Protein AF-A0A7X7KHG3-F1 (afdb_monomer_lite)

pLDDT: mean 92.22, std 10.51, range [26.92, 98.88]

Structure (mmCIF, N/CA/C/O backbone):
data_AF-A0A7X7KHG3-F1
#
_entry.id   AF-A0A7X7KHG3-F1
#
loop_
_atom_site.group_PDB
_atom_site.id
_atom_site.type_symbol
_atom_site.label_atom_id
_atom_site.label_alt_id
_atom_site.label_comp_id
_atom_site.label_asym_id
_atom_site.label_entity_id
_atom_site.label_seq_id
_atom_site.pdbx_PDB_ins_code
_atom_site.Cartn_x
_atom_site.Cartn_y
_atom_site.Cartn_z
_atom_site.occupancy
_atom_site.B_iso_or_equiv
_atom_site.auth_seq_id
_atom_site.auth_comp_id
_atom_site.auth_asym_id
_atom_site.auth_atom_id
_atom_site.pdbx_PDB_model_num
ATOM 1 N N . GLY A 1 1 ? 36.001 7.330 -17.638 1.00 70.94 1 GLY A N 1
ATOM 2 C CA . GLY A 1 1 ? 37.067 6.668 -16.874 1.00 70.94 1 GLY A CA 1
ATOM 3 C C . GLY A 1 1 ? 37.734 5.651 -17.772 1.00 70.94 1 GLY A C 1
ATOM 4 O O . GLY A 1 1 ? 37.346 5.561 -18.941 1.00 70.94 1 GLY A O 1
ATOM 5 N N . PRO A 1 2 ? 38.721 4.901 -17.269 1.00 82.56 2 PRO A N 1
ATOM 6 C CA . PRO A 1 2 ? 39.197 3.708 -17.958 1.00 82.56 2 PRO A CA 1
ATOM 7 C C . PRO A 1 2 ? 38.062 2.676 -18.069 1.00 82.56 2 PRO A C 1
ATOM 9 O O . PRO A 1 2 ? 37.133 2.667 -17.255 1.00 82.56 2 PRO A O 1
ATOM 12 N N . ILE A 1 3 ? 38.134 1.834 -19.098 1.00 91.06 3 ILE A N 1
ATOM 13 C CA . ILE A 1 3 ? 37.254 0.677 -19.274 1.00 91.06 3 ILE A CA 1
ATOM 14 C C . ILE A 1 3 ? 38.118 -0.563 -19.122 1.00 91.06 3 ILE A C 1
ATOM 16 O O . ILE A 1 3 ? 39.108 -0.727 -19.832 1.00 91.06 3 ILE A O 1
ATOM 20 N N . GLU A 1 4 ? 37.758 -1.419 -18.175 1.00 92.81 4 GLU A N 1
ATOM 21 C CA . GLU A 1 4 ? 38.502 -2.639 -17.886 1.00 92.81 4 GLU A CA 1
ATOM 22 C C . GLU A 1 4 ? 37.771 -3.869 -18.433 1.00 92.81 4 GLU A C 1
ATOM 24 O O . GLU A 1 4 ? 36.541 -3.875 -18.515 1.00 92.81 4 GLU A O 1
ATOM 29 N N . PRO A 1 5 ? 38.495 -4.939 -18.788 1.00 94.88 5 PRO A N 1
ATOM 30 C CA . PRO A 1 5 ? 37.866 -6.158 -19.261 1.00 94.88 5 PRO A CA 1
ATOM 31 C C . PRO A 1 5 ? 37.279 -6.971 -18.099 1.00 94.88 5 PRO A C 1
ATOM 33 O O . PRO A 1 5 ? 37.810 -6.996 -16.979 1.00 94.88 5 PRO A O 1
ATOM 36 N N . ILE A 1 6 ? 36.211 -7.707 -18.402 1.00 95.88 6 ILE A N 1
ATOM 37 C CA . ILE A 1 6 ? 35.704 -8.840 -17.617 1.00 95.88 6 ILE A CA 1
ATOM 38 C C . ILE A 1 6 ? 35.318 -9.960 -18.593 1.00 95.88 6 ILE A C 1
ATOM 40 O O . ILE A 1 6 ? 35.080 -9.705 -19.770 1.00 95.88 6 ILE A O 1
ATOM 44 N N . ALA A 1 7 ? 35.277 -11.221 -18.151 1.00 93.94 7 ALA A N 1
ATOM 45 C CA . ALA A 1 7 ? 34.898 -12.322 -19.042 1.00 93.94 7 ALA A CA 1
ATOM 46 C C . ALA A 1 7 ? 33.555 -12.018 -19.742 1.00 93.94 7 ALA A C 1
ATOM 48 O O . ALA A 1 7 ? 32.582 -11.707 -19.065 1.00 93.94 7 ALA A O 1
ATOM 49 N N . GLY A 1 8 ? 33.504 -12.055 -21.076 1.00 94.50 8 GLY A N 1
ATOM 50 C CA . GLY A 1 8 ? 32.281 -11.772 -21.839 1.00 94.50 8 GLY A CA 1
ATOM 51 C C . GLY A 1 8 ? 31.720 -10.348 -21.691 1.00 94.50 8 GLY A C 1
ATOM 52 O O . GLY A 1 8 ? 30.526 -10.158 -21.906 1.00 94.50 8 GLY A O 1
ATOM 53 N N . GLY A 1 9 ? 32.517 -9.351 -21.292 1.00 96.94 9 GLY A N 1
ATOM 54 C CA . GLY A 1 9 ? 32.028 -7.980 -21.133 1.00 96.94 9 GLY A CA 1
ATOM 55 C C . GLY A 1 9 ? 33.088 -6.967 -20.714 1.00 96.94 9 GLY A C 1
ATOM 56 O O . GLY A 1 9 ? 34.284 -7.193 -20.875 1.00 96.94 9 GLY A O 1
ATOM 57 N N . PHE A 1 10 ? 32.640 -5.853 -20.139 1.00 96.75 10 PHE A N 1
ATOM 58 C CA . PHE A 1 10 ? 33.511 -4.773 -19.668 1.00 96.75 10 PHE A CA 1
ATOM 59 C C . PHE A 1 10 ? 33.029 -4.168 -18.341 1.00 96.75 10 PHE A C 1
ATOM 61 O O . PHE A 1 10 ? 31.877 -4.337 -17.933 1.00 96.75 10 PHE A O 1
ATOM 68 N N . VAL A 1 11 ? 33.931 -3.447 -17.674 1.00 95.38 11 VAL A N 1
ATOM 69 C CA . VAL A 1 11 ? 33.702 -2.694 -16.438 1.00 95.38 11 VAL A CA 1
ATOM 70 C C . VAL A 1 11 ? 33.932 -1.209 -16.703 1.00 95.38 11 VAL A C 1
ATOM 72 O O . VAL A 1 11 ? 34.995 -0.807 -17.175 1.00 95.38 11 VAL A O 1
ATOM 75 N N . LEU A 1 12 ? 32.938 -0.392 -16.366 1.00 92.00 12 LEU A N 1
ATOM 76 C CA . LEU A 1 12 ? 33.021 1.062 -16.330 1.00 92.00 12 LEU A CA 1
ATOM 77 C C . LEU A 1 12 ? 33.423 1.515 -14.925 1.00 92.00 12 LEU A C 1
ATOM 79 O O . LEU A 1 12 ? 32.761 1.160 -13.949 1.00 92.00 12 LEU A O 1
ATOM 83 N N . GLN A 1 13 ? 34.464 2.339 -14.831 1.00 85.94 13 GLN A N 1
ATOM 84 C CA . GLN A 1 13 ? 34.874 2.979 -13.580 1.00 85.94 13 GLN A CA 1
ATOM 85 C C . GLN A 1 13 ? 34.477 4.457 -13.555 1.00 85.94 13 GLN A C 1
ATOM 87 O O . GLN A 1 13 ? 34.656 5.192 -14.539 1.00 85.94 13 GLN A O 1
ATOM 92 N N . ALA A 1 14 ? 33.968 4.907 -12.406 1.00 76.56 14 ALA A N 1
ATOM 93 C CA . ALA A 1 14 ? 33.725 6.319 -12.136 1.00 76.56 14 ALA A CA 1
ATOM 94 C C . ALA A 1 14 ? 35.021 7.129 -12.334 1.00 76.56 14 ALA A C 1
ATOM 96 O O . ALA A 1 14 ? 36.092 6.753 -11.866 1.00 76.56 14 ALA A O 1
ATOM 97 N N . ALA A 1 15 ? 34.927 8.222 -13.094 1.00 57.66 15 ALA A N 1
ATOM 98 C CA . ALA A 1 15 ? 36.082 8.888 -13.699 1.00 57.66 15 ALA A CA 1
ATOM 99 C C . ALA A 1 15 ? 36.691 10.030 -12.869 1.00 57.66 15 ALA A C 1
ATOM 101 O O . ALA A 1 15 ? 37.668 10.623 -13.318 1.00 57.66 15 ALA A O 1
ATOM 102 N N . ASP A 1 16 ? 36.097 10.380 -11.726 1.00 61.78 16 ASP A N 1
ATOM 103 C CA . ASP A 1 16 ? 36.424 11.607 -10.997 1.00 61.78 16 ASP A CA 1
ATOM 104 C C . ASP A 1 16 ? 37.182 11.299 -9.691 1.00 61.78 16 ASP A C 1
ATOM 106 O O . ASP A 1 16 ? 36.556 10.914 -8.702 1.00 61.78 16 ASP A O 1
ATOM 110 N N . PRO A 1 17 ? 38.521 11.436 -9.669 1.00 51.03 17 PRO A N 1
ATOM 111 C CA . PRO A 1 17 ? 39.328 11.209 -8.473 1.00 51.03 17 PRO A CA 1
ATOM 112 C C . PRO A 1 17 ? 39.132 12.270 -7.375 1.00 51.03 17 PRO A C 1
ATOM 114 O O . PRO A 1 17 ? 39.577 12.032 -6.252 1.00 51.03 17 PRO A O 1
ATOM 117 N N . GLU A 1 18 ? 38.482 13.409 -7.661 1.00 50.94 18 GLU A N 1
ATOM 118 C CA . GLU A 1 18 ? 38.162 14.442 -6.660 1.00 50.94 18 GLU A CA 1
ATOM 119 C C . GLU A 1 18 ? 36.808 14.210 -5.970 1.00 50.94 18 GLU A C 1
ATOM 121 O O . GLU A 1 18 ? 36.555 14.763 -4.896 1.00 50.94 18 GLU A O 1
ATOM 126 N N . LYS A 1 19 ? 35.941 13.353 -6.528 1.00 56.03 19 LYS A N 1
ATOM 127 C CA . LYS A 1 19 ? 34.702 12.926 -5.867 1.00 56.03 19 LYS A CA 1
ATOM 128 C C . LYS A 1 19 ? 34.971 11.763 -4.918 1.00 56.03 19 LYS A C 1
ATOM 130 O O . LYS A 1 19 ? 35.654 10.796 -5.237 1.00 56.03 19 LYS A O 1
ATOM 135 N N . THR A 1 20 ? 34.375 11.832 -3.732 1.00 52.09 20 THR A N 1
ATOM 136 C CA . THR A 1 20 ? 34.473 10.806 -2.680 1.00 52.09 20 THR A CA 1
ATOM 137 C C . THR A 1 20 ? 33.826 9.465 -3.053 1.00 52.09 20 THR A C 1
ATOM 139 O O . THR A 1 20 ? 34.032 8.477 -2.347 1.00 52.09 20 THR A O 1
ATOM 142 N N . GLU A 1 21 ? 33.055 9.404 -4.139 1.00 63.00 21 GLU A N 1
ATOM 143 C CA . GLU A 1 21 ? 32.288 8.234 -4.575 1.00 63.00 21 GLU A CA 1
ATOM 144 C C . GLU A 1 21 ? 33.062 7.451 -5.643 1.00 63.00 21 GLU A C 1
ATOM 146 O O . GLU A 1 21 ? 33.113 7.834 -6.813 1.00 63.00 21 GLU A O 1
ATOM 151 N N . ARG A 1 22 ? 33.678 6.335 -5.240 1.00 76.12 22 ARG A N 1
ATOM 152 C CA . ARG A 1 22 ? 34.212 5.341 -6.177 1.00 76.12 22 ARG A CA 1
ATOM 153 C C . ARG A 1 22 ? 33.079 4.395 -6.544 1.00 76.12 22 ARG A C 1
ATOM 155 O O . ARG A 1 22 ? 32.353 3.949 -5.663 1.00 76.12 22 ARG A O 1
ATOM 162 N N . GLY A 1 23 ? 32.930 4.091 -7.827 1.00 87.56 23 GLY A N 1
ATOM 163 C CA . GLY A 1 23 ? 31.891 3.192 -8.311 1.00 87.56 23 GLY A CA 1
ATOM 164 C C . GLY A 1 23 ? 32.340 2.441 -9.552 1.00 87.56 23 GLY A C 1
ATOM 165 O O . GLY A 1 23 ? 32.965 3.015 -10.446 1.00 87.56 23 GLY A O 1
ATOM 166 N N . GLU A 1 24 ? 32.007 1.161 -9.591 1.00 92.69 24 GLU A N 1
ATOM 167 C CA . GLU A 1 24 ? 32.241 0.263 -10.711 1.00 92.69 24 GLU A CA 1
ATOM 168 C C . GLU A 1 24 ? 30.900 -0.276 -11.215 1.00 92.69 24 GLU A C 1
ATOM 170 O O . GLU A 1 24 ? 30.022 -0.621 -10.420 1.00 92.69 24 GLU A O 1
ATOM 175 N N . PHE A 1 25 ? 30.738 -0.376 -12.531 1.00 94.56 25 PHE A N 1
ATOM 176 C CA . PHE A 1 25 ? 29.568 -0.975 -13.171 1.00 94.56 25 PHE A CA 1
ATOM 177 C C . PHE A 1 25 ? 30.023 -1.952 -14.249 1.00 94.56 25 PHE A C 1
ATOM 179 O O . PHE A 1 25 ? 30.723 -1.562 -15.179 1.00 94.56 25 PHE A O 1
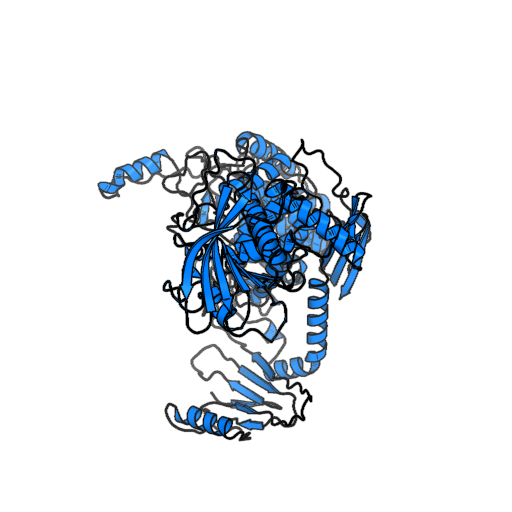ATOM 186 N N . ALA A 1 26 ? 29.639 -3.217 -14.132 1.00 96.75 26 ALA A N 1
ATOM 187 C CA . ALA A 1 26 ? 29.987 -4.254 -15.091 1.00 96.75 26 ALA A CA 1
ATOM 188 C C . ALA A 1 26 ? 28.769 -4.640 -15.930 1.00 96.75 26 ALA A C 1
ATOM 190 O O . ALA A 1 26 ? 27.674 -4.820 -15.393 1.00 96.75 26 ALA A O 1
ATOM 191 N N . VAL A 1 27 ? 28.985 -4.831 -17.232 1.00 97.25 27 VAL A N 1
ATOM 192 C CA . VAL A 1 27 ? 27.998 -5.379 -18.170 1.00 97.25 27 VAL A CA 1
ATOM 193 C C . VAL A 1 27 ? 28.654 -6.510 -18.950 1.00 97.25 27 VAL A C 1
ATOM 195 O O . VAL A 1 27 ? 29.740 -6.334 -19.501 1.00 97.25 27 VAL A O 1
ATOM 198 N N . PHE A 1 28 ? 28.020 -7.681 -18.981 1.00 97.19 28 PHE A N 1
ATOM 199 C CA . PHE A 1 28 ? 28.594 -8.881 -19.589 1.00 97.19 28 PHE A CA 1
ATOM 200 C C . PHE A 1 28 ? 27.531 -9.879 -20.050 1.00 97.19 28 PHE A C 1
ATOM 202 O O . PHE A 1 28 ? 26.405 -9.884 -19.553 1.00 97.19 28 PHE A O 1
ATOM 209 N N . ALA A 1 29 ? 27.903 -10.757 -20.977 1.00 96.25 29 ALA A N 1
ATOM 210 C CA . ALA A 1 29 ? 27.087 -11.869 -21.448 1.00 96.25 29 ALA A CA 1
ATOM 211 C C . ALA A 1 29 ? 27.781 -13.220 -21.210 1.00 96.25 29 ALA A C 1
ATOM 213 O O . ALA A 1 29 ? 28.998 -13.293 -21.035 1.00 96.25 29 ALA A O 1
ATOM 214 N N . ASP A 1 30 ? 26.994 -14.296 -21.167 1.00 91.69 30 ASP A N 1
ATOM 215 C CA . ASP A 1 30 ? 27.474 -15.672 -20.968 1.00 91.69 30 ASP A CA 1
ATOM 216 C C . ASP A 1 30 ? 27.691 -16.453 -22.278 1.00 91.69 30 ASP A C 1
ATOM 218 O O . ASP A 1 30 ? 28.203 -17.574 -22.253 1.00 91.69 30 ASP A O 1
ATOM 222 N N . ASP A 1 31 ? 27.350 -15.870 -23.433 1.00 93.38 31 ASP A N 1
ATOM 223 C CA . ASP A 1 31 ? 27.580 -16.493 -24.739 1.00 93.38 31 ASP A CA 1
ATOM 224 C C . ASP A 1 31 ? 29.068 -16.415 -25.112 1.00 93.38 31 ASP A C 1
ATOM 226 O O . ASP A 1 31 ? 29.678 -15.345 -25.113 1.00 93.38 31 ASP A O 1
ATOM 230 N N . GLN A 1 32 ? 29.656 -17.550 -25.487 1.00 91.19 32 GLN A N 1
ATOM 231 C CA . GLN A 1 32 ? 31.072 -17.636 -25.859 1.00 91.19 32 GLN A CA 1
ATOM 232 C C . GLN A 1 32 ? 31.435 -16.822 -27.110 1.00 91.19 32 GLN A C 1
ATOM 234 O O . GLN A 1 32 ? 32.610 -16.547 -27.332 1.00 91.19 32 GLN A O 1
ATOM 239 N N . ARG A 1 33 ? 30.452 -16.428 -27.931 1.00 92.88 33 ARG A N 1
ATOM 240 C CA . ARG A 1 33 ? 30.676 -15.566 -29.105 1.00 92.88 33 ARG A CA 1
ATOM 241 C C . ARG A 1 33 ? 30.656 -14.079 -28.783 1.00 92.88 33 ARG A C 1
ATOM 243 O O . ARG A 1 33 ? 30.758 -13.280 -29.708 1.00 92.88 33 ARG A O 1
ATOM 250 N N . THR A 1 34 ? 30.479 -13.698 -27.521 1.00 95.81 34 THR A N 1
ATOM 251 C CA . THR A 1 34 ? 30.436 -12.286 -27.137 1.00 95.81 34 THR A CA 1
ATOM 252 C C . THR A 1 34 ? 31.715 -11.576 -27.580 1.00 95.81 34 THR A C 1
ATOM 254 O O . THR A 1 34 ? 32.809 -11.918 -27.134 1.00 95.81 34 THR A O 1
ATOM 257 N N . ALA A 1 35 ? 31.560 -10.588 -28.455 1.00 95.62 35 ALA A N 1
ATOM 258 C CA . ALA A 1 35 ? 32.600 -9.665 -28.879 1.00 95.62 35 ALA A CA 1
ATOM 259 C C . ALA A 1 35 ? 32.468 -8.376 -28.068 1.00 95.62 35 ALA A C 1
ATOM 261 O O . ALA A 1 35 ? 31.350 -7.894 -27.854 1.00 95.62 35 ALA A O 1
ATOM 262 N N . VAL A 1 36 ? 33.590 -7.832 -27.605 1.00 96.69 36 VAL A N 1
ATOM 263 C CA . VAL A 1 36 ? 33.593 -6.647 -26.747 1.00 96.69 36 VAL A CA 1
ATOM 264 C C . VAL A 1 36 ? 34.498 -5.581 -27.339 1.00 96.69 36 VAL A C 1
ATOM 266 O O . VAL A 1 36 ? 35.706 -5.770 -27.465 1.00 96.69 36 VAL A O 1
ATOM 269 N N . ASP A 1 37 ? 33.911 -4.436 -27.659 1.00 95.50 37 ASP A N 1
ATOM 270 C CA . ASP A 1 37 ? 34.643 -3.227 -27.999 1.00 95.50 37 ASP A CA 1
ATOM 271 C C . ASP A 1 37 ? 34.866 -2.418 -26.720 1.00 95.50 37 ASP A C 1
ATOM 273 O O . ASP A 1 37 ? 33.974 -1.706 -26.254 1.00 95.50 37 ASP A O 1
ATOM 277 N N . HIS A 1 38 ? 36.052 -2.559 -26.125 1.00 95.25 38 HIS A N 1
ATOM 278 C CA . HIS A 1 38 ? 36.397 -1.881 -24.873 1.00 95.25 38 HIS A CA 1
ATOM 279 C C . HIS A 1 38 ? 36.712 -0.390 -25.055 1.00 95.25 38 HIS A C 1
ATOM 281 O O . HIS A 1 38 ? 36.875 0.320 -24.063 1.00 95.25 38 HIS A O 1
ATOM 287 N N . CYS A 1 39 ? 36.850 0.093 -26.292 1.00 93.88 39 CYS A N 1
ATOM 288 C CA . CYS A 1 39 ? 37.218 1.475 -26.556 1.00 93.88 39 CYS A CA 1
ATOM 289 C C . CYS A 1 39 ? 36.649 1.925 -27.900 1.00 93.88 39 CYS A C 1
ATOM 291 O O . CYS A 1 39 ? 37.242 1.694 -28.956 1.00 93.88 39 CYS A O 1
ATOM 293 N N . TRP A 1 40 ? 35.520 2.633 -27.848 1.00 93.88 40 TRP A N 1
ATOM 294 C CA . TRP A 1 40 ? 34.968 3.285 -29.030 1.00 93.88 40 TRP A CA 1
ATOM 295 C C . TRP A 1 40 ? 35.967 4.242 -29.684 1.00 93.88 40 TRP A C 1
ATOM 297 O O . TRP A 1 40 ? 36.870 4.788 -29.042 1.00 93.88 40 TRP A O 1
ATOM 307 N N . PHE A 1 41 ? 35.740 4.493 -30.975 1.00 93.50 41 PHE A N 1
ATOM 308 C CA . PHE A 1 41 ? 36.507 5.439 -31.777 1.00 93.50 41 PHE A CA 1
ATOM 309 C C . PHE A 1 41 ? 36.736 6.768 -31.039 1.00 93.50 41 PHE A C 1
ATOM 311 O O . PHE A 1 41 ? 35.791 7.427 -30.608 1.00 93.50 41 PHE A O 1
ATOM 318 N N . ARG A 1 42 ? 38.001 7.182 -30.914 1.00 91.88 42 ARG A N 1
ATOM 319 C CA . ARG A 1 42 ? 38.392 8.440 -30.264 1.00 91.88 42 ARG A CA 1
ATOM 320 C C . ARG A 1 42 ? 38.292 9.606 -31.244 1.00 91.88 42 ARG A C 1
ATOM 322 O O . ARG A 1 42 ? 39.289 10.014 -31.834 1.00 91.88 42 ARG A O 1
ATOM 329 N N . GLY A 1 43 ? 37.083 10.134 -31.387 1.00 88.88 43 GLY A N 1
ATOM 330 C CA . GLY A 1 43 ? 36.821 11.414 -32.045 1.00 88.88 43 GLY A CA 1
ATOM 331 C C . GLY A 1 43 ? 36.261 12.460 -31.079 1.00 88.88 43 GLY A C 1
ATOM 332 O O . GLY A 1 43 ? 36.098 12.199 -29.885 1.00 88.88 43 GLY A O 1
ATOM 333 N N . GLY A 1 44 ? 36.002 13.663 -31.587 1.00 90.25 44 GLY A N 1
ATOM 334 C CA . GLY A 1 44 ? 35.406 14.744 -30.803 1.00 90.25 44 GLY A CA 1
ATOM 335 C C . GLY A 1 44 ? 33.879 14.674 -30.816 1.00 90.25 44 GLY A C 1
ATOM 336 O O . GLY A 1 44 ? 33.282 14.081 -31.706 1.00 90.25 44 GLY A O 1
ATOM 337 N N . TRP A 1 45 ? 33.230 15.327 -29.849 1.00 91.94 45 TRP A N 1
ATOM 338 C CA . TRP A 1 45 ? 31.778 15.552 -29.847 1.00 91.94 45 TRP A CA 1
ATOM 339 C C . TRP A 1 45 ? 30.945 14.267 -30.067 1.00 91.94 45 TRP A C 1
ATOM 341 O O . TRP A 1 45 ? 30.931 13.409 -29.187 1.00 91.94 45 TRP A O 1
ATOM 351 N N . TRP A 1 46 ? 30.260 14.125 -31.208 1.00 95.25 46 TRP A N 1
ATOM 352 C CA . TRP A 1 46 ? 29.409 12.973 -31.544 1.00 95.25 46 TRP A CA 1
ATOM 353 C C . TRP A 1 46 ? 30.100 11.899 -32.399 1.00 95.25 46 TRP A C 1
ATOM 355 O O . TRP A 1 46 ? 29.470 10.890 -32.728 1.00 95.25 46 TRP A O 1
ATOM 365 N N . ASP A 1 47 ? 31.374 12.069 -32.758 1.00 96.62 47 ASP A N 1
ATOM 366 C CA . ASP A 1 47 ? 32.092 11.123 -33.619 1.00 96.62 47 ASP A CA 1
ATOM 367 C C . ASP A 1 47 ? 32.124 9.689 -33.046 1.00 96.62 47 ASP A C 1
ATOM 369 O O . ASP A 1 47 ? 31.830 8.758 -33.801 1.00 96.62 47 ASP A O 1
ATOM 373 N N . PRO A 1 48 ? 32.410 9.454 -31.740 1.00 94.81 48 PRO A N 1
ATOM 374 C CA . PRO A 1 48 ? 32.448 8.095 -31.189 1.00 94.81 48 PRO A CA 1
ATOM 375 C C . PRO A 1 48 ? 31.106 7.369 -31.326 1.00 94.81 48 PRO A C 1
ATOM 377 O O . PRO A 1 48 ? 31.064 6.206 -31.723 1.00 94.81 48 PRO A O 1
ATOM 380 N N . LEU A 1 49 ? 30.006 8.077 -31.046 1.00 95.00 49 LEU A N 1
ATOM 381 C CA . LEU A 1 49 ? 28.643 7.554 -31.157 1.00 95.00 49 LEU A CA 1
ATOM 382 C C . LEU A 1 49 ? 28.254 7.293 -32.614 1.00 95.00 49 LEU A C 1
ATOM 384 O O . LEU A 1 49 ? 27.648 6.267 -32.907 1.00 95.00 49 LEU A O 1
ATOM 388 N N . THR A 1 50 ? 28.654 8.178 -33.529 1.00 96.06 50 THR A N 1
ATOM 389 C CA . THR A 1 50 ? 28.413 8.015 -34.971 1.00 96.06 50 THR A CA 1
ATOM 390 C C . THR A 1 50 ? 29.100 6.757 -35.501 1.00 96.06 50 THR A C 1
ATOM 392 O O . THR A 1 50 ? 28.477 5.947 -36.184 1.00 96.06 50 THR A O 1
ATOM 395 N N . ILE A 1 51 ? 30.370 6.537 -35.142 1.00 95.31 51 ILE A N 1
ATOM 396 C CA . ILE A 1 51 ? 31.103 5.332 -35.551 1.00 95.31 51 ILE A CA 1
ATOM 397 C C . ILE A 1 51 ? 30.539 4.076 -34.879 1.00 95.31 51 ILE A C 1
ATOM 399 O O . ILE A 1 51 ? 30.368 3.061 -35.555 1.00 95.31 51 ILE A O 1
ATOM 403 N N . ALA A 1 52 ? 30.202 4.133 -33.586 1.00 93.69 52 ALA A N 1
ATOM 404 C CA . ALA A 1 52 ? 29.552 3.019 -32.897 1.00 93.69 52 ALA A CA 1
ATOM 405 C C . ALA A 1 52 ? 28.242 2.619 -33.597 1.00 93.69 52 ALA A C 1
ATOM 407 O O . ALA A 1 52 ? 28.010 1.434 -33.837 1.00 93.69 52 ALA A O 1
ATOM 408 N N . TRP A 1 53 ? 27.430 3.599 -34.003 1.00 95.31 53 TRP A N 1
ATOM 409 C CA . TRP A 1 53 ? 26.189 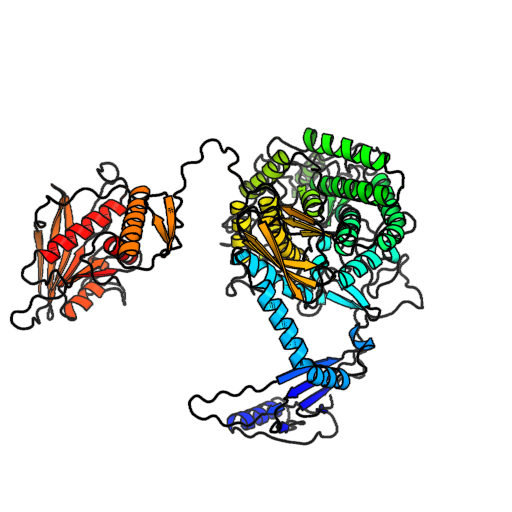3.357 -34.733 1.00 95.31 53 TRP A CA 1
ATOM 410 C C . TRP A 1 53 ? 26.425 2.780 -36.134 1.00 95.31 53 TRP A C 1
ATOM 412 O O . TRP A 1 53 ? 25.791 1.791 -36.489 1.00 95.31 53 TRP A O 1
ATOM 422 N N . HIS A 1 54 ? 27.405 3.286 -36.892 1.00 95.44 54 HIS A N 1
ATOM 423 C CA . HIS A 1 54 ? 27.784 2.688 -38.181 1.00 95.44 54 HIS A CA 1
ATOM 424 C C . HIS A 1 54 ? 28.192 1.210 -38.052 1.00 95.44 54 HIS A C 1
ATOM 426 O O . HIS A 1 54 ? 27.918 0.409 -38.947 1.00 95.44 54 HIS A O 1
ATOM 432 N N . ASN A 1 55 ? 28.847 0.822 -36.954 1.00 92.69 55 ASN A N 1
ATOM 433 C CA . ASN A 1 55 ? 29.194 -0.580 -36.710 1.00 92.69 55 ASN A CA 1
ATOM 434 C C . ASN A 1 55 ? 27.947 -1.435 -36.440 1.00 92.69 55 ASN A C 1
ATOM 436 O O . ASN A 1 55 ? 27.857 -2.549 -36.959 1.00 92.69 55 ASN A O 1
ATOM 440 N N . VAL A 1 56 ? 26.973 -0.900 -35.694 1.00 93.31 56 VAL A N 1
ATOM 441 C CA . VAL A 1 56 ? 25.667 -1.543 -35.466 1.00 93.31 56 VAL A CA 1
ATOM 442 C C . VAL A 1 56 ? 24.903 -1.710 -36.781 1.00 93.31 56 VAL A C 1
ATOM 444 O O . VAL A 1 56 ? 24.475 -2.820 -37.087 1.00 93.31 56 VAL A O 1
ATOM 447 N N . GLU A 1 57 ? 24.790 -0.657 -37.595 1.00 95.12 57 GLU A N 1
ATOM 448 C CA . GLU A 1 57 ? 24.088 -0.686 -38.892 1.00 95.12 57 GLU A CA 1
ATOM 449 C C . GLU A 1 57 ? 24.686 -1.706 -39.864 1.00 95.12 57 GLU A C 1
ATOM 451 O O . GLU A 1 57 ? 23.967 -2.356 -40.622 1.00 95.12 57 GLU A O 1
ATOM 456 N N . ARG A 1 58 ? 26.009 -1.880 -39.829 1.00 92.81 58 ARG A N 1
ATOM 457 C CA . ARG A 1 58 ? 26.718 -2.863 -40.656 1.00 92.81 58 ARG A CA 1
ATOM 458 C C . ARG A 1 58 ? 26.703 -4.275 -40.068 1.00 92.81 58 ARG A C 1
ATOM 460 O O . ARG A 1 58 ? 27.226 -5.184 -40.710 1.00 92.81 58 ARG A O 1
ATOM 467 N N . GLY A 1 59 ? 26.166 -4.459 -38.861 1.00 88.88 59 GLY A N 1
ATOM 468 C CA . GLY A 1 59 ? 26.185 -5.733 -38.145 1.00 88.88 59 GLY A CA 1
ATOM 469 C C . GLY A 1 59 ? 27.599 -6.228 -37.833 1.00 88.88 59 GLY A C 1
ATOM 470 O O . GLY A 1 59 ? 27.838 -7.432 -37.867 1.00 88.88 59 GLY A O 1
ATOM 471 N N . VAL A 1 60 ? 28.553 -5.323 -37.579 1.00 87.19 60 VAL A N 1
ATOM 472 C CA . VAL A 1 60 ? 29.962 -5.663 -37.323 1.00 87.19 60 VAL A CA 1
ATOM 473 C C . VAL A 1 60 ? 30.212 -5.754 -35.811 1.00 87.19 60 VAL A C 1
ATOM 475 O O . VAL A 1 60 ? 30.263 -4.718 -35.144 1.00 87.19 60 VAL A O 1
ATOM 478 N N . PRO A 1 61 ? 30.412 -6.961 -35.245 1.00 88.38 61 PRO A N 1
ATOM 479 C CA . PRO A 1 61 ? 30.772 -7.119 -33.841 1.00 88.38 61 PRO A CA 1
ATOM 480 C C . PRO A 1 61 ? 32.268 -6.826 -33.649 1.00 88.38 61 PRO A C 1
ATOM 482 O O . PRO A 1 61 ? 33.117 -7.687 -33.881 1.00 88.38 61 PRO A O 1
ATOM 485 N N . LEU A 1 62 ? 32.607 -5.596 -33.256 1.00 92.12 62 LEU A N 1
ATOM 486 C CA . LEU A 1 62 ? 33.990 -5.236 -32.931 1.00 92.12 62 LEU A CA 1
ATOM 487 C C . LEU A 1 62 ? 34.462 -5.927 -31.644 1.00 92.12 62 LEU A C 1
ATOM 489 O O . LEU A 1 62 ? 33.686 -6.136 -30.713 1.00 92.12 62 LEU A O 1
ATOM 493 N N . ASN A 1 63 ? 35.752 -6.270 -31.606 1.00 93.56 63 ASN A N 1
ATOM 494 C CA . ASN A 1 63 ? 36.394 -6.940 -30.475 1.00 93.56 63 ASN A CA 1
ATOM 495 C C . ASN A 1 63 ? 37.733 -6.270 -30.129 1.00 93.56 63 ASN A C 1
ATOM 497 O O . ASN A 1 63 ? 38.798 -6.885 -30.232 1.00 93.56 63 ASN A O 1
ATOM 501 N N . ASN A 1 64 ? 37.686 -4.975 -29.817 1.00 93.75 64 ASN A N 1
ATOM 502 C CA . ASN A 1 64 ? 38.882 -4.195 -29.512 1.00 93.75 64 ASN A CA 1
ATOM 503 C C . ASN A 1 64 ? 39.346 -4.447 -28.067 1.00 93.75 64 ASN A C 1
ATOM 505 O O . ASN A 1 64 ? 38.510 -4.494 -27.155 1.00 93.75 64 ASN A O 1
ATOM 509 N N . PRO A 1 65 ? 40.664 -4.574 -27.824 1.00 92.94 65 PRO A N 1
ATOM 510 C CA . PRO A 1 65 ? 41.191 -4.677 -26.471 1.00 92.94 65 PRO A CA 1
ATOM 511 C C . PRO A 1 65 ? 41.007 -3.356 -25.696 1.00 92.94 65 PRO A C 1
ATOM 513 O O . PRO A 1 65 ? 40.831 -2.298 -26.304 1.00 92.94 65 PRO A O 1
ATOM 516 N N . PRO A 1 66 ? 41.069 -3.391 -24.353 1.00 91.50 66 PRO A N 1
ATOM 517 C CA . PRO A 1 66 ? 41.163 -2.183 -23.539 1.00 91.50 66 PRO A CA 1
ATOM 518 C C . PRO A 1 66 ? 42.375 -1.334 -23.937 1.00 91.50 66 PRO A C 1
ATOM 520 O O . PRO A 1 66 ? 43.476 -1.856 -24.111 1.00 91.50 66 PRO A O 1
ATOM 523 N N . GLU A 1 67 ? 42.179 -0.021 -24.023 1.00 88.44 67 GLU A N 1
ATOM 524 C CA . GLU A 1 67 ? 43.220 0.952 -24.365 1.00 88.44 67 GLU A CA 1
ATOM 525 C C . GLU A 1 67 ? 43.584 1.813 -23.153 1.00 88.44 67 GLU A C 1
ATOM 527 O O . GLU A 1 67 ? 42.747 2.081 -22.289 1.00 88.44 67 GLU A O 1
ATOM 532 N N . GLN A 1 68 ? 44.826 2.306 -23.094 1.00 83.50 68 GLN A N 1
ATOM 533 C CA . GLN A 1 68 ? 45.247 3.180 -21.994 1.00 83.50 68 GLN A CA 1
ATOM 534 C C . GLN A 1 68 ? 44.486 4.516 -21.998 1.00 83.50 68 GLN A C 1
ATOM 536 O O . GLN A 1 68 ? 44.274 5.132 -23.048 1.00 83.50 68 GLN A O 1
ATOM 541 N N . GLY A 1 69 ? 44.139 5.001 -20.803 1.00 81.31 69 GLY A N 1
ATOM 542 C CA . GLY A 1 69 ? 43.462 6.282 -20.593 1.00 81.31 69 GLY A CA 1
ATOM 543 C C . GLY A 1 69 ? 41.935 6.197 -20.663 1.00 81.31 69 GLY A C 1
ATOM 544 O O . GLY A 1 69 ? 41.343 5.126 -20.568 1.00 81.31 69 GLY A O 1
ATOM 545 N N . ASN A 1 70 ? 41.282 7.352 -20.798 1.00 82.00 70 ASN A N 1
ATOM 546 C CA . ASN A 1 70 ? 39.824 7.417 -20.874 1.00 82.00 70 ASN A CA 1
ATOM 547 C C . ASN A 1 70 ? 39.315 6.870 -22.215 1.00 82.00 70 ASN A C 1
ATOM 549 O O . ASN A 1 70 ? 39.822 7.234 -23.279 1.00 82.00 70 ASN A O 1
ATOM 553 N N . ALA A 1 71 ? 38.279 6.035 -22.160 1.00 87.38 71 ALA A N 1
ATOM 554 C CA . ALA A 1 71 ? 37.547 5.592 -23.340 1.00 87.38 71 ALA A CA 1
ATOM 555 C C . ALA A 1 71 ? 36.266 6.434 -23.522 1.00 87.38 71 ALA A C 1
ATOM 557 O O . ALA A 1 71 ? 35.599 6.732 -22.526 1.00 87.38 71 ALA A O 1
ATOM 558 N N . PRO A 1 72 ? 35.895 6.810 -24.763 1.00 90.31 72 PRO A N 1
ATOM 559 C CA . PRO A 1 72 ? 34.629 7.497 -25.040 1.00 90.31 72 PRO A CA 1
ATOM 560 C C . PRO A 1 72 ? 33.383 6.646 -24.745 1.00 90.31 72 PRO A C 1
ATOM 562 O O . PRO A 1 72 ? 32.309 7.193 -24.515 1.00 90.31 72 PRO A O 1
ATOM 565 N N . GLY A 1 73 ? 33.525 5.318 -24.756 1.00 91.88 73 GLY A N 1
ATOM 566 C CA . GLY A 1 73 ? 32.475 4.346 -24.467 1.00 91.88 73 GLY A CA 1
ATOM 567 C C . GLY A 1 73 ? 32.938 2.919 -24.768 1.00 91.88 73 GLY A C 1
ATOM 568 O O . GLY A 1 73 ? 34.055 2.720 -25.254 1.00 91.88 73 GLY A O 1
ATOM 569 N N . ALA A 1 74 ? 32.077 1.947 -24.467 1.00 94.19 74 ALA A N 1
ATOM 570 C CA . ALA A 1 74 ? 32.262 0.537 -24.796 1.00 94.19 74 ALA A CA 1
ATOM 571 C C . ALA A 1 74 ? 30.932 -0.113 -25.171 1.00 94.19 74 ALA A C 1
ATOM 573 O O . ALA A 1 74 ? 29.855 0.349 -24.783 1.00 94.19 74 ALA A O 1
ATOM 574 N N . SER A 1 75 ? 31.013 -1.203 -25.923 1.00 94.38 75 SER A N 1
ATOM 575 C CA . SER A 1 75 ? 29.863 -2.005 -26.327 1.00 94.38 75 SER A CA 1
ATOM 576 C C . SER A 1 75 ? 30.202 -3.490 -26.311 1.00 94.38 75 SER A C 1
ATOM 578 O O . SER A 1 75 ? 31.357 -3.900 -26.407 1.00 94.38 75 SER A O 1
ATOM 580 N N . LEU A 1 76 ? 29.163 -4.311 -26.188 1.00 94.69 76 LEU A N 1
ATOM 581 C CA . LEU A 1 76 ? 29.250 -5.749 -26.398 1.00 94.69 76 LEU A CA 1
ATOM 582 C C . LEU A 1 76 ? 28.241 -6.160 -27.464 1.00 94.69 76 LEU A C 1
ATOM 584 O O . LEU A 1 76 ? 27.150 -5.593 -27.547 1.00 94.69 76 LEU A O 1
ATOM 588 N N . ALA A 1 77 ? 28.603 -7.153 -28.263 1.00 94.12 77 ALA A N 1
ATOM 589 C CA . ALA A 1 77 ? 27.754 -7.731 -29.290 1.00 94.12 77 ALA A CA 1
ATOM 590 C C . ALA A 1 77 ? 27.827 -9.256 -29.216 1.00 94.12 77 ALA A C 1
ATOM 592 O O . ALA A 1 77 ? 28.899 -9.830 -29.036 1.00 94.12 77 ALA A O 1
ATOM 593 N N . VAL A 1 78 ? 26.689 -9.926 -29.387 1.00 94.56 78 VAL A N 1
ATOM 594 C CA . VAL A 1 78 ? 26.627 -11.390 -29.461 1.00 94.56 78 VAL A CA 1
ATOM 595 C C . VAL A 1 78 ? 26.123 -11.762 -30.854 1.00 94.56 78 VAL A C 1
ATOM 597 O O . VAL A 1 78 ? 24.926 -11.638 -31.101 1.00 94.56 78 VAL A O 1
ATOM 600 N N . PRO A 1 79 ? 26.995 -12.184 -31.785 1.00 92.44 79 PRO A N 1
ATOM 601 C CA . PRO A 1 79 ? 26.566 -12.620 -33.104 1.00 92.44 79 PRO A CA 1
ATOM 602 C C . PRO A 1 79 ? 25.881 -13.991 -33.020 1.00 92.44 79 PRO A C 1
ATOM 604 O O . PRO A 1 79 ? 26.367 -14.927 -32.374 1.00 92.44 79 PRO A O 1
ATOM 607 N N . PHE A 1 80 ? 24.741 -14.124 -33.693 1.00 92.88 80 PHE A N 1
ATOM 608 C CA . PHE A 1 80 ? 23.993 -15.372 -33.797 1.00 92.88 80 PHE A CA 1
ATOM 609 C C . PHE A 1 80 ? 23.217 -15.436 -35.116 1.00 92.88 80 PHE A C 1
ATOM 611 O O . PHE A 1 80 ? 22.931 -14.417 -35.734 1.00 92.88 80 PHE A O 1
ATOM 618 N N . GLU A 1 81 ? 22.849 -16.651 -35.509 1.00 93.19 81 GLU A N 1
ATOM 619 C CA . GLU A 1 81 ? 21.963 -16.937 -36.636 1.00 93.19 81 GLU A CA 1
ATOM 620 C C . GLU A 1 81 ? 20.806 -17.798 -36.117 1.00 93.19 81 GLU A C 1
ATOM 622 O O . GLU A 1 81 ? 21.007 -18.594 -35.195 1.00 93.19 81 GLU A O 1
ATOM 627 N N . LEU A 1 82 ? 19.606 -17.620 -36.673 1.00 96.44 82 LEU A N 1
ATOM 628 C CA . LEU A 1 82 ? 18.421 -18.420 -36.351 1.00 96.44 82 LEU A CA 1
ATOM 629 C C . LEU A 1 82 ? 17.775 -18.925 -37.635 1.00 96.44 82 LEU A C 1
ATOM 631 O O . LEU A 1 82 ? 17.535 -18.153 -38.567 1.00 96.44 82 LEU A O 1
ATOM 635 N N . LYS A 1 83 ? 17.435 -20.212 -37.672 1.00 96.75 83 LYS A N 1
ATOM 636 C CA . LYS A 1 83 ? 16.548 -20.769 -38.701 1.00 96.75 83 LYS A CA 1
ATOM 637 C C . LYS A 1 83 ? 15.093 -20.332 -38.458 1.00 96.75 83 LYS A C 1
ATOM 639 O O . LYS A 1 83 ? 14.741 -19.987 -37.329 1.00 96.75 83 LYS A O 1
ATOM 644 N N . PRO A 1 84 ? 14.206 -20.392 -39.473 1.00 96.00 84 PRO A N 1
ATOM 645 C CA . PRO A 1 84 ? 12.777 -20.164 -39.265 1.00 96.00 84 PRO A CA 1
ATOM 646 C C . PRO A 1 84 ? 12.219 -21.063 -38.149 1.00 96.00 84 PRO A C 1
ATOM 648 O O . PRO A 1 84 ? 12.324 -22.285 -38.226 1.00 96.00 84 PRO A O 1
ATOM 651 N N . GLY A 1 85 ? 11.649 -20.449 -37.109 1.00 95.19 85 GLY A N 1
ATOM 652 C CA . GLY A 1 85 ? 11.102 -21.142 -35.936 1.00 95.19 85 GLY A CA 1
ATOM 653 C C . GLY A 1 85 ? 12.119 -21.517 -34.848 1.00 95.19 85 GLY A C 1
ATOM 654 O O . GLY A 1 85 ? 11.716 -22.028 -33.807 1.00 95.19 85 GLY A O 1
ATOM 655 N N . GLU A 1 86 ? 13.416 -21.262 -35.046 1.00 97.62 86 GLU A N 1
ATOM 656 C CA . GLU A 1 86 ? 14.439 -21.469 -34.017 1.00 97.62 86 GLU A CA 1
ATOM 657 C C . GLU A 1 86 ? 14.406 -20.342 -32.974 1.00 97.62 86 GLU A C 1
ATOM 659 O O . GLU A 1 86 ? 14.246 -19.168 -33.306 1.00 97.62 86 GLU A O 1
ATOM 664 N N . SER A 1 87 ? 14.599 -20.694 -31.700 1.00 95.94 87 SER A N 1
ATOM 665 C CA . SER A 1 87 ? 14.690 -19.739 -30.594 1.00 95.94 87 SER A CA 1
ATOM 666 C C . SER A 1 87 ? 16.040 -19.833 -29.894 1.00 95.94 87 SER A C 1
ATOM 668 O O . SER A 1 87 ? 16.513 -20.932 -29.602 1.00 95.94 87 SER A O 1
ATOM 670 N N . LYS A 1 88 ? 16.611 -18.684 -29.527 1.00 94.06 88 LYS A N 1
ATOM 671 C CA . LYS A 1 88 ? 17.831 -18.593 -28.723 1.00 94.06 88 LYS A CA 1
ATOM 672 C C . LYS A 1 88 ? 17.649 -17.601 -27.584 1.00 94.06 88 LYS A C 1
ATOM 674 O O . LYS A 1 88 ? 17.116 -16.515 -27.780 1.00 94.06 88 LYS A O 1
ATOM 679 N N . THR A 1 89 ? 18.156 -17.953 -26.408 1.00 94.06 89 THR A N 1
ATOM 680 C CA . THR A 1 89 ? 18.260 -17.035 -25.270 1.00 94.06 89 THR A CA 1
ATOM 681 C C . THR A 1 89 ? 19.695 -16.544 -25.142 1.00 94.06 89 THR A C 1
ATOM 683 O O . THR A 1 89 ? 20.614 -17.353 -25.041 1.00 94.06 89 THR A O 1
ATOM 686 N N . ILE A 1 90 ? 19.875 -15.225 -25.131 1.00 93.38 90 ILE A N 1
ATOM 687 C CA . ILE A 1 90 ? 21.144 -14.558 -24.826 1.00 93.38 90 ILE A CA 1
ATOM 688 C C . ILE A 1 90 ? 20.951 -13.843 -23.498 1.00 93.38 90 ILE A C 1
ATOM 690 O O . ILE A 1 90 ? 19.985 -13.093 -23.338 1.00 93.38 90 ILE A O 1
ATOM 694 N N . ARG A 1 91 ? 21.832 -14.096 -22.532 1.00 93.88 91 ARG A N 1
ATOM 695 C CA . ARG A 1 91 ? 21.720 -13.496 -21.207 1.00 93.88 91 ARG A CA 1
ATOM 696 C C . ARG A 1 91 ? 22.680 -12.325 -21.090 1.00 93.88 91 ARG A C 1
ATOM 698 O O . ARG A 1 91 ? 23.891 -12.509 -21.091 1.00 93.88 91 ARG A O 1
ATOM 705 N N . LEU A 1 92 ? 22.111 -11.134 -20.953 1.00 95.00 92 LEU A N 1
ATOM 706 C CA . LEU A 1 92 ? 22.829 -9.923 -20.587 1.00 95.00 92 LEU A CA 1
ATOM 707 C C . LEU A 1 92 ? 22.719 -9.722 -19.074 1.00 95.00 92 LEU A C 1
ATOM 709 O O . LEU A 1 92 ? 21.621 -9.751 -18.518 1.00 95.00 92 LEU A O 1
ATOM 713 N N . LEU A 1 93 ? 23.854 -9.545 -18.411 1.00 95.44 93 LEU A N 1
ATOM 714 C CA . LEU A 1 93 ? 23.965 -9.372 -16.969 1.00 95.44 93 LEU A CA 1
ATOM 715 C C . LEU A 1 93 ? 24.620 -8.026 -16.680 1.00 95.44 93 LEU A C 1
ATOM 717 O O . LEU A 1 93 ? 25.549 -7.615 -17.375 1.00 95.44 93 LEU A O 1
ATOM 721 N N . ALA A 1 94 ? 24.132 -7.360 -15.639 1.00 96.56 94 ALA A N 1
ATOM 722 C CA . ALA A 1 94 ? 24.685 -6.108 -15.156 1.00 96.56 94 ALA A CA 1
ATOM 723 C C . ALA A 1 94 ? 24.778 -6.127 -13.630 1.00 96.56 94 ALA A C 1
ATOM 725 O O . ALA A 1 94 ? 23.875 -6.622 -12.949 1.00 96.56 94 ALA A O 1
ATOM 726 N N . CYS A 1 95 ? 25.861 -5.580 -13.092 1.00 96.56 95 CYS A N 1
ATOM 727 C CA . CYS A 1 95 ? 26.044 -5.395 -11.657 1.00 96.56 95 CYS A CA 1
ATOM 728 C C . CYS A 1 95 ? 26.879 -4.146 -11.371 1.00 96.56 95 CYS A C 1
ATOM 730 O O . CYS A 1 95 ? 27.554 -3.613 -12.249 1.00 96.56 95 CYS A O 1
ATOM 732 N N . TRP A 1 96 ? 26.820 -3.667 -10.132 1.00 95.12 96 TRP A N 1
ATOM 733 C CA . TRP A 1 96 ? 27.585 -2.513 -9.673 1.00 95.12 96 TRP A CA 1
ATOM 734 C C . TRP A 1 96 ? 28.201 -2.773 -8.307 1.00 95.12 96 TRP A C 1
ATOM 736 O O . TRP A 1 96 ? 27.700 -3.586 -7.526 1.00 95.12 96 TRP A O 1
ATOM 746 N N . HIS A 1 97 ? 29.260 -2.030 -8.010 1.00 93.75 97 HIS A N 1
ATOM 747 C CA . HIS A 1 97 ? 29.874 -1.971 -6.692 1.00 93.75 97 HIS A CA 1
ATOM 748 C C . HIS A 1 97 ? 30.281 -0.530 -6.382 1.00 93.75 97 HIS A C 1
ATOM 750 O O . HIS A 1 97 ? 31.065 0.075 -7.109 1.00 93.75 97 HIS A O 1
ATOM 756 N N . VAL A 1 98 ? 29.684 0.044 -5.337 1.00 91.19 98 VAL A N 1
ATOM 757 C CA . VAL A 1 98 ? 29.906 1.432 -4.906 1.00 91.19 98 VAL A CA 1
ATOM 758 C C . VAL A 1 98 ? 30.286 1.409 -3.419 1.00 91.19 98 VAL A C 1
ATOM 760 O O . VAL A 1 98 ? 29.398 1.435 -2.560 1.00 91.19 98 VAL A O 1
ATOM 763 N N . PRO A 1 99 ? 31.587 1.285 -3.086 1.00 87.81 99 PRO A N 1
ATOM 764 C CA . PRO A 1 99 ? 32.041 1.097 -1.708 1.00 87.81 99 PRO A CA 1
ATOM 765 C C . PRO A 1 99 ? 31.962 2.363 -0.852 1.00 87.81 99 PRO A C 1
ATOM 767 O O . PRO A 1 99 ? 31.951 2.271 0.374 1.00 87.81 99 PRO A O 1
ATOM 770 N N . THR A 1 100 ? 31.908 3.543 -1.474 1.00 80.94 100 THR A N 1
ATOM 771 C CA . THR A 1 100 ? 31.854 4.834 -0.781 1.00 80.94 100 THR A CA 1
ATOM 772 C C . THR A 1 100 ? 30.687 5.672 -1.286 1.00 80.94 100 THR A C 1
ATOM 774 O O . THR A 1 100 ? 30.442 5.750 -2.486 1.00 80.94 100 THR A O 1
ATOM 777 N N . THR A 1 101 ? 29.965 6.321 -0.369 1.00 82.56 101 THR A N 1
ATOM 778 C CA . THR A 1 101 ? 28.860 7.233 -0.708 1.00 82.56 101 THR A CA 1
ATOM 779 C C . THR A 1 101 ? 29.044 8.582 -0.019 1.00 82.56 101 THR A C 1
ATOM 781 O O . THR A 1 101 ? 29.706 8.660 1.020 1.00 82.56 101 THR A O 1
ATOM 784 N N . GLY A 1 102 ? 28.445 9.639 -0.568 1.00 80.88 102 GLY A N 1
ATOM 785 C CA . GLY A 1 102 ? 28.295 10.940 0.091 1.00 80.88 102 GLY A CA 1
ATOM 786 C C . GLY A 1 102 ? 27.049 11.052 0.978 1.00 80.88 102 GLY A C 1
ATOM 787 O O . GLY A 1 102 ? 26.801 12.112 1.552 1.00 80.88 102 GLY A O 1
ATOM 788 N N . ILE A 1 103 ? 26.244 9.990 1.097 1.00 86.31 103 ILE A N 1
ATOM 789 C CA . ILE A 1 103 ? 24.945 10.050 1.774 1.00 86.31 103 ILE A CA 1
ATOM 790 C C . ILE A 1 103 ? 25.146 10.131 3.290 1.00 86.31 103 ILE A C 1
ATOM 792 O O . ILE A 1 103 ? 25.746 9.251 3.913 1.00 86.31 103 ILE A O 1
ATOM 796 N N . ARG A 1 104 ? 24.583 11.178 3.895 1.00 86.75 104 ARG A N 1
ATOM 797 C CA . ARG A 1 104 ? 24.512 11.375 5.344 1.00 86.75 104 ARG A CA 1
ATOM 798 C C . ARG A 1 104 ? 23.251 12.158 5.695 1.00 86.75 104 ARG A C 1
ATOM 800 O O . ARG A 1 104 ? 22.962 13.172 5.071 1.00 86.75 104 ARG A O 1
ATOM 807 N N . GLN A 1 105 ? 22.532 11.710 6.716 1.00 86.88 105 GLN A N 1
ATOM 808 C CA . GLN A 1 105 ? 21.382 12.383 7.316 1.00 86.88 105 GLN A CA 1
ATOM 809 C C . GLN A 1 105 ? 21.545 12.345 8.829 1.00 86.88 105 GLN A C 1
ATOM 811 O O . GLN A 1 105 ? 21.170 11.379 9.479 1.00 86.88 105 GLN A O 1
ATOM 816 N N . CYS A 1 106 ? 22.171 13.369 9.399 1.00 75.88 106 CYS A N 1
ATOM 817 C CA . CYS A 1 106 ? 22.568 13.328 10.798 1.00 75.88 106 CYS A CA 1
ATOM 818 C C . CYS A 1 106 ? 22.173 14.617 11.508 1.00 75.88 106 CYS A C 1
ATOM 820 O O . CYS A 1 106 ? 22.595 15.701 11.107 1.00 75.88 106 CYS A O 1
ATOM 822 N N . LYS A 1 107 ? 21.394 14.492 12.582 1.00 66.94 107 LYS A N 1
ATOM 823 C CA . LYS A 1 107 ? 21.136 15.566 13.544 1.00 66.94 107 LYS A CA 1
ATOM 824 C C . LYS A 1 107 ? 21.601 15.073 14.911 1.00 66.94 107 LYS A C 1
ATOM 826 O O . LYS A 1 107 ? 20.966 14.222 15.528 1.00 66.94 107 LYS A O 1
ATOM 831 N N . CYS A 1 108 ? 22.764 15.555 15.334 1.00 61.16 108 CYS A N 1
ATOM 832 C CA . CYS A 1 108 ? 23.362 15.199 16.616 1.00 61.16 108 CYS A CA 1
ATOM 833 C C . CYS A 1 108 ? 22.822 16.122 17.717 1.00 61.16 108 CYS A C 1
ATOM 835 O O . CYS A 1 108 ? 22.586 17.310 17.479 1.00 61.16 108 CYS A O 1
ATOM 837 N N . ALA A 1 109 ? 22.589 15.579 18.915 1.00 50.94 109 ALA A N 1
ATOM 838 C CA . ALA A 1 109 ? 22.166 16.377 20.062 1.00 50.94 109 ALA A CA 1
ATOM 839 C C . ALA A 1 109 ? 23.268 17.401 20.391 1.00 50.94 109 ALA A C 1
ATOM 841 O O . ALA A 1 109 ? 24.391 17.015 20.692 1.00 50.94 109 ALA A O 1
ATOM 842 N N . GLY A 1 110 ? 22.967 18.699 20.280 1.00 53.69 110 GLY A N 1
ATOM 843 C CA . GLY A 1 110 ? 23.956 19.774 20.462 1.00 53.69 110 GLY A CA 1
ATOM 844 C C . GLY A 1 110 ? 24.706 20.211 19.194 1.00 53.69 110 GLY A C 1
ATOM 845 O O . GLY A 1 110 ? 25.554 21.089 19.281 1.00 53.69 110 GLY A O 1
ATOM 846 N N . GLY A 1 111 ? 24.380 19.662 18.017 1.00 56.56 111 GLY A N 1
ATOM 847 C CA . GLY A 1 111 ? 24.903 20.120 16.720 1.00 56.56 111 GLY A CA 1
ATOM 848 C C . GLY A 1 111 ? 26.227 19.490 16.273 1.00 56.56 111 GLY A C 1
ATOM 849 O O . GLY A 1 111 ? 26.514 19.499 15.078 1.00 56.56 111 GLY A O 1
ATOM 850 N N . GLU A 1 112 ? 26.983 18.867 17.179 1.00 57.25 112 GLU A N 1
ATOM 851 C CA . GLU A 1 112 ? 28.229 18.160 16.864 1.00 57.25 112 GLU A CA 1
ATOM 852 C C . GLU A 1 112 ? 28.062 16.649 17.037 1.00 57.25 112 GLU A C 1
ATOM 854 O O . GLU A 1 112 ? 27.487 16.174 18.015 1.00 57.25 112 GLU A O 1
ATOM 859 N N . CYS A 1 113 ? 28.540 15.881 16.061 1.00 62.78 113 CYS A N 1
ATOM 860 C CA . CYS A 1 113 ? 28.514 14.424 16.126 1.00 62.78 113 CYS A CA 1
ATOM 861 C C . CYS A 1 113 ? 29.776 13.887 16.799 1.00 62.78 113 CYS A C 1
ATOM 863 O O . CYS A 1 113 ? 30.825 14.522 16.664 1.00 62.78 113 CYS A O 1
ATOM 865 N N . PRO A 1 114 ? 29.709 12.720 17.471 1.00 65.75 114 PRO A N 1
ATOM 866 C CA . PRO A 1 114 ? 30.888 12.094 18.056 1.00 65.75 114 PRO A CA 1
ATOM 867 C C . PRO A 1 114 ? 32.037 12.013 17.032 1.00 65.75 114 PRO A C 1
ATOM 869 O O . PRO A 1 114 ? 31.766 11.705 15.867 1.00 65.75 114 PRO A O 1
ATOM 872 N N . PRO A 1 115 ? 33.301 12.262 17.424 1.00 66.38 115 PRO A N 1
ATOM 873 C CA . PRO A 1 115 ? 34.443 12.238 16.502 1.00 66.38 115 PRO A CA 1
ATOM 874 C C . PRO A 1 115 ? 34.568 10.921 15.721 1.00 66.38 115 PRO A C 1
ATOM 876 O O . PRO A 1 115 ? 34.959 10.928 14.552 1.00 66.38 115 PRO A O 1
ATOM 879 N N . ASP A 1 116 ? 34.164 9.820 16.359 1.00 70.75 116 ASP A N 1
ATOM 880 C CA . ASP A 1 116 ? 34.255 8.453 15.841 1.00 70.75 116 ASP A CA 1
ATOM 881 C C . ASP A 1 116 ? 32.994 8.009 15.077 1.00 70.75 116 ASP A C 1
ATOM 883 O O . ASP A 1 116 ? 32.909 6.874 14.606 1.00 70.75 116 ASP A O 1
ATOM 887 N N . ALA A 1 117 ? 31.990 8.885 14.947 1.00 66.31 117 ALA A N 1
ATOM 888 C CA . ALA A 1 117 ? 30.763 8.570 14.231 1.00 66.31 117 ALA A CA 1
ATOM 889 C C . ALA A 1 117 ? 31.047 8.284 12.744 1.00 66.31 117 ALA A C 1
ATOM 891 O O . ALA A 1 117 ? 31.771 9.056 12.096 1.00 66.31 117 ALA A O 1
ATOM 892 N N . PRO A 1 118 ? 30.431 7.242 12.151 1.00 72.00 118 PRO A N 1
ATOM 893 C CA . PRO A 1 118 ? 30.561 6.989 10.725 1.00 72.00 118 PRO A CA 1
ATOM 894 C C . PRO A 1 118 ? 30.117 8.222 9.931 1.00 72.00 118 PRO A C 1
ATOM 896 O O . PRO A 1 118 ? 29.020 8.758 10.119 1.00 72.00 118 PRO A O 1
ATOM 899 N N . LYS A 1 119 ? 31.002 8.713 9.059 1.00 76.56 119 LYS A N 1
ATOM 900 C CA . LYS A 1 119 ? 30.790 9.991 8.364 1.00 76.56 119 LYS A CA 1
ATOM 901 C C . LYS A 1 119 ? 29.793 9.881 7.218 1.00 76.56 119 LYS A C 1
ATOM 903 O O . LYS A 1 119 ? 29.124 10.869 6.929 1.00 76.56 119 LYS A O 1
ATOM 908 N N . THR A 1 120 ? 29.701 8.719 6.578 1.00 85.00 120 THR A N 1
ATOM 909 C CA . THR A 1 120 ? 28.830 8.478 5.426 1.00 85.00 120 THR A CA 1
ATOM 910 C C . THR A 1 120 ? 28.257 7.070 5.452 1.00 85.00 120 THR A C 1
ATOM 912 O O . THR A 1 120 ? 28.780 6.170 6.114 1.00 85.00 120 THR A O 1
ATOM 915 N N . TYR A 1 121 ? 27.139 6.890 4.757 1.00 88.75 121 TYR A N 1
ATOM 916 C CA . TYR A 1 121 ? 26.522 5.589 4.564 1.00 88.75 121 TYR A CA 1
ATOM 917 C C . TYR A 1 121 ? 27.438 4.672 3.746 1.00 88.75 121 TYR A C 1
ATOM 919 O O . TYR A 1 121 ? 28.000 5.065 2.722 1.00 88.75 121 TYR A O 1
ATOM 927 N N . VAL A 1 122 ? 27.541 3.424 4.190 1.00 90.81 122 VAL A N 1
ATOM 928 C CA . VAL A 1 122 ? 28.234 2.352 3.477 1.00 90.81 122 VAL A CA 1
ATOM 929 C C . VAL A 1 122 ? 27.230 1.217 3.268 1.00 90.81 122 VAL A C 1
ATOM 931 O O . VAL A 1 122 ? 26.652 0.758 4.261 1.00 90.81 122 VAL A O 1
ATOM 934 N N . PRO A 1 123 ? 26.988 0.761 2.024 1.00 93.12 123 PRO A N 1
ATOM 935 C CA . PRO A 1 123 ? 26.050 -0.324 1.758 1.00 93.12 123 PRO A CA 1
ATOM 936 C C . PRO A 1 123 ? 26.501 -1.675 2.321 1.00 93.12 123 PRO A C 1
ATOM 938 O O . PRO A 1 123 ? 27.678 -2.024 2.267 1.00 93.12 123 PRO A O 1
ATOM 941 N N . TRP A 1 124 ? 25.543 -2.491 2.765 1.00 95.19 124 TRP A N 1
ATOM 942 C CA . TRP A 1 124 ? 25.770 -3.847 3.286 1.00 95.19 124 TRP A CA 1
ATOM 943 C C . TRP A 1 124 ? 26.556 -4.759 2.343 1.00 95.19 124 TRP A C 1
ATOM 945 O O . TRP A 1 124 ? 27.447 -5.487 2.776 1.00 95.19 124 TRP A O 1
ATOM 955 N N . TYR A 1 125 ? 26.253 -4.710 1.043 1.00 94.12 125 TYR A N 1
ATOM 956 C CA . TYR A 1 125 ? 26.865 -5.617 0.070 1.00 94.12 125 TYR A CA 1
ATOM 957 C C . TYR A 1 125 ? 28.384 -5.414 -0.058 1.00 94.12 125 TYR A C 1
ATOM 959 O O . TYR A 1 125 ? 29.074 -6.318 -0.515 1.00 94.12 125 TYR A O 1
ATOM 967 N N . THR A 1 126 ? 28.920 -4.273 0.386 1.00 93.06 126 THR A N 1
ATOM 968 C CA . THR A 1 126 ? 30.366 -3.995 0.372 1.00 93.06 126 THR A CA 1
ATOM 969 C C . THR A 1 126 ? 31.131 -4.836 1.396 1.00 93.06 126 THR A C 1
ATOM 971 O O . THR A 1 126 ? 32.321 -5.065 1.235 1.00 93.06 126 THR A O 1
ATOM 974 N N . GLN A 1 127 ? 30.444 -5.344 2.427 1.00 94.06 127 GLN A N 1
ATOM 975 C CA . GLN A 1 127 ? 30.996 -6.321 3.373 1.00 94.06 127 GLN A CA 1
ATOM 976 C C . GLN A 1 127 ? 30.926 -7.757 2.836 1.00 94.06 127 GLN A C 1
ATOM 978 O O . GLN A 1 127 ? 31.553 -8.652 3.390 1.00 94.06 127 GLN A O 1
ATOM 983 N N . GLN A 1 128 ? 30.130 -7.987 1.788 1.00 95.25 128 GLN A N 1
ATOM 984 C CA . GLN A 1 128 ? 29.936 -9.307 1.182 1.00 95.25 128 GLN A CA 1
ATOM 985 C C . GLN A 1 128 ? 30.823 -9.506 -0.050 1.00 95.25 128 GLN A C 1
ATOM 987 O O . GLN A 1 128 ? 31.241 -10.624 -0.335 1.00 95.25 128 GLN A O 1
ATOM 992 N N . PHE A 1 129 ? 31.119 -8.426 -0.775 1.00 96.69 129 PHE A N 1
ATOM 993 C CA . PHE A 1 129 ? 31.882 -8.452 -2.018 1.00 96.69 129 PHE A CA 1
ATOM 994 C C . PHE A 1 129 ? 32.960 -7.372 -2.002 1.00 96.69 129 PHE A C 1
ATOM 996 O O . PHE A 1 129 ? 32.671 -6.213 -1.702 1.00 96.69 129 PHE A O 1
ATOM 1003 N N . ALA A 1 130 ? 34.188 -7.748 -2.359 1.00 94.44 130 ALA A N 1
ATOM 1004 C CA . ALA A 1 130 ? 35.330 -6.835 -2.371 1.00 94.44 130 ALA A CA 1
ATOM 1005 C C . ALA A 1 130 ? 35.251 -5.790 -3.500 1.00 94.44 130 ALA A C 1
ATOM 1007 O O . ALA A 1 130 ? 35.625 -4.640 -3.287 1.00 94.44 130 ALA A O 1
ATOM 1008 N N . ASP A 1 131 ? 34.741 -6.184 -4.670 1.00 93.62 131 ASP A N 1
ATOM 1009 C CA . ASP A 1 131 ? 34.667 -5.368 -5.886 1.00 93.62 131 ASP A CA 1
ATOM 1010 C C . ASP A 1 131 ? 33.540 -5.855 -6.823 1.00 93.62 131 ASP A C 1
ATOM 1012 O O . ASP A 1 131 ? 32.821 -6.817 -6.517 1.00 93.62 131 ASP A O 1
ATOM 1016 N N . VAL A 1 132 ? 33.368 -5.209 -7.983 1.00 95.75 132 VAL A N 1
ATOM 1017 C CA . VAL A 1 132 ? 32.338 -5.602 -8.964 1.00 95.75 132 VAL A CA 1
ATOM 1018 C C . VAL A 1 132 ? 32.587 -6.976 -9.597 1.00 95.75 132 VAL A C 1
ATOM 1020 O O . VAL A 1 132 ? 31.636 -7.632 -10.028 1.00 95.75 132 VAL A O 1
ATOM 1023 N N . ARG A 1 133 ? 33.840 -7.447 -9.644 1.00 96.50 133 ARG A N 1
ATOM 1024 C CA . ARG A 1 133 ? 34.199 -8.747 -10.234 1.00 96.50 133 ARG A CA 1
ATOM 1025 C C . ARG A 1 133 ? 33.723 -9.883 -9.341 1.00 96.50 133 ARG A C 1
ATOM 1027 O O . ARG A 1 133 ? 33.077 -10.803 -9.836 1.00 96.50 133 ARG A O 1
ATOM 1034 N N . ALA A 1 134 ? 33.915 -9.753 -8.030 1.00 97.38 134 ALA A N 1
ATOM 1035 C CA . ALA A 1 134 ? 33.353 -10.670 -7.046 1.00 97.38 134 ALA A CA 1
ATOM 1036 C C . ALA A 1 134 ? 31.818 -10.737 -7.146 1.00 97.38 134 ALA A C 1
ATOM 1038 O O . ALA A 1 134 ? 31.245 -11.825 -7.098 1.00 97.38 134 ALA A O 1
ATOM 1039 N N . VAL A 1 135 ? 31.142 -9.597 -7.358 1.00 97.38 135 VAL A N 1
ATOM 1040 C CA . VAL A 1 135 ? 29.683 -9.569 -7.584 1.00 97.38 135 VAL A CA 1
ATOM 1041 C C . VAL A 1 135 ? 29.307 -10.296 -8.880 1.00 97.38 135 VAL A C 1
ATOM 1043 O O . VAL A 1 135 ? 28.358 -11.081 -8.892 1.00 97.38 135 VAL A O 1
ATOM 1046 N N . ALA A 1 136 ? 30.030 -10.050 -9.975 1.00 97.06 136 ALA A N 1
ATOM 1047 C CA . ALA A 1 136 ? 29.770 -10.668 -11.274 1.00 97.06 136 ALA A CA 1
ATOM 1048 C C . ALA A 1 136 ? 29.948 -12.195 -11.241 1.00 97.06 136 ALA A C 1
ATOM 1050 O O . ALA A 1 136 ? 29.081 -12.926 -11.728 1.00 97.06 136 ALA A O 1
ATOM 1051 N N . ASP A 1 137 ? 31.027 -12.684 -10.631 1.00 96.31 137 ASP A N 1
ATOM 1052 C CA . ASP A 1 137 ? 31.309 -14.117 -10.511 1.00 96.31 137 ASP A CA 1
ATOM 1053 C C . ASP A 1 137 ? 30.296 -14.817 -9.600 1.00 96.31 137 ASP A C 1
ATOM 1055 O O . ASP A 1 137 ? 29.816 -15.914 -9.914 1.00 96.31 137 ASP A O 1
ATOM 1059 N N . HIS A 1 138 ? 29.884 -14.148 -8.520 1.00 96.81 138 HIS A N 1
ATOM 1060 C CA . HIS A 1 138 ? 28.810 -14.627 -7.656 1.00 96.81 138 HIS A CA 1
ATOM 1061 C C . HIS A 1 138 ? 27.472 -14.706 -8.399 1.00 96.81 138 HIS A C 1
ATOM 1063 O O . HIS A 1 138 ? 26.784 -15.726 -8.322 1.00 96.81 138 HIS A O 1
ATOM 1069 N N . LEU A 1 139 ? 27.114 -13.673 -9.169 1.00 95.31 139 LEU A N 1
ATOM 1070 C CA . LEU A 1 139 ? 25.893 -13.657 -9.978 1.00 95.31 139 LEU A CA 1
ATOM 1071 C C . LEU A 1 139 ? 25.890 -14.786 -11.015 1.00 95.31 139 LEU A C 1
ATOM 1073 O O . LEU A 1 139 ? 24.886 -15.482 -11.136 1.00 95.31 139 LEU A O 1
ATOM 1077 N N . ARG A 1 140 ? 27.002 -15.017 -11.724 1.00 93.75 140 ARG A N 1
ATOM 1078 C CA . ARG A 1 140 ? 27.123 -16.123 -12.694 1.00 93.75 140 ARG A CA 1
ATOM 1079 C C . ARG A 1 140 ? 26.924 -17.481 -12.043 1.00 93.75 140 ARG A C 1
ATOM 1081 O O . ARG A 1 140 ? 26.147 -18.289 -12.546 1.00 93.75 140 ARG A O 1
ATOM 1088 N N . SER A 1 141 ? 27.605 -17.706 -10.924 1.00 95.25 141 SER A N 1
ATOM 1089 C CA . SER A 1 141 ? 27.603 -18.997 -10.232 1.00 95.25 141 SER A CA 1
ATOM 1090 C C . SER A 1 141 ? 26.228 -19.341 -9.653 1.00 95.25 141 SER A C 1
ATOM 1092 O O . SER A 1 141 ? 25.874 -20.513 -9.572 1.00 95.25 141 SER A O 1
ATOM 1094 N N . ASN A 1 142 ? 25.429 -18.327 -9.301 1.00 96.44 142 ASN A N 1
ATOM 1095 C CA . ASN A 1 142 ? 24.155 -18.503 -8.602 1.00 96.44 142 ASN A CA 1
ATOM 1096 C C . ASN A 1 142 ? 22.914 -18.131 -9.437 1.00 96.44 142 ASN A C 1
ATOM 1098 O O . ASN A 1 142 ? 21.792 -18.279 -8.952 1.00 96.44 142 ASN A O 1
ATOM 1102 N N . PHE A 1 143 ? 23.064 -17.679 -10.690 1.00 94.31 143 PHE A N 1
ATOM 1103 C CA . PHE A 1 143 ? 21.946 -17.171 -11.503 1.00 94.31 143 PHE A CA 1
ATOM 1104 C C . PHE A 1 143 ? 20.780 -18.162 -11.602 1.00 94.31 143 PHE A C 1
ATOM 1106 O O . PHE A 1 143 ? 19.626 -17.784 -11.408 1.00 94.31 143 PHE A O 1
ATOM 1113 N N . ALA A 1 144 ? 21.071 -19.432 -11.903 1.00 94.88 144 ALA A N 1
ATOM 1114 C CA . ALA A 1 144 ? 20.041 -20.456 -12.067 1.00 94.88 144 ALA A CA 1
ATOM 1115 C C . ALA A 1 144 ? 19.259 -20.694 -10.766 1.00 94.88 144 ALA A C 1
ATOM 1117 O O . ALA A 1 144 ? 18.039 -20.849 -10.797 1.00 94.88 144 ALA A O 1
ATOM 1118 N N . GLU A 1 145 ? 19.946 -20.676 -9.622 1.00 96.69 145 GLU A N 1
ATOM 1119 C CA . GLU A 1 145 ? 19.300 -20.775 -8.317 1.00 96.69 145 GLU A CA 1
ATOM 1120 C C . GLU A 1 145 ? 18.435 -19.547 -8.026 1.00 96.69 145 GLU A C 1
ATOM 1122 O O . GLU A 1 145 ? 17.279 -19.705 -7.638 1.00 96.69 145 GLU A O 1
ATOM 1127 N N . TYR A 1 146 ? 18.960 -18.335 -8.218 1.00 95.06 146 TYR A N 1
ATOM 1128 C CA . TYR A 1 146 ? 18.213 -17.103 -7.953 1.00 95.06 146 TYR A CA 1
ATOM 1129 C C . TYR A 1 146 ? 16.983 -16.987 -8.833 1.00 95.06 146 TYR A C 1
ATOM 1131 O O . TYR A 1 146 ? 15.902 -16.712 -8.321 1.00 95.06 146 TYR A O 1
ATOM 1139 N N . ARG A 1 147 ? 17.113 -17.306 -10.123 1.00 95.25 147 ARG A N 1
ATOM 1140 C CA . ARG A 1 147 ? 15.974 -17.380 -11.032 1.00 95.25 147 ARG A CA 1
ATOM 1141 C C . ARG A 1 147 ? 14.933 -18.379 -10.535 1.00 95.25 147 ARG A C 1
ATOM 1143 O O . ARG A 1 147 ? 13.777 -17.999 -10.401 1.00 95.25 147 ARG A O 1
ATOM 1150 N N . ARG A 1 148 ? 15.341 -19.608 -10.194 1.00 97.69 148 ARG A N 1
ATOM 1151 C CA . ARG A 1 148 ? 14.426 -20.635 -9.671 1.00 97.69 148 ARG A CA 1
ATOM 1152 C C . ARG A 1 148 ? 13.711 -20.155 -8.409 1.00 97.69 148 ARG A C 1
ATOM 1154 O O . ARG A 1 148 ? 12.502 -20.304 -8.312 1.00 97.69 148 ARG A O 1
ATOM 1161 N N . ARG A 1 149 ? 14.430 -19.558 -7.453 1.00 96.25 149 ARG A N 1
ATOM 1162 C CA . ARG A 1 149 ? 13.849 -19.039 -6.201 1.00 96.25 149 ARG A CA 1
ATOM 1163 C C . ARG A 1 149 ? 12.870 -17.892 -6.454 1.00 96.25 149 ARG A C 1
ATOM 1165 O O . ARG A 1 149 ? 11.802 -17.877 -5.851 1.00 96.25 149 ARG A O 1
ATOM 1172 N N . SER A 1 150 ? 13.205 -16.966 -7.353 1.00 95.81 150 SER A N 1
ATOM 1173 C CA . SER A 1 150 ? 12.309 -15.880 -7.763 1.00 95.81 150 SER A CA 1
ATOM 1174 C C . SER A 1 150 ? 11.064 -16.398 -8.484 1.00 95.81 150 SER A C 1
ATOM 1176 O O . SER A 1 150 ? 9.972 -15.911 -8.215 1.00 95.81 150 SER A O 1
ATOM 1178 N N . GLU A 1 151 ? 11.205 -17.401 -9.353 1.00 98.06 151 GLU A N 1
ATOM 1179 C CA . GLU A 1 151 ? 10.080 -18.065 -10.023 1.00 98.06 151 GLU A CA 1
ATOM 1180 C C . GLU A 1 151 ? 9.201 -18.808 -9.009 1.00 98.06 151 GLU A C 1
ATOM 1182 O O . GLU A 1 151 ? 7.995 -18.621 -9.025 1.00 98.06 151 GLU A O 1
ATOM 1187 N N . THR A 1 152 ? 9.779 -19.539 -8.046 1.00 98.38 152 THR A N 1
ATOM 1188 C CA . THR A 1 152 ? 9.013 -20.193 -6.967 1.00 98.38 152 THR A CA 1
ATOM 1189 C C . THR A 1 152 ? 8.228 -19.188 -6.124 1.00 98.38 152 THR A C 1
ATOM 1191 O O . THR A 1 152 ? 7.074 -19.445 -5.793 1.00 98.38 152 THR A O 1
ATOM 1194 N N . PHE A 1 153 ? 8.825 -18.042 -5.782 1.00 97.62 153 PHE A N 1
ATOM 1195 C CA . PHE A 1 153 ? 8.119 -16.980 -5.066 1.00 97.62 153 PHE A CA 1
ATOM 1196 C C . PHE A 1 153 ? 6.987 -16.387 -5.908 1.00 97.62 153 PHE A C 1
ATOM 1198 O O . PHE A 1 153 ? 5.861 -16.296 -5.429 1.00 97.62 153 PHE A O 1
ATOM 1205 N N . ARG A 1 154 ? 7.272 -16.021 -7.167 1.00 97.62 154 ARG A N 1
ATOM 1206 C CA . ARG A 1 154 ? 6.276 -15.508 -8.119 1.00 97.62 154 ARG A CA 1
ATOM 1207 C C . ARG A 1 154 ? 5.106 -16.479 -8.234 1.00 97.62 154 ARG A C 1
ATOM 1209 O O . ARG A 1 154 ? 3.967 -16.073 -8.059 1.00 97.62 154 ARG A O 1
ATOM 1216 N N . ASP A 1 155 ? 5.389 -17.745 -8.507 1.00 98.38 155 ASP A N 1
ATOM 1217 C CA . ASP A 1 155 ? 4.366 -18.757 -8.752 1.00 98.38 155 ASP A CA 1
ATOM 1218 C C . ASP A 1 155 ? 3.538 -19.014 -7.489 1.00 98.38 155 ASP A C 1
ATOM 1220 O O . ASP A 1 155 ? 2.326 -19.125 -7.586 1.00 98.38 155 ASP A O 1
ATOM 1224 N N . ALA A 1 156 ? 4.149 -19.011 -6.298 1.00 98.19 156 ALA A N 1
ATOM 1225 C CA . ALA A 1 156 ? 3.412 -19.089 -5.036 1.00 98.19 156 ALA A CA 1
ATOM 1226 C C . ALA A 1 156 ? 2.530 -17.855 -4.785 1.00 98.19 156 ALA A C 1
ATOM 1228 O O . ALA A 1 156 ? 1.417 -17.990 -4.290 1.00 98.19 156 ALA A O 1
ATOM 1229 N N . PHE A 1 157 ? 3.017 -16.655 -5.108 1.00 98.19 157 PHE A N 1
ATOM 1230 C CA . PHE A 1 157 ? 2.270 -15.413 -4.913 1.00 98.19 157 PHE A CA 1
ATOM 1231 C C . PHE A 1 157 ? 1.063 -15.302 -5.858 1.00 98.19 157 PHE A C 1
ATOM 1233 O O . PHE A 1 157 ? -0.007 -14.863 -5.440 1.00 98.19 157 PHE A O 1
ATOM 1240 N N . TYR A 1 158 ? 1.220 -15.727 -7.117 1.00 98.19 158 TYR A N 1
ATOM 1241 C CA . TYR A 1 158 ? 0.155 -15.710 -8.127 1.00 98.19 158 TYR A CA 1
ATOM 1242 C C . TYR A 1 158 ? -0.725 -16.974 -8.136 1.00 98.19 158 TYR A C 1
ATOM 1244 O O . TYR A 1 158 ? -1.743 -16.980 -8.825 1.00 98.19 158 TYR A O 1
ATOM 1252 N N . ASP A 1 159 ? -0.389 -18.016 -7.367 1.00 97.69 159 ASP A N 1
ATOM 1253 C CA . ASP A 1 159 ? -1.265 -19.164 -7.075 1.00 97.69 159 ASP A CA 1
ATOM 1254 C C . ASP A 1 159 ? -2.379 -18.724 -6.106 1.00 97.69 159 ASP A C 1
ATOM 1256 O O . ASP A 1 159 ? -2.379 -19.029 -4.912 1.00 97.69 159 ASP A O 1
ATOM 1260 N N . SER A 1 160 ? -3.287 -17.900 -6.628 1.00 97.06 160 SER A N 1
ATOM 1261 C CA . SER A 1 160 ? -4.266 -17.140 -5.864 1.00 97.06 160 SER A CA 1
ATOM 1262 C C . SER A 1 160 ? -5.605 -17.065 -6.591 1.00 97.06 160 SER A C 1
ATOM 1264 O O . SER A 1 160 ? -5.659 -16.896 -7.809 1.00 97.06 160 SER A O 1
ATOM 1266 N N . THR A 1 161 ? -6.695 -17.144 -5.830 1.00 97.81 161 THR A N 1
ATOM 1267 C CA . THR A 1 161 ? -8.064 -16.867 -6.302 1.00 97.81 161 THR A CA 1
ATOM 1268 C C . THR A 1 161 ? -8.580 -15.517 -5.804 1.00 97.81 161 THR A C 1
ATOM 1270 O O . THR A 1 161 ? -9.767 -15.227 -5.934 1.00 97.81 161 THR A O 1
ATOM 1273 N N . LEU A 1 162 ? -7.723 -14.710 -5.172 1.00 97.06 162 LEU A N 1
ATOM 1274 C CA . LEU A 1 162 ? -8.102 -13.389 -4.679 1.00 97.06 162 LEU A CA 1
ATOM 1275 C C . LEU A 1 162 ? -8.367 -12.424 -5.852 1.00 97.06 162 LEU A C 1
ATOM 1277 O O . LEU A 1 162 ? -7.813 -12.623 -6.936 1.00 97.06 162 LEU A O 1
ATOM 1281 N N . PRO A 1 163 ? -9.168 -11.360 -5.645 1.00 97.44 163 PRO A N 1
ATOM 1282 C CA . PRO A 1 163 ? -9.480 -10.379 -6.682 1.00 97.44 163 PRO A CA 1
ATOM 1283 C C . PRO A 1 163 ? -8.220 -9.834 -7.385 1.00 97.44 163 PRO A C 1
ATOM 1285 O O . PRO A 1 163 ? -7.268 -9.442 -6.694 1.00 97.44 163 PRO A O 1
ATOM 1288 N N . PRO A 1 164 ? -8.181 -9.793 -8.733 1.00 95.88 164 PRO A N 1
ATOM 1289 C CA . PRO A 1 164 ? -7.001 -9.370 -9.486 1.00 95.88 164 PRO A CA 1
ATOM 1290 C C . PRO A 1 164 ? -6.482 -7.985 -9.099 1.00 95.88 164 PRO A C 1
ATOM 1292 O O . PRO A 1 164 ? -5.271 -7.803 -8.999 1.00 95.88 164 PRO A O 1
ATOM 1295 N N . GLU A 1 165 ? -7.369 -7.030 -8.810 1.00 95.62 165 GLU A N 1
ATOM 1296 C CA . GLU A 1 165 ? -6.997 -5.672 -8.397 1.00 95.62 165 GLU A CA 1
ATOM 1297 C C . GLU A 1 165 ? -6.228 -5.643 -7.067 1.00 95.62 165 GLU A C 1
ATOM 1299 O O . GLU A 1 165 ? -5.383 -4.773 -6.859 1.00 95.62 165 GLU A O 1
ATOM 1304 N N . VAL A 1 166 ? -6.472 -6.611 -6.175 1.00 98.19 166 VAL A N 1
ATOM 1305 C CA . VAL A 1 166 ? -5.739 -6.751 -4.911 1.00 98.19 166 VAL A CA 1
ATOM 1306 C C . VAL A 1 166 ? -4.362 -7.348 -5.165 1.00 98.19 166 VAL A C 1
ATOM 1308 O O . VAL A 1 166 ? -3.368 -6.829 -4.659 1.00 98.19 166 VAL A O 1
ATOM 1311 N N . ILE A 1 167 ? -4.285 -8.407 -5.974 1.00 98.06 167 ILE A N 1
ATOM 1312 C CA . ILE A 1 167 ? -3.005 -9.034 -6.331 1.00 98.06 167 ILE A CA 1
ATOM 1313 C C . ILE A 1 167 ? -2.101 -8.044 -7.067 1.00 98.06 167 ILE A C 1
ATOM 1315 O O . ILE A 1 167 ? -0.915 -7.948 -6.750 1.00 98.06 167 ILE A O 1
ATOM 1319 N N . GLU A 1 168 ? -2.661 -7.259 -7.986 1.00 96.38 168 GLU A N 1
ATOM 1320 C CA . GLU A 1 168 ? -1.938 -6.209 -8.696 1.00 96.38 168 GLU A CA 1
ATOM 1321 C C . GLU A 1 168 ? -1.458 -5.104 -7.746 1.00 96.38 168 GLU A C 1
ATOM 1323 O O . GLU A 1 168 ? -0.273 -4.769 -7.766 1.00 96.38 168 GLU A O 1
ATOM 1328 N N . ALA A 1 169 ? -2.333 -4.574 -6.878 1.00 98.00 169 ALA A N 1
ATOM 1329 C CA . ALA A 1 169 ? -1.972 -3.531 -5.915 1.00 98.00 169 ALA A CA 1
ATOM 1330 C C . ALA A 1 169 ? -0.819 -3.966 -4.999 1.00 98.00 169 ALA A C 1
ATOM 1332 O O . ALA A 1 169 ? 0.124 -3.204 -4.779 1.00 98.00 169 ALA A O 1
ATOM 1333 N N . VAL A 1 170 ? -0.862 -5.202 -4.494 1.00 98.31 170 VAL A N 1
ATOM 1334 C CA . VAL A 1 170 ? 0.214 -5.756 -3.664 1.00 98.31 170 VAL A CA 1
ATOM 1335 C C . VAL A 1 170 ? 1.491 -5.910 -4.490 1.00 98.31 170 VAL A C 1
ATOM 1337 O O . VAL A 1 170 ? 2.528 -5.370 -4.106 1.00 98.31 170 VAL A O 1
ATOM 1340 N N . ALA A 1 171 ? 1.433 -6.590 -5.639 1.00 97.12 171 ALA A N 1
ATOM 1341 C CA . ALA A 1 171 ? 2.604 -6.842 -6.482 1.00 97.12 171 ALA A CA 1
ATOM 1342 C C . ALA A 1 171 ? 3.307 -5.548 -6.920 1.00 97.12 171 ALA A C 1
ATOM 1344 O O . ALA A 1 171 ? 4.536 -5.458 -6.858 1.00 97.12 171 ALA A O 1
ATOM 1345 N N . ALA A 1 172 ? 2.532 -4.540 -7.324 1.00 96.38 172 ALA A N 1
ATOM 1346 C CA . ALA A 1 172 ? 3.034 -3.239 -7.744 1.00 96.38 172 ALA A CA 1
ATOM 1347 C C . ALA A 1 172 ? 3.829 -2.544 -6.634 1.00 96.38 172 ALA A C 1
ATOM 1349 O O . ALA A 1 172 ? 4.929 -2.040 -6.874 1.00 96.38 172 ALA A O 1
ATOM 1350 N N . ASN A 1 173 ? 3.304 -2.565 -5.410 1.00 97.44 173 ASN A N 1
ATOM 1351 C CA . ASN A 1 173 ? 3.906 -1.872 -4.276 1.00 97.44 173 ASN A CA 1
ATOM 1352 C C . ASN A 1 173 ? 5.054 -2.657 -3.622 1.00 97.44 173 ASN A C 1
ATOM 1354 O O . ASN A 1 173 ? 5.922 -2.050 -2.995 1.00 97.44 173 ASN A O 1
ATOM 1358 N N . LEU A 1 174 ? 5.173 -3.975 -3.841 1.00 96.69 174 LEU A N 1
ATOM 1359 C CA . LEU A 1 174 ? 6.364 -4.734 -3.421 1.00 96.69 174 LEU A CA 1
ATOM 1360 C C . LEU A 1 174 ? 7.660 -4.240 -4.083 1.00 96.69 174 LEU A C 1
ATOM 1362 O O . LEU A 1 174 ? 8.746 -4.476 -3.551 1.00 96.69 174 LEU A O 1
ATOM 1366 N N . THR A 1 175 ? 7.576 -3.505 -5.195 1.00 95.31 175 THR A N 1
ATOM 1367 C CA . THR A 1 175 ? 8.743 -2.879 -5.840 1.00 95.31 175 THR A CA 1
ATOM 1368 C C . THR A 1 175 ? 9.451 -1.860 -4.943 1.00 95.31 175 THR A C 1
ATOM 1370 O O . THR A 1 175 ? 10.668 -1.693 -5.061 1.00 95.31 175 THR A O 1
ATOM 1373 N N . ILE A 1 176 ? 8.743 -1.265 -3.973 1.00 96.31 176 ILE A N 1
ATOM 1374 C CA . ILE A 1 176 ? 9.315 -0.363 -2.962 1.00 96.31 176 ILE A CA 1
ATOM 1375 C C . ILE A 1 176 ? 10.447 -1.064 -2.199 1.00 96.31 176 ILE A C 1
ATOM 1377 O O . ILE A 1 176 ? 11.481 -0.444 -1.945 1.00 96.31 176 ILE A O 1
ATOM 1381 N N . LEU A 1 177 ? 10.316 -2.373 -1.937 1.00 95.06 177 LEU A N 1
ATOM 1382 C CA . LEU A 1 177 ? 11.319 -3.176 -1.224 1.00 95.06 177 LEU A CA 1
ATOM 1383 C C . LEU A 1 177 ? 12.668 -3.269 -1.951 1.00 95.06 177 LEU A C 1
ATOM 1385 O O . LEU A 1 177 ? 13.682 -3.613 -1.341 1.00 95.06 177 LEU A O 1
ATOM 1389 N N . LYS A 1 178 ? 12.693 -2.967 -3.254 1.00 92.62 178 LYS A N 1
ATOM 1390 C CA . LYS A 1 178 ? 13.898 -2.968 -4.092 1.00 92.62 178 LYS A CA 1
ATOM 1391 C C . LYS A 1 178 ? 14.266 -1.573 -4.627 1.00 92.62 178 LYS A C 1
ATOM 1393 O O . LYS A 1 178 ? 15.196 -1.451 -5.425 1.00 92.62 178 LYS A O 1
ATOM 1398 N N . SER A 1 179 ? 13.576 -0.532 -4.174 1.00 93.69 179 SER A N 1
ATOM 1399 C CA . SER A 1 179 ? 13.772 0.853 -4.611 1.00 93.69 179 SER A CA 1
ATOM 1400 C C . SER A 1 179 ? 14.870 1.587 -3.815 1.00 93.69 179 SER A C 1
ATOM 1402 O O . SER A 1 179 ? 15.289 1.112 -2.755 1.00 93.69 179 SER A O 1
ATOM 1404 N N . PRO A 1 180 ? 15.313 2.779 -4.267 1.00 92.12 180 PRO A N 1
ATOM 1405 C CA . PRO A 1 180 ? 16.200 3.655 -3.493 1.00 92.12 180 PRO A CA 1
ATOM 1406 C C . PRO A 1 180 ? 15.616 4.148 -2.157 1.00 92.12 180 PRO A C 1
ATOM 1408 O O . PRO A 1 180 ? 16.360 4.693 -1.343 1.00 92.12 180 PRO A O 1
ATOM 1411 N N . THR A 1 181 ? 14.314 3.956 -1.908 1.00 95.06 181 THR A N 1
ATOM 1412 C CA . THR A 1 181 ? 13.665 4.274 -0.625 1.00 95.06 181 THR A CA 1
ATOM 1413 C C . THR A 1 181 ? 14.259 3.460 0.528 1.00 95.06 181 THR A C 1
ATOM 1415 O O . THR A 1 181 ? 14.266 3.928 1.664 1.00 95.06 181 THR A O 1
ATOM 1418 N N . MET A 1 182 ? 14.808 2.269 0.265 1.00 94.75 182 MET A N 1
ATOM 1419 C CA . MET A 1 182 ? 15.331 1.370 1.296 1.00 94.75 182 MET A CA 1
ATOM 1420 C C . MET A 1 182 ? 16.844 1.180 1.187 1.00 94.75 182 MET A C 1
ATOM 1422 O O . MET A 1 182 ? 17.371 0.785 0.148 1.00 94.75 182 MET A O 1
ATOM 1426 N N . LEU A 1 183 ? 17.550 1.403 2.294 1.00 94.62 183 LEU A N 1
ATOM 1427 C CA . LEU A 1 183 ? 19.000 1.275 2.403 1.00 94.62 183 LEU A CA 1
ATOM 1428 C C . LEU A 1 183 ? 19.359 0.221 3.449 1.00 94.62 183 LEU A C 1
ATOM 1430 O O . LEU A 1 183 ? 18.885 0.256 4.578 1.00 94.62 183 LEU A O 1
ATOM 1434 N N . ARG A 1 184 ? 20.260 -0.702 3.105 1.00 94.75 184 ARG A N 1
ATOM 1435 C CA . ARG A 1 184 ? 20.841 -1.647 4.071 1.00 94.75 184 ARG A CA 1
ATOM 1436 C C . ARG A 1 184 ? 22.265 -1.218 4.392 1.00 94.75 184 ARG A C 1
ATOM 1438 O O . ARG A 1 184 ? 23.099 -1.173 3.485 1.00 94.75 184 ARG A O 1
ATOM 1445 N N . GLN A 1 185 ? 22.526 -0.836 5.634 1.00 93.00 185 GLN A N 1
ATOM 1446 C CA . GLN A 1 185 ? 23.826 -0.356 6.104 1.00 93.00 185 GLN A CA 1
ATOM 1447 C C . GLN A 1 185 ? 24.840 -1.504 6.224 1.00 93.00 185 GLN A C 1
ATOM 1449 O O . GLN A 1 185 ? 24.456 -2.665 6.296 1.00 93.00 185 GLN A O 1
ATOM 1454 N N . HIS A 1 186 ? 26.138 -1.184 6.208 1.00 91.81 186 HIS A N 1
ATOM 1455 C CA . HIS A 1 186 ? 27.263 -2.123 6.301 1.00 91.81 186 HIS A CA 1
ATOM 1456 C C . HIS A 1 186 ? 27.110 -3.188 7.402 1.00 91.81 186 HIS A C 1
ATOM 1458 O O . HIS A 1 186 ? 27.446 -4.344 7.172 1.00 91.81 186 HIS A O 1
ATOM 1464 N N . ASP A 1 187 ? 26.537 -2.829 8.551 1.00 92.25 187 ASP A N 1
ATOM 1465 C CA . ASP A 1 187 ? 26.256 -3.726 9.684 1.00 92.25 187 ASP A CA 1
ATOM 1466 C C . ASP A 1 187 ? 25.006 -4.616 9.498 1.00 92.25 187 ASP A C 1
ATOM 1468 O O . ASP A 1 187 ? 24.650 -5.405 10.369 1.00 92.25 187 ASP A O 1
ATOM 1472 N N . GLY A 1 188 ? 24.336 -4.514 8.351 1.00 94.56 188 GLY A N 1
ATOM 1473 C CA . GLY A 1 188 ? 23.168 -5.301 7.976 1.00 94.56 188 GLY A CA 1
ATOM 1474 C C . GLY A 1 188 ? 21.830 -4.686 8.362 1.00 94.56 188 GLY A C 1
ATOM 1475 O O . GLY A 1 188 ? 20.814 -5.186 7.864 1.00 94.56 188 GLY A O 1
ATOM 1476 N N . ARG A 1 189 ? 21.817 -3.616 9.169 1.00 96.00 189 ARG A N 1
ATOM 1477 C CA . ARG A 1 189 ? 20.589 -2.939 9.595 1.00 96.00 189 ARG A CA 1
ATOM 1478 C C . ARG A 1 189 ? 19.966 -2.143 8.464 1.00 96.00 189 ARG A C 1
ATOM 1480 O O . ARG A 1 189 ? 20.649 -1.593 7.596 1.00 96.00 189 ARG A O 1
ATOM 1487 N N . LEU A 1 190 ? 18.645 -2.108 8.474 1.00 96.44 190 LEU A N 1
ATOM 1488 C CA . LEU A 1 190 ? 17.851 -1.387 7.503 1.00 96.44 190 LEU A CA 1
ATOM 1489 C C . LEU A 1 190 ? 17.650 0.066 7.957 1.00 96.44 190 LEU A C 1
ATOM 1491 O O . LEU A 1 190 ? 17.443 0.349 9.133 1.00 96.44 190 LEU A O 1
ATOM 1495 N N . TRP A 1 191 ? 17.694 0.987 7.006 1.00 95.56 191 TRP A N 1
ATOM 1496 C CA . TRP A 1 191 ? 17.336 2.388 7.170 1.00 95.56 191 TRP A CA 1
ATOM 1497 C C . TRP A 1 191 ? 16.570 2.827 5.930 1.00 95.56 191 TRP A C 1
ATOM 1499 O O . TRP A 1 191 ? 16.925 2.442 4.817 1.00 95.56 191 TRP A O 1
ATOM 1509 N N . CYS A 1 192 ? 15.524 3.627 6.092 1.00 95.75 192 CYS A N 1
ATOM 1510 C CA . CYS A 1 192 ? 14.643 3.955 4.983 1.00 95.75 192 CYS A CA 1
ATOM 1511 C C . CYS A 1 192 ? 14.360 5.451 4.868 1.00 95.75 192 CYS A C 1
ATOM 1513 O O . CYS A 1 192 ? 14.258 6.173 5.856 1.00 95.75 192 CYS A O 1
ATOM 1515 N N . TRP A 1 193 ? 14.167 5.910 3.643 1.00 95.94 193 TRP A N 1
ATOM 1516 C CA . TRP A 1 193 ? 13.440 7.138 3.354 1.00 95.94 193 TRP A CA 1
ATOM 1517 C C . TRP A 1 193 ? 11.931 6.899 3.497 1.00 95.94 193 TRP A C 1
ATOM 1519 O O . TRP A 1 193 ? 11.485 5.766 3.692 1.00 95.94 193 TRP A O 1
ATOM 1529 N N . GLU A 1 194 ? 11.122 7.951 3.394 1.00 95.50 194 GLU A N 1
ATOM 1530 C CA . GLU A 1 194 ? 9.685 7.758 3.146 1.00 95.50 194 GLU A CA 1
ATOM 1531 C C . GLU A 1 194 ? 9.415 7.487 1.666 1.00 95.50 194 GLU A C 1
ATOM 1533 O O . GLU A 1 194 ? 8.589 6.645 1.345 1.00 95.50 194 GLU A O 1
ATOM 1538 N N . GLY A 1 195 ? 10.154 8.149 0.777 1.00 95.25 195 GLY A N 1
ATOM 1539 C CA . GLY A 1 195 ? 10.156 7.915 -0.666 1.00 95.25 195 GLY A CA 1
ATOM 1540 C C . GLY A 1 195 ? 11.437 8.462 -1.289 1.00 95.25 195 GLY A C 1
ATOM 1541 O O . GLY A 1 195 ? 12.386 8.810 -0.581 1.00 95.25 195 GLY A O 1
ATOM 1542 N N . CYS A 1 196 ? 11.482 8.595 -2.609 1.00 93.31 196 CYS A N 1
ATOM 1543 C CA . CYS A 1 196 ? 12.623 9.203 -3.295 1.00 93.31 196 CYS A CA 1
ATOM 1544 C C . CYS A 1 196 ? 12.222 10.111 -4.462 1.00 93.31 196 CYS A C 1
ATOM 1546 O O . CYS A 1 196 ? 11.121 10.049 -4.990 1.00 93.31 196 CYS A O 1
ATOM 1548 N N . CYS A 1 197 ? 13.136 10.985 -4.853 1.00 91.62 197 CYS A N 1
ATOM 1549 C CA . CYS A 1 197 ? 13.104 11.763 -6.083 1.00 91.62 197 CYS A CA 1
ATOM 1550 C C . CYS A 1 197 ? 14.106 11.155 -7.079 1.00 91.62 197 CYS A C 1
ATOM 1552 O O . CYS A 1 197 ? 14.842 10.228 -6.738 1.00 91.62 197 CYS A O 1
ATOM 1554 N N . ASP A 1 198 ? 14.198 11.719 -8.283 1.00 88.44 198 ASP A N 1
ATOM 1555 C CA . ASP A 1 198 ? 15.103 11.228 -9.336 1.00 88.44 198 ASP A CA 1
ATOM 1556 C C . ASP A 1 198 ? 16.577 11.127 -8.904 1.00 88.44 198 ASP A C 1
ATOM 1558 O O . ASP A 1 198 ? 17.312 10.268 -9.387 1.00 88.44 198 ASP A O 1
ATOM 1562 N N . SER A 1 199 ? 17.026 12.003 -7.998 1.00 86.38 199 SER A N 1
ATOM 1563 C CA . SER A 1 199 ? 18.438 12.115 -7.603 1.00 86.38 199 SER A CA 1
ATOM 1564 C C . SER A 1 199 ? 18.690 12.143 -6.095 1.00 86.38 199 SER A C 1
ATOM 1566 O O . SER A 1 199 ? 19.845 12.160 -5.668 1.00 86.38 199 SER A O 1
ATOM 1568 N N . THR A 1 200 ? 17.644 12.139 -5.267 1.00 87.38 200 THR A N 1
ATOM 1569 C CA . THR A 1 200 ? 17.761 12.247 -3.806 1.00 87.38 200 THR A CA 1
ATOM 1570 C C . THR A 1 200 ? 16.678 11.436 -3.105 1.00 87.38 200 THR A C 1
ATOM 1572 O O . THR A 1 200 ? 15.609 11.196 -3.654 1.00 87.38 200 THR A O 1
ATOM 1575 N N . GLY A 1 201 ? 16.925 11.014 -1.866 1.00 89.75 201 GLY A N 1
ATOM 1576 C CA . GLY A 1 201 ? 15.852 10.510 -1.011 1.00 89.75 201 GLY A CA 1
ATOM 1577 C C . GLY A 1 201 ? 14.937 11.642 -0.535 1.00 89.75 201 GLY A C 1
ATOM 1578 O O . GLY A 1 201 ? 15.378 12.789 -0.418 1.00 89.75 201 GLY A O 1
ATOM 1579 N N . CYS A 1 202 ? 13.678 11.325 -0.240 1.00 90.75 202 CYS A N 1
ATOM 1580 C CA . CYS A 1 202 ? 12.695 12.276 0.272 1.00 90.75 202 CYS A CA 1
ATOM 1581 C C . CYS A 1 202 ? 12.283 11.908 1.703 1.00 90.75 202 CYS A C 1
ATOM 1583 O O . CYS A 1 202 ? 12.077 10.735 2.019 1.00 90.75 202 CYS A O 1
ATOM 1585 N N . CYS A 1 203 ? 12.202 12.921 2.572 1.00 90.25 203 CYS A N 1
ATOM 1586 C CA . CYS A 1 203 ? 11.881 12.800 3.998 1.00 90.25 203 CYS A CA 1
ATOM 1587 C C . CYS A 1 203 ? 12.737 11.746 4.744 1.00 90.25 203 CYS A C 1
ATOM 1589 O O . CYS A 1 203 ? 12.342 10.597 4.935 1.00 90.25 203 CYS A O 1
ATOM 1591 N N . ALA A 1 204 ? 13.937 12.143 5.184 1.00 87.81 204 ALA A N 1
ATOM 1592 C CA . ALA A 1 204 ? 14.906 11.255 5.839 1.00 87.81 204 ALA A CA 1
ATOM 1593 C C . ALA A 1 204 ? 14.410 10.617 7.149 1.00 87.81 204 ALA A C 1
ATOM 1595 O O . ALA A 1 204 ? 13.732 11.275 7.942 1.00 87.81 204 ALA A O 1
ATOM 1596 N N . GLY A 1 205 ? 14.882 9.397 7.435 1.00 85.69 205 GLY A N 1
ATOM 1597 C CA . GLY A 1 205 ? 15.047 8.900 8.804 1.00 85.69 205 GLY A CA 1
ATOM 1598 C C . GLY A 1 205 ? 14.099 7.799 9.260 1.00 85.69 205 GLY A C 1
ATOM 1599 O O . GLY A 1 205 ? 13.618 7.890 10.374 1.00 85.69 205 GLY A O 1
ATOM 1600 N N . THR A 1 206 ? 13.810 6.781 8.450 1.00 91.81 206 THR A N 1
ATOM 1601 C CA . THR A 1 206 ? 12.869 5.674 8.747 1.00 91.81 206 THR A CA 1
ATOM 1602 C C . THR A 1 206 ? 11.669 6.161 9.560 1.00 91.81 206 THR A C 1
ATOM 1604 O O . THR A 1 206 ? 11.452 5.748 10.698 1.00 91.81 206 THR A O 1
ATOM 1607 N N . CYS A 1 207 ? 10.955 7.133 8.997 1.00 92.75 207 CYS A N 1
ATOM 1608 C CA . CYS A 1 207 ? 9.971 7.913 9.726 1.00 92.75 207 CYS A CA 1
ATOM 1609 C C . CYS A 1 207 ? 8.910 7.019 10.384 1.00 92.75 207 CYS A C 1
ATOM 1611 O O . CYS A 1 207 ? 8.158 6.336 9.680 1.00 92.75 207 CYS A O 1
ATOM 1613 N N . THR A 1 208 ? 8.853 6.996 11.719 1.00 92.69 208 THR A N 1
ATOM 1614 C CA . THR A 1 208 ? 8.109 5.953 12.449 1.00 92.69 208 THR A CA 1
ATOM 1615 C C . THR A 1 208 ? 6.621 5.945 12.105 1.00 92.69 208 THR A C 1
ATOM 1617 O O . THR A 1 208 ? 6.052 4.868 11.922 1.00 92.69 208 THR A O 1
ATOM 1620 N N . HIS A 1 209 ? 6.013 7.122 11.921 1.00 93.56 209 HIS A N 1
ATOM 1621 C CA . HIS A 1 209 ? 4.594 7.255 11.590 1.00 93.56 209 HIS A CA 1
ATOM 1622 C C . HIS A 1 209 ? 4.250 6.845 10.147 1.00 93.56 209 HIS A C 1
ATOM 1624 O O . HIS A 1 209 ? 3.205 6.241 9.925 1.00 93.56 209 HIS A O 1
ATOM 1630 N N . VAL A 1 210 ? 5.119 7.090 9.156 1.00 95.75 210 VAL A N 1
ATOM 1631 C CA . VAL A 1 210 ? 4.887 6.626 7.768 1.00 95.75 210 VAL A CA 1
ATOM 1632 C C . VAL A 1 210 ? 5.065 5.115 7.677 1.00 95.75 210 VAL A C 1
ATOM 1634 O O . VAL A 1 210 ? 4.249 4.412 7.085 1.00 95.75 210 VAL A O 1
ATOM 1637 N N . TRP A 1 211 ? 6.102 4.593 8.330 1.00 95.62 211 TRP A N 1
ATOM 1638 C CA . TRP A 1 211 ? 6.405 3.165 8.330 1.00 95.62 211 TRP A CA 1
ATOM 1639 C C . TRP A 1 211 ? 5.446 2.332 9.197 1.00 95.62 211 TRP A C 1
ATOM 1641 O O . TRP A 1 211 ? 5.489 1.107 9.133 1.00 95.62 211 TRP A O 1
ATOM 1651 N N . ASN A 1 212 ? 4.526 2.955 9.946 1.00 95.62 212 ASN A N 1
ATOM 1652 C CA . ASN A 1 212 ? 3.404 2.255 10.589 1.00 95.62 212 ASN A CA 1
ATOM 1653 C C . ASN A 1 212 ? 2.435 1.613 9.583 1.00 95.62 212 ASN A C 1
ATOM 1655 O O . ASN A 1 212 ? 1.764 0.637 9.910 1.00 95.62 212 ASN A O 1
ATOM 1659 N N . TYR A 1 213 ? 2.372 2.140 8.361 1.00 97.25 213 TYR A N 1
ATOM 1660 C CA . TYR A 1 213 ? 1.493 1.638 7.308 1.00 97.25 213 TYR A CA 1
ATOM 1661 C C . TYR A 1 213 ? 2.049 0.384 6.624 1.00 97.25 213 TYR A C 1
ATOM 1663 O O . TYR A 1 213 ? 1.294 -0.392 6.046 1.00 97.25 213 TYR A O 1
ATOM 1671 N N . ALA A 1 214 ? 3.363 0.158 6.685 1.00 96.62 214 ALA A N 1
ATOM 1672 C CA . ALA A 1 214 ? 3.999 -0.939 5.973 1.00 96.62 214 ALA A CA 1
ATOM 1673 C C . ALA A 1 214 ? 3.644 -2.302 6.596 1.00 96.62 214 ALA A C 1
ATOM 1675 O O . ALA A 1 214 ? 4.072 -2.625 7.709 1.00 96.62 214 ALA A O 1
ATOM 1676 N N . GLN A 1 215 ? 2.901 -3.125 5.845 1.00 96.94 215 GLN A N 1
ATOM 1677 C CA . GLN A 1 215 ? 2.563 -4.502 6.238 1.00 96.94 215 GLN A CA 1
ATOM 1678 C C . GLN A 1 215 ? 3.318 -5.566 5.431 1.00 96.94 215 GLN A C 1
ATOM 1680 O O . GLN A 1 215 ? 3.297 -6.726 5.801 1.00 96.94 215 GLN A O 1
ATOM 1685 N N . ALA A 1 216 ? 4.033 -5.218 4.357 1.00 96.62 216 ALA A N 1
ATOM 1686 C CA . ALA A 1 216 ? 4.766 -6.219 3.571 1.00 96.62 216 ALA A CA 1
ATOM 1687 C C . ALA A 1 216 ? 6.066 -6.698 4.244 1.00 96.62 216 ALA A C 1
ATOM 1689 O O . ALA A 1 216 ? 6.387 -7.889 4.241 1.00 96.62 216 ALA A O 1
ATOM 1690 N N . LEU A 1 217 ? 6.846 -5.757 4.789 1.00 95.88 217 LEU A N 1
ATOM 1691 C CA . LEU A 1 217 ? 8.231 -6.002 5.199 1.00 95.88 217 LEU A CA 1
ATOM 1692 C C . LEU A 1 217 ? 8.328 -6.994 6.368 1.00 95.88 217 LEU A C 1
ATOM 1694 O O . LEU A 1 217 ? 9.187 -7.877 6.346 1.00 95.88 217 LEU A O 1
ATOM 1698 N N . CYS A 1 218 ? 7.405 -6.908 7.329 1.00 95.81 218 CYS A N 1
ATOM 1699 C CA . CYS A 1 218 ? 7.350 -7.809 8.477 1.00 95.81 218 CYS A CA 1
ATOM 1700 C C . CYS A 1 218 ? 7.080 -9.272 8.086 1.00 95.81 218 CYS A C 1
ATOM 1702 O O . CYS A 1 218 ? 7.566 -10.165 8.769 1.00 95.81 218 CYS A O 1
ATOM 1704 N N . HIS A 1 219 ? 6.387 -9.544 6.976 1.00 95.75 219 HIS A N 1
ATOM 1705 C CA . HIS A 1 219 ? 6.125 -10.912 6.516 1.00 95.75 219 HIS A CA 1
ATOM 1706 C C . HIS A 1 219 ? 7.198 -11.438 5.560 1.00 95.75 219 HIS A C 1
ATOM 1708 O O . HIS A 1 219 ? 7.613 -12.589 5.676 1.00 95.75 219 HIS A O 1
ATOM 1714 N N . LEU A 1 220 ? 7.661 -10.604 4.624 1.00 96.56 220 LEU A N 1
ATOM 1715 C CA . LEU A 1 220 ? 8.590 -11.026 3.569 1.00 96.56 220 LEU A CA 1
ATOM 1716 C C . LEU A 1 220 ? 10.055 -11.017 4.016 1.00 96.56 220 LEU A C 1
ATOM 1718 O O . LEU A 1 220 ? 10.826 -11.889 3.620 1.00 96.56 220 LEU A O 1
ATOM 1722 N N . PHE A 1 221 ? 10.448 -10.045 4.845 1.00 96.75 221 PHE A N 1
ATOM 1723 C CA . PHE A 1 221 ? 11.805 -9.939 5.387 1.00 96.75 221 PHE A CA 1
ATOM 1724 C C . PHE A 1 221 ? 11.796 -9.593 6.889 1.00 96.75 221 PHE A C 1
ATOM 1726 O O . PHE A 1 221 ? 12.391 -8.589 7.294 1.00 96.75 221 PHE A O 1
ATOM 1733 N N . PRO A 1 222 ? 11.194 -10.436 7.753 1.00 96.44 222 PRO A N 1
ATOM 1734 C CA . PRO A 1 222 ? 11.044 -10.160 9.187 1.00 96.44 222 PRO A CA 1
ATOM 1735 C C . PRO A 1 222 ? 12.365 -9.886 9.909 1.00 96.44 222 PRO A C 1
ATOM 1737 O O . PRO A 1 222 ? 12.411 -9.088 10.840 1.00 96.44 222 PRO A O 1
ATOM 1740 N N . ALA A 1 223 ? 13.458 -10.526 9.483 1.00 95.94 223 ALA A N 1
ATOM 1741 C CA . ALA A 1 223 ? 14.778 -10.258 10.045 1.00 95.94 223 ALA A CA 1
ATOM 1742 C C . ALA A 1 223 ? 15.236 -8.812 9.786 1.00 95.94 223 ALA A C 1
ATOM 1744 O O . ALA A 1 223 ? 15.828 -8.205 10.672 1.00 95.94 223 ALA A O 1
ATOM 1745 N N . LEU A 1 224 ? 14.934 -8.248 8.609 1.00 96.44 224 LEU A N 1
ATOM 1746 C CA . LEU A 1 224 ? 15.224 -6.845 8.300 1.00 96.44 224 LEU A CA 1
ATOM 1747 C C . LEU A 1 224 ? 14.266 -5.905 9.041 1.00 96.44 224 LEU A C 1
ATOM 1749 O O . LEU A 1 224 ? 14.733 -4.914 9.595 1.00 96.44 224 LEU A O 1
ATOM 1753 N N . GLU A 1 225 ? 12.972 -6.234 9.126 1.00 96.56 225 GLU A N 1
ATOM 1754 C CA . GLU A 1 225 ? 11.993 -5.452 9.907 1.00 96.56 225 GLU A CA 1
ATOM 1755 C C . GLU A 1 225 ? 12.445 -5.283 11.365 1.00 96.56 225 GLU A C 1
ATOM 1757 O O . GLU A 1 225 ? 12.435 -4.173 11.898 1.00 96.56 225 GLU A O 1
ATOM 1762 N N . ARG A 1 226 ? 12.932 -6.356 12.008 1.00 96.94 226 ARG A N 1
ATOM 1763 C CA . ARG A 1 226 ? 13.433 -6.285 13.392 1.00 96.94 226 ARG A CA 1
ATOM 1764 C C . ARG A 1 226 ? 14.618 -5.332 13.558 1.00 96.94 226 ARG A C 1
ATOM 1766 O O . ARG A 1 226 ? 14.756 -4.735 14.620 1.00 96.94 226 ARG A O 1
ATOM 1773 N N . THR A 1 227 ? 15.434 -5.109 12.525 1.00 97.19 227 THR A N 1
ATOM 1774 C CA . THR A 1 227 ? 16.519 -4.109 12.604 1.00 97.19 227 THR A CA 1
ATOM 1775 C C . THR A 1 227 ? 16.004 -2.666 12.654 1.00 97.19 227 THR A C 1
ATOM 1777 O O . THR A 1 227 ? 16.688 -1.789 13.190 1.00 97.19 227 THR A O 1
ATOM 1780 N N . LEU A 1 228 ? 14.782 -2.409 12.164 1.00 96.81 228 LEU A N 1
ATOM 1781 C CA . LEU A 1 228 ? 14.117 -1.118 12.354 1.00 96.81 228 LEU A CA 1
ATOM 1782 C C . LEU A 1 228 ? 13.717 -0.935 13.819 1.00 96.81 228 LEU A C 1
ATOM 1784 O O . LEU A 1 228 ? 13.952 0.135 14.370 1.00 96.81 228 LEU A O 1
ATOM 1788 N N . ARG A 1 229 ? 13.196 -1.989 14.470 1.00 96.44 229 ARG A N 1
ATOM 1789 C CA . ARG A 1 229 ? 12.915 -1.981 15.919 1.00 96.44 229 ARG A CA 1
ATOM 1790 C C . ARG A 1 229 ? 14.194 -1.794 16.730 1.00 96.44 229 ARG A C 1
ATOM 1792 O O . ARG A 1 229 ? 14.194 -1.016 17.675 1.00 96.44 229 ARG A O 1
ATOM 1799 N N . GLN A 1 230 ? 15.290 -2.435 16.325 1.00 96.31 230 GLN A N 1
ATOM 1800 C CA . GLN A 1 230 ? 16.591 -2.225 16.956 1.00 96.31 230 GLN A CA 1
ATOM 1801 C C . GLN A 1 230 ? 16.981 -0.742 16.928 1.00 96.31 230 GLN A C 1
ATOM 1803 O O . GLN A 1 230 ? 17.215 -0.155 17.978 1.00 96.31 230 GLN A O 1
ATOM 1808 N N . THR A 1 231 ? 16.936 -0.128 15.742 1.00 95.31 231 THR A N 1
ATOM 1809 C CA . THR A 1 231 ? 17.231 1.303 15.550 1.00 95.31 231 THR A CA 1
ATOM 1810 C C . THR A 1 231 ? 16.314 2.198 16.392 1.00 95.31 231 THR A C 1
ATOM 1812 O O . THR A 1 231 ? 16.768 3.126 17.058 1.00 95.31 231 THR A O 1
ATOM 1815 N N . GLU A 1 232 ? 15.016 1.907 16.391 1.00 95.06 232 GLU A N 1
ATOM 1816 C CA . GLU A 1 232 ? 13.984 2.682 17.083 1.00 95.06 232 GLU A CA 1
ATOM 1817 C C . GLU A 1 232 ? 14.154 2.664 18.613 1.00 95.06 232 GLU A C 1
ATOM 1819 O O . GLU A 1 232 ? 14.088 3.720 19.244 1.00 95.06 232 GLU A O 1
ATOM 1824 N N . PHE A 1 233 ? 14.430 1.496 19.206 1.00 96.12 233 PHE A N 1
ATOM 1825 C CA . PHE A 1 233 ? 14.473 1.303 20.663 1.00 96.12 233 PHE A CA 1
ATOM 1826 C C . PHE A 1 233 ? 15.875 1.405 21.290 1.00 96.12 233 PHE A C 1
ATOM 1828 O O . PHE A 1 233 ? 15.961 1.646 22.495 1.00 96.12 233 PHE A O 1
ATOM 1835 N N . HIS A 1 234 ? 16.963 1.259 20.522 1.00 94.44 234 HIS A N 1
ATOM 1836 C CA . HIS A 1 234 ? 18.331 1.408 21.042 1.00 94.44 234 HIS A CA 1
ATOM 1837 C C . HIS A 1 234 ? 18.981 2.734 20.639 1.00 94.44 234 HIS A C 1
ATOM 1839 O O . HIS A 1 234 ? 19.518 3.436 21.494 1.00 94.44 234 HIS A O 1
ATOM 1845 N N . GLU A 1 235 ? 18.955 3.098 19.357 1.00 91.69 235 GLU A N 1
ATOM 1846 C CA . GLU A 1 235 ? 19.619 4.312 18.872 1.00 91.69 235 GLU A CA 1
ATOM 1847 C C . GLU A 1 235 ? 18.736 5.557 18.982 1.00 91.69 235 GLU A C 1
ATOM 1849 O O . GLU A 1 235 ? 19.214 6.631 19.354 1.00 91.69 235 GLU A O 1
ATOM 1854 N N . SER A 1 236 ? 17.452 5.437 18.653 1.00 92.62 236 SER A N 1
ATOM 1855 C CA . SER A 1 236 ? 16.531 6.576 18.599 1.00 92.62 236 SER A CA 1
ATOM 1856 C C . SER A 1 236 ? 15.754 6.813 19.894 1.00 92.62 236 SER A C 1
ATOM 1858 O O . SER A 1 236 ? 15.088 7.843 20.000 1.00 92.62 236 SER A O 1
ATOM 1860 N N . GLN A 1 237 ? 15.870 5.930 20.889 1.00 94.19 237 GLN A N 1
ATOM 1861 C CA . GLN A 1 237 ? 15.236 6.090 22.197 1.00 94.19 237 GLN A CA 1
ATOM 1862 C C . GLN A 1 237 ? 16.201 6.684 23.225 1.00 94.19 237 GLN A C 1
ATOM 1864 O O . GLN A 1 237 ? 17.291 6.164 23.456 1.00 94.19 237 GLN A O 1
ATOM 1869 N N . ASP A 1 238 ? 15.790 7.760 23.893 1.00 92.62 238 ASP A N 1
ATOM 1870 C CA . ASP A 1 238 ? 16.594 8.366 24.951 1.00 92.62 238 ASP A CA 1
ATOM 1871 C C . ASP A 1 238 ? 16.353 7.748 26.339 1.00 92.62 238 ASP A C 1
ATOM 1873 O O . ASP A 1 238 ? 15.506 6.878 26.569 1.00 92.62 238 ASP A O 1
ATOM 1877 N N . ALA A 1 239 ? 17.127 8.223 27.316 1.00 92.94 239 ALA A N 1
ATOM 1878 C CA . ALA A 1 239 ? 17.065 7.743 28.687 1.00 92.94 239 ALA A CA 1
ATOM 1879 C C . ALA A 1 239 ? 15.745 8.066 29.413 1.00 92.94 239 ALA A C 1
ATOM 1881 O O . ALA A 1 239 ? 15.550 7.534 30.504 1.00 92.94 239 ALA A O 1
ATOM 1882 N N . ALA A 1 240 ? 14.846 8.880 28.854 1.00 93.44 240 ALA A N 1
ATOM 1883 C CA . ALA A 1 240 ? 13.501 9.096 29.387 1.00 93.44 240 ALA A CA 1
ATOM 1884 C C . ALA A 1 240 ? 12.454 8.179 28.731 1.00 93.44 240 ALA A C 1
ATOM 1886 O O . ALA A 1 240 ? 11.345 8.089 29.240 1.00 93.44 240 ALA A O 1
ATOM 1887 N N . GLY A 1 241 ? 12.807 7.472 27.651 1.00 95.19 241 GLY A N 1
ATOM 1888 C CA . GLY A 1 241 ? 11.878 6.657 26.865 1.00 95.19 241 GLY A CA 1
ATOM 1889 C C . GLY A 1 241 ? 11.300 7.378 25.651 1.00 95.19 241 GLY A C 1
ATOM 1890 O O . GLY A 1 241 ? 10.534 6.778 24.907 1.00 95.19 241 GLY A O 1
ATOM 1891 N N . ARG A 1 242 ? 11.669 8.636 25.401 1.00 95.00 242 ARG A N 1
ATOM 1892 C CA . ARG A 1 242 ? 11.241 9.349 24.194 1.00 95.00 242 ARG A CA 1
ATOM 1893 C C . ARG A 1 242 ? 11.942 8.763 22.977 1.00 95.00 242 ARG A C 1
ATOM 1895 O O . ARG A 1 242 ? 13.161 8.588 23.009 1.00 95.00 242 ARG A O 1
ATOM 1902 N N . GLN A 1 243 ? 11.201 8.548 21.897 1.00 93.62 243 GLN A N 1
ATOM 1903 C CA . GLN A 1 243 ? 11.762 8.114 20.622 1.00 93.62 243 GLN A CA 1
ATOM 1904 C C . GLN A 1 243 ? 11.821 9.272 19.626 1.00 93.62 243 GLN A C 1
ATOM 1906 O O . GLN A 1 243 ? 10.842 9.988 19.416 1.00 93.62 243 GLN A O 1
ATOM 1911 N N . ALA A 1 244 ? 12.977 9.453 18.989 1.00 90.88 244 ALA A N 1
ATOM 1912 C CA . ALA A 1 244 ? 13.088 10.302 17.814 1.00 90.88 244 ALA A CA 1
ATOM 1913 C C . ALA A 1 244 ? 12.299 9.657 16.670 1.00 90.88 244 ALA A C 1
ATOM 1915 O O . ALA A 1 244 ? 12.618 8.551 16.237 1.00 90.88 244 ALA A O 1
ATOM 1916 N N . PHE A 1 245 ? 11.303 10.362 16.132 1.00 89.31 245 PHE A N 1
ATOM 1917 C CA . PHE A 1 245 ? 10.498 9.815 15.033 1.00 89.31 245 PHE A CA 1
ATOM 1918 C C . PHE A 1 245 ? 11.271 9.705 13.705 1.00 89.31 245 PHE A C 1
ATOM 1920 O O . PHE A 1 245 ? 10.779 9.083 12.765 1.00 89.31 245 PHE A O 1
ATOM 1927 N N . ARG A 1 246 ? 12.478 10.300 13.628 1.00 91.81 246 ARG A N 1
ATOM 1928 C CA . ARG A 1 246 ? 13.405 10.189 12.494 1.00 91.81 246 ARG A CA 1
ATOM 1929 C C . ARG A 1 246 ? 14.815 9.774 12.932 1.00 91.81 246 ARG A C 1
ATOM 1931 O O . ARG A 1 246 ? 15.508 10.552 13.595 1.00 91.81 246 ARG A O 1
ATOM 1938 N N . ALA A 1 247 ? 15.248 8.592 12.499 1.00 91.75 247 ALA A N 1
ATOM 1939 C CA . ALA A 1 247 ? 16.557 8.001 12.767 1.00 91.75 247 ALA A CA 1
ATOM 1940 C C . ALA A 1 247 ? 17.692 8.625 11.930 1.00 91.75 247 ALA A C 1
ATOM 1942 O O . ALA A 1 247 ? 17.511 8.991 10.766 1.00 91.75 247 ALA A O 1
ATOM 1943 N N . ASN A 1 248 ? 18.897 8.682 12.499 1.00 90.69 248 ASN A N 1
ATOM 1944 C CA . ASN A 1 248 ? 20.100 9.145 11.800 1.00 90.69 248 ASN A CA 1
ATOM 1945 C C . ASN A 1 248 ? 20.604 8.132 10.750 1.00 90.69 248 ASN A C 1
ATOM 1947 O O . ASN A 1 248 ? 20.420 6.925 10.892 1.00 90.69 248 ASN A O 1
ATOM 1951 N N . LEU A 1 249 ? 21.295 8.639 9.726 1.00 90.06 249 LEU A N 1
ATOM 1952 C CA . LEU A 1 249 ? 22.092 7.894 8.752 1.00 90.06 249 LEU A CA 1
ATOM 1953 C C . LEU A 1 249 ? 23.495 8.529 8.638 1.00 90.06 249 LEU A C 1
ATOM 1955 O O . LEU A 1 249 ? 23.601 9.710 8.294 1.00 90.06 249 LEU A O 1
ATOM 1959 N N . PRO A 1 250 ? 24.591 7.791 8.851 1.00 90.56 250 PRO A N 1
ATOM 1960 C CA . PRO A 1 250 ? 24.649 6.411 9.332 1.00 90.56 250 PRO A CA 1
ATOM 1961 C C . PRO A 1 250 ? 23.925 6.198 10.662 1.00 90.56 250 PRO A C 1
ATOM 1963 O O . PRO A 1 250 ? 23.844 7.128 11.471 1.00 90.56 250 PRO A O 1
ATOM 1966 N N . ILE A 1 251 ? 23.393 4.987 10.852 1.00 91.25 251 ILE A N 1
ATOM 1967 C CA . ILE A 1 251 ? 22.643 4.614 12.057 1.00 91.25 251 ILE A CA 1
ATOM 1968 C C . ILE A 1 251 ? 23.555 4.776 13.272 1.00 91.25 251 ILE A C 1
ATOM 1970 O O . ILE A 1 251 ? 24.612 4.149 13.353 1.00 91.25 251 ILE A O 1
ATOM 1974 N N . GLN A 1 252 ? 23.136 5.636 14.195 1.00 87.38 252 GLN A N 1
ATOM 1975 C CA . GLN A 1 252 ? 23.843 5.980 15.424 1.00 87.38 252 GLN A CA 1
ATOM 1976 C C . GLN A 1 252 ? 22.863 6.619 16.420 1.00 87.38 252 GLN A C 1
ATOM 1978 O O . GLN A 1 252 ? 21.824 7.129 15.977 1.00 87.38 252 GLN A O 1
ATOM 1983 N N . PRO A 1 253 ? 23.198 6.665 17.724 1.00 87.56 253 PRO A N 1
ATOM 1984 C CA . PRO A 1 253 ? 22.340 7.274 18.730 1.00 87.56 253 PRO A CA 1
ATOM 1985 C C . PRO A 1 253 ? 21.900 8.710 18.401 1.00 87.56 253 PRO A C 1
ATOM 1987 O O . PRO A 1 253 ? 22.662 9.504 17.840 1.00 87.56 253 PRO A O 1
ATOM 1990 N N . GLY A 1 254 ? 20.672 9.058 18.785 1.00 80.69 254 GLY A N 1
ATOM 1991 C CA . GLY A 1 254 ? 20.061 10.369 18.562 1.00 80.69 254 GLY A CA 1
ATOM 1992 C C . GLY A 1 254 ? 19.050 10.377 17.413 1.00 80.69 254 GLY A C 1
ATOM 1993 O O . GLY A 1 254 ? 18.349 9.397 17.171 1.00 80.69 254 GLY A O 1
ATOM 1994 N N . GLY A 1 255 ? 18.941 11.514 16.724 1.00 73.69 255 GLY A N 1
ATOM 1995 C CA . GLY A 1 255 ? 17.944 11.743 15.678 1.00 73.69 255 GLY A CA 1
ATOM 1996 C C . GLY A 1 255 ? 17.303 13.119 15.806 1.00 73.69 255 GLY A C 1
ATOM 1997 O O . GLY A 1 255 ? 17.724 13.953 16.615 1.00 73.69 255 GLY A O 1
ATOM 1998 N N . LEU A 1 256 ? 16.268 13.380 15.007 1.00 69.56 256 LEU A N 1
ATOM 1999 C CA . LEU A 1 256 ? 15.497 14.615 15.152 1.00 69.56 256 LEU A CA 1
ATOM 2000 C C . LEU A 1 256 ? 14.805 14.611 16.523 1.00 69.56 256 LEU A C 1
ATOM 2002 O O . LEU A 1 256 ? 13.994 13.734 16.797 1.00 69.56 256 LEU A O 1
ATOM 2006 N N . ALA A 1 257 ? 15.143 15.583 17.377 1.00 65.31 257 ALA A N 1
ATOM 2007 C CA . ALA A 1 257 ? 14.713 15.656 18.774 1.00 65.31 257 ALA A CA 1
ATOM 2008 C C . ALA A 1 257 ? 13.238 16.073 18.939 1.00 65.31 257 ALA A C 1
ATOM 2010 O O . ALA A 1 257 ? 12.931 17.024 19.652 1.00 65.31 257 ALA A O 1
ATOM 2011 N N . PHE A 1 258 ? 12.338 15.346 18.297 1.00 78.25 258 PHE A N 1
ATOM 2012 C CA . PHE A 1 258 ? 10.905 15.574 18.302 1.00 78.25 258 PHE A CA 1
ATOM 2013 C C . PHE A 1 258 ? 10.194 14.218 18.372 1.00 78.25 258 PHE A C 1
ATOM 2015 O O . PHE A 1 258 ? 10.701 13.224 17.853 1.00 78.25 258 PHE A O 1
ATOM 2022 N N . ASP A 1 259 ? 9.077 14.173 19.078 1.00 85.81 259 ASP A N 1
ATOM 2023 C CA . ASP A 1 259 ? 8.299 12.981 19.401 1.00 85.81 259 ASP A CA 1
ATOM 2024 C C . ASP A 1 259 ? 6.970 13.002 18.641 1.00 85.81 259 ASP A C 1
ATOM 2026 O O . ASP A 1 259 ? 6.247 13.995 18.681 1.00 85.81 259 ASP A O 1
ATOM 2030 N N . ALA A 1 260 ? 6.654 11.908 17.944 1.00 94.06 260 ALA A N 1
ATOM 2031 C CA . ALA A 1 260 ? 5.391 11.715 17.233 1.00 94.06 260 ALA A CA 1
ATOM 2032 C C . ALA A 1 260 ? 4.579 10.622 17.934 1.00 94.06 260 ALA A C 1
ATOM 2034 O O . ALA A 1 260 ? 5.066 9.502 18.103 1.00 94.06 260 ALA A O 1
ATOM 2035 N N . SER A 1 261 ? 3.360 10.955 18.353 1.00 97.25 261 SER A N 1
ATOM 2036 C CA . SER A 1 261 ? 2.521 10.084 19.184 1.00 97.25 261 SER A CA 1
ATOM 2037 C C . SER A 1 261 ? 2.114 8.798 18.476 1.00 97.25 261 SER A C 1
ATOM 2039 O O . SER A 1 261 ? 2.351 7.707 18.989 1.00 97.25 261 SER A O 1
ATOM 2041 N N . ASP A 1 262 ? 1.584 8.910 17.264 1.00 97.50 262 ASP A N 1
ATOM 2042 C CA . ASP A 1 262 ? 1.266 7.782 16.388 1.00 97.50 262 ASP A CA 1
ATOM 2043 C C . ASP A 1 262 ? 2.510 6.950 16.035 1.00 97.50 262 ASP A C 1
ATOM 2045 O O . ASP A 1 262 ? 2.470 5.720 16.057 1.00 97.50 262 ASP A O 1
ATOM 2049 N N . GLY A 1 263 ? 3.640 7.604 15.766 1.00 96.12 263 GLY A N 1
ATOM 2050 C CA . GLY A 1 263 ? 4.922 6.967 15.485 1.00 96.12 263 GLY A CA 1
ATOM 2051 C C . GLY A 1 263 ? 5.404 6.074 16.629 1.00 96.12 263 GLY A C 1
ATOM 2052 O O . GLY A 1 263 ? 5.603 4.879 16.423 1.00 96.12 263 GLY A O 1
ATOM 2053 N N . GLN A 1 264 ? 5.546 6.637 17.831 1.00 97.25 264 GLN A N 1
ATOM 2054 C CA . GLN A 1 264 ? 6.075 5.943 19.012 1.00 97.25 264 GLN A CA 1
ATOM 2055 C C . GLN A 1 264 ? 5.112 4.861 19.538 1.00 97.25 264 GLN A C 1
ATOM 2057 O O . GLN A 1 264 ? 5.528 3.736 19.826 1.00 97.25 264 GLN A O 1
ATOM 2062 N N . LEU A 1 265 ? 3.807 5.150 19.597 1.00 98.56 265 LEU A N 1
ATOM 2063 C CA . LEU A 1 265 ? 2.788 4.164 19.986 1.00 98.56 265 LEU A CA 1
ATOM 2064 C C . LEU A 1 265 ? 2.658 3.044 18.938 1.00 98.56 265 LEU A C 1
ATOM 2066 O O . LEU A 1 265 ? 2.506 1.871 19.286 1.00 98.56 265 LEU A O 1
ATOM 2070 N N . GLY A 1 266 ? 2.786 3.379 17.652 1.00 97.88 266 GLY A N 1
ATOM 2071 C CA . GLY A 1 266 ? 2.880 2.404 16.566 1.00 97.88 266 GLY A CA 1
ATOM 2072 C C . GLY A 1 266 ? 4.123 1.521 16.673 1.00 97.88 266 GLY A C 1
ATOM 2073 O O . GLY A 1 266 ? 4.025 0.309 16.484 1.00 97.88 266 GLY A O 1
ATOM 2074 N N . GLY A 1 267 ? 5.271 2.088 17.056 1.00 97.38 267 GLY A N 1
ATOM 2075 C CA . GLY A 1 267 ? 6.504 1.366 17.393 1.00 97.38 267 GLY A CA 1
ATOM 2076 C C . GLY A 1 267 ? 6.286 0.233 18.395 1.00 97.38 267 GLY A C 1
ATOM 2077 O O . GLY A 1 267 ? 6.728 -0.894 18.169 1.00 97.38 267 GLY A O 1
ATOM 2078 N N . ILE A 1 268 ? 5.523 0.498 19.460 1.00 98.50 268 ILE A N 1
ATOM 2079 C CA . ILE A 1 268 ? 5.175 -0.491 20.494 1.00 98.50 268 ILE A CA 1
ATOM 2080 C C . ILE A 1 268 ? 4.321 -1.633 19.923 1.00 98.50 268 ILE A C 1
ATOM 2082 O O . ILE A 1 268 ? 4.619 -2.805 20.162 1.00 98.50 268 ILE A O 1
ATOM 2086 N N . MET A 1 269 ? 3.286 -1.320 19.136 1.00 98.44 269 MET A N 1
ATOM 2087 C CA . MET A 1 269 ? 2.465 -2.350 18.480 1.00 98.44 269 MET A CA 1
ATOM 2088 C C . MET A 1 269 ? 3.278 -3.196 17.495 1.00 98.44 269 MET A C 1
ATOM 2090 O O . MET A 1 269 ? 3.077 -4.406 17.400 1.00 98.44 269 MET A O 1
ATOM 2094 N N . LYS A 1 270 ? 4.229 -2.577 16.791 1.00 97.94 270 LYS A N 1
ATOM 2095 C CA . LYS A 1 270 ? 5.144 -3.276 15.886 1.00 97.94 270 LYS A CA 1
ATOM 2096 C C . LYS A 1 270 ? 6.084 -4.222 16.640 1.00 97.94 270 LYS A C 1
ATOM 2098 O O . LYS A 1 270 ? 6.295 -5.329 16.171 1.00 97.94 270 LYS A O 1
ATOM 2103 N N . VAL A 1 271 ? 6.580 -3.888 17.838 1.00 98.44 271 VAL A N 1
ATOM 2104 C CA . VAL A 1 271 ? 7.338 -4.867 18.657 1.00 98.44 271 VAL A CA 1
ATOM 2105 C C . VAL A 1 271 ? 6.497 -6.109 18.958 1.00 98.44 271 VAL A C 1
ATOM 2107 O O . VAL A 1 271 ? 6.982 -7.225 18.779 1.00 98.44 271 VAL A O 1
ATOM 2110 N N . TYR A 1 272 ? 5.225 -5.934 19.333 1.00 98.44 272 TYR A N 1
ATOM 2111 C CA . TYR A 1 272 ? 4.312 -7.065 19.517 1.00 98.44 272 TYR A CA 1
ATOM 2112 C C . TYR A 1 272 ? 4.150 -7.879 18.227 1.00 98.44 272 TYR A C 1
ATOM 2114 O O . TYR A 1 272 ? 4.358 -9.090 18.253 1.00 98.44 272 TYR A O 1
ATOM 2122 N N . ARG A 1 273 ? 3.854 -7.234 17.089 1.00 97.62 273 ARG A N 1
ATOM 2123 C CA . ARG A 1 273 ? 3.737 -7.901 15.777 1.00 97.62 273 ARG A CA 1
ATOM 2124 C C . ARG A 1 273 ? 4.997 -8.708 15.444 1.00 97.62 273 ARG A C 1
ATOM 2126 O O . ARG A 1 273 ? 4.907 -9.863 15.034 1.00 97.62 273 ARG A O 1
ATOM 2133 N N . GLU A 1 274 ? 6.166 -8.131 15.692 1.00 97.25 274 GLU A N 1
ATOM 2134 C CA . GLU A 1 274 ? 7.455 -8.722 15.344 1.00 97.25 274 GLU A CA 1
ATOM 2135 C C . GLU A 1 274 ? 7.757 -9.928 16.233 1.00 97.25 274 GLU A C 1
ATOM 2137 O O . GLU A 1 274 ? 8.257 -10.936 15.733 1.00 97.25 274 GLU A O 1
ATOM 2142 N N . TRP A 1 275 ? 7.378 -9.871 17.514 1.00 97.56 275 TRP A N 1
ATOM 2143 C CA . TRP A 1 275 ? 7.404 -11.021 18.416 1.00 97.56 275 TRP A CA 1
ATOM 2144 C C . TRP A 1 275 ? 6.481 -12.139 17.922 1.00 97.56 275 TRP A C 1
ATOM 2146 O O . TRP A 1 275 ? 6.921 -13.283 17.816 1.00 97.56 275 TRP A O 1
ATOM 2156 N N . ARG A 1 276 ? 5.234 -11.825 17.538 1.00 96.38 276 ARG A N 1
ATOM 2157 C CA . ARG A 1 276 ? 4.282 -12.831 17.027 1.00 96.38 276 ARG A CA 1
ATOM 2158 C C . ARG A 1 276 ? 4.731 -13.460 15.707 1.00 96.38 276 ARG A C 1
ATOM 2160 O O . ARG A 1 276 ? 4.470 -14.640 15.496 1.00 96.38 276 ARG A O 1
ATOM 2167 N N . ILE A 1 277 ? 5.422 -12.719 14.840 1.00 95.31 277 ILE A N 1
ATOM 2168 C CA . ILE A 1 277 ? 5.963 -13.237 13.570 1.00 95.31 277 ILE A CA 1
ATOM 2169 C C . ILE A 1 277 ? 7.257 -14.033 13.781 1.00 95.31 277 ILE A C 1
ATOM 2171 O O . ILE A 1 277 ? 7.499 -15.010 13.071 1.00 95.31 277 ILE A O 1
ATOM 2175 N N . PHE A 1 278 ? 8.112 -13.613 14.717 1.00 94.75 278 PHE A N 1
ATOM 2176 C CA . PHE A 1 278 ? 9.407 -14.249 14.954 1.00 94.75 278 PHE A CA 1
ATOM 2177 C C . PHE A 1 278 ? 9.306 -15.485 15.855 1.00 94.75 278 PHE A C 1
ATOM 2179 O O . PHE A 1 278 ? 9.987 -16.472 15.594 1.00 94.75 278 PHE A O 1
ATOM 2186 N N . GLY A 1 279 ? 8.429 -15.458 16.861 1.00 94.44 279 GLY A N 1
ATOM 2187 C CA . GLY A 1 279 ? 8.194 -16.582 17.768 1.00 94.44 279 GLY A CA 1
ATOM 2188 C C . GLY A 1 279 ? 9.199 -16.707 18.916 1.00 94.44 279 GLY A C 1
ATOM 2189 O O . GLY A 1 279 ? 9.275 -17.770 19.523 1.00 94.44 279 GLY A O 1
ATOM 2190 N N . ASP A 1 280 ? 9.973 -15.658 19.209 1.00 95.62 280 ASP A N 1
ATOM 2191 C CA . ASP A 1 280 ? 11.075 -15.696 20.179 1.00 95.62 280 ASP A CA 1
ATOM 2192 C C . ASP A 1 280 ? 10.750 -14.882 21.444 1.00 95.62 280 ASP A C 1
ATOM 2194 O O . ASP A 1 280 ? 10.657 -13.651 21.414 1.00 95.62 280 ASP A O 1
ATOM 2198 N N . ASN A 1 281 ? 10.567 -15.585 22.564 1.00 97.00 281 ASN A N 1
ATOM 2199 C CA . ASN A 1 281 ? 10.271 -14.972 23.860 1.00 97.00 281 ASN A CA 1
ATOM 2200 C C . ASN A 1 281 ? 11.504 -14.345 24.525 1.00 97.00 281 ASN A C 1
ATOM 2202 O O . ASN A 1 281 ? 11.335 -13.424 25.324 1.00 97.00 281 ASN A O 1
ATOM 2206 N N . ASP A 1 282 ? 12.716 -14.795 24.198 1.00 97.62 282 ASP A N 1
ATOM 2207 C CA . ASP A 1 282 ? 13.946 -14.199 24.725 1.00 97.62 282 ASP A CA 1
ATOM 2208 C C . ASP A 1 282 ? 14.169 -12.831 24.076 1.00 97.62 282 ASP A C 1
ATOM 2210 O O . ASP A 1 282 ? 14.475 -11.853 24.761 1.00 97.62 282 ASP A O 1
ATOM 2214 N N . TRP A 1 283 ? 13.888 -12.723 22.772 1.00 97.56 283 TRP A N 1
ATOM 2215 C CA . TRP A 1 283 ? 13.857 -11.435 22.077 1.00 97.56 283 TRP A CA 1
ATOM 2216 C C . TRP A 1 283 ? 12.831 -10.475 22.695 1.00 97.56 283 TRP A C 1
ATOM 2218 O O . TRP A 1 283 ? 13.128 -9.300 22.917 1.00 97.56 283 TRP A O 1
ATOM 2228 N N . LEU A 1 284 ? 11.630 -10.965 23.031 1.00 98.44 284 LEU A N 1
ATOM 2229 C CA . LEU A 1 284 ? 10.639 -10.147 23.735 1.00 98.44 284 LEU A CA 1
ATOM 2230 C C . LEU A 1 284 ? 11.155 -9.691 25.109 1.00 98.44 284 LEU A C 1
ATOM 2232 O O . LEU A 1 284 ? 10.978 -8.526 25.466 1.00 98.44 284 LEU A O 1
ATOM 2236 N N . ALA A 1 285 ? 11.784 -10.586 25.874 1.00 98.25 285 ALA A N 1
ATOM 2237 C CA . ALA A 1 285 ? 12.316 -10.274 27.197 1.00 98.25 285 ALA A CA 1
ATOM 2238 C C . ALA A 1 285 ? 13.406 -9.191 27.143 1.00 98.25 285 ALA A C 1
ATOM 2240 O O . ALA A 1 285 ? 13.440 -8.318 28.011 1.00 98.25 285 ALA A O 1
ATOM 2241 N N . GLU A 1 286 ? 14.246 -9.201 26.105 1.00 97.88 286 GLU A N 1
ATOM 2242 C CA . GLU A 1 286 ? 15.252 -8.162 25.856 1.00 97.88 286 GLU A CA 1
ATOM 2243 C C . GLU A 1 286 ? 14.612 -6.794 25.561 1.00 97.88 286 GLU A C 1
ATOM 2245 O O . GLU A 1 286 ? 15.046 -5.771 26.097 1.00 97.88 286 GLU A O 1
ATOM 2250 N N . TYR A 1 287 ? 13.553 -6.763 24.746 1.00 98.31 287 TYR A N 1
ATOM 2251 C CA . TYR A 1 287 ? 12.910 -5.514 24.320 1.00 98.31 287 TYR A CA 1
ATOM 2252 C C . TYR A 1 287 ? 11.910 -4.955 25.336 1.00 98.31 287 TYR A C 1
ATOM 2254 O O . TYR A 1 287 ? 11.681 -3.741 25.364 1.00 98.31 287 TYR A O 1
ATOM 2262 N N . TRP A 1 288 ? 11.314 -5.796 26.184 1.00 98.62 288 TRP A N 1
ATOM 2263 C CA . TRP A 1 288 ? 10.245 -5.393 27.101 1.00 98.62 288 TRP A CA 1
ATOM 2264 C C . TRP A 1 288 ? 10.595 -4.180 27.987 1.00 98.62 288 TRP A C 1
ATOM 2266 O O . TRP A 1 288 ? 9.787 -3.247 28.036 1.00 98.62 288 TRP A O 1
ATOM 2276 N N . PRO A 1 289 ? 11.784 -4.084 28.620 1.00 98.50 289 PRO A N 1
ATOM 2277 C CA . PRO A 1 289 ? 12.150 -2.902 29.403 1.00 98.50 289 PRO A CA 1
ATOM 2278 C C . PRO A 1 289 ? 12.175 -1.602 28.583 1.00 98.50 289 PRO A C 1
ATOM 2280 O O . PRO A 1 289 ? 11.808 -0.540 29.092 1.00 98.50 289 PRO A O 1
ATOM 2283 N N . LEU A 1 290 ? 12.584 -1.672 27.311 1.00 98.50 290 LEU A N 1
ATOM 2284 C CA . LEU A 1 290 ? 12.624 -0.520 26.404 1.00 98.50 290 LEU A CA 1
ATOM 2285 C C . LEU A 1 290 ? 11.210 -0.103 25.991 1.00 98.50 290 LEU A C 1
ATOM 2287 O O . LEU A 1 290 ? 10.897 1.090 26.007 1.00 98.50 290 LEU A O 1
ATOM 2291 N N . VAL A 1 291 ? 10.350 -1.084 25.697 1.00 98.69 291 VAL A N 1
ATOM 2292 C CA . VAL A 1 291 ? 8.924 -0.889 25.397 1.00 98.69 291 VAL A CA 1
ATOM 2293 C C . VAL A 1 291 ? 8.199 -0.239 26.566 1.00 98.69 291 VAL A C 1
ATOM 2295 O O . VAL A 1 291 ? 7.544 0.785 26.378 1.00 98.69 291 VAL A O 1
ATOM 2298 N N . LYS A 1 292 ? 8.352 -0.791 27.774 1.00 98.62 292 LYS A N 1
ATOM 2299 C CA . LYS A 1 292 ? 7.730 -0.275 29.000 1.00 98.62 292 LYS A CA 1
ATOM 2300 C C . LYS A 1 292 ? 8.084 1.192 29.215 1.00 98.62 292 LYS A C 1
ATOM 2302 O O . LYS A 1 292 ? 7.210 2.037 29.365 1.00 98.62 292 LYS A O 1
ATOM 2307 N N . LYS A 1 293 ? 9.374 1.511 29.110 1.00 98.50 293 LYS A N 1
ATOM 2308 C CA . LYS A 1 293 ? 9.884 2.875 29.259 1.00 98.50 293 LYS A CA 1
ATOM 2309 C C . LYS A 1 293 ? 9.338 3.840 28.201 1.00 98.50 293 LYS A C 1
ATOM 2311 O O . LYS A 1 293 ? 9.033 4.985 28.520 1.00 98.50 293 LYS A O 1
ATOM 2316 N N . SER A 1 294 ? 9.203 3.381 26.957 1.00 98.31 294 SER A N 1
ATOM 2317 C CA . SER A 1 294 ? 8.619 4.161 25.858 1.00 98.31 294 SER A CA 1
ATOM 2318 C C . SER A 1 294 ? 7.124 4.440 26.068 1.00 98.31 294 SER A C 1
ATOM 2320 O O . SER A 1 294 ? 6.652 5.561 25.853 1.00 98.31 294 SER A O 1
ATOM 2322 N N . LEU A 1 295 ? 6.375 3.449 26.556 1.00 98.75 295 LEU A N 1
ATOM 2323 C CA . LEU A 1 295 ? 4.962 3.613 26.890 1.00 98.75 295 LEU A CA 1
ATOM 2324 C C . LEU A 1 295 ? 4.766 4.539 28.095 1.00 98.75 295 LEU A C 1
ATOM 2326 O O . LEU A 1 295 ? 3.934 5.440 28.033 1.00 98.75 295 LEU A O 1
ATOM 2330 N N . ASP A 1 296 ? 5.559 4.374 29.154 1.00 98.69 296 ASP A N 1
ATOM 2331 C CA . ASP A 1 296 ? 5.497 5.226 30.346 1.00 98.69 296 ASP A CA 1
ATOM 2332 C C . ASP A 1 296 ? 5.805 6.692 30.006 1.00 98.69 296 ASP A C 1
ATOM 2334 O O . ASP A 1 296 ? 5.120 7.596 30.491 1.00 98.69 296 ASP A O 1
ATOM 2338 N N . TYR A 1 297 ? 6.770 6.938 29.110 1.00 98.19 297 TYR A N 1
ATOM 2339 C CA . TYR A 1 297 ? 7.013 8.270 28.551 1.00 98.19 297 TYR A CA 1
ATOM 2340 C C . TYR A 1 297 ? 5.770 8.824 27.845 1.00 98.19 297 TYR A C 1
ATOM 2342 O O . TYR A 1 297 ? 5.360 9.951 28.115 1.00 98.19 297 TYR A O 1
ATOM 2350 N N . SER A 1 298 ? 5.157 8.025 26.968 1.00 98.19 298 SER A N 1
ATOM 2351 C CA . SER A 1 298 ? 3.971 8.415 26.194 1.00 98.19 298 SER A CA 1
ATOM 2352 C C . SER A 1 298 ? 2.793 8.777 27.107 1.00 98.19 298 SER A C 1
ATOM 2354 O O . SER A 1 298 ? 2.135 9.795 26.893 1.00 98.19 298 SER A O 1
ATOM 2356 N N . ILE A 1 299 ? 2.568 7.992 28.168 1.00 98.62 299 ILE A N 1
ATOM 2357 C CA . ILE A 1 299 ? 1.555 8.263 29.200 1.00 98.62 299 ILE A CA 1
ATOM 2358 C C . ILE A 1 299 ? 1.866 9.590 29.898 1.00 98.62 299 ILE A C 1
ATOM 2360 O O . ILE A 1 299 ? 1.021 10.481 29.928 1.00 98.62 299 ILE A O 1
ATOM 2364 N N . ALA A 1 300 ? 3.088 9.763 30.407 1.00 97.75 300 ALA A N 1
ATOM 2365 C CA . ALA A 1 300 ? 3.483 10.976 31.122 1.00 97.75 300 ALA A CA 1
ATOM 2366 C C . ALA A 1 300 ? 3.437 12.238 30.243 1.00 97.75 300 ALA A C 1
ATOM 2368 O O . ALA A 1 300 ? 3.203 13.337 30.745 1.00 97.75 300 ALA A O 1
ATOM 2369 N N . LYS A 1 301 ? 3.678 12.092 28.938 1.00 96.50 301 LYS A N 1
ATOM 2370 C CA . LYS A 1 301 ? 3.743 13.196 27.981 1.00 96.50 301 LYS A CA 1
ATOM 2371 C C . LYS A 1 301 ? 2.369 13.609 27.457 1.00 96.50 301 LYS A C 1
ATOM 2373 O O . LYS A 1 301 ? 2.118 14.808 27.345 1.00 96.50 301 LYS A O 1
ATOM 2378 N N . TRP A 1 302 ? 1.514 12.647 27.110 1.00 97.75 302 TRP A N 1
ATOM 2379 C CA . TRP A 1 302 ? 0.283 12.904 26.355 1.00 97.75 302 TRP A CA 1
ATOM 2380 C C . TRP A 1 302 ? -1.014 12.606 27.119 1.00 97.75 302 TRP A C 1
ATOM 2382 O O . TRP A 1 302 ? -2.036 13.228 26.827 1.00 97.75 302 TRP A O 1
ATOM 2392 N N . ASP A 1 303 ? -0.972 11.733 28.128 1.00 97.88 303 ASP A N 1
ATOM 2393 C CA . ASP A 1 303 ? -2.082 11.443 29.050 1.00 97.88 303 ASP A CA 1
ATOM 2394 C C . ASP A 1 303 ? -1.648 11.596 30.529 1.00 97.88 303 ASP A C 1
ATOM 2396 O O . ASP A 1 303 ? -1.866 10.694 31.342 1.00 97.88 303 ASP A O 1
ATOM 2400 N N . PRO A 1 304 ? -1.041 12.734 30.941 1.00 97.06 304 PRO A N 1
ATOM 2401 C CA . PRO A 1 304 ? -0.495 12.907 32.296 1.00 97.06 304 PRO A CA 1
ATOM 2402 C C . PRO A 1 304 ? -1.558 12.830 33.403 1.00 97.06 304 PRO A C 1
ATOM 2404 O O . PRO A 1 304 ? -1.242 12.683 34.583 1.00 97.06 304 PRO A O 1
ATOM 2407 N N . ARG A 1 305 ? -2.837 12.950 33.033 1.00 96.00 305 ARG A N 1
ATOM 2408 C CA . ARG A 1 305 ? -3.996 12.855 33.927 1.00 96.00 305 ARG A CA 1
ATOM 2409 C C . ARG A 1 305 ? -4.587 11.444 34.015 1.00 96.00 305 ARG A C 1
ATOM 2411 O O . ARG A 1 305 ? -5.563 11.249 34.741 1.00 96.00 305 ARG A O 1
ATOM 2418 N N . HIS A 1 306 ? -4.021 10.467 33.305 1.00 97.94 306 HIS A N 1
ATOM 2419 C CA . HIS A 1 306 ? -4.469 9.069 33.290 1.00 97.94 306 HIS A CA 1
ATOM 2420 C C . HIS A 1 306 ? -5.963 8.927 32.955 1.00 97.94 306 HIS A C 1
ATOM 2422 O O . HIS A 1 306 ? -6.722 8.173 33.593 1.00 97.94 306 HIS A O 1
ATOM 2428 N N . THR A 1 307 ? -6.397 9.702 31.969 1.00 96.69 307 THR A N 1
ATOM 2429 C CA . THR A 1 307 ? -7.773 9.768 31.487 1.00 96.69 307 THR A CA 1
ATOM 2430 C C . THR A 1 307 ? -8.099 8.638 30.515 1.00 96.69 307 THR A C 1
ATOM 2432 O O . THR A 1 307 ? -9.276 8.326 30.329 1.00 96.69 307 THR A O 1
ATOM 2435 N N . GLY A 1 308 ? -7.080 7.992 29.939 1.00 97.56 308 GLY A N 1
ATOM 2436 C CA . GLY A 1 308 ? -7.213 6.921 28.955 1.00 97.56 308 GLY A CA 1
ATOM 2437 C C . GLY A 1 308 ? -7.206 7.394 27.499 1.00 97.56 308 GLY A C 1
ATOM 2438 O O . GLY A 1 308 ? -7.312 6.556 26.613 1.00 97.56 308 GLY A O 1
ATOM 2439 N N . LEU A 1 309 ? -7.066 8.695 27.226 1.00 97.75 309 LEU A N 1
ATOM 2440 C CA . LEU A 1 309 ? -6.881 9.250 25.879 1.00 97.75 309 LEU A CA 1
ATOM 2441 C C . LEU A 1 309 ? -5.771 10.305 25.892 1.00 97.75 309 LEU A C 1
ATOM 2443 O O . LEU A 1 309 ? -5.468 10.872 26.940 1.00 97.75 309 LEU A O 1
ATOM 2447 N N . LEU A 1 310 ? -5.177 10.567 24.727 1.00 98.12 310 LEU A N 1
ATOM 2448 C CA . LEU A 1 310 ? -4.171 11.617 24.575 1.00 98.12 310 LEU A CA 1
ATOM 2449 C C . LEU A 1 310 ? -4.874 12.978 24.568 1.00 98.12 310 LEU A C 1
ATOM 2451 O O . LEU A 1 310 ? -5.758 13.200 23.751 1.00 98.12 310 LEU A O 1
ATOM 2455 N N . GLU A 1 311 ? -4.513 13.882 25.475 1.00 96.19 311 GLU A N 1
ATOM 2456 C CA . GLU A 1 311 ? -5.166 15.197 25.595 1.00 96.19 311 GLU A CA 1
ATOM 2457 C C . GLU A 1 311 ? -4.189 16.354 25.366 1.00 96.19 311 GLU A C 1
ATOM 2459 O O . GLU A 1 311 ? -4.564 17.375 24.787 1.00 96.19 311 GLU A O 1
ATOM 2464 N N . GLU A 1 312 ? -2.934 16.202 25.794 1.00 96.81 312 GLU A N 1
ATOM 2465 C CA . GLU A 1 312 ? -1.889 17.208 25.582 1.00 96.81 312 GLU A CA 1
ATOM 2466 C C . GLU A 1 312 ? -1.535 17.362 24.101 1.00 96.81 312 GLU A C 1
ATOM 2468 O O . GLU A 1 312 ? -1.829 16.489 23.291 1.00 96.81 312 GLU A O 1
ATOM 2473 N N . SER A 1 313 ? -0.857 18.455 23.742 1.00 95.12 313 SER A N 1
ATOM 2474 C CA . SER A 1 313 ? -0.370 18.666 22.373 1.00 95.12 313 SER A CA 1
ATOM 2475 C C . SER A 1 313 ? 0.502 17.494 21.914 1.00 95.12 313 SER A C 1
ATOM 2477 O O . SER A 1 313 ? 1.583 17.269 22.467 1.00 95.12 313 SER A O 1
ATOM 2479 N N . HIS A 1 314 ? 0.078 16.802 20.859 1.00 96.12 314 HIS A N 1
ATOM 2480 C CA . HIS A 1 314 ? 0.758 15.607 20.366 1.00 96.12 314 HIS A CA 1
ATOM 2481 C C . HIS A 1 314 ? 0.920 15.630 18.845 1.00 96.12 314 HIS A C 1
ATOM 2483 O O . HIS A 1 314 ? -0.039 15.841 18.099 1.00 96.12 314 HIS A O 1
ATOM 2489 N N . HIS A 1 315 ? 2.161 15.436 18.393 1.00 96.12 315 HIS A N 1
ATOM 2490 C CA . HIS A 1 315 ? 2.506 15.416 16.975 1.00 96.12 315 HIS A CA 1
ATOM 2491 C C . HIS A 1 315 ? 2.075 14.108 16.313 1.00 96.12 315 HIS A C 1
ATOM 2493 O O . HIS A 1 315 ? 2.005 13.071 16.983 1.00 96.12 315 HIS A O 1
ATOM 2499 N N . ASN A 1 316 ? 1.804 14.157 15.011 1.00 95.75 316 ASN A N 1
ATOM 2500 C CA . ASN A 1 316 ? 1.345 13.010 14.232 1.00 95.75 316 ASN A CA 1
ATOM 2501 C C . ASN A 1 316 ? 1.758 13.092 12.751 1.00 95.75 316 ASN A C 1
ATOM 2503 O O . ASN A 1 316 ? 2.358 14.076 12.316 1.00 95.75 316 ASN A O 1
ATOM 2507 N N . THR A 1 317 ? 1.390 12.072 11.969 1.00 94.88 317 THR A N 1
ATOM 2508 C CA . THR A 1 317 ? 1.744 11.911 10.550 1.00 94.88 317 THR A CA 1
ATOM 2509 C C . THR A 1 317 ? 1.340 13.058 9.623 1.00 94.88 317 THR A C 1
ATOM 2511 O O . THR A 1 317 ? 1.795 13.069 8.479 1.00 94.88 317 THR A O 1
ATOM 2514 N N . TYR A 1 318 ? 0.496 13.989 10.067 1.00 95.62 318 TYR A N 1
ATOM 2515 C CA . TYR A 1 318 ? 0.096 15.168 9.300 1.00 95.62 318 TYR A CA 1
ATOM 2516 C C . TYR A 1 318 ? 1.021 16.377 9.520 1.00 95.62 318 TYR A C 1
ATOM 2518 O O . TYR A 1 318 ? 0.650 17.501 9.182 1.00 95.62 318 TYR A O 1
ATOM 2526 N N . ASP A 1 319 ? 2.211 16.161 10.092 1.00 93.06 319 ASP A N 1
ATOM 2527 C CA . ASP A 1 319 ? 3.243 17.170 10.373 1.00 93.06 319 ASP A CA 1
ATOM 2528 C C . ASP A 1 319 ? 2.753 18.343 11.250 1.00 93.06 319 ASP A C 1
ATOM 2530 O O . ASP A 1 319 ? 3.320 19.439 11.251 1.00 93.06 319 ASP A O 1
ATOM 2534 N N . ILE A 1 320 ? 1.712 18.109 12.050 1.00 94.50 320 ILE A N 1
ATOM 2535 C CA . ILE A 1 320 ? 1.100 19.084 12.959 1.00 94.50 320 ILE A CA 1
ATOM 2536 C C . ILE A 1 320 ? 0.838 18.452 14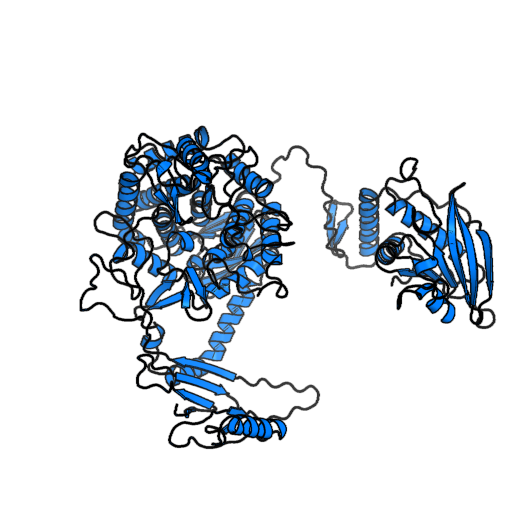.324 1.00 94.50 320 ILE A C 1
ATOM 2538 O O . ILE A 1 320 ? 1.013 17.250 14.508 1.00 94.50 320 ILE A O 1
ATOM 2542 N N . ASN A 1 321 ? 0.420 19.269 15.292 1.00 95.12 321 ASN A N 1
ATOM 2543 C CA . ASN A 1 321 ? -0.025 18.778 16.591 1.00 95.12 321 ASN A CA 1
ATOM 2544 C C . ASN A 1 321 ? -1.547 18.832 16.689 1.00 95.12 321 ASN A C 1
ATOM 2546 O O . ASN A 1 321 ? -2.153 19.860 16.364 1.00 95.12 321 ASN A O 1
ATOM 2550 N N . TYR A 1 322 ? -2.146 17.765 17.205 1.00 96.88 322 TYR A N 1
ATOM 2551 C CA . TYR A 1 322 ? -3.522 17.800 17.685 1.00 96.88 322 TYR A CA 1
ATOM 2552 C C . TYR A 1 322 ? -3.585 18.291 19.133 1.00 96.88 322 TYR A C 1
ATOM 2554 O O . TYR A 1 322 ? -2.628 18.143 19.894 1.00 96.88 322 TYR A O 1
ATOM 2562 N N . PHE A 1 323 ? -4.707 18.921 19.486 1.00 97.19 323 PHE A N 1
ATOM 2563 C CA . PHE A 1 323 ? -4.977 19.470 20.816 1.00 97.19 323 PHE A CA 1
ATOM 2564 C C . PHE A 1 323 ? -6.297 18.914 21.354 1.00 97.19 323 PHE A C 1
ATOM 2566 O O . PHE A 1 323 ? -7.360 19.224 20.811 1.00 97.19 323 PHE A O 1
ATOM 2573 N N . GLY A 1 324 ? -6.236 18.157 22.449 1.00 97.50 324 GLY A N 1
ATOM 2574 C CA . GLY A 1 324 ? -7.380 17.429 22.997 1.00 97.50 324 GLY A CA 1
ATOM 2575 C C . GLY A 1 324 ? -7.554 16.025 22.405 1.00 97.50 324 GLY A C 1
ATOM 2576 O O . GLY A 1 324 ? -6.833 15.654 21.477 1.00 97.50 324 GLY A O 1
ATOM 2577 N N . PRO A 1 325 ? -8.498 15.238 22.954 1.00 98.19 325 PRO A N 1
ATOM 2578 C CA . PRO A 1 325 ? -8.684 13.845 22.583 1.00 98.19 325 PRO A CA 1
ATOM 2579 C C . PRO A 1 325 ? -9.252 13.689 21.178 1.00 98.19 325 PRO A C 1
ATOM 2581 O O . PRO A 1 325 ? -10.179 14.388 20.755 1.00 98.19 325 PRO A O 1
ATOM 2584 N N . ASP A 1 326 ? -8.693 12.720 20.469 1.00 98.56 326 ASP A N 1
ATOM 2585 C CA . ASP A 1 326 ? -8.961 12.452 19.069 1.00 98.56 326 ASP A CA 1
ATOM 2586 C C . ASP A 1 326 ? -8.906 10.937 18.810 1.00 98.56 326 ASP A C 1
ATOM 2588 O O . ASP A 1 326 ? -8.259 10.177 19.539 1.00 98.56 326 ASP A O 1
ATOM 2592 N N . SER A 1 327 ? -9.628 10.465 17.796 1.00 98.25 327 SER A N 1
ATOM 2593 C CA . SER A 1 327 ? -9.726 9.030 17.536 1.00 98.25 327 SER A CA 1
ATOM 2594 C C . SER A 1 327 ? -8.520 8.466 16.791 1.00 98.25 327 SER A C 1
ATOM 2596 O O . SER A 1 327 ? -8.204 7.289 16.979 1.00 98.25 327 SER A O 1
ATOM 2598 N N . HIS A 1 328 ? -7.824 9.288 15.996 1.00 98.44 328 HIS A N 1
ATOM 2599 C CA . HIS A 1 328 ? -6.653 8.870 15.232 1.00 98.44 328 HIS A CA 1
ATOM 2600 C C . HIS A 1 328 ? -5.540 8.457 16.194 1.00 98.44 328 HIS A C 1
ATOM 2602 O O . HIS A 1 328 ? -5.260 7.262 16.310 1.00 98.44 328 HIS A O 1
ATOM 2608 N N . CYS A 1 329 ? -4.982 9.380 16.980 1.00 98.56 329 CYS A N 1
ATOM 2609 C CA . CYS A 1 329 ? -3.917 9.027 17.922 1.00 98.56 329 CYS A CA 1
ATOM 2610 C C . CYS A 1 329 ? -4.445 8.255 19.145 1.00 98.56 329 CYS A C 1
ATOM 2612 O O . CYS A 1 329 ? -3.747 7.389 19.680 1.00 98.56 329 CYS A O 1
ATOM 2614 N N . GLY A 1 330 ? -5.705 8.469 19.542 1.00 98.50 330 GLY A N 1
ATOM 2615 C CA . GLY A 1 330 ? -6.368 7.664 20.572 1.00 98.50 330 GLY A CA 1
ATOM 2616 C C . GLY A 1 330 ? -6.405 6.171 20.230 1.00 98.50 330 GLY A C 1
ATOM 2617 O O . GLY A 1 330 ? -6.113 5.337 21.086 1.00 98.50 330 GLY A O 1
ATOM 2618 N N . SER A 1 331 ? -6.670 5.809 18.970 1.00 98.56 331 SER A N 1
ATOM 2619 C CA . SER A 1 331 ? -6.659 4.404 18.541 1.00 98.56 331 SER A CA 1
ATOM 2620 C C . SER A 1 331 ? -5.277 3.750 18.644 1.00 98.56 331 SER A C 1
ATOM 2622 O O . SER A 1 331 ? -5.183 2.589 19.047 1.00 98.56 331 SER A O 1
ATOM 2624 N N . PHE A 1 332 ? -4.200 4.490 18.349 1.00 98.69 332 PHE A N 1
ATOM 2625 C CA . PHE A 1 332 ? -2.825 4.025 18.559 1.00 98.69 332 PHE A CA 1
ATOM 2626 C C . PHE A 1 332 ? -2.543 3.772 20.035 1.00 98.69 332 PHE A C 1
ATOM 2628 O O . PHE A 1 332 ? -1.921 2.769 20.380 1.00 98.69 332 PHE A O 1
ATOM 2635 N N . TYR A 1 333 ? -3.025 4.655 20.910 1.00 98.81 333 TYR A N 1
ATOM 2636 C CA . TYR A 1 333 ? -2.834 4.517 22.348 1.00 98.81 333 TYR A CA 1
ATOM 2637 C C . TYR A 1 333 ? -3.516 3.260 22.893 1.00 98.81 333 TYR A C 1
ATOM 2639 O O . TYR A 1 333 ? -2.878 2.484 23.605 1.00 98.81 333 TYR A O 1
ATOM 2647 N N . LEU A 1 334 ? -4.764 2.985 22.490 1.00 98.81 334 LEU A N 1
ATOM 2648 C CA . LEU A 1 334 ? -5.449 1.744 22.872 1.00 98.81 334 LEU A CA 1
ATOM 2649 C C . LEU A 1 334 ? -4.717 0.504 22.344 1.00 98.81 334 LEU A C 1
ATOM 2651 O O . LEU A 1 334 ? -4.549 -0.468 23.082 1.00 98.81 334 LEU A O 1
ATOM 2655 N N . GLY A 1 335 ? -4.247 0.537 21.095 1.00 98.56 335 GLY A N 1
ATOM 2656 C CA . GLY A 1 335 ? -3.486 -0.562 20.502 1.00 98.56 335 GLY A CA 1
ATOM 2657 C C . GLY A 1 335 ? -2.154 -0.823 21.212 1.00 98.56 335 GLY A C 1
ATOM 2658 O O . GLY A 1 335 ? -1.845 -1.969 21.538 1.00 98.56 335 GLY A O 1
ATOM 2659 N N . ALA A 1 336 ? -1.401 0.228 21.543 1.00 98.75 336 ALA A N 1
ATOM 2660 C CA . ALA A 1 336 ? -0.135 0.130 22.269 1.00 98.75 336 ALA A CA 1
ATOM 2661 C C . ALA A 1 336 ? -0.324 -0.375 23.707 1.00 98.75 336 ALA A C 1
ATOM 2663 O O . ALA A 1 336 ? 0.393 -1.279 24.137 1.00 98.75 336 ALA A O 1
ATOM 2664 N N . LEU A 1 337 ? -1.325 0.141 24.433 1.00 98.81 337 LEU A N 1
ATOM 2665 C CA . LEU A 1 337 ? -1.700 -0.368 25.757 1.00 98.81 337 LEU A CA 1
ATOM 2666 C C . LEU A 1 337 ? -2.092 -1.845 25.677 1.00 98.81 337 LEU A C 1
ATOM 2668 O O . LEU A 1 337 ? -1.726 -2.638 26.544 1.00 98.81 337 LEU A O 1
ATOM 2672 N N . ALA A 1 338 ? -2.816 -2.236 24.626 1.00 98.69 338 ALA A N 1
ATOM 2673 C CA . ALA A 1 338 ? -3.234 -3.614 24.460 1.00 98.69 338 ALA A CA 1
ATOM 2674 C C . ALA A 1 338 ? -2.067 -4.562 24.180 1.00 98.69 338 ALA A C 1
ATOM 2676 O O . ALA A 1 338 ? -1.981 -5.601 24.836 1.00 98.69 338 ALA A O 1
ATOM 2677 N N . ALA A 1 339 ? -1.166 -4.174 23.278 1.00 98.62 339 ALA A N 1
ATOM 2678 C CA . ALA A 1 339 ? 0.076 -4.881 22.992 1.00 98.62 339 ALA A CA 1
ATOM 2679 C C . ALA A 1 339 ? 0.944 -5.020 24.254 1.00 98.62 339 ALA A C 1
ATOM 2681 O O . ALA A 1 339 ? 1.431 -6.108 24.557 1.00 98.62 339 ALA A O 1
ATOM 2682 N N . ALA A 1 340 ? 1.090 -3.942 25.030 1.00 98.62 340 ALA A N 1
ATOM 2683 C CA . ALA A 1 340 ? 1.875 -3.942 26.260 1.00 98.62 340 ALA A CA 1
ATOM 2684 C C . ALA A 1 340 ? 1.289 -4.856 27.344 1.00 98.62 340 ALA A C 1
ATOM 2686 O O . ALA A 1 340 ? 2.041 -5.522 28.048 1.00 98.62 340 ALA A O 1
ATOM 2687 N N . VAL A 1 341 ? -0.040 -4.943 27.464 1.00 98.56 341 VAL A N 1
ATOM 2688 C CA . VAL A 1 341 ? -0.683 -5.888 28.392 1.00 98.56 341 VAL A CA 1
ATOM 2689 C C . VAL A 1 341 ? -0.355 -7.339 28.030 1.00 98.56 341 VAL A C 1
ATOM 2691 O O . VAL A 1 341 ? -0.053 -8.118 28.930 1.00 98.56 341 VAL A O 1
ATOM 2694 N N . GLU A 1 342 ? -0.388 -7.706 26.747 1.00 97.88 342 GLU A N 1
ATOM 2695 C CA . GLU A 1 342 ? -0.061 -9.069 26.295 1.00 97.88 342 GLU A CA 1
ATOM 2696 C C . GLU A 1 342 ? 1.429 -9.397 26.475 1.00 97.88 342 GLU A C 1
ATOM 2698 O O . GLU A 1 342 ? 1.782 -10.455 27.005 1.00 97.88 342 GLU A O 1
ATOM 2703 N N . MET A 1 343 ? 2.311 -8.473 26.085 1.00 98.38 343 MET A N 1
ATOM 2704 C CA . MET A 1 343 ? 3.758 -8.631 26.251 1.00 98.38 343 MET A CA 1
ATOM 2705 C C . MET A 1 343 ? 4.145 -8.724 27.731 1.00 98.38 343 MET A C 1
ATOM 2707 O O . MET A 1 343 ? 4.794 -9.685 28.135 1.00 98.38 343 MET A O 1
ATOM 2711 N N . GLY A 1 344 ? 3.688 -7.785 28.562 1.00 98.25 344 GLY A N 1
ATOM 2712 C CA . GLY A 1 344 ? 4.005 -7.770 29.989 1.00 98.25 344 GLY A CA 1
ATOM 2713 C C . GLY A 1 344 ? 3.446 -8.979 30.737 1.00 98.25 344 GLY A C 1
ATOM 2714 O O . GLY A 1 344 ? 4.135 -9.528 31.589 1.00 98.25 344 GLY A O 1
ATOM 2715 N N . ASN A 1 345 ? 2.262 -9.477 30.363 1.00 97.56 345 ASN A N 1
ATOM 2716 C CA . ASN A 1 345 ? 1.736 -10.744 30.884 1.00 97.56 345 ASN A CA 1
ATOM 2717 C C . ASN A 1 345 ? 2.627 -11.942 30.563 1.00 97.56 345 ASN A C 1
ATOM 2719 O O . ASN A 1 345 ? 2.822 -12.803 31.416 1.00 97.56 345 ASN A O 1
ATOM 2723 N N . THR A 1 346 ? 3.142 -11.999 29.336 1.00 97.38 346 THR A N 1
ATOM 2724 C CA . THR A 1 346 ? 4.030 -13.079 28.893 1.00 97.38 346 THR A CA 1
ATOM 2725 C C . THR A 1 346 ? 5.344 -13.058 29.673 1.00 97.38 346 THR A C 1
ATOM 2727 O O . THR A 1 346 ? 5.843 -14.109 30.064 1.00 97.38 346 THR A O 1
ATOM 2730 N N . ILE A 1 347 ? 5.875 -11.863 29.945 1.00 97.62 347 ILE A N 1
ATOM 2731 C CA . ILE A 1 347 ? 7.099 -11.666 30.733 1.00 97.62 347 ILE A CA 1
ATOM 2732 C C . ILE A 1 347 ? 6.862 -11.823 32.248 1.00 97.62 347 ILE A C 1
ATOM 2734 O O . ILE A 1 347 ? 7.793 -12.138 32.987 1.00 97.62 347 ILE A O 1
ATOM 2738 N N . GLY A 1 348 ? 5.627 -11.642 32.721 1.00 97.38 348 GLY A N 1
ATOM 2739 C CA . GLY A 1 348 ? 5.272 -11.680 34.142 1.00 97.38 348 GLY A CA 1
ATOM 2740 C C . GLY A 1 348 ? 5.466 -10.348 34.882 1.00 97.38 348 GLY A C 1
ATOM 2741 O O . GLY A 1 348 ? 5.681 -10.356 36.092 1.00 97.38 348 GLY A O 1
ATOM 2742 N N . ASP A 1 349 ? 5.404 -9.212 34.180 1.00 97.94 349 ASP A N 1
ATOM 2743 C CA . ASP A 1 349 ? 5.487 -7.859 34.756 1.00 97.94 349 ASP A CA 1
ATOM 2744 C C . ASP A 1 349 ? 4.095 -7.308 35.145 1.00 97.94 349 ASP A C 1
ATOM 2746 O O . ASP A 1 349 ? 3.057 -7.777 34.668 1.00 97.94 349 ASP A O 1
ATOM 2750 N N . ASP A 1 350 ? 4.055 -6.287 36.005 1.00 97.62 350 ASP A N 1
ATOM 2751 C CA . ASP A 1 350 ? 2.811 -5.613 36.387 1.00 97.62 350 ASP A CA 1
ATOM 2752 C C . ASP A 1 350 ? 2.320 -4.676 35.275 1.00 97.62 350 ASP A C 1
ATOM 2754 O O . ASP A 1 350 ? 2.968 -3.691 34.915 1.00 97.62 350 ASP A O 1
ATOM 2758 N N . VAL A 1 351 ? 1.126 -4.976 34.760 1.00 98.19 351 VAL A N 1
ATOM 2759 C CA . VAL A 1 351 ? 0.448 -4.218 33.697 1.00 98.19 351 VAL A CA 1
ATOM 2760 C C . VAL A 1 351 ? -0.911 -3.661 34.148 1.00 98.19 351 VAL A C 1
ATOM 2762 O O . VAL A 1 351 ? -1.760 -3.327 33.316 1.00 98.19 351 VAL A O 1
ATOM 2765 N N . ALA A 1 352 ? -1.165 -3.570 35.460 1.00 98.44 352 ALA A N 1
ATOM 2766 C CA . ALA A 1 352 ? -2.441 -3.099 36.010 1.00 98.44 352 ALA A CA 1
ATOM 2767 C C . ALA A 1 352 ? -2.812 -1.685 35.533 1.00 98.44 352 ALA A C 1
ATOM 2769 O O . ALA A 1 352 ? -3.950 -1.459 35.112 1.00 98.44 352 ALA A O 1
ATOM 2770 N N . LEU A 1 353 ? -1.845 -0.759 35.525 1.00 98.56 353 LEU A N 1
ATOM 2771 C CA . LEU A 1 353 ? -2.050 0.602 35.020 1.00 98.56 353 LEU A CA 1
ATOM 2772 C C . LEU A 1 353 ? -2.460 0.593 33.540 1.00 98.56 353 LEU A C 1
ATOM 2774 O O . LEU A 1 353 ? -3.434 1.247 33.169 1.00 98.56 353 LEU A O 1
ATOM 2778 N N . TYR A 1 354 ? -1.773 -0.193 32.705 1.00 98.69 354 TYR A N 1
ATOM 2779 C CA . TYR A 1 354 ? -2.058 -0.256 31.270 1.00 98.69 354 TYR A CA 1
ATOM 2780 C C . TYR A 1 354 ? -3.459 -0.805 30.986 1.00 98.69 354 TYR A C 1
ATOM 2782 O O . TYR A 1 354 ? -4.172 -0.266 30.140 1.00 98.69 354 TYR A O 1
ATOM 2790 N N . ARG A 1 355 ? -3.909 -1.816 31.744 1.00 98.44 355 ARG A N 1
ATOM 2791 C CA . ARG A 1 355 ? -5.297 -2.306 31.665 1.00 98.44 355 ARG A CA 1
ATOM 2792 C C . ARG A 1 355 ? -6.305 -1.233 32.054 1.00 98.44 355 ARG A C 1
ATOM 2794 O O . ARG A 1 355 ? -7.290 -1.041 31.347 1.00 98.44 355 ARG A O 1
ATOM 2801 N N . GLN A 1 356 ? -6.053 -0.519 33.152 1.00 98.62 356 GLN A N 1
ATOM 2802 C CA . GLN A 1 356 ? -6.951 0.532 33.626 1.00 98.62 356 GLN A CA 1
ATOM 2803 C C . GLN A 1 356 ? -7.096 1.660 32.596 1.00 98.62 356 GLN A C 1
ATOM 2805 O O . GLN A 1 356 ? -8.211 2.131 32.357 1.00 98.62 356 GLN A O 1
ATOM 2810 N N . LEU A 1 357 ? -5.986 2.093 31.995 1.00 98.81 357 LEU A N 1
ATOM 2811 C CA . LEU A 1 357 ? -5.976 3.124 30.956 1.00 98.81 357 LEU A CA 1
ATOM 2812 C C . LEU A 1 357 ? -6.688 2.647 29.693 1.00 98.81 357 LEU A C 1
ATOM 2814 O O . LEU A 1 357 ? -7.527 3.378 29.175 1.00 98.81 357 LEU A O 1
ATOM 2818 N N . LEU A 1 358 ? -6.447 1.406 29.262 1.00 98.56 358 LEU A N 1
ATOM 2819 C CA . LEU A 1 358 ? -7.121 0.815 28.107 1.00 98.56 358 LEU A CA 1
ATOM 2820 C C . LEU A 1 358 ? -8.643 0.768 28.296 1.00 98.56 358 LEU A C 1
ATOM 2822 O O . LEU A 1 358 ? -9.394 1.174 27.411 1.00 98.56 358 LEU A O 1
ATOM 2826 N N . ASP A 1 359 ? -9.109 0.335 29.469 1.00 98.00 359 ASP A N 1
ATOM 2827 C CA . ASP A 1 359 ? -10.538 0.269 29.779 1.00 98.00 359 ASP A CA 1
ATOM 2828 C C . ASP A 1 359 ? -11.196 1.653 29.831 1.00 98.00 359 ASP A C 1
ATOM 2830 O O . ASP A 1 359 ? -12.340 1.812 29.390 1.00 98.00 359 ASP A O 1
ATOM 2834 N N . LYS A 1 360 ? -10.504 2.659 30.386 1.00 98.50 360 LYS A N 1
ATOM 2835 C CA . LYS A 1 360 ? -10.975 4.053 30.374 1.00 98.50 360 LYS A CA 1
ATOM 2836 C C . LYS A 1 360 ? -11.019 4.598 28.950 1.00 98.50 360 LYS A C 1
ATOM 2838 O O . LYS A 1 360 ? -12.048 5.135 28.550 1.00 98.50 360 LYS A O 1
ATOM 2843 N N . GLY A 1 361 ? -9.939 4.412 28.199 1.00 98.50 361 GLY A N 1
ATOM 2844 C CA . GLY A 1 361 ? -9.783 4.904 26.840 1.00 98.50 361 GLY A CA 1
ATOM 2845 C C . GLY A 1 361 ? -10.826 4.345 25.887 1.00 98.50 361 GLY A C 1
ATOM 2846 O O . GLY A 1 361 ? -11.478 5.122 25.195 1.00 98.50 361 GLY A O 1
ATOM 2847 N N . ARG A 1 362 ? -11.095 3.032 25.944 1.00 98.31 362 ARG A N 1
ATOM 2848 C CA . ARG A 1 362 ? -12.201 2.408 25.199 1.00 98.31 362 ARG A CA 1
ATOM 2849 C C . ARG A 1 362 ? -13.528 3.104 25.485 1.00 98.31 362 ARG A C 1
ATOM 2851 O O . ARG A 1 362 ? -14.200 3.539 24.556 1.00 98.31 362 ARG A O 1
ATOM 2858 N N . ARG A 1 363 ? -13.900 3.237 26.767 1.00 98.25 363 ARG A N 1
ATOM 2859 C CA . ARG A 1 363 ? -15.177 3.862 27.155 1.00 98.25 363 ARG A CA 1
ATOM 2860 C C . ARG A 1 363 ? -15.284 5.288 26.625 1.00 98.25 363 ARG A C 1
ATOM 2862 O O . ARG A 1 363 ? -16.296 5.619 26.022 1.00 98.25 363 ARG A O 1
ATOM 2869 N N . ARG A 1 364 ? -14.240 6.103 26.809 1.00 98.12 364 ARG A N 1
ATOM 2870 C CA . ARG A 1 364 ? -14.229 7.503 26.362 1.00 98.12 364 ARG A CA 1
ATOM 2871 C C . ARG A 1 364 ? -14.263 7.629 24.843 1.00 98.12 364 ARG A C 1
ATOM 2873 O O . ARG A 1 364 ? -15.047 8.413 24.323 1.00 98.12 364 ARG A O 1
ATOM 2880 N N . MET A 1 365 ? -13.478 6.833 24.119 1.00 98.19 365 MET A N 1
ATOM 2881 C CA . MET A 1 365 ? -13.496 6.829 22.653 1.00 98.19 365 MET A CA 1
ATOM 2882 C C . MET A 1 365 ? -14.897 6.485 22.125 1.00 98.19 365 MET A C 1
ATOM 2884 O O . MET A 1 365 ? -15.400 7.123 21.204 1.00 98.19 365 MET A O 1
ATOM 2888 N N . GLU A 1 366 ? -15.569 5.527 22.760 1.00 98.31 366 GLU A N 1
ATOM 2889 C CA . GLU A 1 366 ? -16.914 5.089 22.395 1.00 98.31 366 GLU A CA 1
ATOM 2890 C C . GLU A 1 366 ? -18.043 6.054 22.769 1.00 98.31 366 GLU A C 1
ATOM 2892 O O . GLU A 1 366 ? -19.066 6.043 22.078 1.00 98.31 366 GLU A O 1
ATOM 2897 N N . SER A 1 367 ? -17.913 6.804 23.867 1.00 97.69 367 SER A N 1
ATOM 2898 C CA . SER A 1 367 ? -18.973 7.679 24.390 1.00 97.69 367 SER A CA 1
ATOM 2899 C C . SER A 1 367 ? -18.787 9.157 24.061 1.00 97.69 367 SER A C 1
ATOM 2901 O O . SER A 1 367 ? -19.775 9.873 23.952 1.00 97.69 367 SER A O 1
ATOM 2903 N N . GLU A 1 368 ? -17.544 9.625 23.947 1.00 98.19 368 GLU A N 1
ATOM 2904 C CA . GLU A 1 368 ? -17.211 11.041 23.738 1.00 98.19 368 GLU A CA 1
ATOM 2905 C C . GLU A 1 368 ? -16.811 11.321 22.287 1.00 98.19 368 GLU A C 1
ATOM 2907 O O . GLU A 1 368 ? -17.190 12.354 21.740 1.00 98.19 368 GLU A O 1
ATOM 2912 N N . LEU A 1 369 ? -16.064 10.408 21.651 1.00 98.56 369 LEU A N 1
ATOM 2913 C CA . LEU A 1 369 ? -15.516 10.640 20.310 1.00 98.56 369 LEU A CA 1
ATOM 2914 C C . LEU A 1 369 ? -16.375 10.064 19.183 1.00 98.56 369 LEU A C 1
ATOM 2916 O O . LEU A 1 369 ? -16.174 10.440 18.037 1.00 98.56 369 LEU A O 1
ATOM 2920 N N . PHE A 1 370 ? -17.331 9.176 19.459 1.00 98.62 370 PHE A N 1
ATOM 2921 C CA . PHE A 1 370 ? -18.234 8.650 18.432 1.00 98.62 370 PHE A CA 1
ATOM 2922 C C . PHE A 1 370 ? -19.489 9.520 18.299 1.00 98.62 370 PHE A C 1
ATOM 2924 O O . PHE A 1 370 ? -20.308 9.591 19.213 1.00 98.62 370 PHE A O 1
ATOM 2931 N N . ASN A 1 371 ? -19.695 10.144 17.138 1.00 97.38 371 ASN A N 1
ATOM 2932 C CA . ASN A 1 371 ? -20.794 11.099 16.922 1.00 97.38 371 ASN A CA 1
ATOM 2933 C C . ASN A 1 371 ? -22.134 10.457 16.487 1.00 97.38 371 ASN A C 1
ATOM 2935 O O . ASN A 1 371 ? -23.024 11.145 15.969 1.00 97.38 371 ASN A O 1
ATOM 2939 N N . GLY A 1 372 ? -22.250 9.134 16.628 1.00 97.19 372 GLY A N 1
ATOM 2940 C CA . GLY A 1 372 ? -23.371 8.329 16.136 1.00 97.19 372 GLY A CA 1
ATOM 2941 C C . GLY A 1 372 ? -23.165 7.722 14.743 1.00 97.19 372 GLY A C 1
ATOM 2942 O O . GLY A 1 372 ? -23.948 6.865 14.353 1.00 97.19 372 GLY A O 1
ATOM 2943 N N . GLU A 1 373 ? -22.129 8.124 14.003 1.00 98.06 373 GLU A N 1
ATOM 2944 C CA . GLU A 1 373 ? -21.809 7.573 12.676 1.00 98.06 373 GLU A CA 1
ATOM 2945 C C . GLU A 1 373 ? -20.307 7.311 12.507 1.00 98.06 373 GLU A C 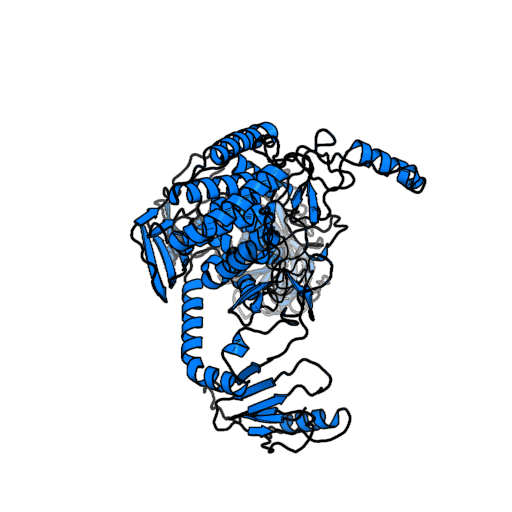1
ATOM 2947 O O . GLU A 1 373 ? -19.919 6.233 12.062 1.00 98.06 373 GLU A O 1
ATOM 2952 N N . TYR A 1 374 ? -19.460 8.263 12.899 1.00 98.81 374 TYR A N 1
ATOM 2953 C CA . TYR A 1 374 ? -18.005 8.180 12.792 1.00 98.81 374 TYR A CA 1
ATOM 2954 C C . TYR A 1 374 ? -17.314 8.828 13.999 1.00 98.81 374 TYR A C 1
ATOM 2956 O O . TYR A 1 374 ? -17.925 9.591 14.755 1.00 98.81 374 TYR A O 1
ATOM 2964 N N . PHE A 1 375 ? -16.038 8.496 14.208 1.00 98.81 375 PHE A N 1
ATOM 2965 C CA . PHE A 1 375 ? -15.235 9.092 15.271 1.00 98.81 375 PHE A CA 1
ATOM 2966 C C . PHE A 1 375 ? -14.689 10.479 14.896 1.00 98.81 375 PHE A C 1
ATOM 2968 O O . PHE A 1 375 ? -14.396 10.732 13.729 1.00 98.81 375 PHE A O 1
ATOM 2975 N N . ILE A 1 376 ? -14.580 11.367 15.887 1.00 98.62 376 ILE A N 1
ATOM 2976 C CA . ILE A 1 376 ? -14.194 12.777 15.742 1.00 98.62 376 ILE A CA 1
ATOM 2977 C C . ILE A 1 376 ? -13.062 13.167 16.704 1.00 98.62 376 ILE A C 1
ATOM 2979 O O . ILE A 1 376 ? -12.619 12.377 17.540 1.00 98.62 376 ILE A O 1
ATOM 2983 N N . GLN A 1 377 ? -12.654 14.433 16.623 1.00 98.56 377 GLN A N 1
ATOM 2984 C CA . GLN A 1 377 ? -11.780 15.098 17.581 1.00 98.56 377 GLN A CA 1
ATOM 2985 C C . GLN A 1 377 ? -12.550 16.107 18.438 1.00 98.56 377 GLN A C 1
ATOM 2987 O O . GLN A 1 377 ? -13.318 16.926 17.921 1.00 98.56 377 GLN A O 1
ATOM 2992 N N . ILE A 1 378 ? -12.259 16.130 19.740 1.00 97.75 378 ILE A N 1
ATOM 2993 C CA . ILE A 1 378 ? -12.665 17.208 20.647 1.00 97.75 378 ILE A CA 1
ATOM 2994 C C . ILE A 1 378 ? -11.485 18.169 20.808 1.00 97.75 378 ILE A C 1
ATOM 2996 O O . ILE A 1 378 ? -10.516 17.879 21.504 1.00 97.75 378 ILE A O 1
ATOM 3000 N N . VAL A 1 379 ? -11.578 19.335 20.167 1.00 96.94 379 VAL A N 1
ATOM 3001 C CA . VAL A 1 379 ? -10.505 20.339 20.186 1.00 96.94 379 VAL A CA 1
ATOM 3002 C C . VAL A 1 379 ? -10.487 21.089 21.519 1.00 96.94 379 VAL A C 1
ATOM 3004 O O . VAL A 1 379 ? -11.467 21.744 21.884 1.00 96.94 379 VAL A O 1
ATOM 3007 N N . MET A 1 380 ? -9.354 21.049 22.222 1.00 95.75 380 MET A N 1
ATOM 3008 C CA . MET A 1 380 ? -9.145 21.769 23.484 1.00 95.75 380 MET A CA 1
ATOM 3009 C C . MET A 1 380 ? -8.297 23.031 23.287 1.00 95.75 380 MET A C 1
ATOM 3011 O O . MET A 1 380 ? -7.293 23.021 22.579 1.00 95.75 380 MET A O 1
ATOM 3015 N N . LYS A 1 381 ? -8.696 24.134 23.932 1.00 93.06 381 LYS A N 1
ATOM 3016 C CA . LYS A 1 381 ? -7.947 25.409 23.928 1.00 93.06 381 LYS A CA 1
ATOM 3017 C C . LYS A 1 381 ? -7.179 25.639 25.223 1.00 93.06 381 LYS A C 1
ATOM 3019 O O . LYS A 1 381 ? -6.048 26.119 25.192 1.00 93.06 381 LYS A O 1
ATOM 3024 N N . ASP A 1 382 ? -7.821 25.276 26.327 1.00 92.44 382 ASP A N 1
ATOM 3025 C CA . ASP A 1 382 ? -7.386 25.526 27.692 1.00 92.44 382 ASP A CA 1
ATOM 3026 C C . ASP A 1 382 ? -7.340 24.216 28.485 1.00 92.44 382 ASP A C 1
ATOM 3028 O O . ASP A 1 382 ? -7.911 23.199 28.083 1.00 92.44 382 ASP A O 1
ATOM 3032 N N . GLY A 1 383 ? -6.691 24.256 29.648 1.00 90.69 383 GLY A N 1
ATOM 3033 C CA . GLY A 1 383 ? -6.565 23.099 30.530 1.00 90.69 383 GLY A CA 1
ATOM 3034 C C . GLY A 1 383 ? -5.537 22.074 30.055 1.00 90.69 383 GLY A C 1
ATOM 3035 O O . GLY A 1 383 ? -5.572 20.945 30.529 1.00 90.69 383 GLY A O 1
ATOM 3036 N N . LEU A 1 384 ? -4.637 22.440 29.146 1.00 93.25 384 LEU A N 1
ATOM 3037 C CA . LEU A 1 384 ? -3.480 21.648 28.734 1.00 93.25 384 LEU A CA 1
ATOM 3038 C C . LEU A 1 384 ? -2.208 22.216 29.374 1.00 93.25 384 LEU A C 1
ATOM 3040 O O . LEU A 1 384 ? -2.158 23.384 29.770 1.00 93.25 384 LEU A O 1
ATOM 3044 N N . THR A 1 385 ? -1.154 21.410 29.444 1.00 90.62 385 THR A N 1
ATOM 3045 C CA . THR A 1 385 ? 0.179 21.858 29.868 1.00 90.62 385 THR A CA 1
ATOM 3046 C C . THR A 1 385 ? 0.687 22.967 28.947 1.00 90.62 385 THR A C 1
ATOM 3048 O O . THR A 1 385 ? 1.250 23.960 29.410 1.00 90.62 385 THR A O 1
ATOM 3051 N N . GLN A 1 386 ? 0.433 22.834 27.641 1.00 87.25 386 GLN A N 1
ATOM 3052 C CA . GLN A 1 386 ? 0.645 23.891 26.656 1.00 87.25 386 GLN A CA 1
ATOM 3053 C C . GLN A 1 386 ? -0.688 24.296 26.017 1.00 87.25 386 GLN A C 1
ATOM 3055 O O . GLN A 1 386 ? -1.146 23.678 25.057 1.00 87.25 386 GLN A O 1
ATOM 3060 N N . ASN A 1 387 ? -1.300 25.355 26.550 1.00 89.75 387 ASN A N 1
ATOM 3061 C CA . ASN A 1 387 ? -2.545 25.911 26.016 1.00 89.75 387 ASN A CA 1
ATOM 3062 C C . ASN A 1 387 ? -2.351 26.568 24.642 1.00 89.75 387 ASN A C 1
ATOM 3064 O O . ASN A 1 387 ? -1.240 26.923 24.235 1.00 89.75 387 ASN A O 1
ATOM 3068 N N . PHE A 1 388 ? -3.467 26.765 23.944 1.00 90.62 388 PHE A N 1
ATOM 3069 C CA . PHE A 1 388 ? -3.505 27.457 22.665 1.00 90.62 388 PHE A CA 1
ATOM 3070 C C . PHE A 1 388 ? -2.989 28.899 22.783 1.00 90.62 388 PHE A C 1
ATOM 3072 O O . PHE A 1 388 ? -3.504 29.702 23.560 1.00 90.62 388 PHE A O 1
ATOM 3079 N N . SER A 1 389 ? -2.017 29.245 21.938 1.00 92.00 389 SER A N 1
ATOM 3080 C CA . SER A 1 389 ? -1.532 30.617 21.786 1.00 92.00 389 SER A CA 1
ATOM 3081 C C . SER A 1 389 ? -2.241 31.309 20.614 1.00 92.00 389 SER A C 1
ATOM 3083 O O . SER A 1 389 ? -2.013 30.915 19.464 1.00 92.00 389 SER A O 1
ATOM 3085 N N . PRO A 1 390 ? -3.068 32.346 20.856 1.00 91.81 390 PRO A N 1
ATOM 3086 C CA . PRO A 1 390 ? -3.786 33.041 19.794 1.00 91.81 390 PRO A CA 1
ATOM 3087 C C . PRO A 1 390 ? -2.843 33.821 18.867 1.00 91.81 390 PRO A C 1
ATOM 3089 O O . PRO A 1 390 ? -1.810 34.353 19.276 1.00 91.81 390 PRO A O 1
ATOM 3092 N N . LEU A 1 391 ? -3.236 33.937 17.599 1.00 92.69 391 LEU A N 1
ATOM 3093 C CA . LEU A 1 391 ? -2.627 34.839 16.626 1.00 92.69 391 LEU A CA 1
ATOM 3094 C C . LEU A 1 391 ? -2.764 36.294 17.074 1.00 92.69 391 LEU A C 1
ATOM 3096 O O . LEU A 1 391 ? -3.772 36.665 17.667 1.00 92.69 391 LEU A O 1
ATOM 3100 N N . ASN A 1 392 ? -1.794 37.137 16.715 1.00 93.25 392 ASN A N 1
ATOM 3101 C CA . ASN A 1 392 ? -1.886 38.584 16.903 1.00 93.25 392 ASN A CA 1
ATOM 3102 C C . ASN A 1 392 ? -2.582 39.232 15.688 1.00 93.25 392 ASN A C 1
ATOM 3104 O O . ASN A 1 392 ? -1.925 39.394 14.655 1.00 93.25 392 ASN A O 1
ATOM 3108 N N . PRO A 1 393 ? -3.859 39.667 15.774 1.00 90.88 393 PRO A N 1
ATOM 3109 C CA . PRO A 1 393 ? -4.558 40.237 14.621 1.00 90.88 393 PRO A CA 1
ATOM 3110 C C . PRO A 1 393 ? -3.915 41.541 14.139 1.00 90.88 393 PRO A C 1
ATOM 3112 O O . PRO A 1 393 ? -3.941 41.845 12.951 1.00 90.88 393 PRO A O 1
ATOM 3115 N N . LYS A 1 394 ? -3.262 42.297 15.034 1.00 91.69 394 LYS A N 1
ATOM 3116 C CA . LYS A 1 394 ? -2.567 43.544 14.676 1.00 91.69 394 LYS A CA 1
ATOM 3117 C C . LYS A 1 394 ? -1.309 43.309 13.841 1.00 91.69 394 LYS A C 1
ATOM 3119 O O . LYS A 1 394 ? -0.856 44.240 13.187 1.00 91.69 394 LYS A O 1
ATOM 3124 N N . ALA A 1 395 ? -0.756 42.094 13.864 1.00 93.25 395 ALA A N 1
ATOM 3125 C CA . ALA A 1 395 ? 0.371 41.715 13.018 1.00 93.25 395 ALA A CA 1
ATOM 3126 C C . ALA A 1 395 ? -0.050 41.416 11.567 1.00 93.25 395 ALA A C 1
ATOM 3128 O O . ALA A 1 395 ? 0.814 41.269 10.708 1.00 93.25 395 ALA A O 1
ATOM 3129 N N . GLN A 1 396 ? -1.356 41.332 11.282 1.00 92.81 396 GLN A N 1
ATOM 3130 C CA . GLN A 1 396 ? -1.875 41.133 9.932 1.00 92.81 396 GLN A CA 1
ATOM 3131 C C . GLN A 1 396 ? -2.254 42.451 9.254 1.00 92.81 396 GLN A C 1
ATOM 3133 O O . GLN A 1 396 ? -2.646 43.430 9.902 1.00 92.81 396 GLN A O 1
ATOM 3138 N N . SER A 1 397 ? -2.211 42.444 7.918 1.00 92.25 397 SER A N 1
ATOM 3139 C CA . SER A 1 397 ? -2.815 43.506 7.107 1.00 92.25 397 SER A CA 1
ATOM 3140 C C . SER A 1 397 ? -4.309 43.638 7.413 1.00 92.25 397 SER A C 1
ATOM 3142 O O . SER A 1 397 ? -4.950 42.658 7.797 1.00 92.25 397 SER A O 1
ATOM 3144 N N . GLU A 1 398 ? -4.873 44.826 7.197 1.00 92.62 398 GLU A N 1
ATOM 3145 C CA . GLU A 1 398 ? -6.278 45.131 7.496 1.00 92.62 398 GLU A CA 1
ATOM 3146 C C . GLU A 1 398 ? -7.262 44.102 6.916 1.00 92.62 398 GLU A C 1
ATOM 3148 O O . GLU A 1 398 ? -8.150 43.646 7.633 1.00 92.62 398 GLU A O 1
ATOM 3153 N N . ALA A 1 399 ? -7.024 43.639 5.683 1.00 92.62 399 ALA A N 1
ATOM 3154 C CA . ALA A 1 399 ? -7.860 42.651 5.001 1.00 92.62 399 ALA A CA 1
ATOM 3155 C C . ALA A 1 399 ? -7.917 41.267 5.688 1.00 92.62 399 ALA A C 1
ATOM 3157 O O . ALA A 1 399 ? -8.881 40.535 5.492 1.00 92.62 399 ALA A O 1
ATOM 3158 N N . TYR A 1 400 ? -6.917 40.905 6.503 1.00 94.50 400 TYR A N 1
ATOM 3159 C CA . TYR A 1 400 ? -6.802 39.584 7.145 1.00 94.50 400 TYR A CA 1
ATOM 3160 C C . TYR A 1 400 ? -7.021 39.610 8.667 1.00 94.50 400 TYR A C 1
ATOM 3162 O O . TYR A 1 400 ? -6.892 38.576 9.331 1.00 94.50 400 TYR A O 1
ATOM 3170 N N . ARG A 1 401 ? -7.363 40.768 9.250 1.00 94.12 401 ARG A N 1
ATOM 3171 C CA . ARG A 1 401 ? -7.590 40.882 10.703 1.00 94.12 401 ARG A CA 1
ATOM 3172 C C . ARG A 1 401 ? -8.770 40.036 11.169 1.00 94.12 401 ARG A C 1
ATOM 3174 O O . ARG A 1 401 ? -8.605 39.249 12.098 1.00 94.12 401 ARG A O 1
ATOM 3181 N N . SER A 1 402 ? -9.902 40.132 10.471 1.00 93.12 402 SER A N 1
ATOM 3182 C CA . SER A 1 402 ? -11.109 39.347 10.766 1.00 93.12 402 SER A CA 1
ATOM 3183 C C . SER A 1 402 ? -10.860 37.841 10.663 1.00 93.12 402 SER A C 1
ATOM 3185 O O . SER A 1 402 ? -11.364 37.073 11.475 1.00 93.12 402 SER A O 1
ATOM 3187 N N . ILE A 1 403 ? -10.013 37.414 9.720 1.00 93.81 403 ILE A N 1
ATOM 3188 C CA . ILE A 1 403 ? -9.594 36.014 9.581 1.00 93.81 403 ILE A CA 1
ATOM 3189 C C . ILE A 1 403 ? -8.787 35.558 10.803 1.00 93.81 403 ILE A C 1
ATOM 3191 O O . ILE A 1 403 ? -9.029 34.473 11.321 1.00 93.81 403 ILE A O 1
ATOM 3195 N N . SER A 1 404 ? -7.863 36.377 11.313 1.00 93.75 404 SER A N 1
ATOM 3196 C CA . SER A 1 404 ? -7.100 36.015 12.521 1.00 93.75 404 SER A CA 1
ATOM 3197 C C . SER A 1 404 ? -7.965 35.962 13.777 1.00 93.75 404 SER A C 1
ATOM 3199 O O . SER A 1 404 ? -7.771 35.084 14.616 1.00 93.75 404 SER A O 1
ATOM 3201 N N . GLU A 1 405 ? -8.919 36.881 13.910 1.00 94.38 405 GLU A N 1
ATOM 3202 C CA . GLU A 1 405 ? -9.897 36.873 15.002 1.00 94.38 405 GLU A CA 1
ATOM 3203 C C . GLU A 1 405 ? -10.772 35.617 14.953 1.00 94.38 405 GLU A C 1
ATOM 3205 O O . GLU A 1 405 ? -10.965 34.959 15.976 1.00 94.38 405 GLU A O 1
ATOM 3210 N N . GLU A 1 406 ? -11.221 35.230 13.759 1.00 94.19 406 GLU A N 1
ATOM 3211 C CA . GLU A 1 406 ? -11.988 34.006 13.545 1.00 94.19 406 GLU A CA 1
ATOM 3212 C C . GLU A 1 406 ? -11.179 32.747 13.879 1.00 94.19 406 GLU A C 1
ATOM 3214 O O . GLU A 1 406 ? -11.669 31.877 14.597 1.00 94.19 406 GLU A O 1
ATOM 3219 N N . VAL A 1 407 ? -9.916 32.666 13.446 1.00 93.94 407 VAL A N 1
ATOM 3220 C CA . VAL A 1 407 ? -9.017 31.561 13.822 1.00 93.94 407 VAL A CA 1
ATOM 3221 C C . VAL A 1 407 ? -8.884 31.466 15.342 1.00 93.94 407 VAL A C 1
ATOM 3223 O O . VAL A 1 407 ? -9.049 30.388 15.907 1.00 93.94 407 VAL A O 1
ATOM 3226 N N . ASN A 1 408 ? -8.663 32.588 16.031 1.00 94.06 408 ASN A N 1
ATOM 3227 C CA . ASN A 1 408 ? -8.562 32.604 17.493 1.00 94.06 408 ASN A CA 1
ATOM 3228 C C . ASN A 1 408 ? -9.862 32.153 18.175 1.00 94.06 408 ASN A C 1
ATOM 3230 O O . ASN A 1 408 ? -9.827 31.471 19.203 1.00 94.06 408 ASN A O 1
ATOM 3234 N N . ARG A 1 409 ? -11.016 32.499 17.593 1.00 93.31 409 ARG A N 1
ATOM 3235 C CA . ARG A 1 409 ? -12.332 32.048 18.058 1.00 93.31 409 ARG A CA 1
ATOM 3236 C C . ARG A 1 409 ? -12.531 30.548 17.853 1.00 93.31 409 ARG A C 1
ATOM 3238 O O . ARG A 1 409 ? -13.159 29.925 18.707 1.00 93.31 409 ARG A O 1
ATOM 3245 N N . GLN A 1 410 ? -11.994 29.952 16.791 1.00 92.56 410 GLN A N 1
ATOM 3246 C CA . GLN A 1 410 ? -12.052 28.503 16.552 1.00 92.56 410 GLN A CA 1
ATOM 3247 C C . GLN A 1 410 ? -11.077 27.726 17.452 1.00 92.56 410 GLN A C 1
ATOM 3249 O O . GLN A 1 410 ? -11.440 26.668 17.959 1.00 92.56 410 GLN A O 1
ATOM 3254 N N . GLY A 1 411 ? -9.912 28.297 17.772 1.00 94.19 411 GLY A N 1
ATOM 3255 C CA . GLY A 1 411 ? -8.896 27.691 18.640 1.00 94.19 411 GLY A CA 1
ATOM 3256 C C . GLY A 1 411 ? -7.629 27.296 17.876 1.00 94.19 411 GLY A C 1
ATOM 3257 O O . GLY A 1 411 ? -7.290 27.954 16.890 1.00 94.19 411 GLY A O 1
ATOM 3258 N N . PRO A 1 412 ? -6.909 26.247 18.324 1.00 94.69 412 PRO A N 1
ATOM 3259 C CA . PRO A 1 412 ? -5.755 25.712 17.612 1.00 94.69 412 PRO A CA 1
ATOM 3260 C C . PRO A 1 412 ? -6.028 25.511 16.122 1.00 94.69 412 PRO A C 1
ATOM 3262 O O . PRO A 1 412 ? -7.062 24.979 15.724 1.00 94.69 412 PRO A O 1
ATOM 3265 N N . LYS A 1 413 ? -5.070 25.930 15.293 1.00 94.06 413 LYS A N 1
ATOM 3266 C CA . LYS A 1 413 ? -5.078 25.670 13.849 1.00 94.06 413 LYS A CA 1
ATOM 3267 C C . LYS A 1 413 ? -4.789 24.195 13.574 1.00 94.06 413 LYS A C 1
ATOM 3269 O O . LYS A 1 413 ? -4.212 23.515 14.418 1.00 94.06 413 LYS A O 1
ATOM 3274 N N . TYR A 1 414 ? -5.104 23.741 12.364 1.00 95.88 414 TYR A N 1
ATOM 3275 C CA . TYR A 1 414 ? -4.708 22.427 11.848 1.00 95.88 414 TYR A CA 1
ATOM 3276 C C . TYR A 1 414 ? -5.352 21.236 12.566 1.00 95.88 414 TYR A C 1
ATOM 3278 O O . TYR A 1 414 ? -4.738 20.191 12.736 1.00 95.88 414 TYR A O 1
ATOM 3286 N N . GLN A 1 415 ? -6.600 21.408 12.991 1.00 97.31 415 GLN A N 1
ATOM 3287 C CA . GLN A 1 415 ? -7.403 20.367 13.633 1.00 97.31 415 GLN A CA 1
ATOM 3288 C C . GLN A 1 415 ? -8.432 19.822 12.632 1.00 97.31 415 GLN A C 1
ATOM 3290 O O . GLN A 1 415 ? -8.754 20.507 11.655 1.00 97.31 415 GLN A O 1
ATOM 3295 N N . TYR A 1 416 ? -8.967 18.621 12.864 1.00 97.94 416 TYR A N 1
ATOM 3296 C CA . TYR A 1 416 ? -10.079 18.096 12.056 1.00 97.94 416 TYR A CA 1
ATOM 3297 C C . TYR A 1 416 ? -11.439 18.243 12.744 1.00 97.94 416 TYR A C 1
ATOM 3299 O O . TYR A 1 416 ? -12.454 18.358 12.055 1.00 97.94 416 TYR A O 1
ATOM 3307 N N . GLY A 1 417 ? -11.478 18.331 14.077 1.00 97.50 417 GLY A N 1
ATOM 3308 C CA . GLY A 1 417 ? -12.713 18.570 14.830 1.00 97.50 417 GLY A CA 1
ATOM 3309 C C . GLY A 1 417 ? -13.811 17.563 14.474 1.00 97.50 417 GLY A C 1
ATOM 3310 O O . GLY A 1 417 ? -13.623 16.359 14.610 1.00 97.50 417 GLY A O 1
ATOM 3311 N N . SER A 1 418 ? -14.949 18.049 13.965 1.00 97.25 418 SER A N 1
ATOM 3312 C CA . SER A 1 418 ? -16.095 17.226 13.537 1.00 97.25 418 SER A CA 1
ATOM 3313 C C . SER A 1 418 ? -15.919 16.504 12.189 1.00 97.25 418 SER A C 1
ATOM 3315 O O . SER A 1 418 ? -16.878 15.899 11.692 1.00 97.25 418 SER A O 1
ATOM 3317 N N . GLY A 1 419 ? -14.741 16.604 11.572 1.00 98.31 419 GLY A N 1
ATOM 3318 C CA . GLY A 1 419 ? -14.437 16.003 10.278 1.00 98.31 419 GLY A CA 1
ATOM 3319 C C . GLY A 1 419 ? -14.434 14.475 10.314 1.00 98.31 419 GLY A C 1
ATOM 3320 O O . GLY A 1 419 ? -14.066 13.862 11.313 1.00 98.31 419 GLY A O 1
ATOM 3321 N N . CYS A 1 420 ? -14.857 13.865 9.212 1.00 98.75 420 CYS A N 1
ATOM 3322 C CA . CYS A 1 420 ? -14.732 12.442 8.932 1.00 98.75 420 CYS A CA 1
ATOM 3323 C C . CYS A 1 420 ? -13.325 12.183 8.375 1.00 98.75 420 CYS A C 1
ATOM 3325 O O . CYS A 1 420 ? -13.075 12.362 7.181 1.00 98.75 420 CYS A O 1
ATOM 3327 N N . LEU A 1 421 ? -12.396 11.836 9.266 1.00 98.75 421 LEU A N 1
ATOM 3328 C CA . LEU A 1 421 ? -10.993 11.566 8.945 1.00 98.75 421 LEU A CA 1
ATOM 3329 C C . LEU A 1 421 ? -10.827 10.127 8.429 1.00 98.75 421 LEU A C 1
ATOM 3331 O O . LEU A 1 421 ? -11.252 9.191 9.105 1.00 98.75 421 LEU A O 1
ATOM 3335 N N . ALA A 1 422 ? -10.213 9.952 7.256 1.00 98.75 422 ALA A N 1
ATOM 3336 C CA . ALA A 1 422 ? -10.130 8.667 6.559 1.00 98.75 422 ALA A CA 1
ATOM 3337 C C . ALA A 1 422 ? -9.357 7.601 7.347 1.00 98.75 422 ALA A C 1
ATOM 3339 O O . ALA A 1 422 ? -9.837 6.484 7.516 1.00 98.75 422 ALA A O 1
ATOM 3340 N N . ASP A 1 423 ? -8.197 7.962 7.891 1.00 98.12 423 ASP A N 1
ATOM 3341 C CA . ASP A 1 423 ? -7.387 7.106 8.759 1.00 98.12 423 ASP A CA 1
ATOM 3342 C C . ASP A 1 423 ? -7.743 7.284 10.247 1.00 98.12 423 ASP A C 1
ATOM 3344 O O . ASP A 1 423 ? -6.979 6.892 11.125 1.00 98.12 423 ASP A O 1
ATOM 3348 N N . GLY A 1 424 ? -8.921 7.833 10.569 1.00 97.94 424 GLY A N 1
ATOM 3349 C CA . GLY A 1 424 ? -9.297 8.265 11.920 1.00 97.94 424 GLY A CA 1
ATOM 3350 C C . GLY A 1 424 ? -9.325 7.178 13.000 1.00 97.94 424 GLY A C 1
ATOM 3351 O O . GLY A 1 424 ? -9.506 7.501 14.171 1.00 97.94 424 GLY A O 1
ATOM 3352 N N . VAL A 1 425 ? -9.146 5.906 12.640 1.00 98.25 425 VAL A N 1
ATOM 3353 C CA . VAL A 1 425 ? -9.018 4.754 13.552 1.00 98.25 425 VAL A CA 1
ATOM 3354 C C . VAL A 1 425 ? -7.840 3.839 13.179 1.00 98.25 425 VAL A C 1
ATOM 3356 O O . VAL A 1 425 ? -7.879 2.629 13.414 1.00 98.25 425 VAL A O 1
ATOM 3359 N N . LEU A 1 426 ? -6.790 4.397 12.572 1.00 98.06 426 LEU A N 1
ATOM 3360 C CA . LEU A 1 426 ? -5.622 3.673 12.057 1.00 98.06 426 LEU A CA 1
ATOM 3361 C C . LEU A 1 426 ? -4.968 2.729 13.076 1.00 98.06 426 LEU A C 1
ATOM 3363 O O . LEU A 1 426 ? -4.598 1.608 12.730 1.00 98.06 426 LEU A O 1
ATOM 3367 N N . GLY A 1 427 ? -4.852 3.134 14.340 1.00 98.12 427 GLY A N 1
ATOM 3368 C CA . GLY A 1 427 ? -4.273 2.288 15.382 1.00 98.12 427 GLY A CA 1
ATOM 3369 C C . GLY A 1 427 ? -5.072 1.004 15.632 1.00 98.12 427 GLY A C 1
ATOM 3370 O O . GLY A 1 427 ? -4.476 -0.027 15.939 1.00 98.12 427 GLY A O 1
ATOM 3371 N N . LEU A 1 428 ? -6.396 1.021 15.414 1.00 98.38 428 LEU A N 1
ATOM 3372 C CA . LEU A 1 428 ? -7.225 -0.191 15.482 1.00 98.38 428 LEU A CA 1
ATOM 3373 C C . LEU A 1 428 ? -6.902 -1.150 14.330 1.00 98.38 428 LEU A C 1
ATOM 3375 O O . LEU A 1 428 ? -6.839 -2.359 14.546 1.00 98.38 428 LEU A O 1
ATOM 3379 N N . TRP A 1 429 ? -6.638 -0.617 13.133 1.00 98.19 429 TRP A N 1
ATOM 3380 C CA . TRP A 1 429 ? -6.213 -1.423 11.989 1.00 98.19 429 TRP A CA 1
ATOM 3381 C C . TRP A 1 429 ? -4.847 -2.070 12.226 1.00 98.19 429 TRP A C 1
ATOM 3383 O O . TRP A 1 429 ? -4.690 -3.261 11.973 1.00 98.19 429 TRP A O 1
ATOM 3393 N N . ILE A 1 430 ? -3.872 -1.327 12.764 1.00 97.44 430 ILE A N 1
ATOM 3394 C CA . ILE A 1 430 ? -2.546 -1.884 13.085 1.00 97.44 430 ILE A CA 1
ATOM 3395 C C . ILE A 1 430 ? -2.663 -2.980 14.144 1.00 97.44 430 ILE A C 1
ATOM 3397 O O . ILE A 1 430 ? -2.046 -4.033 13.999 1.00 97.44 430 ILE A O 1
ATOM 3401 N N . ALA A 1 431 ? -3.469 -2.763 15.187 1.00 97.56 431 ALA A N 1
ATOM 3402 C CA . ALA A 1 431 ? -3.723 -3.773 16.210 1.00 97.56 431 ALA A CA 1
ATOM 3403 C C . ALA A 1 431 ? -4.326 -5.058 15.611 1.00 97.56 431 ALA A C 1
ATOM 3405 O O . ALA A 1 431 ? -3.871 -6.158 15.934 1.00 97.56 431 ALA A O 1
ATOM 3406 N N . ALA A 1 432 ? -5.297 -4.926 14.702 1.00 95.50 432 ALA A N 1
ATOM 3407 C CA . ALA A 1 432 ? -5.898 -6.056 13.996 1.00 95.50 432 ALA A CA 1
ATOM 3408 C C . ALA A 1 432 ? -4.889 -6.769 13.076 1.00 95.50 432 ALA A C 1
ATOM 3410 O O . ALA A 1 432 ? -4.771 -7.995 13.125 1.00 95.50 432 ALA A O 1
ATOM 3411 N N . ALA A 1 433 ? -4.107 -6.016 12.295 1.00 95.44 433 ALA A N 1
ATOM 3412 C CA . ALA A 1 433 ? -3.051 -6.554 11.436 1.00 95.44 433 ALA A CA 1
ATOM 3413 C C . ALA A 1 433 ? -1.992 -7.319 12.250 1.00 95.44 433 ALA A C 1
ATOM 3415 O O . ALA A 1 433 ? -1.570 -8.408 11.865 1.00 95.44 433 ALA A O 1
ATOM 3416 N N . ALA A 1 434 ? -1.634 -6.809 13.432 1.00 95.62 434 ALA A N 1
ATOM 3417 C CA . ALA A 1 434 ? -0.704 -7.448 14.359 1.00 95.62 434 ALA A CA 1
ATOM 3418 C C . ALA A 1 434 ? -1.265 -8.703 15.059 1.00 95.62 434 ALA A C 1
ATOM 3420 O O . ALA A 1 434 ? -0.504 -9.425 15.703 1.00 95.62 434 ALA A O 1
ATOM 3421 N N . GLY A 1 435 ? -2.568 -8.982 14.941 1.00 93.44 435 GLY A N 1
ATOM 3422 C CA . GLY A 1 435 ? -3.209 -10.148 15.553 1.00 93.44 435 GLY A CA 1
ATOM 3423 C C . GLY A 1 435 ? -3.612 -9.958 17.017 1.00 93.44 435 GLY A C 1
ATOM 3424 O O . GLY A 1 435 ? -3.658 -10.934 17.762 1.00 93.44 435 GLY A O 1
ATOM 3425 N N . ILE A 1 436 ? -3.904 -8.726 17.448 1.00 93.25 436 ILE A N 1
ATOM 3426 C CA . ILE A 1 436 ? -4.494 -8.472 18.770 1.00 93.25 436 ILE A CA 1
ATOM 3427 C C . ILE A 1 436 ? -5.968 -8.911 18.733 1.00 93.25 436 ILE A C 1
ATOM 3429 O O . ILE A 1 436 ? -6.834 -8.186 18.254 1.00 93.25 436 ILE A O 1
ATOM 3433 N N . ASP A 1 437 ? -6.246 -10.111 19.250 1.00 73.38 437 ASP A N 1
ATOM 3434 C CA . ASP A 1 437 ? -7.528 -10.822 19.072 1.00 73.38 437 ASP A CA 1
ATOM 3435 C C . ASP A 1 437 ? -8.737 -10.192 19.793 1.00 73.38 437 ASP A C 1
ATOM 3437 O O . ASP A 1 437 ? -9.886 -10.543 19.519 1.00 73.38 437 ASP A O 1
ATOM 3441 N N . ARG A 1 438 ? -8.513 -9.267 20.733 1.00 82.06 438 ARG A N 1
ATOM 3442 C CA . ARG A 1 438 ? -9.605 -8.619 21.473 1.00 82.06 438 ARG A CA 1
ATOM 3443 C C . ARG A 1 438 ? -10.098 -7.346 20.774 1.00 82.06 438 ARG A C 1
ATOM 3445 O O . ARG A 1 438 ? -9.278 -6.496 20.426 1.00 82.06 438 ARG A O 1
ATOM 3452 N N . PRO A 1 439 ? -11.422 -7.126 20.680 1.00 87.19 439 PRO A N 1
ATOM 3453 C CA . PRO A 1 439 ? -11.959 -5.835 20.267 1.00 87.19 439 PRO A CA 1
ATOM 3454 C C . PRO A 1 439 ? -11.529 -4.724 21.233 1.00 87.19 439 PRO A C 1
ATOM 3456 O O . PRO A 1 439 ? -11.867 -4.750 22.420 1.00 87.19 439 PRO A O 1
ATOM 3459 N N . LEU A 1 440 ? -10.774 -3.747 20.726 1.00 95.75 440 LEU A N 1
ATOM 3460 C CA . LEU A 1 440 ? -10.333 -2.580 21.502 1.00 95.75 440 LEU A CA 1
ATOM 3461 C C . LEU A 1 440 ? -11.440 -1.531 21.652 1.00 95.75 440 LEU A C 1
ATOM 3463 O O . LEU A 1 440 ? -11.462 -0.793 22.632 1.00 95.75 440 LEU A O 1
ATOM 3467 N N . VAL A 1 441 ? -12.349 -1.499 20.679 1.00 96.94 441 VAL A N 1
ATOM 3468 C CA . VAL A 1 441 ? -13.534 -0.645 20.565 1.00 96.94 441 VAL A CA 1
ATOM 3469 C C . VAL A 1 441 ? -14.651 -1.502 19.968 1.00 96.94 441 VAL A C 1
ATOM 3471 O O . VAL A 1 441 ? -14.363 -2.464 19.253 1.00 96.94 441 VAL A O 1
ATOM 3474 N N . ASP A 1 442 ? -15.909 -1.168 20.251 1.00 97.06 442 ASP A N 1
ATOM 3475 C CA . ASP A 1 442 ? -17.091 -1.780 19.634 1.00 97.06 442 ASP A CA 1
ATOM 3476 C C . ASP A 1 442 ? -16.935 -1.931 18.099 1.00 97.06 442 ASP A C 1
ATOM 3478 O O . ASP A 1 442 ? -16.917 -0.922 17.376 1.00 97.06 442 ASP A O 1
ATOM 3482 N N . PRO A 1 443 ? -16.863 -3.174 17.573 1.00 95.50 443 PRO A N 1
ATOM 3483 C CA . PRO A 1 443 ? -16.698 -3.434 16.145 1.00 95.50 443 PRO A CA 1
ATOM 3484 C C . PRO A 1 443 ? -17.785 -2.807 15.269 1.00 95.50 443 PRO A C 1
ATOM 3486 O O . PRO A 1 443 ? -17.512 -2.468 14.116 1.00 95.50 443 PRO A O 1
ATOM 3489 N N . ALA A 1 444 ? -19.003 -2.622 15.791 1.00 97.31 444 ALA A N 1
ATOM 3490 C CA . ALA A 1 444 ? -20.086 -1.981 15.053 1.00 97.31 444 ALA A CA 1
ATOM 3491 C C . ALA A 1 444 ? -19.805 -0.489 14.823 1.00 97.31 444 ALA A C 1
ATOM 3493 O O . ALA A 1 444 ? -20.066 0.025 13.734 1.00 97.31 444 ALA A O 1
ATOM 3494 N N . LYS A 1 445 ? -19.207 0.200 15.804 1.00 98.56 445 LYS A N 1
ATOM 3495 C CA . LYS A 1 445 ? -18.805 1.611 15.673 1.00 98.56 445 LYS A CA 1
ATOM 3496 C C . LYS A 1 445 ? -17.621 1.778 14.730 1.00 98.56 445 LYS A C 1
ATOM 3498 O O . LYS A 1 445 ? -17.616 2.711 13.931 1.00 98.56 445 LYS A O 1
ATOM 3503 N N . VAL A 1 446 ? -16.654 0.856 14.770 1.00 98.50 446 VAL A N 1
ATOM 3504 C CA . VAL A 1 446 ? -15.529 0.838 13.817 1.00 98.50 446 VAL A CA 1
ATOM 3505 C C . VAL A 1 446 ? -16.043 0.633 12.394 1.00 98.50 446 VAL A C 1
ATOM 3507 O O . VAL A 1 446 ? -15.743 1.434 11.512 1.00 98.50 446 VAL A O 1
ATOM 3510 N N . ARG A 1 447 ? -16.908 -0.368 12.182 1.00 98.44 447 ARG A N 1
ATOM 3511 C CA . ARG A 1 447 ? -17.561 -0.605 10.887 1.00 98.44 447 ARG A CA 1
ATOM 3512 C C . ARG A 1 447 ? -18.360 0.612 10.416 1.00 98.44 447 ARG A C 1
ATOM 3514 O O . ARG A 1 447 ? -18.274 0.976 9.247 1.00 98.44 447 ARG A O 1
ATOM 3521 N N . SER A 1 448 ? -19.111 1.252 11.314 1.00 98.75 448 SER A N 1
ATOM 3522 C CA . SER A 1 448 ? -19.861 2.478 11.014 1.00 98.75 448 SER A CA 1
ATOM 3523 C C . SER A 1 448 ? -18.939 3.610 10.557 1.00 98.75 448 SER A C 1
ATOM 3525 O O . SER A 1 448 ? -19.201 4.220 9.524 1.00 98.75 448 SER A O 1
ATOM 3527 N N . HIS A 1 449 ? -17.831 3.847 11.268 1.00 98.81 449 HIS A N 1
ATOM 3528 C CA . HIS A 1 449 ? -16.843 4.857 10.889 1.00 98.81 449 HIS A CA 1
ATOM 3529 C C . HIS A 1 449 ? -16.240 4.574 9.509 1.00 98.81 449 HIS A C 1
ATOM 3531 O O . HIS A 1 449 ? -16.205 5.468 8.671 1.00 98.81 449 HIS A O 1
ATOM 3537 N N . LEU A 1 450 ? -15.834 3.333 9.233 1.00 98.88 450 LEU A N 1
ATOM 3538 C CA . LEU A 1 450 ? -15.255 2.956 7.940 1.00 98.88 450 LEU A CA 1
ATOM 3539 C C . LEU A 1 450 ? -16.245 3.133 6.777 1.00 98.88 450 LEU A C 1
ATOM 3541 O O . LEU A 1 450 ? -15.878 3.641 5.719 1.00 98.88 450 LEU A O 1
ATOM 3545 N N . LEU A 1 451 ? -17.515 2.766 6.972 1.00 98.88 451 LEU A N 1
ATOM 3546 C CA . LEU A 1 451 ? -18.566 3.000 5.975 1.00 98.88 451 LEU A CA 1
ATOM 3547 C C . LEU A 1 451 ? -18.868 4.492 5.785 1.00 98.88 451 LEU A C 1
ATOM 3549 O O . LEU A 1 451 ? -19.207 4.909 4.679 1.00 98.88 451 LEU A O 1
ATOM 3553 N N . ALA A 1 452 ? -18.742 5.303 6.837 1.00 98.81 452 ALA A N 1
ATOM 3554 C CA . ALA A 1 452 ? -18.856 6.753 6.738 1.00 98.81 452 ALA A CA 1
ATOM 3555 C C . ALA A 1 452 ? -17.690 7.353 5.940 1.00 98.81 452 ALA A C 1
ATOM 3557 O O . ALA A 1 452 ? -17.931 8.179 5.066 1.00 98.81 452 ALA A O 1
ATOM 3558 N N . VAL A 1 453 ? -16.457 6.887 6.170 1.00 98.88 453 VAL A N 1
ATOM 3559 C CA . VAL A 1 453 ? -15.283 7.261 5.365 1.00 98.88 453 VAL A CA 1
ATOM 3560 C C . VAL A 1 453 ? -15.518 6.909 3.898 1.00 98.88 453 VAL A C 1
ATOM 3562 O O . VAL A 1 453 ? -15.396 7.777 3.043 1.00 98.88 453 VAL A O 1
ATOM 3565 N N . TYR A 1 454 ? -15.941 5.681 3.589 1.00 98.81 454 TYR A N 1
ATOM 3566 C CA . TYR A 1 454 ? -16.276 5.302 2.212 1.00 98.81 454 TYR A CA 1
ATOM 3567 C C . TYR A 1 454 ? -17.341 6.229 1.600 1.00 98.81 454 TYR A C 1
ATOM 3569 O O . TYR A 1 454 ? -17.167 6.720 0.489 1.00 98.81 454 TYR A O 1
ATOM 3577 N N . ARG A 1 455 ? -18.423 6.519 2.333 1.00 98.75 455 ARG A N 1
ATOM 3578 C CA . ARG A 1 455 ? -19.538 7.345 1.844 1.00 98.75 455 ARG A CA 1
ATOM 3579 C C . ARG A 1 455 ? -19.155 8.804 1.605 1.00 98.75 455 ARG A C 1
ATOM 3581 O O . ARG A 1 455 ? -19.609 9.390 0.628 1.00 98.75 455 ARG A O 1
ATOM 3588 N N . HIS A 1 456 ? -18.412 9.400 2.532 1.00 98.56 456 HIS A N 1
ATOM 3589 C CA . HIS A 1 456 ? -18.199 10.848 2.567 1.00 98.56 456 HIS A CA 1
ATOM 3590 C C . HIS A 1 456 ? -16.863 11.262 1.963 1.00 98.56 456 HIS A C 1
ATOM 3592 O O . HIS A 1 456 ? -16.764 12.371 1.447 1.00 98.56 456 HIS A O 1
ATOM 3598 N N . ASN A 1 457 ? -15.849 10.396 2.006 1.00 98.75 457 ASN A N 1
ATOM 3599 C CA . ASN A 1 457 ? -14.495 10.734 1.580 1.00 98.75 457 ASN A CA 1
ATOM 3600 C C . ASN A 1 457 ? -14.154 10.211 0.181 1.00 98.75 457 ASN A C 1
ATOM 3602 O O . ASN A 1 457 ? -13.270 10.779 -0.457 1.00 98.75 457 ASN A O 1
ATOM 3606 N N . LEU A 1 458 ? -14.814 9.159 -0.318 1.00 98.62 458 LEU A N 1
ATOM 3607 C CA . LEU A 1 458 ? -14.532 8.641 -1.659 1.00 98.62 458 LEU A CA 1
ATOM 3608 C C . LEU A 1 458 ? -15.208 9.514 -2.718 1.00 98.62 458 LEU A C 1
ATOM 3610 O O . LEU A 1 458 ? -16.429 9.488 -2.869 1.00 98.62 458 LEU A O 1
ATOM 3614 N N . ASN A 1 459 ? -14.410 10.244 -3.492 1.00 97.62 459 ASN A N 1
ATOM 3615 C CA . ASN A 1 459 ? -14.884 11.001 -4.645 1.00 97.62 459 ASN A CA 1
ATOM 3616 C C . ASN A 1 459 ? -14.433 10.314 -5.944 1.00 97.62 459 ASN A C 1
ATOM 3618 O O . ASN A 1 459 ? -13.307 9.832 -6.036 1.00 97.62 459 ASN A O 1
ATOM 3622 N N . ARG A 1 460 ? -15.315 10.240 -6.946 1.00 96.00 460 ARG A N 1
ATOM 3623 C CA . ARG A 1 460 ? -15.038 9.620 -8.257 1.00 96.00 460 ARG A CA 1
ATOM 3624 C C . ARG A 1 460 ? -14.560 10.590 -9.317 1.00 96.00 460 ARG A C 1
ATOM 3626 O O . ARG A 1 460 ? -14.055 10.137 -10.334 1.00 96.00 460 ARG A O 1
ATOM 3633 N N . ASP A 1 461 ? -14.749 11.877 -9.075 1.00 96.19 461 ASP A N 1
ATOM 3634 C CA . ASP A 1 461 ? -14.360 12.939 -9.984 1.00 96.19 461 ASP A CA 1
ATOM 3635 C C . ASP A 1 461 ? -13.936 14.152 -9.152 1.00 96.19 461 ASP A C 1
ATOM 3637 O O . ASP A 1 461 ? -14.743 14.828 -8.501 1.00 96.19 461 ASP A O 1
ATOM 3641 N N . LEU A 1 462 ? -12.634 14.410 -9.144 1.00 96.81 462 LEU A N 1
ATOM 3642 C CA . LEU A 1 462 ? -12.023 15.512 -8.415 1.00 96.81 462 LEU A CA 1
ATOM 3643 C C . LEU A 1 462 ? -11.994 16.817 -9.226 1.00 96.81 462 LEU A C 1
ATOM 3645 O O . LEU A 1 462 ? -11.435 17.804 -8.752 1.00 96.81 462 LEU A O 1
ATOM 3649 N N . SER A 1 463 ? -12.639 16.893 -10.396 1.00 95.62 463 SER A N 1
ATOM 3650 C CA . SER A 1 463 ? -12.638 18.092 -11.252 1.00 95.62 463 SER A CA 1
ATOM 3651 C C . SER A 1 463 ? -13.255 19.309 -10.561 1.00 95.62 463 SER A C 1
ATOM 3653 O O . SER A 1 463 ? -12.880 20.445 -10.845 1.00 95.62 463 SER A O 1
ATOM 3655 N N . ALA A 1 464 ? -14.195 19.075 -9.641 1.00 95.19 464 ALA A N 1
ATOM 3656 C CA . ALA A 1 464 ? -14.832 20.105 -8.820 1.00 95.19 464 ALA A CA 1
ATOM 3657 C C . ALA A 1 464 ? -14.231 20.226 -7.405 1.00 95.19 464 ALA A C 1
ATOM 3659 O O . ALA A 1 464 ? -14.689 21.055 -6.616 1.00 95.19 464 ALA A O 1
ATOM 3660 N N . HIS A 1 465 ? -13.229 19.409 -7.060 1.00 95.38 465 HIS A N 1
ATOM 3661 C CA . HIS A 1 465 ? -12.599 19.412 -5.741 1.00 95.38 465 HIS A CA 1
ATOM 3662 C C . HIS A 1 465 ? -11.366 20.316 -5.730 1.00 95.38 465 HIS A C 1
ATOM 3664 O O . HIS A 1 465 ? -10.370 20.062 -6.406 1.00 95.38 465 HIS A O 1
ATOM 3670 N N . ALA A 1 466 ? -11.419 21.386 -4.940 1.00 94.56 466 ALA A N 1
ATOM 3671 C CA . ALA A 1 466 ? -10.282 22.276 -4.774 1.00 94.56 466 ALA A CA 1
ATOM 3672 C C . ALA A 1 466 ? -9.275 21.670 -3.788 1.00 94.56 466 ALA A C 1
ATOM 3674 O O . ALA A 1 466 ? -9.550 21.581 -2.594 1.00 94.56 466 ALA A O 1
ATOM 3675 N N . ASN A 1 467 ? -8.085 21.333 -4.280 1.00 94.69 467 ASN A N 1
ATOM 3676 C CA . ASN A 1 467 ? -6.954 20.934 -3.451 1.00 94.69 467 ASN A CA 1
ATOM 3677 C C . ASN A 1 467 ? -5.851 22.014 -3.525 1.00 94.69 467 ASN A C 1
ATOM 3679 O O . ASN A 1 467 ? -5.104 22.059 -4.506 1.00 94.69 467 ASN A O 1
ATOM 3683 N N . PRO A 1 468 ? -5.740 22.900 -2.514 1.00 91.50 468 PRO A N 1
ATOM 3684 C CA . PRO A 1 468 ? -4.721 23.952 -2.473 1.00 91.50 468 PRO A CA 1
ATOM 3685 C C . PRO A 1 468 ? -3.335 23.450 -2.019 1.00 91.50 468 PRO A C 1
ATOM 3687 O O . PRO A 1 468 ? -2.437 24.264 -1.807 1.00 91.50 468 PRO A O 1
ATOM 3690 N N . GLN A 1 469 ? -3.177 22.141 -1.808 1.00 92.56 469 GLN A N 1
ATOM 3691 C CA . GLN A 1 469 ? -2.005 21.496 -1.216 1.00 92.56 469 GLN A CA 1
ATOM 3692 C C . GLN A 1 469 ? -1.203 20.805 -2.332 1.00 92.56 469 GLN A C 1
ATOM 3694 O O . GLN A 1 469 ? -0.612 21.493 -3.168 1.00 92.56 469 GLN A O 1
ATOM 3699 N N . ARG A 1 470 ? -1.178 19.465 -2.390 1.00 91.69 470 ARG A N 1
ATOM 3700 C CA . ARG A 1 470 ? -0.520 18.688 -3.456 1.00 91.69 470 ARG A CA 1
ATOM 3701 C C . ARG A 1 470 ? -1.560 17.952 -4.313 1.00 91.69 470 ARG A C 1
ATOM 3703 O O . ARG A 1 470 ? -1.822 16.771 -4.089 1.00 91.69 470 ARG A O 1
ATOM 3710 N N . PRO A 1 471 ? -2.151 18.616 -5.322 1.00 88.44 471 PRO A N 1
ATOM 3711 C CA . PRO A 1 471 ? -3.232 18.037 -6.121 1.00 88.44 471 PRO A CA 1
ATOM 3712 C C . PRO A 1 471 ? -2.798 16.861 -7.002 1.00 88.44 471 PRO A C 1
ATOM 3714 O O . PRO A 1 471 ? -3.630 16.064 -7.405 1.00 88.44 471 PRO A O 1
ATOM 3717 N N . THR A 1 472 ? -1.514 16.697 -7.315 1.00 89.75 472 THR A N 1
ATOM 3718 C CA . THR A 1 472 ? -1.091 15.724 -8.337 1.00 89.75 472 THR A CA 1
ATOM 3719 C C . THR A 1 472 ? -1.269 14.256 -7.918 1.00 89.75 472 THR A C 1
ATOM 3721 O O . THR A 1 472 ? -1.279 13.373 -8.784 1.00 89.75 472 THR A O 1
ATOM 3724 N N . PHE A 1 473 ? -1.463 13.978 -6.622 1.00 92.94 473 PHE A N 1
ATOM 3725 C CA . PHE A 1 473 ? -1.738 12.627 -6.113 1.00 92.94 473 PHE A CA 1
ATOM 3726 C C . PHE A 1 473 ? -3.079 12.080 -6.629 1.00 92.94 473 PHE A C 1
ATOM 3728 O O . PHE A 1 473 ? -3.188 10.884 -6.901 1.00 92.94 473 PHE A O 1
ATOM 3735 N N . ALA A 1 474 ? -4.078 12.951 -6.801 1.00 94.44 474 ALA A N 1
ATOM 3736 C CA . ALA A 1 474 ? -5.340 12.671 -7.483 1.00 94.44 474 ALA A CA 1
ATOM 3737 C C . ALA A 1 474 ? -5.975 13.998 -7.943 1.00 94.44 474 ALA A C 1
ATOM 3739 O O . ALA A 1 474 ? -6.208 14.882 -7.115 1.00 94.44 474 ALA A O 1
ATOM 3740 N N . MET A 1 475 ? -6.250 14.156 -9.240 1.00 93.69 475 MET A N 1
ATOM 3741 C CA . MET A 1 475 ? -6.766 15.411 -9.810 1.00 93.69 475 MET A CA 1
ATOM 3742 C C . MET A 1 475 ? -7.625 15.211 -11.060 1.00 93.69 475 MET A C 1
ATOM 3744 O O . MET A 1 475 ? -7.485 14.225 -11.773 1.00 93.69 475 MET A O 1
ATOM 3748 N N . GLY A 1 476 ? -8.454 16.209 -11.383 1.00 93.81 476 GLY A N 1
ATOM 3749 C CA . GLY A 1 476 ? -9.273 16.188 -12.597 1.00 93.81 476 GLY A CA 1
ATOM 3750 C C . GLY A 1 476 ? -10.326 15.085 -12.545 1.00 93.81 476 GLY A C 1
ATOM 3751 O O . GLY A 1 476 ? -10.958 14.896 -11.513 1.00 93.81 476 GLY A O 1
ATOM 3752 N N . ASP A 1 477 ? -10.478 14.332 -13.631 1.00 95.00 477 ASP A N 1
ATOM 3753 C CA . ASP A 1 477 ? -11.451 13.237 -13.757 1.00 95.00 477 ASP A CA 1
ATOM 3754 C C . ASP A 1 477 ? -11.070 11.970 -12.965 1.00 95.00 477 ASP A C 1
ATOM 3756 O O . ASP A 1 477 ? -11.679 10.913 -13.128 1.00 95.00 477 ASP A O 1
ATOM 3760 N N . GLU A 1 478 ? -10.039 12.052 -12.125 1.00 96.12 478 GLU A N 1
ATOM 3761 C CA . GLU A 1 478 ? -9.591 10.965 -11.266 1.00 96.12 478 GLU A CA 1
ATOM 3762 C C . GLU A 1 478 ? -10.444 10.870 -10.001 1.00 96.12 478 GLU A C 1
ATOM 3764 O O . GLU A 1 478 ? -10.878 11.875 -9.434 1.00 96.12 478 GLU A O 1
ATOM 3769 N N . GLY A 1 479 ? -10.619 9.640 -9.519 1.00 96.94 479 GLY A N 1
ATOM 3770 C CA . GLY A 1 479 ? -11.163 9.388 -8.194 1.00 96.94 479 GLY A CA 1
ATOM 3771 C C . GLY A 1 479 ? -10.074 9.284 -7.126 1.00 96.94 479 GLY A C 1
ATOM 3772 O O . GLY A 1 479 ? -8.917 8.974 -7.417 1.00 96.94 479 GLY A O 1
ATOM 3773 N N . GLY A 1 480 ? -10.464 9.495 -5.873 1.00 97.38 480 GLY A N 1
ATOM 3774 C CA . GLY A 1 480 ? -9.603 9.324 -4.708 1.00 97.38 480 GLY A CA 1
ATOM 3775 C C . GLY A 1 480 ? -10.387 9.358 -3.400 1.00 97.38 480 GLY A C 1
ATOM 3776 O O . GLY A 1 480 ? -11.472 9.943 -3.320 1.00 97.38 480 GLY A O 1
ATOM 3777 N N . LEU A 1 481 ? -9.837 8.722 -2.368 1.00 98.50 481 LEU A N 1
ATOM 3778 C CA . LEU A 1 481 ? -10.335 8.844 -0.999 1.00 98.50 481 LEU A CA 1
ATOM 3779 C C . LEU A 1 481 ? -9.696 10.068 -0.331 1.00 98.50 481 LEU A C 1
ATOM 3781 O O . LEU A 1 481 ? -8.512 10.058 0.002 1.00 98.50 481 LEU A O 1
ATOM 3785 N N . LEU A 1 482 ? -10.482 11.124 -0.135 1.00 98.31 482 LEU A N 1
ATOM 3786 C CA . LEU A 1 482 ? -10.026 12.359 0.501 1.00 98.31 482 LEU A CA 1
ATOM 3787 C C . LEU A 1 482 ? -9.653 12.125 1.968 1.00 98.31 482 LEU A C 1
ATOM 3789 O O . LEU A 1 482 ? -10.371 11.431 2.693 1.00 98.31 482 LEU A O 1
ATOM 3793 N N . LEU A 1 483 ? -8.572 12.745 2.443 1.00 98.38 483 LEU A N 1
ATOM 3794 C CA . LEU A 1 483 ? -8.113 12.537 3.821 1.00 98.38 483 LEU A CA 1
ATOM 3795 C C . LEU A 1 483 ? -9.161 12.951 4.851 1.00 98.38 483 LEU A C 1
ATOM 3797 O O . LEU A 1 483 ? -9.352 12.242 5.836 1.00 98.38 483 LEU A O 1
ATOM 3801 N N . CYS A 1 484 ? -9.875 14.058 4.643 1.00 98.50 484 CYS A N 1
ATOM 3802 C CA . CYS A 1 484 ? -10.949 14.442 5.550 1.00 98.50 484 CYS A CA 1
ATOM 3803 C C . CYS A 1 484 ? -12.062 15.229 4.866 1.00 98.50 484 CYS A C 1
ATOM 3805 O O . CYS A 1 484 ? -11.822 16.103 4.036 1.00 98.50 484 CYS A O 1
ATOM 3807 N N . THR A 1 485 ? -13.297 14.953 5.273 1.00 98.38 485 THR A N 1
ATOM 3808 C CA . THR A 1 485 ? -14.486 15.677 4.818 1.00 98.38 485 THR A CA 1
ATOM 3809 C C . THR A 1 485 ? -15.335 16.128 6.003 1.00 98.38 485 THR A C 1
ATOM 3811 O O . THR A 1 485 ? -15.217 15.605 7.107 1.00 98.38 485 THR A O 1
ATOM 3814 N N . TRP A 1 486 ? -16.208 17.119 5.808 1.00 98.31 486 TRP A N 1
ATOM 3815 C CA . TRP A 1 486 ? -17.089 17.642 6.863 1.00 98.31 486 TRP A CA 1
ATOM 3816 C C . TRP A 1 486 ? -18.557 17.511 6.448 1.00 98.31 486 TRP A C 1
ATOM 3818 O O . TRP A 1 486 ? -19.215 18.523 6.193 1.00 98.31 486 TRP A O 1
ATOM 3828 N N . PRO A 1 487 ? -19.097 16.278 6.379 1.00 97.25 487 PRO A N 1
ATOM 3829 C CA . PRO A 1 487 ? -20.451 16.030 5.877 1.00 97.25 487 PRO A CA 1
ATOM 3830 C C . PRO A 1 487 ? -21.539 16.690 6.737 1.00 97.25 487 PRO A C 1
ATOM 3832 O O . PRO A 1 487 ? -22.623 16.994 6.250 1.00 97.25 487 PRO A O 1
ATOM 3835 N N . ARG A 1 488 ? -21.241 16.967 8.014 1.00 96.06 488 ARG A N 1
ATOM 3836 C CA . ARG A 1 488 ? -22.123 17.683 8.954 1.00 96.06 488 ARG A CA 1
ATOM 3837 C C . ARG A 1 488 ? -21.784 19.175 9.089 1.00 96.06 488 ARG A C 1
ATOM 3839 O O . ARG A 1 488 ? -22.240 19.829 10.023 1.00 96.06 488 ARG A O 1
ATOM 3846 N N . GLY A 1 489 ? -20.970 19.715 8.180 1.00 95.31 489 GLY A N 1
ATOM 3847 C CA . GLY A 1 489 ? -20.407 21.057 8.284 1.00 95.31 489 GLY A CA 1
ATOM 3848 C C . GLY A 1 489 ? -19.345 21.180 9.384 1.00 95.31 489 GLY A C 1
ATOM 3849 O O . GLY A 1 489 ? -18.899 20.196 9.978 1.00 95.31 489 GLY A O 1
ATOM 3850 N N . GLY A 1 490 ? -18.917 22.417 9.644 1.00 93.31 490 GLY A N 1
ATOM 3851 C CA . GLY A 1 490 ? -17.915 22.709 10.674 1.00 93.31 490 GLY A CA 1
ATOM 3852 C C . GLY A 1 490 ? -16.460 22.526 10.235 1.00 93.31 490 GLY A C 1
ATOM 3853 O O . GLY A 1 490 ? -15.603 22.412 11.107 1.00 93.31 490 GLY A O 1
ATOM 3854 N N . LYS A 1 491 ? -16.166 22.527 8.919 1.00 95.94 491 LYS A N 1
ATOM 3855 C CA . LYS A 1 491 ? -14.781 22.593 8.412 1.00 95.94 491 LYS A CA 1
ATOM 3856 C C . LYS A 1 491 ? -14.094 23.818 9.036 1.00 95.94 491 LYS A C 1
ATOM 3858 O O . LYS A 1 491 ? -14.589 24.931 8.826 1.00 95.94 491 LYS A O 1
ATOM 3863 N N . PRO A 1 492 ? -13.004 23.645 9.812 1.00 94.94 492 PRO A N 1
ATOM 3864 C CA . PRO A 1 492 ? -12.257 24.775 10.350 1.00 94.94 492 PRO A CA 1
ATOM 3865 C C . PRO A 1 492 ? -11.781 25.690 9.225 1.00 94.94 492 PRO A C 1
ATOM 3867 O O . PRO A 1 492 ? -11.537 25.231 8.110 1.00 94.94 492 PRO A O 1
ATOM 3870 N N . LEU A 1 493 ? -11.596 26.977 9.518 1.00 94.56 493 LEU A N 1
ATOM 3871 C CA . LEU A 1 493 ? -11.071 27.924 8.529 1.00 94.56 493 LEU A CA 1
ATOM 3872 C C . LEU A 1 493 ? -9.653 27.536 8.085 1.00 94.56 493 LEU A C 1
ATOM 3874 O O . LEU A 1 493 ? -9.281 27.736 6.933 1.00 94.56 493 LEU A O 1
ATOM 3878 N N . LEU A 1 494 ? -8.879 26.961 9.009 1.00 94.75 494 LEU A N 1
ATOM 3879 C CA . LEU A 1 494 ? -7.557 26.389 8.774 1.00 94.75 494 LEU A CA 1
ATOM 3880 C C . LEU A 1 494 ? -7.555 24.930 9.268 1.00 94.75 494 LEU A C 1
ATOM 3882 O O . LEU A 1 494 ? -7.107 24.677 10.395 1.00 94.75 494 LEU A O 1
ATOM 3886 N N . PRO A 1 495 ? -8.097 23.983 8.473 1.00 95.88 495 PRO A N 1
ATOM 3887 C CA . PRO A 1 495 ? -8.079 22.560 8.809 1.00 95.88 495 PRO A CA 1
ATOM 3888 C C . PRO A 1 495 ? -6.639 22.029 8.767 1.00 95.88 495 PRO A C 1
ATOM 3890 O O . PRO A 1 495 ? -5.716 22.758 8.393 1.00 95.88 495 PRO A O 1
ATOM 3893 N N . PHE A 1 496 ? -6.411 20.773 9.162 1.00 95.69 496 PHE A N 1
ATOM 3894 C CA . PHE A 1 496 ? -5.070 20.189 9.036 1.00 95.69 496 PHE A CA 1
ATOM 3895 C C . PHE A 1 496 ? -4.565 20.231 7.584 1.00 95.69 496 PHE A C 1
ATOM 3897 O O . PHE A 1 496 ? -5.346 20.201 6.625 1.00 95.69 496 PHE A O 1
ATOM 3904 N N . VAL A 1 497 ? -3.241 20.346 7.454 1.00 92.12 497 VAL A N 1
ATOM 3905 C CA . VAL A 1 497 ? -2.557 20.859 6.255 1.00 92.12 497 VAL A CA 1
ATOM 3906 C C . VAL A 1 497 ? -2.804 20.024 5.005 1.00 92.12 497 VAL A C 1
ATOM 3908 O O . VAL A 1 497 ? -2.723 20.585 3.928 1.00 92.12 497 VAL A O 1
ATOM 3911 N N . TYR A 1 498 ? -3.131 18.738 5.133 1.00 95.44 498 TYR A N 1
ATOM 3912 C CA . TYR A 1 498 ? -3.269 17.804 4.008 1.00 95.44 498 TYR A CA 1
ATOM 3913 C C . TYR A 1 498 ? -4.710 17.316 3.793 1.00 95.44 498 TYR A C 1
ATOM 3915 O O . TYR A 1 498 ? -4.948 16.344 3.084 1.00 95.44 498 TYR A O 1
ATOM 3923 N N . SER A 1 499 ? -5.688 17.966 4.431 1.00 96.56 499 SER A N 1
ATOM 3924 C CA . SER A 1 499 ? -7.081 17.494 4.490 1.00 96.56 499 SER A CA 1
ATOM 3925 C C . SER A 1 499 ? -7.776 17.289 3.144 1.00 96.56 499 SER A C 1
ATOM 3927 O O . SER A 1 499 ? -8.733 16.519 3.088 1.00 96.56 499 SER A O 1
ATOM 3929 N N . ASP A 1 500 ? -7.299 17.935 2.081 1.00 96.50 500 ASP A N 1
ATOM 3930 C CA . ASP A 1 500 ? -7.914 17.907 0.755 1.00 96.50 500 ASP A CA 1
ATOM 3931 C C . ASP A 1 500 ? -7.152 16.983 -0.230 1.00 96.50 500 ASP A C 1
ATOM 3933 O O . ASP A 1 500 ? -7.499 16.940 -1.411 1.00 96.50 500 ASP A O 1
ATOM 3937 N N . GLU A 1 501 ? -6.134 16.240 0.229 1.00 96.94 501 GLU A N 1
ATOM 3938 C CA . GLU A 1 501 ? -5.359 15.265 -0.562 1.00 96.94 501 GLU A CA 1
ATOM 3939 C C . GLU A 1 501 ? -5.983 13.852 -0.557 1.00 96.94 501 GLU A C 1
ATOM 3941 O O . GLU A 1 501 ? -6.900 13.563 0.209 1.00 96.94 501 GLU A O 1
ATOM 3946 N N . ALA A 1 502 ? -5.464 12.959 -1.410 1.00 96.50 502 ALA A N 1
ATOM 3947 C CA . ALA A 1 502 ? -5.742 11.519 -1.401 1.00 96.50 502 ALA A CA 1
ATOM 3948 C C . ALA A 1 502 ? -4.413 10.747 -1.396 1.00 96.50 502 ALA A C 1
ATOM 3950 O O . ALA A 1 502 ? -3.578 10.955 -2.280 1.00 96.50 502 ALA A O 1
ATOM 3951 N N . TRP A 1 503 ? -4.195 9.896 -0.390 1.00 97.50 503 TRP A N 1
ATOM 3952 C CA . TRP A 1 503 ? -2.933 9.172 -0.172 1.00 97.50 503 TRP A CA 1
ATOM 3953 C C . TRP A 1 503 ? -3.139 7.672 -0.375 1.00 97.50 503 TRP A C 1
ATOM 3955 O O . TRP A 1 503 ? -3.955 7.068 0.327 1.00 97.50 503 TRP A O 1
ATOM 3965 N N . THR A 1 504 ? -2.370 7.055 -1.277 1.00 95.12 504 THR A N 1
ATOM 3966 C CA . THR A 1 504 ? -2.566 5.639 -1.634 1.00 95.12 504 THR A CA 1
ATOM 3967 C C . THR A 1 504 ? -2.356 4.704 -0.453 1.00 95.12 504 THR A C 1
ATOM 3969 O O . THR A 1 504 ? -3.082 3.720 -0.300 1.00 95.12 504 THR A O 1
ATOM 3972 N N . GLY A 1 505 ? -1.424 5.028 0.447 1.00 96.75 505 GLY A N 1
ATOM 3973 C CA . GLY A 1 505 ? -1.228 4.241 1.658 1.00 96.75 505 GLY A CA 1
ATOM 3974 C C . GLY A 1 505 ? -2.440 4.244 2.596 1.00 96.75 505 GLY A C 1
ATOM 3975 O O . GLY A 1 505 ? -2.765 3.204 3.169 1.00 96.75 505 GLY A O 1
ATOM 3976 N N . ILE A 1 506 ? -3.143 5.376 2.717 1.00 98.50 506 ILE A N 1
ATOM 3977 C CA . ILE A 1 506 ? -4.385 5.473 3.503 1.00 98.50 506 ILE A CA 1
ATOM 3978 C C . ILE A 1 506 ? -5.533 4.776 2.770 1.00 98.50 506 ILE A C 1
ATOM 3980 O O . ILE A 1 506 ? -6.302 4.055 3.395 1.00 98.50 506 ILE A O 1
ATOM 3984 N N . GLU A 1 507 ? -5.621 4.900 1.447 1.00 98.75 507 GLU A N 1
ATOM 3985 C CA . GLU A 1 507 ? -6.632 4.199 0.646 1.00 98.75 507 GLU A CA 1
ATOM 3986 C C . GLU A 1 507 ? -6.565 2.680 0.834 1.00 98.75 507 GLU A C 1
ATOM 3988 O O . GLU A 1 507 ? -7.584 2.049 1.124 1.00 98.75 507 GLU A O 1
ATOM 3993 N N . TYR A 1 508 ? -5.372 2.084 0.761 1.00 98.75 508 TYR A N 1
ATOM 3994 C CA . TYR A 1 508 ? -5.207 0.650 1.016 1.00 98.75 508 TYR A CA 1
ATOM 3995 C C . TYR A 1 508 ? -5.438 0.259 2.468 1.00 98.75 508 TYR A C 1
ATOM 3997 O O . TYR A 1 508 ? -5.972 -0.820 2.749 1.00 98.75 508 TYR A O 1
ATOM 4005 N N . GLN A 1 509 ? -5.055 1.125 3.399 1.00 98.44 509 GLN A N 1
ATOM 4006 C CA . GLN A 1 509 ? -5.328 0.902 4.806 1.00 98.44 509 GLN A CA 1
ATOM 4007 C C . GLN A 1 509 ? -6.838 0.867 5.075 1.00 98.44 509 GLN A C 1
ATOM 4009 O O . GLN A 1 509 ? -7.328 -0.104 5.649 1.00 98.44 509 GLN A O 1
ATOM 4014 N N . VAL A 1 510 ? -7.590 1.868 4.619 1.00 98.88 510 VAL A N 1
ATOM 4015 C CA . VAL A 1 510 ? -9.049 1.929 4.782 1.00 98.88 510 VAL A CA 1
ATOM 4016 C C . VAL A 1 510 ? -9.714 0.756 4.072 1.00 98.88 510 VAL A C 1
ATOM 4018 O O . VAL A 1 510 ? -10.573 0.101 4.662 1.00 98.88 510 VAL A O 1
ATOM 4021 N N . ALA A 1 511 ? -9.288 0.438 2.847 1.00 98.88 511 ALA A N 1
ATOM 4022 C CA . ALA A 1 511 ? -9.818 -0.690 2.090 1.00 98.88 511 ALA A CA 1
ATOM 4023 C C . ALA A 1 511 ? -9.622 -2.025 2.822 1.00 98.88 511 ALA A C 1
ATOM 4025 O O . ALA A 1 511 ? -10.577 -2.780 2.993 1.00 98.88 511 ALA A O 1
ATOM 4026 N N . SER A 1 512 ? -8.410 -2.305 3.309 1.00 98.56 512 SER A N 1
ATOM 4027 C CA . SER A 1 512 ? -8.149 -3.535 4.066 1.00 98.56 512 SER A CA 1
ATOM 4028 C C . SER A 1 512 ? -8.900 -3.564 5.399 1.00 98.56 512 SER A C 1
ATOM 4030 O O . SER A 1 512 ? -9.416 -4.614 5.774 1.00 98.56 512 SER A O 1
ATOM 4032 N N . HIS A 1 513 ? -9.050 -2.427 6.085 1.00 98.44 513 HIS A N 1
ATOM 4033 C CA . HIS A 1 513 ? -9.820 -2.345 7.328 1.00 98.44 513 HIS A CA 1
ATOM 4034 C C . HIS A 1 513 ? -11.323 -2.581 7.093 1.00 98.44 513 HIS A C 1
ATOM 4036 O O . HIS A 1 513 ? -11.952 -3.328 7.842 1.00 98.44 513 HIS A O 1
ATOM 4042 N N . LEU A 1 514 ? -11.896 -2.026 6.017 1.00 98.75 514 LEU A N 1
ATOM 4043 C CA . LEU A 1 514 ? -13.262 -2.326 5.568 1.00 98.75 514 LEU A CA 1
ATOM 4044 C C . LEU A 1 514 ? -13.449 -3.828 5.337 1.00 98.75 514 LEU A C 1
ATOM 4046 O O . LEU A 1 514 ? -14.410 -4.408 5.846 1.00 98.75 514 LEU A O 1
ATOM 4050 N N . MET A 1 515 ? -12.508 -4.466 4.633 1.00 98.12 515 MET A N 1
ATOM 4051 C CA . MET A 1 515 ? -12.542 -5.907 4.375 1.00 98.12 515 MET A CA 1
ATOM 4052 C C . MET A 1 515 ? -12.500 -6.713 5.680 1.00 98.12 515 MET A C 1
ATOM 4054 O O . MET A 1 515 ? -13.358 -7.572 5.864 1.00 98.12 515 MET A O 1
ATOM 4058 N N . MET A 1 516 ? -11.623 -6.371 6.637 1.00 95.56 516 MET A N 1
ATOM 4059 C CA . MET A 1 516 ? -11.569 -7.028 7.959 1.00 95.56 516 MET A CA 1
ATOM 4060 C C . MET A 1 516 ? -12.930 -7.010 8.681 1.00 95.56 516 MET A C 1
ATOM 4062 O O . MET A 1 516 ? -13.293 -7.985 9.346 1.00 95.56 516 MET A O 1
ATOM 4066 N N . HIS A 1 517 ? -13.711 -5.940 8.487 1.00 94.75 517 HIS A N 1
ATOM 4067 C CA . HIS A 1 517 ? -15.060 -5.745 9.033 1.00 94.75 517 HIS A CA 1
ATOM 4068 C C . HIS A 1 517 ? -16.206 -6.221 8.111 1.00 94.75 517 HIS A C 1
ATOM 4070 O O . HIS A 1 517 ? -17.375 -5.910 8.362 1.00 94.75 517 HIS A O 1
ATOM 4076 N N . GLY A 1 518 ? -15.900 -6.989 7.060 1.00 94.44 518 GLY A N 1
ATOM 4077 C CA . GLY A 1 518 ? -16.879 -7.605 6.157 1.00 94.44 518 GLY A CA 1
ATOM 4078 C C . GLY A 1 518 ? -17.445 -6.682 5.073 1.00 94.44 518 GLY A C 1
ATOM 4079 O O . GLY A 1 518 ? -18.326 -7.098 4.326 1.00 94.44 518 GLY A O 1
ATOM 4080 N N . CYS A 1 519 ? -16.946 -5.452 4.946 1.00 97.50 519 CYS A N 1
ATOM 4081 C CA . CYS A 1 519 ? -17.326 -4.498 3.898 1.00 97.50 519 CYS A CA 1
ATOM 4082 C C . CYS A 1 519 ? -16.420 -4.671 2.665 1.00 97.50 519 CYS A C 1
ATOM 4084 O O . CYS A 1 519 ? -15.641 -3.788 2.301 1.00 97.50 519 CYS A O 1
ATOM 4086 N N . VAL A 1 520 ? -16.440 -5.873 2.079 1.00 96.94 520 VAL A N 1
ATOM 4087 C CA . VAL A 1 520 ? -15.494 -6.269 1.020 1.00 96.94 520 VAL A CA 1
ATOM 4088 C C . VAL A 1 520 ? -15.676 -5.438 -0.247 1.00 96.94 520 VAL A C 1
ATOM 4090 O O . VAL A 1 520 ? -14.687 -5.014 -0.839 1.00 96.94 520 VAL A O 1
ATOM 4093 N N . GLN A 1 521 ? -16.920 -5.185 -0.659 1.00 97.44 521 GLN A N 1
ATOM 4094 C CA . GLN A 1 521 ? -17.201 -4.472 -1.907 1.00 97.44 521 GLN A CA 1
ATOM 4095 C C . GLN A 1 521 ? -16.733 -3.019 -1.839 1.00 97.44 521 GLN A C 1
ATOM 4097 O O . GLN A 1 521 ? -16.086 -2.544 -2.768 1.00 97.44 521 GLN A O 1
ATOM 4102 N N . GLU A 1 522 ? -16.973 -2.345 -0.716 1.00 98.56 522 GLU A N 1
ATOM 4103 C CA . GLU A 1 522 ? -16.502 -0.986 -0.452 1.00 98.56 522 GLU A CA 1
ATOM 4104 C C . GLU A 1 522 ? -14.969 -0.921 -0.442 1.00 98.56 522 GLU A C 1
ATOM 4106 O O . GLU A 1 522 ? -14.377 -0.007 -1.018 1.00 98.56 522 GLU A O 1
ATOM 4111 N N . GLY A 1 523 ? -14.311 -1.924 0.149 1.00 98.62 523 GLY A N 1
ATOM 4112 C CA . GLY A 1 523 ? -12.855 -2.042 0.115 1.00 98.62 523 GLY A CA 1
ATOM 4113 C C . GLY A 1 523 ? -12.307 -2.212 -1.306 1.00 98.62 523 GLY A C 1
ATOM 4114 O O . GLY A 1 523 ? -11.416 -1.468 -1.714 1.00 98.62 523 GLY A O 1
ATOM 4115 N N . LEU A 1 524 ? -12.852 -3.152 -2.089 1.00 98.56 524 LEU A N 1
ATOM 4116 C CA . LEU A 1 524 ? -12.436 -3.386 -3.483 1.00 98.56 524 LEU A CA 1
ATOM 4117 C C . LEU A 1 524 ? -12.664 -2.164 -4.368 1.00 98.56 524 LEU A C 1
ATOM 4119 O O . LEU A 1 524 ? -11.921 -1.904 -5.309 1.00 98.56 524 LEU A O 1
ATOM 4123 N N . ASP A 1 525 ? -13.703 -1.399 -4.082 1.00 98.62 525 ASP A N 1
ATOM 4124 C CA . ASP A 1 525 ? -14.036 -0.189 -4.807 1.00 98.62 525 ASP A CA 1
ATOM 4125 C C . ASP A 1 525 ? -13.031 0.954 -4.575 1.00 98.62 525 ASP A C 1
ATOM 4127 O O . ASP A 1 525 ? -12.619 1.624 -5.528 1.00 98.62 525 ASP A O 1
ATOM 4131 N N . ILE A 1 526 ? -12.541 1.118 -3.342 1.00 98.81 526 ILE A N 1
ATOM 4132 C CA . ILE A 1 526 ? -11.418 2.023 -3.045 1.00 98.81 526 ILE A CA 1
ATOM 4133 C C . ILE A 1 526 ? -10.150 1.552 -3.767 1.00 98.81 526 ILE A C 1
ATOM 4135 O O . ILE A 1 526 ? -9.492 2.363 -4.417 1.00 98.81 526 ILE A O 1
ATOM 4139 N N . VAL A 1 527 ? -9.836 0.249 -3.724 1.00 98.62 527 VAL A N 1
ATOM 4140 C CA . VAL A 1 527 ? -8.666 -0.319 -4.425 1.00 98.62 527 VAL A CA 1
ATOM 4141 C C . VAL A 1 527 ? -8.740 -0.024 -5.922 1.00 98.62 527 VAL A C 1
ATOM 4143 O O . VAL A 1 527 ? -7.802 0.543 -6.476 1.00 98.62 527 VAL A O 1
ATOM 4146 N N . ARG A 1 528 ? -9.867 -0.328 -6.577 1.00 97.81 528 ARG A N 1
ATOM 4147 C CA . ARG A 1 528 ? -10.067 -0.044 -8.008 1.00 97.81 528 ARG A CA 1
ATOM 4148 C C . ARG A 1 528 ? -9.912 1.442 -8.317 1.00 97.81 528 ARG A C 1
ATOM 4150 O O . ARG A 1 528 ? -9.218 1.792 -9.267 1.00 97.81 528 ARG A O 1
ATOM 4157 N N . THR A 1 529 ? -10.495 2.313 -7.494 1.00 97.38 529 THR A N 1
ATOM 4158 C CA . THR A 1 529 ? -10.367 3.772 -7.656 1.00 97.38 529 THR A CA 1
ATOM 4159 C C . THR A 1 529 ? -8.911 4.214 -7.589 1.00 97.38 529 THR A C 1
ATOM 4161 O O . THR A 1 529 ? -8.451 4.950 -8.461 1.00 97.38 529 THR A O 1
ATOM 4164 N N . ALA A 1 530 ? -8.159 3.719 -6.604 1.00 96.88 530 ALA A N 1
ATOM 4165 C CA . ALA A 1 530 ? -6.752 4.046 -6.467 1.00 96.88 530 ALA A CA 1
ATOM 4166 C C . ALA A 1 530 ? -5.934 3.540 -7.666 1.00 96.88 530 ALA A C 1
ATOM 4168 O O . ALA A 1 530 ? -5.153 4.312 -8.224 1.00 96.88 530 ALA A O 1
ATOM 4169 N N . ARG A 1 531 ? -6.155 2.290 -8.100 1.00 95.81 531 ARG A N 1
ATOM 4170 C CA . ARG A 1 531 ? -5.419 1.649 -9.204 1.00 95.81 531 ARG A CA 1
ATOM 4171 C C . ARG A 1 531 ? -5.686 2.273 -10.572 1.00 95.81 531 ARG A C 1
ATOM 4173 O O . ARG A 1 531 ? -4.763 2.340 -11.376 1.00 95.81 531 ARG A O 1
ATOM 4180 N N . LEU A 1 532 ? -6.875 2.829 -10.819 1.00 94.94 532 LEU A N 1
ATOM 4181 C CA . LEU A 1 532 ? -7.186 3.544 -12.070 1.00 94.94 532 LEU A CA 1
ATOM 4182 C C . LEU A 1 532 ? -6.290 4.771 -12.327 1.00 94.94 532 LEU A C 1
ATOM 4184 O O . LEU A 1 532 ? -6.170 5.214 -13.470 1.00 94.94 532 LEU A O 1
ATOM 4188 N N . ARG A 1 533 ? -5.629 5.315 -11.295 1.00 95.19 533 ARG A N 1
ATOM 4189 C CA . ARG A 1 533 ? -4.635 6.393 -11.455 1.00 95.19 533 ARG A CA 1
ATOM 4190 C C . ARG A 1 533 ? -3.290 5.901 -11.996 1.00 95.19 533 ARG A C 1
ATOM 4192 O O . ARG A 1 533 ? -2.503 6.733 -12.446 1.00 95.19 533 ARG A O 1
ATOM 4199 N N . TYR A 1 534 ? -3.037 4.591 -11.946 1.00 94.81 534 TYR A N 1
ATOM 4200 C CA . TYR A 1 534 ? -1.756 3.922 -12.195 1.00 94.81 534 TYR A CA 1
ATOM 4201 C C . TYR A 1 534 ? -1.874 2.832 -13.279 1.00 94.81 534 TYR A C 1
ATOM 4203 O O . TYR A 1 534 ? -1.275 1.767 -13.177 1.00 94.81 534 TYR A O 1
ATOM 4211 N N . ASP A 1 535 ? -2.640 3.109 -14.335 1.00 90.44 535 ASP A N 1
ATOM 4212 C CA . ASP A 1 535 ? -2.938 2.195 -15.452 1.00 90.44 535 ASP A CA 1
ATOM 4213 C C . ASP A 1 535 ? -1.827 2.094 -16.523 1.00 90.44 535 ASP A C 1
ATOM 4215 O O . ASP A 1 535 ? -1.974 1.389 -17.521 1.00 90.44 535 ASP A O 1
ATOM 4219 N N . GLY A 1 536 ? -0.713 2.812 -16.349 1.00 93.06 536 GLY A N 1
ATOM 4220 C CA . GLY A 1 536 ? 0.378 2.902 -17.323 1.00 93.06 536 GLY A CA 1
ATOM 4221 C C . GLY A 1 536 ? 0.201 3.975 -18.394 1.00 93.06 536 GLY A C 1
ATOM 4222 O O . GLY A 1 536 ? 1.178 4.304 -19.066 1.00 93.06 536 GLY A O 1
ATOM 4223 N N . VAL A 1 537 ? -0.989 4.566 -18.517 1.00 91.31 537 VAL A N 1
ATOM 4224 C CA . VAL A 1 537 ? -1.251 5.738 -19.365 1.00 91.31 537 VAL A CA 1
ATOM 4225 C C . VAL A 1 537 ? -1.172 7.012 -18.531 1.00 91.31 537 VAL A C 1
ATOM 4227 O O . VAL A 1 537 ? -0.467 7.947 -18.908 1.00 91.31 537 VAL A O 1
ATOM 4230 N N . ARG A 1 538 ? -1.863 7.048 -17.384 1.00 90.81 538 ARG A N 1
ATOM 4231 C CA . ARG A 1 538 ? -1.860 8.196 -16.464 1.00 90.81 538 ARG A CA 1
ATOM 4232 C C . ARG A 1 538 ? -0.585 8.248 -15.630 1.00 90.81 538 ARG A C 1
ATOM 4234 O O . ARG A 1 538 ? 0.056 9.294 -15.546 1.00 90.81 538 ARG A O 1
ATOM 4241 N N . ARG A 1 539 ? -0.214 7.131 -14.994 1.00 92.88 539 ARG A N 1
ATOM 4242 C CA . ARG A 1 539 ? 0.990 7.009 -14.149 1.00 92.88 539 ARG A CA 1
ATOM 4243 C C . ARG A 1 539 ? 1.592 5.611 -14.249 1.00 92.88 539 ARG A C 1
ATOM 4245 O O . ARG A 1 539 ? 0.919 4.654 -14.620 1.00 92.88 539 ARG A O 1
ATOM 4252 N N . ASN A 1 540 ? 2.868 5.505 -13.881 1.00 93.56 540 ASN A N 1
ATOM 4253 C CA . ASN A 1 540 ? 3.600 4.241 -13.827 1.00 93.56 540 ASN A CA 1
ATOM 4254 C C . ASN A 1 540 ? 2.936 3.264 -12.823 1.00 93.56 540 ASN A C 1
ATOM 4256 O O . ASN A 1 540 ? 2.875 3.602 -11.639 1.00 93.56 540 ASN A O 1
ATOM 4260 N N . PRO A 1 541 ? 2.519 2.049 -13.242 1.00 93.38 541 PRO A N 1
ATOM 4261 C CA . PRO A 1 541 ? 1.825 1.083 -12.384 1.00 93.38 541 PRO A CA 1
ATOM 4262 C C . PRO A 1 541 ? 2.608 0.635 -11.151 1.00 93.38 541 PRO A C 1
ATOM 4264 O O . PRO A 1 541 ? 2.003 0.187 -10.178 1.00 93.38 541 PRO A O 1
ATOM 4267 N N . PHE A 1 542 ? 3.937 0.751 -11.205 1.00 93.44 542 PHE A N 1
ATOM 4268 C CA . PHE A 1 542 ? 4.895 0.290 -10.198 1.00 93.44 542 PHE A CA 1
ATOM 4269 C C . PHE A 1 542 ? 5.478 1.429 -9.355 1.00 93.44 542 PHE A C 1
ATOM 4271 O O . PHE A 1 542 ? 6.497 1.243 -8.692 1.00 93.44 542 PHE A O 1
ATOM 4278 N N . ASN A 1 543 ? 4.907 2.631 -9.440 1.00 92.44 543 ASN A N 1
ATOM 4279 C CA . ASN A 1 543 ? 5.411 3.801 -8.733 1.00 92.44 543 ASN A CA 1
ATOM 4280 C C . ASN A 1 543 ? 4.258 4.654 -8.210 1.00 92.44 543 ASN A C 1
ATOM 4282 O O . ASN A 1 543 ? 3.977 5.740 -8.724 1.00 92.44 543 ASN A O 1
ATOM 4286 N N . GLU A 1 544 ? 3.596 4.144 -7.179 1.00 92.75 544 GLU A N 1
ATOM 4287 C CA . GLU A 1 544 ? 2.677 4.960 -6.407 1.00 92.75 544 GLU A CA 1
ATOM 4288 C C . GLU A 1 544 ? 3.451 5.989 -5.595 1.00 92.75 544 GLU A C 1
ATOM 4290 O O . GLU A 1 544 ? 4.360 5.652 -4.827 1.00 92.75 544 GLU A O 1
ATOM 4295 N N . TYR A 1 545 ? 3.117 7.257 -5.820 1.00 91.31 545 TYR A N 1
ATOM 4296 C CA . TYR A 1 545 ? 3.859 8.374 -5.267 1.00 91.31 545 TYR A CA 1
ATOM 4297 C C . TYR A 1 545 ? 2.974 9.209 -4.339 1.00 91.31 545 TYR A C 1
ATOM 4299 O O . TYR A 1 545 ? 1.800 9.449 -4.618 1.00 91.31 545 TYR A O 1
ATOM 4307 N N . GLU A 1 546 ? 3.573 9.666 -3.243 1.00 92.44 546 GLU A N 1
ATOM 4308 C CA . GLU A 1 546 ? 3.035 10.709 -2.364 1.00 92.44 546 GLU A CA 1
ATOM 4309 C C . GLU A 1 546 ? 4.099 11.817 -2.301 1.00 92.44 546 GLU A C 1
ATOM 4311 O O . GLU A 1 546 ? 4.430 12.430 -3.318 1.00 92.44 546 GLU A O 1
ATOM 4316 N N . CYS A 1 547 ? 4.735 12.044 -1.148 1.00 90.38 547 CYS A N 1
ATOM 4317 C CA . CYS A 1 547 ? 5.884 12.944 -1.031 1.00 90.38 547 CYS A CA 1
ATOM 4318 C C . CYS A 1 547 ? 7.168 12.308 -1.619 1.00 90.38 547 CYS A C 1
ATOM 4320 O O . CYS A 1 547 ? 8.173 12.156 -0.930 1.00 90.38 547 CYS A O 1
ATOM 4322 N N . GLY A 1 548 ? 7.123 11.891 -2.887 1.00 92.38 548 GLY A N 1
ATOM 4323 C CA . GLY A 1 548 ? 8.180 11.174 -3.608 1.00 92.38 548 GLY A CA 1
ATOM 4324 C C . GLY A 1 548 ? 7.703 9.853 -4.222 1.00 92.38 548 GLY A C 1
ATOM 4325 O O . GLY A 1 548 ? 6.626 9.356 -3.902 1.00 92.38 548 GLY A O 1
ATOM 4326 N N . HIS A 1 549 ? 8.523 9.297 -5.110 1.00 93.19 549 HIS A N 1
ATOM 4327 C CA . HIS A 1 549 ? 8.394 7.983 -5.739 1.00 93.19 549 HIS A CA 1
ATOM 4328 C C . HIS A 1 549 ? 8.595 6.838 -4.743 1.00 93.19 549 HIS A C 1
ATOM 4330 O O . HIS A 1 549 ? 9.267 7.015 -3.723 1.00 93.19 549 HIS A O 1
ATOM 4336 N N . TRP A 1 550 ? 8.049 5.662 -5.074 1.00 94.44 550 TRP A N 1
ATOM 4337 C CA . TRP A 1 550 ? 8.112 4.437 -4.267 1.00 94.44 550 TRP A CA 1
ATOM 4338 C C . TRP A 1 550 ? 7.857 4.726 -2.788 1.00 94.44 550 TRP A C 1
ATOM 4340 O O . TRP A 1 550 ? 8.675 4.397 -1.921 1.00 94.44 550 TRP A O 1
ATOM 4350 N N . TYR A 1 551 ? 6.750 5.419 -2.522 1.00 96.31 551 TYR A N 1
ATOM 4351 C CA . TYR A 1 551 ? 6.474 5.948 -1.199 1.00 96.31 551 TYR A CA 1
ATOM 4352 C C . TYR A 1 551 ? 6.016 4.827 -0.260 1.00 96.31 551 TYR A C 1
ATOM 4354 O O . TYR A 1 551 ? 5.069 4.093 -0.543 1.00 96.31 551 TYR A O 1
ATOM 4362 N N . ALA A 1 552 ? 6.693 4.688 0.878 1.00 96.75 552 ALA A N 1
ATOM 4363 C CA . ALA A 1 552 ? 6.614 3.533 1.768 1.00 96.75 552 ALA A CA 1
ATOM 4364 C C . ALA A 1 552 ? 5.201 3.244 2.286 1.00 96.75 552 ALA A C 1
ATOM 4366 O O . ALA A 1 552 ? 4.870 2.088 2.554 1.00 96.75 552 ALA A O 1
ATOM 4367 N N . ARG A 1 553 ? 4.348 4.271 2.394 1.00 96.88 553 ARG A N 1
ATOM 4368 C CA . ARG A 1 553 ? 2.972 4.128 2.884 1.00 96.88 553 ARG A CA 1
ATOM 4369 C C . ARG A 1 553 ? 2.139 3.164 2.033 1.00 96.88 553 ARG A C 1
ATOM 4371 O O . ARG A 1 553 ? 1.304 2.447 2.578 1.00 96.88 553 ARG A O 1
ATOM 4378 N N . ALA A 1 554 ? 2.413 3.065 0.730 1.00 97.00 554 ALA A N 1
ATOM 4379 C CA . ALA A 1 554 ? 1.699 2.170 -0.180 1.00 97.00 554 ALA A CA 1
ATOM 4380 C C . ALA A 1 554 ? 1.962 0.670 0.092 1.00 97.00 554 ALA A C 1
ATOM 4382 O O . ALA A 1 554 ? 1.200 -0.191 -0.356 1.00 97.00 554 ALA A O 1
ATOM 4383 N N . LEU A 1 555 ? 2.964 0.328 0.918 1.00 98.00 555 LEU A N 1
ATOM 4384 C CA . LEU A 1 555 ? 3.142 -1.030 1.458 1.00 98.00 555 LEU A CA 1
ATOM 4385 C C . LEU A 1 555 ? 1.984 -1.475 2.376 1.00 98.00 555 LEU A C 1
ATOM 4387 O O . LEU A 1 555 ? 1.929 -2.651 2.747 1.00 98.00 555 LEU A O 1
ATOM 4391 N N . ALA A 1 556 ? 1.047 -0.580 2.715 1.00 98.38 556 ALA A N 1
ATOM 4392 C CA . ALA A 1 556 ? -0.241 -0.926 3.320 1.00 98.38 556 ALA A CA 1
ATOM 4393 C C . ALA A 1 556 ? -1.088 -1.857 2.440 1.00 98.38 556 ALA A C 1
ATOM 4395 O O . ALA A 1 556 ? -1.885 -2.627 2.972 1.00 98.38 556 ALA A O 1
ATOM 4396 N N . SER A 1 557 ? -0.881 -1.848 1.116 1.00 98.56 557 SER A N 1
ATOM 4397 C CA . SER A 1 557 ? -1.545 -2.760 0.171 1.00 98.56 557 SER A CA 1
ATOM 4398 C C . SER A 1 557 ? -1.409 -4.232 0.565 1.00 98.56 557 SER A C 1
ATOM 4400 O O . SER A 1 557 ? -2.361 -4.987 0.403 1.00 98.56 557 SER A O 1
ATOM 4402 N N . TYR A 1 558 ? -0.289 -4.650 1.169 1.00 98.56 558 TYR A N 1
ATOM 4403 C CA . TYR A 1 558 ? -0.116 -6.031 1.640 1.00 98.56 558 TYR A CA 1
ATOM 4404 C C . TYR A 1 558 ? -1.173 -6.439 2.684 1.00 98.56 558 TYR A C 1
ATOM 4406 O O . TYR A 1 558 ? -1.579 -7.599 2.738 1.00 98.56 558 TYR A O 1
ATOM 4414 N N . GLY A 1 559 ? -1.691 -5.477 3.457 1.00 98.06 559 GLY A N 1
ATOM 4415 C CA . GLY A 1 559 ? -2.781 -5.692 4.409 1.00 98.06 559 GLY A CA 1
ATOM 4416 C C . GLY A 1 559 ? -4.098 -6.127 3.757 1.00 98.06 559 GLY A C 1
ATOM 4417 O O . GLY A 1 559 ? -4.930 -6.726 4.434 1.00 98.06 559 GLY A O 1
ATOM 4418 N N . LEU A 1 560 ? -4.291 -5.903 2.449 1.00 98.69 560 LEU A N 1
ATOM 4419 C CA . LEU A 1 560 ? -5.468 -6.375 1.705 1.00 98.69 560 LEU A CA 1
ATOM 4420 C C . LEU A 1 560 ? -5.570 -7.907 1.707 1.00 98.69 560 LEU A C 1
ATOM 4422 O O . LEU A 1 560 ? -6.677 -8.438 1.776 1.00 98.69 560 LEU A O 1
ATOM 4426 N N . LEU A 1 561 ? -4.431 -8.615 1.689 1.00 98.38 561 LEU A N 1
ATOM 4427 C CA . LEU A 1 561 ? -4.404 -10.080 1.748 1.00 98.38 561 LEU A CA 1
ATOM 4428 C C . LEU A 1 561 ? -5.068 -10.564 3.038 1.00 98.38 561 LEU A C 1
ATOM 4430 O O . LEU A 1 561 ? -6.030 -11.330 2.991 1.00 98.38 561 LEU A O 1
ATOM 4434 N N . GLN A 1 562 ? -4.609 -10.052 4.182 1.00 97.00 562 GLN A N 1
ATOM 4435 C CA . GLN A 1 562 ? -5.192 -10.357 5.488 1.00 97.00 562 GLN A CA 1
ATOM 4436 C C . GLN A 1 562 ? -6.621 -9.815 5.610 1.00 97.00 562 GLN A C 1
ATOM 4438 O O . GLN A 1 562 ? -7.468 -10.481 6.194 1.00 97.00 562 GLN A O 1
ATOM 4443 N N . GLY A 1 563 ? -6.921 -8.645 5.041 1.00 96.94 563 GLY A N 1
ATOM 4444 C CA . GLY A 1 563 ? -8.259 -8.056 5.082 1.00 96.94 563 GLY A CA 1
ATOM 4445 C C . GLY A 1 563 ? -9.329 -8.933 4.433 1.00 96.94 563 GLY A C 1
ATOM 4446 O O . GLY A 1 563 ? -10.413 -9.082 4.991 1.00 96.94 563 GLY A O 1
ATOM 4447 N N . LEU A 1 564 ? -9.022 -9.555 3.292 1.00 97.31 564 LEU A N 1
ATOM 4448 C CA . LEU A 1 564 ? -9.948 -10.455 2.596 1.00 97.31 564 LEU A CA 1
ATOM 4449 C C . LEU A 1 564 ? -10.060 -11.833 3.250 1.00 97.31 564 LEU A C 1
ATOM 4451 O O . LEU A 1 564 ? -11.135 -12.428 3.273 1.00 97.31 564 LEU A O 1
ATOM 4455 N N . THR A 1 565 ? -8.940 -12.369 3.722 1.00 97.38 565 THR A N 1
ATOM 4456 C CA . THR A 1 565 ? -8.825 -13.797 4.053 1.00 97.38 565 THR A CA 1
ATOM 4457 C C . THR A 1 565 ? -8.786 -14.076 5.554 1.00 97.38 565 THR A C 1
ATOM 4459 O O . THR A 1 565 ? -8.926 -15.225 5.975 1.00 97.38 565 THR A O 1
ATOM 4462 N N . GLY A 1 566 ? -8.512 -13.055 6.369 1.00 95.44 566 GLY A N 1
ATOM 4463 C CA . GLY A 1 566 ? -8.112 -13.206 7.768 1.00 95.44 566 GLY A CA 1
ATOM 4464 C C . GLY A 1 566 ? -6.817 -14.006 7.952 1.00 95.44 566 GLY A C 1
ATOM 4465 O O . GLY A 1 566 ? -6.493 -14.384 9.076 1.00 95.44 566 GLY A O 1
ATOM 4466 N N . LEU A 1 567 ? -6.099 -14.301 6.861 1.00 95.94 567 LEU A N 1
ATOM 4467 C CA . LEU A 1 567 ? -4.959 -15.202 6.851 1.00 95.94 567 LEU A CA 1
ATOM 4468 C C . LEU A 1 567 ? -3.780 -14.574 7.588 1.00 95.94 567 LEU A C 1
ATOM 4470 O O . LEU A 1 567 ? -3.237 -13.555 7.163 1.00 95.94 567 LEU A O 1
ATOM 4474 N N . ARG A 1 568 ? -3.353 -15.215 8.674 1.00 95.75 568 ARG A N 1
ATOM 4475 C CA . ARG A 1 568 ? -2.118 -14.874 9.389 1.00 95.75 568 ARG A CA 1
ATOM 4476 C C . ARG A 1 568 ? -1.540 -16.102 10.076 1.00 95.75 568 ARG A C 1
ATOM 4478 O O . ARG A 1 568 ? -2.268 -17.021 10.448 1.00 95.75 568 ARG A O 1
ATOM 4485 N N . TYR A 1 569 ? -0.230 -16.099 10.282 1.00 97.12 569 TYR A N 1
ATOM 4486 C CA . TYR A 1 569 ? 0.466 -17.132 11.041 1.00 97.12 569 TYR A CA 1
ATOM 4487 C C . TYR A 1 569 ? 1.133 -16.522 12.270 1.00 97.12 569 TYR A C 1
ATOM 4489 O O . TYR A 1 569 ? 1.785 -15.483 12.187 1.00 97.12 569 TYR A O 1
ATOM 4497 N N . ASP A 1 570 ? 0.950 -17.187 13.401 1.00 96.75 570 ASP A N 1
ATOM 4498 C CA . ASP A 1 570 ? 1.494 -16.807 14.692 1.00 96.75 570 ASP A CA 1
ATOM 4499 C C . ASP A 1 570 ? 2.593 -17.788 15.093 1.00 96.75 570 ASP A C 1
ATOM 4501 O O . ASP A 1 570 ? 2.314 -18.953 15.368 1.00 96.75 570 ASP A O 1
ATOM 4505 N N . ALA A 1 571 ? 3.842 -17.332 15.112 1.00 96.62 571 ALA A N 1
ATOM 4506 C CA . ALA A 1 571 ? 5.001 -18.182 15.353 1.00 96.62 571 ALA A CA 1
ATOM 4507 C C . ALA A 1 571 ? 5.179 -18.566 16.829 1.00 96.62 571 ALA A C 1
ATOM 4509 O O . ALA A 1 571 ? 5.753 -19.615 17.106 1.00 96.62 571 ALA A O 1
ATOM 4510 N N . VAL A 1 572 ? 4.662 -17.763 17.767 1.00 95.56 572 VAL A N 1
ATOM 4511 C CA . VAL A 1 572 ? 4.729 -18.054 19.212 1.00 95.56 572 VAL A CA 1
ATOM 4512 C C . VAL A 1 572 ? 3.836 -19.244 19.548 1.00 95.56 572 VAL A C 1
ATOM 4514 O O . VAL A 1 572 ? 4.250 -20.187 20.215 1.00 95.56 572 VAL A O 1
ATOM 4517 N N . SER A 1 573 ? 2.596 -19.201 19.065 1.00 95.31 573 SER A N 1
ATOM 4518 C CA . SER A 1 573 ? 1.587 -20.239 19.300 1.00 95.31 573 SER A CA 1
ATOM 4519 C C . SER A 1 573 ? 1.514 -21.287 18.188 1.00 95.31 573 SER A C 1
ATOM 4521 O O . SER A 1 573 ? 0.665 -22.176 18.254 1.00 95.31 573 SER A O 1
ATOM 4523 N N . LYS A 1 574 ? 2.345 -21.153 17.144 1.00 97.19 574 LYS A N 1
ATOM 4524 C CA . LYS A 1 574 ? 2.353 -21.989 15.929 1.00 97.19 574 LYS A CA 1
ATOM 4525 C C . LYS A 1 574 ? 0.954 -22.190 15.345 1.00 97.19 574 LYS A C 1
ATOM 4527 O O . LYS A 1 574 ? 0.566 -23.292 14.945 1.00 97.19 574 LYS A O 1
ATOM 4532 N N . THR A 1 575 ? 0.170 -21.115 15.345 1.00 97.50 575 THR A N 1
ATOM 4533 C CA . THR A 1 575 ? -1.241 -21.144 14.961 1.00 97.50 575 THR A CA 1
ATOM 4534 C C . THR A 1 575 ? -1.446 -20.460 13.614 1.00 97.50 575 THR A C 1
ATOM 4536 O O . THR A 1 575 ? -1.068 -19.305 13.421 1.00 97.50 575 THR A O 1
ATOM 4539 N N . LEU A 1 576 ? -2.076 -21.176 12.683 1.00 97.75 576 LEU A N 1
ATOM 4540 C CA . LEU A 1 576 ? -2.584 -20.631 11.428 1.00 97.75 576 LEU A CA 1
ATOM 4541 C C . LEU A 1 576 ? -4.012 -20.125 11.640 1.00 97.75 576 LEU A C 1
ATOM 4543 O O . LEU A 1 576 ? -4.894 -20.909 11.989 1.00 97.75 576 LEU A O 1
ATOM 4547 N N . TYR A 1 577 ? -4.243 -18.839 11.413 1.00 96.94 577 TYR A N 1
ATOM 4548 C CA . TYR A 1 577 ? -5.561 -18.218 11.489 1.00 96.94 577 TYR A CA 1
ATOM 4549 C C . TYR A 1 577 ? -6.089 -17.943 10.087 1.00 96.94 577 TYR A C 1
ATOM 4551 O O . TYR A 1 577 ? -5.344 -17.474 9.228 1.00 96.94 577 TYR A O 1
ATOM 4559 N N . VAL A 1 578 ? -7.371 -18.225 9.875 1.00 96.69 578 VAL A N 1
ATOM 4560 C CA . VAL A 1 578 ? -8.109 -17.929 8.646 1.00 96.69 578 VAL A CA 1
ATOM 4561 C C . VAL A 1 578 ? -9.489 -17.422 9.042 1.00 96.69 578 VAL A C 1
ATOM 4563 O O . VAL A 1 578 ? -10.194 -18.107 9.769 1.00 96.69 578 VAL A O 1
ATOM 4566 N N . ASP A 1 579 ? -9.898 -16.253 8.567 1.00 93.12 579 ASP A N 1
ATOM 4567 C CA . ASP A 1 579 ? -11.220 -15.664 8.832 1.00 93.12 579 ASP A CA 1
ATOM 4568 C C . ASP A 1 579 ? -11.727 -15.011 7.542 1.00 93.12 579 ASP A C 1
ATOM 4570 O O . ASP A 1 579 ? -11.740 -13.789 7.387 1.00 93.12 579 ASP A O 1
ATOM 4574 N N . SER A 1 580 ? -12.032 -15.863 6.557 1.00 93.88 580 SER A N 1
ATOM 4575 C CA . SER A 1 580 ? -12.317 -15.420 5.194 1.00 93.88 580 SER A CA 1
ATOM 4576 C C . SER A 1 580 ? -13.606 -14.614 5.105 1.00 93.88 580 SER A C 1
ATOM 4578 O O . SER A 1 580 ? -14.670 -15.027 5.573 1.00 93.88 580 SER A O 1
ATOM 4580 N N . ARG A 1 581 ? -13.514 -13.480 4.414 1.00 88.62 581 ARG A N 1
ATOM 4581 C CA . ARG A 1 581 ? -14.623 -12.574 4.091 1.00 88.62 581 ARG A CA 1
ATOM 4582 C C . ARG A 1 581 ? -15.153 -12.774 2.674 1.00 88.62 581 ARG A C 1
ATOM 4584 O O . ARG A 1 581 ? -16.120 -12.127 2.290 1.00 88.62 581 ARG A O 1
ATOM 4591 N N . ILE A 1 582 ? -14.534 -13.679 1.919 1.00 91.31 582 ILE A N 1
ATOM 4592 C CA . ILE A 1 582 ? -14.831 -13.961 0.508 1.00 91.31 582 ILE A CA 1
ATOM 4593 C C . ILE A 1 582 ? -15.215 -15.426 0.257 1.00 91.31 582 ILE A C 1
ATOM 4595 O O . ILE A 1 582 ? -15.338 -15.838 -0.890 1.00 91.31 582 ILE A O 1
ATOM 4599 N N . GLY A 1 583 ? -15.419 -16.210 1.319 1.00 92.50 583 GLY A N 1
ATOM 4600 C CA . GLY A 1 583 ? -15.678 -17.647 1.217 1.00 92.50 583 GLY A CA 1
ATOM 4601 C C . GLY A 1 583 ? -14.403 -18.446 0.954 1.00 92.50 583 GLY A C 1
ATOM 4602 O O . GLY A 1 583 ? -13.342 -18.117 1.490 1.00 92.50 583 GLY A O 1
ATOM 4603 N N . ASP A 1 584 ? -14.514 -19.511 0.168 1.00 95.94 584 ASP A N 1
ATOM 4604 C CA . ASP A 1 584 ? -13.371 -20.338 -0.212 1.00 95.94 584 ASP A CA 1
ATOM 4605 C C . ASP A 1 584 ? -12.349 -19.519 -1.006 1.00 95.94 584 ASP A C 1
ATOM 4607 O O . ASP A 1 584 ? -12.699 -18.703 -1.862 1.00 95.94 584 ASP A O 1
ATOM 4611 N N . PHE A 1 585 ? -11.067 -19.728 -0.718 1.00 97.44 585 PHE A N 1
ATOM 4612 C CA . PHE A 1 585 ? -9.998 -19.018 -1.405 1.00 97.44 585 PHE A CA 1
ATOM 4613 C C . PHE A 1 585 ? -8.714 -19.833 -1.441 1.00 97.44 585 PHE A C 1
ATOM 4615 O O . PHE A 1 585 ? -8.478 -20.712 -0.614 1.00 97.44 585 PHE A O 1
ATOM 4622 N N . ARG A 1 586 ? -7.840 -19.453 -2.365 1.00 98.00 586 ARG A N 1
ATOM 4623 C CA . ARG A 1 586 ? -6.431 -19.821 -2.392 1.00 98.00 586 ARG A CA 1
ATOM 4624 C C . ARG A 1 586 ? -5.607 -18.540 -2.354 1.00 98.00 586 ARG A C 1
ATOM 4626 O O . ARG A 1 586 ? -5.929 -17.596 -3.074 1.00 98.00 586 ARG A O 1
ATOM 4633 N N . GLY A 1 587 ? -4.619 -18.454 -1.468 1.00 97.25 587 GLY A N 1
ATOM 4634 C CA . GLY A 1 587 ? -3.894 -17.207 -1.227 1.00 97.25 587 GLY A CA 1
ATOM 4635 C C . GLY A 1 587 ? -2.510 -17.394 -0.615 1.00 97.25 587 GLY A C 1
ATOM 4636 O O . GLY A 1 587 ? -2.211 -18.405 0.019 1.00 97.25 587 GLY A O 1
ATOM 4637 N N . PHE A 1 588 ? -1.659 -16.393 -0.815 1.00 98.38 588 PHE A N 1
ATOM 4638 C CA . PHE A 1 588 ? -0.261 -16.406 -0.399 1.00 98.38 588 PHE A CA 1
ATOM 4639 C C . PHE A 1 588 ? -0.082 -16.170 1.110 1.00 98.38 588 PHE A C 1
ATOM 4641 O O . PHE A 1 588 ? -0.700 -15.275 1.685 1.00 98.38 588 PHE A O 1
ATOM 4648 N N . LEU A 1 589 ? 0.829 -16.924 1.733 1.00 97.88 589 LEU A N 1
ATOM 4649 C CA . LEU A 1 589 ? 1.293 -16.719 3.107 1.00 97.88 589 LEU A CA 1
ATOM 4650 C C . LEU A 1 589 ? 2.823 -16.669 3.141 1.00 97.88 589 LEU A C 1
ATOM 4652 O O . LEU A 1 589 ? 3.492 -17.558 2.614 1.00 97.88 589 LEU A O 1
ATOM 4656 N N . ALA A 1 590 ? 3.372 -15.688 3.857 1.00 96.75 590 ALA A N 1
ATOM 4657 C CA . ALA A 1 590 ? 4.789 -15.628 4.201 1.00 96.75 590 ALA A CA 1
ATOM 4658 C C . ALA A 1 590 ? 4.982 -15.465 5.713 1.00 96.75 590 ALA A C 1
ATOM 4660 O O . ALA A 1 590 ? 4.245 -14.734 6.379 1.00 96.75 590 ALA A O 1
ATOM 4661 N N . ALA A 1 591 ? 5.990 -16.154 6.236 1.00 93.00 591 ALA A N 1
ATOM 4662 C CA . ALA A 1 591 ? 6.429 -16.106 7.621 1.00 93.00 591 ALA A CA 1
ATOM 4663 C C . ALA A 1 591 ? 7.965 -16.138 7.683 1.00 93.00 591 ALA A C 1
ATOM 4665 O O . ALA A 1 591 ? 8.642 -16.373 6.683 1.00 93.00 591 ALA A O 1
ATOM 4666 N N . ALA A 1 592 ? 8.537 -15.951 8.875 1.00 89.25 592 ALA A N 1
ATOM 4667 C CA . ALA A 1 592 ? 9.990 -15.887 9.042 1.00 89.25 592 ALA A CA 1
ATOM 4668 C C . ALA A 1 592 ? 10.744 -17.140 8.565 1.00 89.25 592 ALA A C 1
ATOM 4670 O O . ALA A 1 592 ? 11.875 -17.020 8.097 1.00 89.25 592 ALA A O 1
ATOM 4671 N N . GLY A 1 593 ? 10.128 -18.320 8.676 1.00 90.88 593 GLY A N 1
ATOM 4672 C CA . GLY A 1 593 ? 10.735 -19.590 8.276 1.00 90.88 593 GLY A CA 1
ATOM 4673 C C . GLY A 1 593 ? 10.517 -19.982 6.812 1.00 90.88 593 GLY A C 1
ATOM 4674 O O . GLY A 1 593 ? 11.207 -20.878 6.329 1.00 90.88 593 GLY A O 1
ATOM 4675 N N . GLY A 1 594 ? 9.597 -19.340 6.083 1.00 95.56 594 GLY A N 1
ATOM 4676 C CA . GLY A 1 594 ? 9.227 -19.775 4.737 1.00 95.56 594 GLY A CA 1
ATOM 4677 C C . GLY A 1 594 ? 7.987 -19.092 4.162 1.00 95.56 594 GLY A C 1
ATOM 4678 O O . GLY A 1 594 ? 7.372 -18.233 4.791 1.00 95.56 594 GLY A O 1
ATOM 4679 N N . PHE A 1 595 ? 7.601 -19.499 2.956 1.00 98.00 595 PHE A N 1
ATOM 4680 C CA . PHE A 1 595 ? 6.373 -19.045 2.302 1.00 98.00 595 PHE A CA 1
ATOM 4681 C C . PHE A 1 595 ? 5.656 -20.193 1.589 1.00 98.00 595 PHE A C 1
ATOM 4683 O O . PHE A 1 595 ? 6.251 -21.220 1.241 1.00 98.00 595 PHE A O 1
ATOM 4690 N N . GLY A 1 596 ? 4.361 -20.014 1.362 1.00 98.12 596 GLY A N 1
ATOM 4691 C CA . GLY A 1 596 ? 3.498 -21.026 0.776 1.00 98.12 596 GLY A CA 1
ATOM 4692 C C . GLY A 1 596 ? 2.138 -20.483 0.373 1.00 98.12 596 GLY A C 1
ATOM 4693 O O . GLY A 1 596 ? 1.907 -19.274 0.354 1.00 98.12 596 GLY A O 1
ATOM 4694 N N . VAL A 1 597 ? 1.245 -21.410 0.054 1.00 98.56 597 VAL A N 1
ATOM 4695 C CA . VAL A 1 597 ? -0.126 -21.125 -0.362 1.00 98.56 597 VAL A CA 1
ATOM 4696 C C . VAL A 1 597 ? -1.072 -21.760 0.642 1.00 98.56 597 VAL A C 1
ATOM 4698 O O . VAL A 1 597 ? -0.909 -22.925 1.004 1.00 98.56 597 VAL A O 1
ATOM 4701 N N . VAL A 1 598 ? -2.049 -20.993 1.107 1.00 98.56 598 VAL A N 1
ATOM 4702 C CA . VAL A 1 598 ? -3.141 -21.494 1.936 1.00 98.56 598 VAL A CA 1
ATOM 4703 C C . VAL A 1 598 ? -4.395 -21.583 1.093 1.00 98.56 598 VAL A C 1
ATOM 4705 O O . VAL A 1 598 ? -4.767 -20.630 0.413 1.00 98.56 598 VAL A O 1
ATOM 4708 N N . GLU A 1 599 ? -5.043 -22.736 1.158 1.00 98.38 599 GLU A N 1
ATOM 4709 C CA . GLU A 1 599 ? -6.355 -22.976 0.576 1.00 98.38 599 GLU A CA 1
ATOM 4710 C C . GLU A 1 599 ? -7.366 -23.147 1.707 1.00 98.38 599 GLU A C 1
ATOM 4712 O O . GLU A 1 599 ? -7.178 -23.998 2.579 1.00 98.38 599 GLU A O 1
ATOM 4717 N N . LEU A 1 600 ? -8.415 -22.329 1.703 1.00 97.69 600 LEU A N 1
ATOM 4718 C CA . LEU A 1 600 ? -9.631 -22.551 2.472 1.00 97.69 600 LEU A CA 1
ATOM 4719 C C . LEU A 1 600 ? -10.671 -23.148 1.531 1.00 97.69 600 LEU A C 1
ATOM 4721 O O . LEU A 1 600 ? -11.052 -22.505 0.553 1.00 97.69 600 LEU A O 1
ATOM 4725 N N . LYS A 1 601 ? -11.135 -24.354 1.853 1.00 95.94 601 LYS A N 1
ATOM 4726 C CA . LYS A 1 601 ? -12.177 -25.043 1.098 1.00 95.94 601 LYS A CA 1
ATOM 4727 C C . LYS A 1 601 ? -13.134 -25.775 2.022 1.00 95.94 601 LYS A C 1
ATOM 4729 O O . LYS A 1 601 ? -12.683 -26.543 2.874 1.00 95.94 601 LYS A O 1
ATOM 4734 N N . ASP A 1 602 ? -14.435 -25.542 1.870 1.00 92.06 602 ASP A N 1
ATOM 4735 C CA . ASP A 1 602 ? -15.488 -26.178 2.679 1.00 92.06 602 ASP A CA 1
ATOM 4736 C C . ASP A 1 602 ? -15.227 -26.049 4.200 1.00 92.06 602 ASP A C 1
ATOM 4738 O O . ASP A 1 602 ? -15.394 -26.991 4.980 1.00 92.06 602 ASP A O 1
ATOM 4742 N N . GLY A 1 603 ? -14.739 -24.879 4.633 1.00 89.38 603 GLY A N 1
ATOM 4743 C CA . GLY A 1 603 ? -14.392 -24.598 6.034 1.00 89.38 603 GLY A CA 1
ATOM 4744 C C . GLY A 1 603 ? -13.105 -25.267 6.539 1.00 89.38 603 GLY A C 1
ATOM 4745 O O . GLY A 1 603 ? -12.776 -25.154 7.721 1.00 89.38 603 GLY A O 1
ATOM 4746 N N . ARG A 1 604 ? -12.348 -25.945 5.669 1.00 94.62 604 ARG A N 1
ATOM 4747 C CA . ARG A 1 604 ? -11.059 -26.563 5.990 1.00 94.62 604 ARG A CA 1
ATOM 4748 C C . ARG A 1 604 ? -9.917 -25.767 5.370 1.00 94.62 604 ARG A C 1
ATOM 4750 O O . ARG A 1 604 ? -9.857 -25.614 4.156 1.00 94.62 604 ARG A O 1
ATOM 4757 N N . ALA A 1 605 ? -8.990 -25.303 6.205 1.00 97.00 605 ALA A N 1
ATOM 4758 C CA . ALA A 1 605 ? -7.771 -24.649 5.745 1.00 97.00 605 ALA A CA 1
ATOM 4759 C C . ALA A 1 605 ? -6.613 -25.653 5.618 1.00 97.00 605 ALA A C 1
ATOM 4761 O O . ALA A 1 605 ? -6.380 -26.467 6.517 1.00 97.00 605 ALA A O 1
ATOM 4762 N N . THR A 1 606 ? -5.871 -25.581 4.515 1.00 97.75 606 THR A N 1
ATOM 4763 C CA . THR A 1 606 ? -4.655 -26.367 4.264 1.00 97.75 606 THR A CA 1
ATOM 4764 C C . THR A 1 606 ? -3.519 -25.458 3.818 1.00 97.75 606 THR A C 1
ATOM 4766 O O . THR A 1 606 ? -3.731 -24.593 2.975 1.00 97.75 606 THR A O 1
ATOM 4769 N N . LEU A 1 607 ? -2.320 -25.665 4.367 1.00 98.19 607 LEU A N 1
ATOM 4770 C CA . LEU A 1 607 ? -1.106 -24.933 4.006 1.00 98.19 607 LEU A CA 1
ATOM 4771 C C . LEU A 1 607 ? -0.182 -25.820 3.170 1.00 98.19 607 LEU A C 1
ATOM 4773 O O . LEU A 1 607 ? 0.220 -26.899 3.602 1.00 98.19 607 LEU A O 1
ATOM 4777 N N . GLU A 1 608 ? 0.205 -25.317 2.006 1.00 98.19 608 GLU A N 1
ATOM 4778 C CA . GLU A 1 608 ? 1.201 -25.906 1.124 1.00 98.19 608 GLU A CA 1
ATOM 4779 C C . GLU A 1 608 ? 2.470 -25.045 1.135 1.00 98.19 608 GLU A C 1
ATOM 4781 O O . GLU A 1 608 ? 2.532 -23.979 0.518 1.00 98.19 608 GLU A O 1
ATOM 4786 N N . VAL A 1 609 ? 3.498 -25.492 1.861 1.00 98.31 609 VAL A N 1
ATOM 4787 C CA . VAL A 1 609 ? 4.775 -24.770 1.958 1.00 98.31 609 VAL A CA 1
ATOM 4788 C C . VAL A 1 609 ? 5.563 -24.940 0.658 1.00 98.31 609 VAL A C 1
ATOM 4790 O O . VAL A 1 609 ? 5.869 -26.053 0.236 1.00 98.31 609 VAL A O 1
ATOM 4793 N N . ARG A 1 610 ? 5.896 -23.818 0.01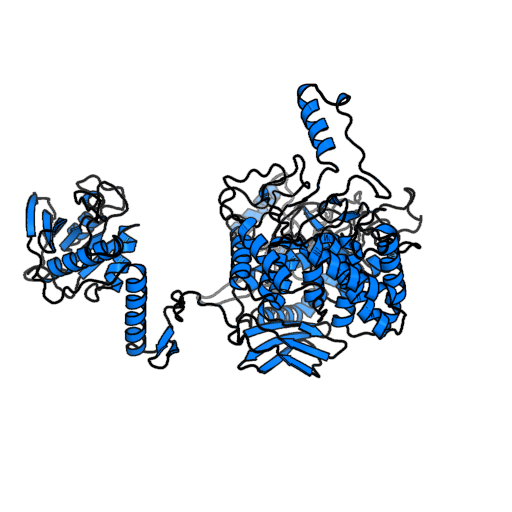5 1.00 97.88 610 ARG A N 1
ATOM 4794 C CA . ARG A 1 610 ? 6.626 -23.763 -1.265 1.00 97.88 610 ARG A CA 1
ATOM 4795 C C . ARG A 1 610 ? 8.127 -23.591 -1.056 1.00 97.88 610 ARG A C 1
ATOM 4797 O O . ARG A 1 610 ? 8.922 -24.032 -1.882 1.00 97.88 610 ARG A O 1
ATOM 4804 N N . HIS A 1 611 ? 8.517 -22.944 0.039 1.00 97.31 611 HIS A N 1
ATOM 4805 C CA . HIS A 1 611 ? 9.907 -22.732 0.417 1.00 97.31 611 HIS A CA 1
ATOM 4806 C C . HIS A 1 611 ? 10.045 -22.589 1.932 1.00 97.31 611 HIS A C 1
ATOM 4808 O O . HIS A 1 611 ? 9.242 -21.895 2.554 1.00 97.31 611 HIS A O 1
ATOM 4814 N N . GLY A 1 612 ? 11.105 -23.172 2.495 1.00 96.38 612 GLY A N 1
ATOM 4815 C CA . GLY A 1 612 ? 11.390 -23.106 3.925 1.00 96.38 612 GLY A CA 1
ATOM 4816 C C . GLY A 1 612 ? 10.441 -23.970 4.753 1.00 96.38 612 GLY A C 1
ATOM 4817 O O . GLY A 1 612 ? 9.962 -24.998 4.278 1.00 96.38 612 GLY A O 1
ATOM 4818 N N . GLU A 1 613 ? 10.180 -23.548 5.986 1.00 96.19 613 GLU A N 1
ATOM 4819 C CA . GLU A 1 613 ? 9.347 -24.267 6.949 1.00 96.19 613 GLU A CA 1
ATOM 4820 C C . GLU A 1 613 ? 8.401 -23.305 7.678 1.00 96.19 613 GLU A C 1
ATOM 4822 O O . GLU A 1 613 ? 8.789 -22.215 8.101 1.00 96.19 613 GLU A O 1
ATOM 4827 N N . ILE A 1 614 ? 7.144 -23.720 7.840 1.00 96.94 614 ILE A N 1
ATOM 4828 C CA . ILE A 1 614 ? 6.129 -22.999 8.617 1.00 96.94 614 ILE A CA 1
ATOM 4829 C C . ILE A 1 614 ? 5.457 -24.032 9.535 1.00 96.94 614 ILE A C 1
ATOM 4831 O O . ILE A 1 614 ? 4.552 -24.742 9.089 1.00 96.94 614 ILE A O 1
ATOM 4835 N N . PRO A 1 615 ? 5.927 -24.195 10.784 1.00 96.06 615 PRO A N 1
ATOM 4836 C CA . PRO A 1 615 ? 5.413 -25.229 11.673 1.00 96.06 615 PRO A CA 1
ATOM 4837 C C . PRO A 1 615 ? 4.023 -24.851 12.195 1.00 96.06 615 PRO A C 1
ATOM 4839 O O . PRO A 1 615 ? 3.891 -23.992 13.055 1.00 96.06 615 PRO A O 1
ATOM 4842 N N . VAL A 1 616 ? 2.973 -25.506 11.698 1.00 97.25 616 VAL A N 1
ATOM 4843 C CA . VAL A 1 616 ? 1.593 -25.289 12.160 1.00 97.25 616 VAL A CA 1
ATOM 4844 C C . VAL A 1 616 ? 1.185 -26.411 13.113 1.00 97.25 616 VAL A C 1
ATOM 4846 O O . VAL A 1 616 ? 1.093 -27.567 12.710 1.00 97.25 616 VAL A O 1
ATOM 4849 N N . GLU A 1 617 ? 0.911 -26.066 14.370 1.00 97.44 617 GLU A N 1
ATOM 4850 C CA . GLU A 1 617 ? 0.400 -26.995 15.393 1.00 97.44 617 GLU A CA 1
ATOM 4851 C C . GLU A 1 617 ? -1.116 -26.878 15.570 1.00 97.44 617 GLU A C 1
ATOM 4853 O O . GLU A 1 617 ? -1.789 -27.844 15.933 1.00 97.44 617 GLU A O 1
ATOM 4858 N N . LYS A 1 618 ? -1.668 -25.696 15.288 1.00 96.81 618 LYS A N 1
ATOM 4859 C CA . LYS A 1 618 ? -3.096 -25.412 15.410 1.00 96.81 618 LYS A CA 1
ATOM 4860 C C . LYS A 1 618 ? -3.581 -24.606 14.215 1.00 96.81 618 LYS A C 1
ATOM 4862 O O . LYS A 1 618 ? -2.908 -23.692 13.749 1.00 96.81 618 LYS A O 1
ATOM 4867 N N . THR A 1 619 ? -4.792 -24.897 13.760 1.00 97.50 619 THR A N 1
ATOM 4868 C CA . THR A 1 619 ? -5.487 -24.078 12.766 1.00 97.50 619 THR A CA 1
ATOM 4869 C C . THR A 1 619 ? -6.786 -23.567 13.365 1.00 97.50 619 THR A C 1
ATOM 4871 O O . THR A 1 619 ? -7.574 -24.340 13.908 1.00 97.50 619 THR A O 1
ATOM 4874 N N . VAL A 1 620 ? -6.990 -22.256 13.295 1.00 95.88 620 VAL A N 1
ATOM 4875 C CA . VAL A 1 620 ? -8.215 -21.578 13.708 1.00 95.88 620 VAL A CA 1
ATOM 4876 C C . VAL A 1 620 ? -8.869 -21.036 12.452 1.00 95.88 620 VAL A C 1
ATOM 4878 O O . VAL A 1 620 ? -8.347 -20.124 11.818 1.00 95.88 620 VAL A O 1
ATOM 4881 N N . VAL A 1 621 ? -10.010 -21.616 12.100 1.00 93.25 621 VAL A N 1
ATOM 4882 C CA . VAL A 1 621 ? -10.873 -21.094 11.045 1.00 93.25 621 VAL A CA 1
ATOM 4883 C C . VAL A 1 621 ? -12.001 -20.343 11.742 1.00 93.25 621 VAL A C 1
ATOM 4885 O O . VAL A 1 621 ? -12.683 -20.910 12.601 1.00 93.25 621 VAL A O 1
ATOM 4888 N N . GLY A 1 622 ? -12.146 -19.058 11.429 1.00 82.44 622 GLY A N 1
ATOM 4889 C CA . GLY A 1 622 ? -13.274 -18.240 11.846 1.00 82.44 622 GLY A CA 1
ATOM 4890 C C . GLY A 1 622 ? -14.588 -18.888 11.409 1.00 82.44 622 GLY A C 1
ATOM 4891 O O . GLY A 1 622 ? -14.584 -19.768 10.540 1.00 82.44 622 GLY A O 1
ATOM 4892 N N . PRO A 1 623 ? -15.724 -18.511 12.017 1.00 66.88 623 PRO A N 1
ATOM 4893 C CA . PRO A 1 623 ? -17.011 -19.005 11.553 1.00 66.88 623 PRO A CA 1
ATOM 4894 C C . PRO A 1 623 ? -17.086 -18.780 10.041 1.00 66.88 623 PRO A C 1
ATOM 4896 O O . PRO A 1 623 ? -16.847 -17.661 9.582 1.00 66.88 623 PRO A O 1
ATOM 4899 N N . ALA A 1 624 ? -17.362 -19.850 9.276 1.00 50.97 624 ALA A N 1
ATOM 4900 C CA . ALA A 1 624 ? -17.629 -19.734 7.844 1.00 50.97 624 ALA A CA 1
ATOM 4901 C C . ALA A 1 624 ? -18.568 -18.546 7.664 1.00 50.97 624 ALA A C 1
ATOM 4903 O O . ALA A 1 624 ? -19.482 -18.437 8.482 1.00 50.97 624 ALA A O 1
ATOM 4904 N N . ALA A 1 625 ? -18.308 -17.663 6.689 1.00 43.53 625 ALA A N 1
ATOM 4905 C CA . ALA A 1 625 ? -19.122 -16.480 6.413 1.00 43.53 625 ALA A CA 1
ATOM 4906 C C . ALA A 1 625 ? -20.590 -16.907 6.252 1.00 43.53 625 ALA A C 1
ATOM 4908 O O . ALA A 1 625 ? -21.070 -17.272 5.183 1.00 43.53 625 ALA A O 1
ATOM 4909 N N . GLY A 1 626 ? -21.267 -16.987 7.385 1.00 33.56 626 GLY A N 1
ATOM 4910 C CA . GLY A 1 626 ? -22.478 -17.742 7.574 1.00 33.56 626 GLY A CA 1
ATOM 4911 C C . GLY A 1 626 ? -23.524 -16.699 7.772 1.00 33.56 626 GLY A C 1
ATOM 4912 O O . GLY A 1 626 ? -23.591 -16.135 8.858 1.00 33.56 626 GLY A O 1
ATOM 4913 N N . GLN A 1 627 ? -24.248 -16.420 6.687 1.00 33.06 627 GLN A N 1
ATOM 4914 C CA . GLN A 1 627 ? -25.634 -15.960 6.693 1.00 33.06 627 GLN A CA 1
ATOM 4915 C C . GLN A 1 627 ? -25.989 -15.160 7.956 1.00 33.06 627 GLN A C 1
ATOM 4917 O O . GLN A 1 627 ? -26.832 -15.572 8.751 1.00 33.06 627 GLN A O 1
ATOM 4922 N N . SER A 1 628 ? -25.302 -14.039 8.190 1.00 26.92 628 SER A N 1
ATOM 4923 C CA . SER A 1 628 ? -25.704 -13.125 9.246 1.00 26.92 628 SER A CA 1
ATOM 4924 C C . SER A 1 628 ? -26.856 -12.304 8.686 1.00 26.92 628 SER A C 1
ATOM 4926 O O . SER A 1 628 ? -26.782 -11.753 7.588 1.00 26.92 628 SER A O 1
ATOM 4928 N N . HIS A 1 629 ? -27.966 -12.328 9.416 1.00 30.89 629 HIS A N 1
ATOM 4929 C CA . HIS A 1 629 ? -29.205 -11.635 9.107 1.00 30.89 629 HIS A CA 1
ATOM 4930 C C . HIS A 1 629 ? -28.956 -10.168 8.728 1.00 30.89 629 HIS A C 1
ATOM 4932 O O . HIS A 1 629 ? -28.814 -9.305 9.592 1.00 30.89 629 HIS A O 1
ATOM 4938 N N . ALA A 1 630 ? -28.956 -9.891 7.427 1.00 29.25 630 ALA A N 1
ATOM 4939 C CA . ALA A 1 630 ? -29.326 -8.591 6.908 1.00 29.25 630 ALA A CA 1
ATOM 4940 C C . ALA A 1 630 ? -30.861 -8.523 6.898 1.00 29.25 630 ALA A C 1
ATOM 4942 O O . ALA A 1 630 ? -31.524 -9.407 6.348 1.00 29.25 630 ALA A O 1
ATOM 4943 N N . GLU A 1 631 ? -31.435 -7.479 7.497 1.00 27.72 631 GLU A N 1
ATOM 4944 C CA . GLU A 1 631 ? -32.757 -7.001 7.078 1.00 27.72 631 GLU A CA 1
ATOM 4945 C C . GLU A 1 631 ? -32.761 -6.829 5.547 1.00 27.72 631 GLU A C 1
ATOM 4947 O O . GLU A 1 631 ? -31.713 -6.511 4.978 1.00 27.72 631 GLU A O 1
ATOM 4952 N N . PRO A 1 632 ? -33.883 -7.109 4.859 1.00 28.83 632 PRO A N 1
ATOM 4953 C CA . PRO A 1 632 ? -33.866 -7.567 3.477 1.00 28.83 632 PRO A CA 1
ATOM 4954 C C . PRO A 1 632 ? -33.312 -6.497 2.534 1.00 28.83 632 PRO A C 1
ATOM 4956 O O . PRO A 1 632 ? -34.027 -5.603 2.081 1.00 28.83 632 PRO A O 1
ATOM 4959 N N . ALA A 1 633 ? -32.030 -6.631 2.199 1.00 33.25 633 ALA A N 1
ATOM 4960 C CA . ALA A 1 633 ? -31.477 -6.076 0.981 1.00 33.25 633 ALA A CA 1
ATOM 4961 C C . ALA A 1 633 ? -32.115 -6.830 -0.192 1.00 33.25 633 ALA A C 1
ATOM 4963 O O . ALA A 1 633 ? -32.260 -8.054 -0.149 1.00 33.25 633 ALA A O 1
ATOM 4964 N N . ALA A 1 634 ? -32.555 -6.082 -1.205 1.00 34.47 634 ALA A N 1
ATOM 4965 C CA . ALA A 1 634 ? -33.178 -6.620 -2.406 1.00 34.47 634 ALA A CA 1
ATOM 4966 C C . ALA A 1 634 ? -32.374 -7.814 -2.943 1.00 34.47 634 ALA A C 1
ATOM 4968 O O . ALA A 1 634 ? -31.156 -7.722 -3.070 1.00 34.47 634 ALA A O 1
ATOM 4969 N N . GLN A 1 635 ? -33.071 -8.921 -3.219 1.00 36.00 635 GLN A N 1
ATOM 4970 C CA . GLN A 1 635 ? -32.528 -10.152 -3.796 1.00 36.00 635 GLN A CA 1
ATOM 4971 C C . GLN A 1 635 ? -31.576 -9.809 -4.952 1.00 36.00 635 GLN A C 1
ATOM 4973 O O . GLN A 1 635 ? -32.015 -9.421 -6.033 1.00 36.00 635 GLN A O 1
ATOM 4978 N N . THR A 1 636 ? -30.271 -9.905 -4.703 1.00 50.66 636 THR A N 1
ATOM 4979 C CA . THR A 1 636 ? -29.257 -9.806 -5.748 1.00 50.66 636 THR A CA 1
ATOM 4980 C C . THR A 1 636 ? -29.292 -11.102 -6.539 1.00 50.66 636 THR A C 1
ATOM 4982 O O . THR A 1 636 ? -29.261 -12.182 -5.943 1.00 50.66 636 THR A O 1
ATOM 4985 N N . ASP A 1 637 ? -29.392 -10.987 -7.863 1.00 63.25 637 ASP A N 1
ATOM 4986 C CA . ASP A 1 637 ? -29.303 -12.115 -8.785 1.00 63.25 637 ASP A CA 1
ATOM 4987 C C . ASP A 1 637 ? -28.030 -12.927 -8.453 1.00 63.25 637 ASP A C 1
ATOM 4989 O O . ASP A 1 637 ? -26.941 -12.350 -8.443 1.00 63.25 637 ASP A O 1
ATOM 4993 N N . PRO A 1 638 ? -28.130 -14.226 -8.103 1.00 68.44 638 PRO A N 1
ATOM 4994 C CA . PRO A 1 638 ? -26.971 -15.051 -7.745 1.00 68.44 638 PRO A CA 1
ATOM 4995 C C . PRO A 1 638 ? -26.012 -15.272 -8.920 1.00 68.44 638 PRO A C 1
ATOM 4997 O O . PRO A 1 638 ? -24.950 -15.862 -8.752 1.00 68.44 638 PRO A O 1
ATOM 5000 N N . ILE A 1 639 ? -26.395 -14.846 -10.119 1.00 75.88 639 ILE A N 1
ATOM 5001 C CA . ILE A 1 639 ? -25.591 -14.921 -11.321 1.00 75.88 639 ILE A CA 1
ATOM 5002 C C . ILE A 1 639 ? -24.632 -13.726 -11.403 1.00 75.88 639 ILE A C 1
ATOM 5004 O O . ILE A 1 639 ? -25.054 -12.576 -11.497 1.00 75.88 639 ILE A O 1
ATOM 5008 N N . ASP A 1 640 ? -23.332 -14.005 -11.525 1.00 77.88 640 ASP A N 1
ATOM 5009 C CA . ASP A 1 640 ? -22.382 -13.022 -12.046 1.00 77.88 640 ASP A CA 1
ATOM 5010 C C . ASP A 1 640 ? -22.650 -12.805 -13.547 1.00 77.88 640 ASP A C 1
ATOM 5012 O O . ASP A 1 640 ? -22.432 -13.683 -14.388 1.00 77.88 640 ASP A O 1
ATOM 5016 N N . HIS A 1 641 ? -23.175 -11.633 -13.903 1.00 78.50 641 HIS A N 1
ATOM 5017 C CA . HIS A 1 641 ? -23.457 -11.285 -15.297 1.00 78.50 641 HIS A CA 1
ATOM 5018 C C . HIS A 1 641 ? -22.196 -10.932 -16.104 1.00 78.50 641 HIS A C 1
ATOM 5020 O O . HIS A 1 641 ? -22.278 -10.868 -17.332 1.00 78.50 641 HIS A O 1
ATOM 5026 N N . SER A 1 642 ? -21.039 -10.739 -15.457 1.00 77.88 642 SER A N 1
ATOM 5027 C CA . SER A 1 642 ? -19.746 -10.565 -16.132 1.00 77.88 642 SER A CA 1
ATOM 5028 C C . SER A 1 642 ? -19.128 -11.901 -16.567 1.00 77.88 642 SER A C 1
ATOM 5030 O O . SER A 1 642 ? -18.418 -11.955 -17.573 1.00 77.88 642 SER A O 1
ATOM 5032 N N . ASN A 1 643 ? -19.485 -13.002 -15.897 1.00 82.50 643 ASN A N 1
ATOM 5033 C CA . ASN A 1 643 ? -19.095 -14.351 -16.288 1.00 82.50 643 ASN A CA 1
ATOM 5034 C C . ASN A 1 643 ? -20.150 -15.004 -17.195 1.00 82.50 643 ASN A C 1
ATOM 5036 O O . ASN A 1 643 ? -21.143 -15.583 -16.753 1.00 82.50 643 ASN A O 1
ATOM 5040 N N . LEU A 1 644 ? -19.947 -14.946 -18.512 1.00 84.50 644 LEU A N 1
ATOM 5041 C CA . LEU A 1 644 ? -20.882 -15.546 -19.474 1.00 84.50 644 LEU A CA 1
ATOM 5042 C C . LEU A 1 644 ? -20.843 -17.083 -19.504 1.00 84.50 644 LEU A C 1
ATOM 5044 O O . LEU A 1 644 ? -21.743 -17.684 -20.088 1.00 84.50 644 LEU A O 1
ATOM 5048 N N . MET A 1 645 ? -19.846 -17.717 -18.878 1.00 93.00 645 MET A N 1
ATOM 5049 C CA . MET A 1 645 ? -19.609 -19.162 -18.953 1.00 93.00 645 MET A CA 1
ATOM 5050 C C . MET A 1 645 ? -20.163 -19.940 -17.755 1.00 93.00 645 MET A C 1
ATOM 5052 O O . MET A 1 645 ? -19.764 -21.080 -17.540 1.00 93.00 645 MET A O 1
ATOM 5056 N N . GLU A 1 646 ? -21.114 -19.373 -17.014 1.00 92.38 646 GLU A N 1
ATOM 5057 C CA . GLU A 1 646 ? -21.820 -20.033 -15.910 1.00 92.38 646 GLU A CA 1
ATOM 5058 C C . GLU A 1 646 ? -23.332 -19.866 -16.036 1.00 92.38 646 GLU A C 1
ATOM 5060 O O . GLU A 1 646 ? -23.808 -18.839 -16.508 1.00 92.38 646 GLU A O 1
ATOM 5065 N N . TYR A 1 647 ? -24.106 -20.858 -15.602 1.00 91.50 647 TYR A N 1
ATOM 5066 C CA . TYR A 1 647 ? -25.563 -20.787 -15.528 1.00 91.50 647 TYR A CA 1
ATOM 5067 C C . TYR A 1 647 ? -26.072 -21.327 -14.195 1.00 91.50 647 TYR A C 1
ATOM 5069 O O . TYR A 1 647 ? -25.463 -22.208 -13.590 1.00 91.50 647 TYR A O 1
ATOM 5077 N N . LEU A 1 648 ? -27.219 -20.818 -13.749 1.00 90.50 648 LEU A N 1
ATOM 5078 C CA . LEU A 1 648 ? -27.901 -21.329 -12.563 1.00 90.50 648 LEU A CA 1
ATOM 5079 C C . LEU A 1 648 ? -28.735 -22.565 -12.943 1.00 90.50 648 LEU A C 1
ATOM 5081 O O . LEU A 1 648 ? -29.620 -22.492 -13.796 1.00 90.50 648 LEU A O 1
ATOM 5085 N N . SER A 1 649 ? -28.468 -23.720 -12.355 1.00 86.88 649 SER A N 1
ATOM 5086 C CA . SER A 1 649 ? -29.273 -24.925 -12.564 1.00 86.88 649 SER A CA 1
ATOM 5087 C C . SER A 1 649 ? -30.656 -24.803 -11.914 1.00 86.88 649 SER A C 1
ATOM 5089 O O . SER A 1 649 ? -30.909 -23.931 -11.083 1.00 86.88 649 SER A O 1
ATOM 5091 N N . ALA A 1 650 ? -31.572 -25.711 -12.266 1.00 80.50 650 ALA A N 1
ATOM 5092 C CA . ALA A 1 650 ? -32.930 -25.733 -11.709 1.00 80.50 650 ALA A CA 1
ATOM 5093 C C . ALA A 1 650 ? -32.971 -25.922 -10.177 1.00 80.50 650 ALA A C 1
ATOM 5095 O O . ALA A 1 650 ? -33.948 -25.538 -9.543 1.00 80.50 650 ALA A O 1
ATOM 5096 N N . ASP A 1 651 ? -31.917 -26.495 -9.589 1.00 81.31 651 ASP A N 1
ATOM 5097 C CA . ASP A 1 651 ? -31.741 -26.659 -8.142 1.00 81.31 651 ASP A CA 1
ATOM 5098 C C . ASP A 1 651 ? -30.931 -25.520 -7.486 1.00 81.31 651 ASP A C 1
ATOM 5100 O O . ASP A 1 651 ? -30.559 -25.625 -6.320 1.00 81.31 651 ASP A O 1
ATOM 5104 N N . GLY A 1 652 ? -30.682 -24.422 -8.211 1.00 79.00 652 GLY A N 1
ATOM 5105 C CA . GLY A 1 652 ? -30.100 -23.193 -7.666 1.00 79.00 652 GLY A CA 1
ATOM 5106 C C . GLY A 1 652 ? -28.575 -23.189 -7.531 1.00 79.00 652 GLY A C 1
ATOM 5107 O O . GLY A 1 652 ? -28.047 -22.373 -6.781 1.00 79.00 652 GLY A O 1
ATOM 5108 N N . ARG A 1 653 ? -27.854 -24.074 -8.232 1.00 85.19 653 ARG A N 1
ATOM 5109 C CA . ARG A 1 653 ? -26.380 -24.124 -8.228 1.00 85.19 653 ARG A CA 1
ATOM 5110 C C . ARG A 1 653 ? -25.804 -23.419 -9.452 1.00 85.19 653 ARG A C 1
ATOM 5112 O O . ARG A 1 653 ? -26.338 -23.554 -10.546 1.00 85.19 653 ARG A O 1
ATOM 5119 N N . LEU A 1 654 ? -24.692 -22.709 -9.293 1.00 89.06 654 LEU A N 1
ATOM 5120 C CA . LEU A 1 654 ? -23.930 -22.196 -10.433 1.00 89.06 654 LEU A CA 1
ATOM 5121 C C . LEU A 1 654 ? -23.094 -23.326 -11.040 1.00 89.06 654 LEU A C 1
ATOM 5123 O O . LEU A 1 654 ? -22.311 -23.972 -10.343 1.00 89.06 654 LEU A O 1
ATOM 5127 N N . LEU A 1 655 ? -23.282 -23.582 -12.332 1.00 89.25 655 LEU A N 1
ATOM 5128 C CA . LEU A 1 655 ? -22.568 -24.603 -13.096 1.00 89.25 655 LEU A CA 1
ATOM 5129 C C . LEU A 1 655 ? -21.911 -23.978 -14.335 1.00 89.25 655 LEU A C 1
ATOM 5131 O O . LEU A 1 655 ? -22.504 -23.093 -14.952 1.00 89.25 655 LEU A O 1
ATOM 5135 N N . PRO A 1 656 ? -20.720 -24.442 -14.753 1.00 93.94 656 PRO A N 1
ATOM 5136 C CA . PRO A 1 656 ? -20.075 -23.939 -15.958 1.00 93.94 656 PRO A CA 1
ATOM 5137 C C . PRO A 1 656 ? -20.817 -24.390 -17.224 1.00 93.94 656 PRO A C 1
ATOM 5139 O O . PRO A 1 656 ? -21.260 -25.535 -17.330 1.00 93.94 656 PRO A O 1
ATOM 5142 N N . VAL A 1 657 ? -20.875 -23.518 -18.227 1.00 93.12 657 VAL A N 1
ATOM 5143 C CA . VAL A 1 657 ? -21.370 -23.826 -19.570 1.00 93.12 657 VAL A CA 1
ATOM 5144 C C . VAL A 1 657 ? -20.354 -24.711 -20.290 1.00 93.12 657 VAL A C 1
ATOM 5146 O O . VAL A 1 657 ? -19.240 -24.277 -20.581 1.00 93.12 657 VAL A O 1
ATOM 5149 N N . ARG A 1 658 ? -20.728 -25.959 -20.594 1.00 93.69 658 ARG A N 1
ATOM 5150 C CA . ARG A 1 658 ? -19.865 -26.925 -21.304 1.00 93.69 658 ARG A CA 1
ATOM 5151 C C . ARG A 1 658 ? -20.471 -27.429 -22.609 1.00 93.69 658 ARG A C 1
ATOM 5153 O O . ARG A 1 658 ? -19.746 -27.926 -23.467 1.00 93.69 658 ARG A O 1
ATOM 5160 N N . THR A 1 659 ? -21.783 -27.306 -22.764 1.00 94.31 659 THR A N 1
ATOM 5161 C CA . THR A 1 659 ? -22.543 -27.798 -23.915 1.00 94.31 659 THR A CA 1
ATOM 5162 C C . THR A 1 659 ? -23.445 -26.711 -24.505 1.00 94.31 659 THR A C 1
ATOM 5164 O O . THR A 1 659 ? -23.699 -25.674 -23.890 1.00 94.31 659 THR A O 1
ATOM 5167 N N . ALA A 1 660 ? -23.977 -26.955 -25.706 1.00 90.75 660 ALA A N 1
ATOM 5168 C CA . ALA A 1 660 ? -24.976 -26.072 -26.314 1.00 90.75 660 ALA A CA 1
ATOM 5169 C C . ALA A 1 660 ? -26.286 -26.006 -25.497 1.00 90.75 660 ALA A C 1
ATOM 5171 O O . ALA A 1 660 ? -26.990 -24.993 -25.522 1.00 90.75 660 ALA A O 1
ATOM 5172 N N . GLU A 1 661 ? -26.607 -27.065 -24.751 1.00 92.00 661 GLU A N 1
ATOM 5173 C CA . GLU A 1 661 ? -27.771 -27.123 -23.862 1.00 92.00 661 GLU A CA 1
ATOM 5174 C C . GLU A 1 661 ? -27.572 -26.227 -22.629 1.00 92.00 661 GLU A C 1
ATOM 5176 O O . GLU A 1 661 ? -28.458 -25.432 -22.303 1.00 92.00 661 GLU A O 1
ATOM 5181 N N . ASP A 1 662 ? -26.379 -26.255 -22.024 1.00 92.50 662 ASP A N 1
ATOM 5182 C CA . ASP A 1 662 ? -25.988 -25.336 -20.944 1.00 92.50 662 ASP A CA 1
ATOM 5183 C C . ASP A 1 662 ? -26.021 -23.878 -21.413 1.00 92.50 662 ASP A C 1
ATOM 5185 O O . ASP A 1 662 ? -26.545 -22.996 -20.731 1.00 92.50 662 ASP A O 1
ATOM 5189 N N . TRP A 1 663 ? -25.513 -23.616 -22.621 1.00 92.69 663 TRP A N 1
ATOM 5190 C CA . TRP A 1 663 ? -25.562 -22.281 -23.211 1.00 92.69 663 TRP A CA 1
ATOM 5191 C C . TRP A 1 663 ? -27.003 -21.815 -23.425 1.00 92.69 663 TRP A C 1
ATOM 5193 O O . TRP A 1 663 ? -27.329 -20.657 -23.182 1.00 92.69 663 TRP A O 1
ATOM 5203 N N . SER A 1 664 ? -27.898 -22.720 -23.820 1.00 90.56 664 SER A N 1
ATOM 5204 C CA . SER A 1 664 ? -29.319 -22.405 -23.972 1.00 90.56 664 SER A CA 1
ATOM 5205 C C . SER A 1 664 ? -29.974 -22.037 -22.632 1.00 90.56 664 SER A C 1
ATOM 5207 O O . SER A 1 664 ? -30.840 -21.161 -22.596 1.00 90.56 664 SER A O 1
ATOM 5209 N N . LEU A 1 665 ? -29.558 -22.665 -21.523 1.00 91.50 665 LEU A N 1
ATOM 5210 C CA . LEU A 1 665 ? -29.968 -22.295 -20.159 1.00 91.50 665 LEU A CA 1
ATOM 5211 C C . LEU A 1 665 ? -29.417 -20.921 -19.763 1.00 91.50 665 LEU A C 1
ATOM 5213 O O . LEU A 1 665 ? -30.188 -20.055 -19.341 1.00 91.50 665 LEU A O 1
ATOM 5217 N N . ARG A 1 666 ? -28.118 -20.691 -19.983 1.00 92.75 666 ARG A N 1
ATOM 5218 C CA . ARG A 1 666 ? -27.457 -19.402 -19.741 1.00 92.75 666 ARG A CA 1
ATOM 5219 C C . ARG A 1 666 ? -28.118 -18.271 -20.519 1.00 92.75 666 ARG A C 1
ATOM 5221 O O . ARG A 1 666 ? -28.464 -17.243 -19.944 1.00 92.75 666 ARG A O 1
ATOM 5228 N N . ARG A 1 667 ? -28.371 -18.468 -21.811 1.00 91.88 667 ARG A N 1
ATOM 5229 C CA . ARG A 1 667 ? -29.028 -17.476 -22.666 1.00 91.88 667 ARG A CA 1
ATOM 5230 C C . ARG A 1 667 ? -30.389 -17.069 -22.104 1.00 91.88 667 ARG A C 1
ATOM 5232 O O . ARG A 1 667 ? -30.666 -15.878 -22.026 1.00 91.88 667 ARG A O 1
ATOM 5239 N N . ARG A 1 668 ? -31.217 -18.022 -21.657 1.00 91.00 668 ARG A N 1
ATOM 5240 C CA . ARG A 1 668 ? -32.512 -17.702 -21.024 1.00 91.00 668 ARG A CA 1
ATOM 5241 C C . ARG A 1 668 ? -32.351 -16.829 -19.779 1.00 91.00 668 ARG A C 1
ATOM 5243 O O . ARG A 1 668 ? -33.151 -15.924 -19.578 1.00 91.00 668 ARG A O 1
ATOM 5250 N N . GLN A 1 669 ? -31.317 -17.067 -18.978 1.00 91.38 669 GLN A N 1
ATOM 5251 C CA . GLN A 1 669 ? -31.025 -16.265 -17.785 1.00 91.38 669 GLN A CA 1
ATOM 5252 C C . GLN A 1 669 ? -30.514 -14.869 -18.127 1.00 91.38 669 GLN A C 1
ATOM 5254 O O . GLN A 1 669 ? -30.949 -13.908 -17.506 1.00 91.38 669 GLN A O 1
ATOM 5259 N N . ILE A 1 670 ? -29.665 -14.738 -19.150 1.00 91.44 670 ILE A N 1
ATOM 5260 C CA . ILE A 1 670 ? -29.231 -13.434 -19.670 1.00 91.44 670 ILE A CA 1
ATOM 5261 C C . ILE A 1 670 ? -30.451 -12.625 -20.117 1.00 91.44 670 ILE A C 1
ATOM 5263 O O . ILE A 1 670 ? -30.595 -11.477 -19.708 1.00 91.44 670 ILE A O 1
ATOM 5267 N N . ILE A 1 671 ? -31.365 -13.232 -20.883 1.00 92.62 671 ILE A N 1
ATOM 5268 C CA . ILE A 1 671 ? -32.608 -12.573 -21.305 1.00 92.62 671 ILE A CA 1
ATOM 5269 C C . ILE A 1 671 ? -33.473 -12.201 -20.099 1.00 92.62 671 ILE A C 1
ATOM 5271 O O . ILE A 1 671 ? -33.924 -11.065 -20.018 1.00 92.62 671 ILE A O 1
ATOM 5275 N N . SER A 1 672 ? -33.634 -13.095 -19.123 1.00 89.50 672 SER A N 1
ATOM 5276 C CA . SER A 1 672 ? -34.387 -12.794 -17.899 1.00 89.50 672 SER A CA 1
ATOM 5277 C C . SER A 1 672 ? -33.780 -11.631 -17.105 1.00 89.50 672 SER A C 1
ATOM 5279 O O . SER A 1 672 ? -34.520 -10.789 -16.600 1.00 89.50 672 SER A O 1
ATOM 5281 N N . GLY A 1 673 ? -32.451 -11.554 -16.989 1.00 89.38 673 GLY A N 1
ATOM 5282 C CA . GLY A 1 673 ? -31.761 -10.439 -16.333 1.00 89.38 673 GLY A CA 1
ATOM 5283 C C . GLY A 1 673 ? -31.924 -9.131 -17.111 1.00 89.38 673 GLY A C 1
ATOM 5284 O O . GLY A 1 673 ? -32.258 -8.093 -16.539 1.00 89.38 673 GLY A O 1
ATOM 5285 N N . MET A 1 674 ? -31.788 -9.195 -18.439 1.00 92.06 674 MET A N 1
ATOM 5286 C CA . MET A 1 674 ? -32.041 -8.078 -19.352 1.00 92.06 674 MET A CA 1
ATOM 5287 C C . MET A 1 674 ? -33.479 -7.549 -19.229 1.00 92.06 674 MET A C 1
ATOM 5289 O O . MET A 1 674 ? -33.681 -6.338 -19.157 1.00 92.06 674 MET A O 1
ATOM 5293 N N . GLU A 1 675 ? -34.479 -8.428 -19.159 1.00 93.00 675 GLU A N 1
ATOM 5294 C CA . GLU A 1 675 ? -35.888 -8.060 -18.973 1.00 93.00 675 GLU A CA 1
ATOM 5295 C C . GLU A 1 675 ? -36.184 -7.502 -17.575 1.00 93.00 675 GLU A C 1
ATOM 5297 O O . GLU A 1 675 ? -37.007 -6.596 -17.444 1.00 93.00 675 GLU A O 1
ATOM 5302 N N . SER A 1 676 ? -35.503 -7.981 -16.530 1.00 88.00 676 SER A N 1
ATOM 5303 C CA . SER A 1 676 ? -35.609 -7.403 -15.181 1.00 88.00 676 SER A CA 1
ATOM 5304 C C . SER A 1 676 ? -35.085 -5.965 -15.129 1.00 88.00 676 SER A C 1
ATOM 5306 O O . SER A 1 676 ? -35.679 -5.124 -14.460 1.00 88.00 676 SER A O 1
ATOM 5308 N N . ALA A 1 677 ? -34.006 -5.663 -15.860 1.00 88.44 677 ALA A N 1
ATOM 5309 C CA . ALA A 1 677 ? -33.406 -4.330 -15.890 1.00 88.44 677 ALA A CA 1
ATOM 5310 C C . ALA A 1 677 ? -34.129 -3.354 -16.836 1.00 88.44 677 ALA A C 1
ATOM 5312 O O . ALA A 1 677 ? -34.263 -2.171 -16.529 1.00 88.44 677 ALA A O 1
ATOM 5313 N N . MET A 1 678 ? -34.578 -3.828 -18.001 1.00 91.44 678 MET A N 1
ATOM 5314 C CA . MET A 1 678 ? -35.101 -2.971 -19.076 1.00 91.44 678 MET A CA 1
ATOM 5315 C C . MET A 1 678 ? -36.628 -3.033 -19.231 1.00 91.44 678 MET A C 1
ATOM 5317 O O . MET A 1 678 ? -37.198 -2.249 -19.994 1.00 91.44 678 MET A O 1
ATOM 5321 N N . GLY A 1 679 ? -37.299 -3.937 -18.518 1.00 91.12 679 GLY A N 1
ATOM 5322 C CA . GLY A 1 679 ? -38.709 -4.277 -18.704 1.00 91.12 679 GLY A CA 1
ATOM 5323 C C . GLY A 1 679 ? -38.894 -5.527 -19.555 1.00 91.12 679 GLY A C 1
ATOM 5324 O O . GLY A 1 679 ? -38.074 -5.825 -20.416 1.00 91.12 679 GLY A O 1
ATOM 5325 N N . ARG A 1 680 ? -39.996 -6.251 -19.335 1.00 91.62 680 ARG A N 1
ATOM 5326 C CA . ARG A 1 680 ? -40.329 -7.453 -20.115 1.00 91.62 680 ARG A CA 1
ATOM 5327 C C . ARG A 1 680 ? -40.561 -7.120 -21.586 1.00 91.62 680 ARG A C 1
ATOM 5329 O O . ARG A 1 680 ? -41.223 -6.123 -21.888 1.00 91.62 680 ARG A O 1
ATOM 5336 N N . LEU A 1 681 ? -40.077 -7.981 -22.481 1.00 91.62 681 LEU A N 1
ATOM 5337 C CA . LEU A 1 681 ? -40.386 -7.886 -23.902 1.00 91.62 681 LEU A CA 1
ATOM 5338 C C . LEU A 1 681 ? -41.875 -8.216 -24.113 1.00 91.62 681 LEU A C 1
ATOM 5340 O O . LEU A 1 681 ? -42.331 -9.281 -23.687 1.00 91.62 681 LEU A O 1
ATOM 5344 N N . PRO A 1 682 ? -42.662 -7.344 -24.765 1.00 88.56 682 PRO A N 1
ATOM 5345 C CA . PRO A 1 682 ? -44.051 -7.662 -25.067 1.00 88.56 682 PRO A CA 1
ATOM 5346 C C . PRO A 1 682 ? -44.179 -8.837 -26.035 1.00 88.56 682 PRO A C 1
ATOM 5348 O O . PRO A 1 682 ? -43.374 -8.997 -26.956 1.00 88.56 682 PRO A O 1
ATOM 5351 N N . ASP A 1 683 ? -45.240 -9.625 -25.862 1.00 85.38 683 ASP A N 1
ATOM 5352 C CA . ASP A 1 683 ? -45.548 -10.710 -26.788 1.00 85.38 683 ASP A CA 1
ATOM 5353 C C . ASP A 1 683 ? -45.807 -10.162 -28.202 1.00 85.38 683 ASP A C 1
ATOM 5355 O O . ASP A 1 683 ? -46.588 -9.228 -28.409 1.00 85.38 683 ASP A O 1
ATOM 5359 N N . ARG A 1 684 ? -45.133 -10.770 -29.179 1.00 87.56 684 ARG A N 1
ATOM 5360 C CA . ARG A 1 684 ? -45.219 -10.452 -30.609 1.00 87.56 684 ARG A CA 1
ATOM 5361 C C . ARG A 1 684 ? -45.641 -11.644 -31.464 1.00 87.56 684 ARG A C 1
ATOM 5363 O O . ARG A 1 684 ? -45.724 -11.495 -32.680 1.00 87.56 684 ARG A O 1
ATOM 5370 N N . ALA A 1 685 ? -45.882 -12.817 -30.869 1.00 78.81 685 ALA A N 1
ATOM 5371 C CA . ALA A 1 685 ? -46.103 -14.067 -31.601 1.00 78.81 685 ALA A CA 1
ATOM 5372 C C . ALA A 1 685 ? -47.312 -14.007 -32.552 1.00 78.81 685 ALA A C 1
ATOM 5374 O O . ALA A 1 685 ? -47.315 -14.676 -33.582 1.00 78.81 685 ALA A O 1
ATOM 5375 N N . ASN A 1 686 ? -48.305 -13.170 -32.233 1.00 82.19 686 ASN A N 1
ATOM 5376 C CA . ASN A 1 686 ? -49.542 -13.009 -33.002 1.00 82.19 686 ASN A CA 1
ATOM 5377 C C . ASN A 1 686 ? -49.578 -11.745 -33.883 1.00 82.19 686 ASN A C 1
ATOM 5379 O O . ASN A 1 686 ? -50.634 -11.403 -34.416 1.00 82.19 686 ASN A O 1
ATOM 5383 N N . LEU A 1 687 ? -48.464 -11.020 -34.030 1.00 86.50 687 LEU A N 1
ATOM 5384 C CA . LEU A 1 687 ? -48.421 -9.836 -34.889 1.00 86.50 687 LEU A CA 1
ATOM 5385 C C . LEU A 1 687 ? -48.164 -10.231 -36.353 1.00 86.50 687 LEU A C 1
ATOM 5387 O O . LEU A 1 687 ? -47.244 -11.008 -36.618 1.00 86.50 687 LEU A O 1
ATOM 5391 N N . PRO A 1 688 ? -48.915 -9.678 -37.327 1.00 87.19 688 PRO A N 1
ATOM 5392 C CA . PRO A 1 688 ? -48.660 -9.933 -38.742 1.00 87.19 688 PRO A CA 1
ATOM 5393 C C . PRO A 1 688 ? -47.311 -9.342 -39.181 1.00 87.19 688 PRO A C 1
ATOM 5395 O O . PRO A 1 688 ? -46.684 -8.564 -38.452 1.00 87.19 688 PRO A O 1
ATOM 5398 N N . ALA A 1 689 ? -46.862 -9.674 -40.395 1.00 87.38 689 ALA A N 1
ATOM 5399 C CA . ALA A 1 689 ? -45.733 -8.978 -41.010 1.00 87.38 689 ALA A CA 1
ATOM 5400 C C . ALA A 1 689 ? -46.001 -7.454 -41.029 1.00 87.38 689 ALA A C 1
ATOM 5402 O O . ALA A 1 689 ? -47.130 -7.058 -41.332 1.00 87.38 689 ALA A O 1
ATOM 5403 N N . PRO A 1 690 ? -45.018 -6.600 -40.680 1.00 94.25 690 PRO A N 1
ATOM 5404 C CA . PRO A 1 690 ? -45.222 -5.155 -40.634 1.00 94.25 690 PRO A CA 1
ATOM 5405 C C . PRO A 1 690 ? -45.734 -4.594 -41.962 1.00 94.25 690 PRO A C 1
ATOM 5407 O O . PRO A 1 690 ? -45.108 -4.778 -43.008 1.00 94.25 690 PRO A O 1
ATOM 5410 N N . GLU A 1 691 ? -46.843 -3.856 -41.912 1.00 94.75 691 GLU A N 1
ATOM 5411 C CA . GLU A 1 691 ? -47.281 -3.037 -43.041 1.00 94.75 691 GLU A CA 1
ATOM 5412 C C . GLU A 1 691 ? -46.239 -1.943 -43.304 1.00 94.75 691 GLU A C 1
ATOM 5414 O O . GLU A 1 691 ? -45.655 -1.395 -42.367 1.00 94.75 691 GLU A O 1
ATOM 5419 N N . THR A 1 692 ? -46.008 -1.606 -44.575 1.00 95.94 692 THR A N 1
ATOM 5420 C CA . THR A 1 692 ? -45.081 -0.538 -44.966 1.00 95.94 692 THR A CA 1
ATOM 5421 C C . THR A 1 692 ? -45.786 0.540 -45.772 1.00 95.94 692 THR A C 1
ATOM 5423 O O . THR A 1 692 ? -46.543 0.251 -46.695 1.00 95.94 692 THR A O 1
ATOM 5426 N N . LYS A 1 693 ? -45.503 1.801 -45.444 1.00 96.69 693 LYS A N 1
ATOM 5427 C CA . LYS A 1 693 ? -45.938 2.979 -46.195 1.00 96.69 693 LYS A CA 1
ATOM 5428 C C . LYS A 1 693 ? -44.730 3.620 -46.854 1.00 96.69 693 LYS A C 1
ATOM 5430 O O . LYS A 1 693 ? -43.802 4.036 -46.162 1.00 96.69 693 LYS A O 1
ATOM 5435 N N . LEU A 1 694 ? -44.748 3.703 -48.181 1.00 95.44 694 LEU A N 1
ATOM 5436 C CA . LEU A 1 694 ? -43.738 4.431 -48.942 1.00 95.44 694 LEU A CA 1
ATOM 5437 C C . LEU A 1 694 ? -43.963 5.937 -48.778 1.00 95.44 694 LEU A C 1
ATOM 5439 O O . LEU A 1 694 ? -45.063 6.427 -49.023 1.00 95.44 694 LEU A O 1
ATOM 5443 N N . VAL A 1 695 ? -42.916 6.656 -48.383 1.00 94.88 695 VAL A N 1
ATOM 5444 C CA . VAL A 1 695 ? -42.905 8.121 -48.292 1.00 94.88 695 VAL A CA 1
ATOM 5445 C C . VAL A 1 695 ? -42.250 8.696 -49.543 1.00 94.88 695 VAL A C 1
ATOM 5447 O O . VAL A 1 695 ? -42.866 9.484 -50.255 1.00 94.88 695 VAL A O 1
ATOM 5450 N N . VAL A 1 696 ? -41.025 8.259 -49.849 1.00 95.38 696 VAL A N 1
ATOM 5451 C CA . VAL A 1 696 ? -40.253 8.723 -51.010 1.00 95.38 696 VAL A CA 1
ATOM 5452 C C . VAL A 1 696 ? -39.501 7.553 -51.633 1.00 95.38 696 VAL A C 1
ATOM 5454 O O . VAL A 1 696 ? -38.963 6.702 -50.930 1.00 95.38 696 VAL A O 1
ATOM 5457 N N . ARG A 1 697 ? -39.431 7.525 -52.967 1.00 96.81 697 ARG A N 1
ATOM 5458 C CA . ARG A 1 697 ? -38.550 6.634 -53.729 1.00 96.81 697 ARG A CA 1
ATOM 5459 C C . ARG A 1 697 ? -37.520 7.464 -54.485 1.00 96.81 697 ARG A C 1
ATOM 5461 O O . ARG A 1 697 ? -37.891 8.366 -55.231 1.00 96.81 697 ARG A O 1
ATOM 5468 N N . THR A 1 698 ? -36.249 7.119 -54.332 1.00 95.81 698 THR A N 1
ATOM 5469 C CA . THR A 1 698 ? -35.125 7.763 -55.017 1.00 95.81 698 THR A CA 1
ATOM 5470 C C . THR A 1 698 ? -34.294 6.708 -55.738 1.00 95.81 698 THR A C 1
ATOM 5472 O O . THR A 1 698 ? -33.905 5.695 -55.154 1.00 95.81 698 THR A O 1
ATOM 5475 N N . GLU A 1 699 ? -34.035 6.934 -57.023 1.00 95.56 699 GLU A N 1
ATOM 5476 C CA . GLU A 1 699 ? -33.173 6.075 -57.834 1.00 95.56 699 GLU A CA 1
ATOM 5477 C C . GLU A 1 699 ? -31.730 6.586 -57.781 1.00 95.56 699 GLU A C 1
ATOM 5479 O O . GLU A 1 699 ? -31.480 7.755 -58.064 1.00 95.56 699 GLU A O 1
ATOM 5484 N N . HIS A 1 700 ? -30.790 5.702 -57.446 1.00 93.12 700 HIS A N 1
ATOM 5485 C CA . HIS A 1 700 ? -29.347 5.928 -57.565 1.00 93.12 700 HIS A CA 1
ATOM 5486 C C . HIS A 1 700 ? -28.758 4.921 -58.557 1.00 93.12 700 HIS A C 1
ATOM 5488 O O . HIS A 1 700 ? -29.436 3.966 -58.932 1.00 93.12 700 HIS A O 1
ATOM 5494 N N . ASP A 1 701 ? -27.513 5.101 -58.991 1.00 89.69 701 ASP A N 1
ATOM 5495 C CA . ASP A 1 701 ? -26.914 4.239 -60.022 1.00 89.69 701 ASP A CA 1
ATOM 5496 C C . ASP A 1 701 ? -26.850 2.761 -59.594 1.00 89.69 701 ASP A C 1
ATOM 5498 O O . ASP A 1 701 ? -27.283 1.892 -60.349 1.00 89.69 701 ASP A O 1
ATOM 5502 N N . ASP A 1 702 ? -26.444 2.489 -58.347 1.00 92.25 702 ASP A N 1
ATOM 5503 C CA . ASP A 1 702 ? -26.166 1.126 -57.852 1.00 92.25 702 ASP A CA 1
ATOM 5504 C C . ASP A 1 702 ? -27.312 0.507 -57.021 1.00 92.25 702 ASP A C 1
ATOM 5506 O O . ASP A 1 702 ? -27.360 -0.702 -56.773 1.00 92.25 702 ASP A O 1
ATOM 5510 N N . PHE A 1 703 ? -28.249 1.329 -56.543 1.00 95.25 703 PHE A N 1
ATOM 5511 C CA . PHE A 1 703 ? -29.348 0.908 -55.671 1.00 95.25 703 PHE A CA 1
ATOM 5512 C C . PHE A 1 703 ? -30.563 1.834 -55.806 1.00 95.25 703 PHE A C 1
ATOM 5514 O O . PHE A 1 703 ? -30.471 2.972 -56.261 1.00 95.25 703 PHE A O 1
ATOM 5521 N N . THR A 1 704 ? -31.723 1.365 -55.364 1.00 96.56 704 THR A N 1
ATOM 5522 C CA . THR A 1 704 ? -32.906 2.197 -55.128 1.00 96.56 704 THR A CA 1
ATOM 5523 C C . THR A 1 704 ? -33.052 2.424 -53.627 1.00 96.56 704 THR A C 1
ATOM 5525 O O . THR A 1 704 ? -33.031 1.464 -52.854 1.00 96.56 704 THR A O 1
ATOM 5528 N N . ARG A 1 705 ? -33.243 3.676 -53.204 1.00 97.25 705 ARG A N 1
ATOM 5529 C CA . ARG A 1 705 ? -33.545 4.032 -51.814 1.00 97.25 705 ARG A CA 1
ATOM 5530 C C . ARG A 1 705 ? -35.027 4.337 -51.655 1.00 97.25 705 ARG A C 1
ATOM 5532 O O . ARG A 1 705 ? -35.591 5.131 -52.406 1.00 97.25 705 ARG A O 1
ATOM 5539 N N . LEU A 1 706 ? -35.650 3.721 -50.662 1.00 97.75 706 LEU A N 1
ATOM 5540 C CA . LEU A 1 706 ? -37.034 3.945 -50.272 1.00 97.75 706 LEU A CA 1
ATOM 5541 C C . LEU A 1 706 ? -37.051 4.526 -48.861 1.00 97.75 706 LEU A C 1
ATOM 5543 O O . LEU A 1 706 ? -36.639 3.864 -47.913 1.00 97.75 706 LEU A O 1
ATOM 5547 N N . GLU A 1 707 ? -37.550 5.741 -48.700 1.00 97.62 707 GLU A N 1
ATOM 5548 C CA . GLU A 1 707 ? -37.933 6.241 -47.386 1.00 97.62 707 GLU A CA 1
ATOM 5549 C C . GLU A 1 707 ? -39.319 5.694 -47.066 1.00 97.62 707 GLU A C 1
ATOM 5551 O O . GLU A 1 707 ? -40.284 5.938 -47.795 1.00 97.62 707 GLU A O 1
ATOM 5556 N N . ILE A 1 708 ? -39.408 4.899 -46.007 1.00 97.88 708 ILE A N 1
ATOM 5557 C CA . ILE A 1 708 ? -40.620 4.186 -45.622 1.00 97.88 708 ILE A CA 1
ATOM 5558 C C . ILE A 1 708 ? -40.967 4.464 -44.165 1.00 97.88 708 ILE A C 1
ATOM 5560 O O . ILE A 1 708 ? -40.139 4.907 -43.371 1.00 97.88 708 ILE A O 1
ATOM 5564 N N . LYS A 1 709 ? -42.196 4.131 -43.788 1.00 97.62 709 LYS A N 1
ATOM 5565 C CA . LYS A 1 709 ? -42.555 3.851 -42.398 1.00 97.62 709 LYS A CA 1
ATOM 5566 C C . LYS A 1 709 ? -43.072 2.427 -42.307 1.00 97.62 709 LYS A C 1
ATOM 5568 O O . LYS A 1 709 ? -43.827 2.018 -43.188 1.00 97.62 709 LYS A O 1
ATOM 5573 N N . TYR A 1 710 ? -42.703 1.686 -41.269 1.00 97.25 710 TYR A N 1
ATOM 5574 C CA . TYR A 1 710 ? -43.244 0.348 -41.027 1.00 97.25 710 TYR A CA 1
ATOM 5575 C C . TYR A 1 710 ? -44.011 0.287 -39.709 1.00 97.25 710 TYR A C 1
ATOM 5577 O O . TYR A 1 710 ? -43.640 0.939 -38.734 1.00 97.25 710 TYR A O 1
ATOM 5585 N N . LEU A 1 711 ? -45.108 -0.468 -39.701 1.00 95.44 711 LEU A N 1
ATOM 5586 C CA . LEU A 1 711 ? -45.997 -0.596 -38.551 1.00 95.44 711 LEU A CA 1
ATOM 5587 C C . LEU A 1 711 ? -45.381 -1.554 -37.522 1.00 95.44 711 LEU A C 1
ATOM 5589 O O . LEU A 1 711 ? -45.435 -2.780 -37.678 1.00 95.44 711 LEU A O 1
ATOM 5593 N N . ALA A 1 712 ? -44.766 -0.995 -36.480 1.00 91.19 712 ALA A N 1
ATOM 5594 C CA . ALA A 1 712 ? -44.185 -1.788 -35.401 1.00 91.19 712 ALA A CA 1
ATOM 5595 C C . ALA A 1 712 ? -45.282 -2.341 -34.479 1.00 91.19 712 ALA A C 1
ATOM 5597 O O . ALA A 1 712 ? -45.257 -3.527 -34.150 1.00 91.19 712 ALA A O 1
ATOM 5598 N N . GLU A 1 713 ? -46.274 -1.510 -34.151 1.00 86.81 713 GLU A N 1
ATOM 5599 C CA . GLU A 1 713 ? -47.437 -1.811 -33.305 1.00 86.81 713 GLU A CA 1
ATOM 5600 C C . GLU A 1 713 ? -48.696 -1.129 -33.861 1.00 86.81 713 GLU A C 1
ATOM 5602 O O . GLU A 1 713 ? -48.560 -0.251 -34.715 1.00 86.81 713 GLU A O 1
ATOM 5607 N N . PRO A 1 714 ? -49.915 -1.498 -33.409 1.00 85.06 714 PRO A N 1
ATOM 5608 C CA . PRO A 1 714 ? -51.127 -0.763 -33.765 1.00 85.06 714 PRO A CA 1
ATOM 5609 C C . PRO A 1 714 ? -50.937 0.743 -33.560 1.00 85.06 714 PRO A C 1
ATOM 5611 O O . PRO A 1 714 ? -50.505 1.177 -32.497 1.00 85.06 714 PRO A O 1
ATOM 5614 N N . ASP A 1 715 ? -51.215 1.510 -34.613 1.00 83.12 715 ASP A N 1
ATOM 5615 C CA . ASP A 1 715 ? -51.082 2.970 -34.673 1.00 83.12 715 ASP A CA 1
ATOM 5616 C C . ASP A 1 715 ? -49.662 3.543 -34.501 1.00 83.12 715 ASP A C 1
ATOM 5618 O O . ASP A 1 715 ? -49.493 4.764 -34.487 1.00 83.12 715 ASP A O 1
ATOM 5622 N N . GLU A 1 716 ? -48.620 2.705 -34.491 1.00 89.00 716 GLU A N 1
ATOM 5623 C CA . GLU A 1 716 ? -47.240 3.152 -34.299 1.00 89.00 716 GLU A CA 1
ATOM 5624 C C . GLU A 1 716 ? -46.316 2.806 -35.474 1.00 89.00 716 GLU A C 1
ATOM 5626 O O . GLU A 1 716 ? -45.975 1.651 -35.750 1.00 89.00 716 GLU A O 1
ATOM 5631 N N . TRP A 1 717 ? -45.882 3.861 -36.162 1.00 94.62 717 TRP A N 1
ATOM 5632 C CA . TRP A 1 717 ? -45.133 3.795 -37.412 1.00 94.62 717 TRP A CA 1
ATOM 5633 C C . TRP A 1 717 ? -43.682 4.222 -37.209 1.00 94.62 717 TRP A C 1
ATOM 5635 O O . TRP A 1 717 ? -43.420 5.390 -36.923 1.00 94.62 717 TRP A O 1
ATOM 5645 N N . VAL A 1 718 ? -42.740 3.308 -37.441 1.00 96.94 718 VAL A N 1
ATOM 5646 C CA . VAL A 1 718 ? -41.300 3.577 -37.340 1.00 96.94 718 VAL A CA 1
ATOM 5647 C C . VAL A 1 718 ? -40.765 4.043 -38.700 1.00 96.94 718 VAL A C 1
ATOM 5649 O O . VAL A 1 718 ? -40.838 3.282 -39.671 1.00 96.94 718 VAL A O 1
ATOM 5652 N N . PRO A 1 719 ? -40.234 5.273 -38.817 1.00 98.12 719 PRO A N 1
ATOM 5653 C CA . PRO A 1 719 ? -39.567 5.751 -40.025 1.00 98.12 719 PRO A CA 1
ATOM 5654 C C . PRO A 1 719 ? -38.261 4.999 -40.293 1.00 98.12 719 PRO A C 1
ATOM 5656 O O . PRO A 1 719 ? -37.492 4.721 -39.373 1.00 98.12 719 PRO A O 1
ATOM 5659 N N . ALA A 1 720 ? -37.984 4.698 -41.560 1.00 98.31 720 ALA A N 1
ATOM 5660 C CA . ALA A 1 720 ? -36.781 3.988 -41.976 1.00 98.31 720 ALA A CA 1
ATOM 5661 C C . ALA A 1 720 ? -36.351 4.334 -43.407 1.00 98.31 720 ALA A C 1
ATOM 5663 O O . ALA A 1 720 ? -37.162 4.741 -44.238 1.00 98.31 720 ALA A O 1
ATOM 5664 N N . LEU A 1 721 ? -35.071 4.115 -43.702 1.00 98.38 721 LEU A N 1
ATOM 5665 C CA . LEU A 1 721 ? -34.545 4.050 -45.063 1.00 98.38 721 LEU A CA 1
ATOM 5666 C C . LEU A 1 721 ? -34.363 2.578 -45.439 1.00 98.38 721 LEU A C 1
ATOM 5668 O O . LEU A 1 721 ? -33.745 1.817 -44.700 1.00 98.38 721 LEU A O 1
ATOM 5672 N N . LEU A 1 722 ? -34.904 2.172 -46.580 1.00 98.19 722 LEU A N 1
ATOM 5673 C CA . LEU A 1 722 ? -34.775 0.832 -47.135 1.00 98.19 722 LEU A CA 1
ATOM 5674 C C . LEU A 1 722 ? -34.026 0.905 -48.466 1.00 98.19 722 LEU A C 1
ATOM 5676 O O . LEU A 1 722 ? -34.486 1.537 -49.415 1.00 98.19 722 LEU A O 1
ATOM 5680 N N . TYR A 1 723 ? -32.890 0.225 -48.546 1.00 98.06 723 TYR A N 1
ATOM 5681 C CA . TYR A 1 723 ? -32.036 0.183 -49.724 1.00 98.06 723 TYR A CA 1
ATOM 5682 C C . TYR A 1 723 ? -32.191 -1.150 -50.443 1.00 98.06 723 TYR A C 1
ATOM 5684 O O . TYR A 1 723 ? -32.074 -2.219 -49.838 1.00 98.06 723 TYR A O 1
ATOM 5692 N N . LEU A 1 724 ? -32.434 -1.072 -51.748 1.00 95.94 724 LEU A N 1
ATOM 5693 C CA . LEU A 1 724 ? -32.590 -2.213 -52.637 1.00 95.94 724 LEU A CA 1
ATOM 5694 C C . LEU A 1 724 ? -31.462 -2.189 -53.677 1.00 95.94 724 LEU A C 1
ATOM 5696 O O . LEU A 1 724 ? -31.471 -1.308 -54.537 1.00 95.94 724 LEU A O 1
ATOM 5700 N N . PRO A 1 725 ? -30.504 -3.128 -53.639 1.00 94.44 725 PRO A N 1
ATOM 5701 C CA . PRO A 1 725 ? -29.430 -3.178 -54.626 1.00 94.44 725 PRO A CA 1
ATOM 5702 C C . PRO A 1 725 ? -29.985 -3.515 -56.016 1.00 94.44 725 PRO A C 1
ATOM 5704 O O . PRO A 1 725 ? -30.920 -4.323 -56.138 1.00 94.44 725 PRO A O 1
ATOM 5707 N N . LYS A 1 726 ? -29.415 -2.889 -57.054 1.00 88.88 726 LYS A N 1
ATOM 5708 C CA . LYS A 1 726 ? -29.804 -3.107 -58.458 1.00 88.88 726 LYS A CA 1
ATOM 5709 C C . LYS A 1 726 ? -29.152 -4.349 -59.057 1.00 88.88 726 LYS A C 1
ATOM 5711 O O . LYS A 1 726 ? -29.836 -5.107 -59.743 1.00 88.88 726 LYS A O 1
ATOM 5716 N N . ASP A 1 727 ? -27.886 -4.602 -58.732 1.00 77.19 727 ASP A N 1
ATOM 5717 C CA . ASP A 1 727 ? -27.189 -5.823 -59.136 1.00 77.19 727 ASP A CA 1
ATOM 5718 C C . ASP A 1 727 ? -27.677 -7.016 -58.308 1.00 77.19 727 ASP A C 1
ATOM 5720 O O . ASP A 1 727 ? -27.242 -7.264 -57.181 1.00 77.19 727 ASP A O 1
ATOM 5724 N N . ARG A 1 728 ? -28.631 -7.758 -58.879 1.00 70.94 728 ARG A N 1
ATOM 5725 C CA . ARG A 1 728 ? -29.186 -8.984 -58.298 1.00 70.94 728 ARG A CA 1
ATOM 5726 C C . ARG A 1 728 ? -28.734 -10.195 -59.117 1.00 70.94 728 ARG A C 1
ATOM 5728 O O . ARG A 1 728 ? -29.039 -10.249 -60.310 1.00 70.94 728 ARG A O 1
ATOM 5735 N N . PRO A 1 729 ? -28.081 -11.202 -58.509 1.00 65.69 729 PRO A N 1
ATOM 5736 C CA . PRO A 1 729 ? -27.896 -12.500 -59.149 1.00 65.69 729 PRO A CA 1
ATOM 5737 C C . PRO A 1 729 ? -29.259 -13.057 -59.585 1.00 65.69 729 PRO A C 1
ATOM 5739 O O . PRO A 1 729 ? -30.223 -13.007 -58.815 1.00 65.69 729 PRO A O 1
ATOM 5742 N N . SER A 1 730 ? -29.363 -13.563 -60.814 1.00 61.19 730 SER A N 1
ATOM 5743 C CA . SER A 1 730 ? -30.630 -13.999 -61.412 1.00 61.19 730 SER A CA 1
ATOM 5744 C C . SER A 1 730 ? -31.372 -15.012 -60.525 1.00 61.19 730 SER A C 1
ATOM 5746 O O . SER A 1 730 ? -30.936 -16.143 -60.335 1.00 61.19 730 SER A O 1
ATOM 5748 N N . GLY A 1 731 ? -32.517 -14.591 -59.972 1.00 63.22 731 GLY A N 1
ATOM 5749 C CA . GLY A 1 731 ? -33.466 -15.444 -59.241 1.00 63.22 731 GLY A CA 1
ATOM 5750 C C . GLY A 1 731 ? -33.147 -15.748 -57.768 1.00 63.22 731 GLY A C 1
ATOM 5751 O O . GLY A 1 731 ? -33.890 -16.508 -57.149 1.00 63.22 731 GLY A O 1
ATOM 5752 N N . GLY A 1 732 ? -32.084 -15.182 -57.184 1.00 76.38 732 GLY A N 1
ATOM 5753 C CA . GLY A 1 732 ? -31.692 -15.445 -55.792 1.00 76.38 732 GLY A CA 1
ATOM 5754 C C . GLY A 1 732 ? -32.248 -14.438 -54.776 1.00 76.38 732 GLY A C 1
ATOM 5755 O O . GLY A 1 732 ? -32.201 -13.232 -54.999 1.00 76.38 732 GLY A O 1
ATOM 5756 N N . ARG A 1 733 ? -32.711 -14.925 -53.615 1.00 91.25 733 ARG A N 1
ATOM 5757 C CA . ARG A 1 733 ? -32.970 -14.089 -52.426 1.00 91.25 733 ARG A CA 1
ATOM 5758 C C . ARG A 1 733 ? -31.658 -13.530 -51.867 1.00 91.25 733 ARG A C 1
ATOM 5760 O O . ARG A 1 733 ? -30.664 -14.256 -51.799 1.00 91.25 733 ARG A O 1
ATOM 5767 N N . LEU A 1 734 ? -31.649 -12.272 -51.437 1.00 94.12 734 LEU A N 1
ATOM 5768 C CA . LEU A 1 734 ? -30.452 -11.549 -50.997 1.00 94.12 734 LEU A CA 1
ATOM 5769 C C . LEU A 1 734 ? -30.247 -11.623 -49.475 1.00 94.12 734 LEU A C 1
ATOM 5771 O O . LEU A 1 734 ? -31.221 -11.757 -48.733 1.00 94.12 734 LEU A O 1
ATOM 5775 N N . PRO A 1 735 ? -29.000 -11.524 -48.980 1.00 96.06 735 PRO A N 1
ATOM 5776 C CA . PRO A 1 735 ? -28.765 -11.251 -47.567 1.00 96.06 735 PRO A CA 1
ATOM 5777 C C . PRO A 1 735 ? -29.252 -9.839 -47.209 1.00 96.06 735 PRO A C 1
ATOM 5779 O O . PRO A 1 735 ? -29.193 -8.921 -48.034 1.00 96.06 735 PRO A O 1
ATOM 5782 N N . ALA A 1 736 ? -29.705 -9.658 -45.970 1.00 98.06 736 ALA A N 1
ATOM 5783 C CA . ALA A 1 736 ? -30.175 -8.368 -45.478 1.00 98.06 736 ALA A CA 1
ATOM 5784 C C . ALA A 1 736 ? -29.445 -7.920 -44.210 1.00 98.06 736 ALA A C 1
ATOM 5786 O O . ALA A 1 736 ? -28.969 -8.744 -43.429 1.00 98.06 736 ALA A O 1
ATOM 5787 N N . VAL A 1 737 ? -29.371 -6.607 -43.999 1.00 98.38 737 VAL A N 1
ATOM 5788 C CA . VAL A 1 737 ? -28.745 -6.009 -42.816 1.00 98.38 737 VAL A CA 1
ATOM 5789 C C . VAL A 1 737 ? -29.655 -4.942 -42.216 1.00 98.38 737 VAL A C 1
ATOM 5791 O O . VAL A 1 737 ? -30.134 -4.054 -42.922 1.00 98.38 737 VAL A O 1
ATOM 5794 N N . LEU A 1 738 ? -29.870 -5.012 -40.903 1.00 98.56 738 LEU A N 1
ATOM 5795 C CA . LEU A 1 738 ? -30.446 -3.918 -40.129 1.00 98.56 738 LEU A CA 1
ATOM 5796 C C . LEU A 1 738 ? -29.319 -2.963 -39.700 1.00 98.56 738 LEU A C 1
ATOM 5798 O O . LEU A 1 738 ? -28.458 -3.337 -38.905 1.00 98.56 738 LEU A O 1
ATOM 5802 N N . ALA A 1 739 ? -29.297 -1.750 -40.246 1.00 98.12 739 ALA A N 1
ATOM 5803 C CA . ALA A 1 739 ? -28.262 -0.750 -39.988 1.00 98.12 739 ALA A CA 1
ATOM 5804 C C . ALA A 1 739 ? -28.757 0.287 -38.968 1.00 98.12 739 ALA A C 1
ATOM 5806 O O . ALA A 1 739 ? -29.729 0.994 -39.223 1.00 98.12 739 ALA A O 1
ATOM 5807 N N . LEU A 1 740 ? -28.107 0.378 -37.807 1.00 98.12 740 LEU A N 1
ATOM 5808 C CA . LEU A 1 740 ? -28.606 1.134 -36.653 1.00 98.12 740 LEU A CA 1
ATOM 5809 C C . LEU A 1 740 ? -27.756 2.371 -36.366 1.00 98.12 740 LEU A C 1
ATOM 5811 O O . LEU A 1 740 ? -26.542 2.277 -36.216 1.00 98.12 740 LEU A O 1
ATOM 5815 N N . HIS A 1 741 ? -28.392 3.538 -36.252 1.00 96.81 741 HIS A N 1
ATOM 5816 C CA . HIS A 1 741 ? -27.685 4.819 -36.194 1.00 96.81 741 HIS A CA 1
ATOM 5817 C C . HIS A 1 741 ? -27.085 5.157 -34.812 1.00 96.81 741 HIS A C 1
ATOM 5819 O O . HIS A 1 741 ? -27.628 4.761 -33.779 1.00 96.81 741 HIS A O 1
ATOM 5825 N N . PRO A 1 742 ? -25.975 5.926 -34.752 1.00 95.19 742 PRO A N 1
ATOM 5826 C CA . PRO A 1 742 ? -25.422 6.438 -33.495 1.00 95.19 742 PRO A CA 1
ATOM 5827 C C . PRO A 1 742 ? -26.313 7.514 -32.859 1.00 95.19 742 PRO A C 1
ATOM 5829 O O . PRO A 1 742 ? -27.296 7.959 -33.453 1.00 95.19 742 PRO A O 1
ATOM 5832 N N . THR A 1 743 ? -25.935 7.993 -31.670 1.00 94.94 743 THR A N 1
ATOM 5833 C CA . THR A 1 743 ? -26.606 9.118 -31.003 1.00 94.94 743 THR A CA 1
ATOM 5834 C C . THR A 1 743 ? -26.460 10.396 -31.831 1.00 94.94 743 THR A C 1
ATOM 5836 O O . THR A 1 743 ? -25.470 11.117 -31.730 1.00 94.94 743 THR A O 1
ATOM 5839 N N . SER A 1 744 ? -27.446 10.677 -32.678 1.00 91.56 744 SER A N 1
ATOM 5840 C CA . SER A 1 744 ? -27.491 11.867 -33.524 1.00 91.56 744 SER A CA 1
ATOM 5841 C C . SER A 1 744 ? -28.929 12.269 -33.780 1.00 91.56 744 SER A C 1
ATOM 5843 O O . SER A 1 744 ? -29.744 11.436 -34.169 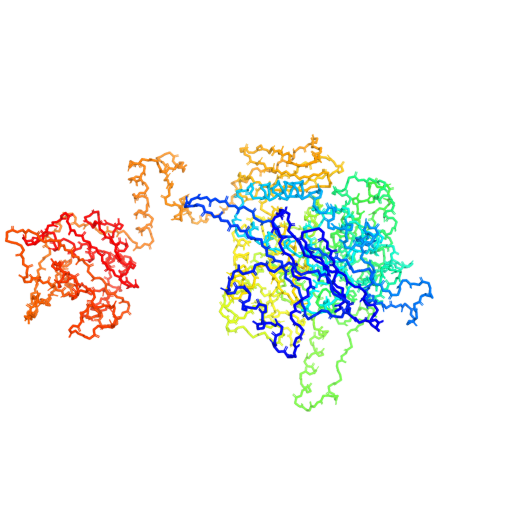1.00 91.56 744 SER A O 1
ATOM 5845 N N . ARG A 1 745 ? -29.226 13.569 -33.656 1.00 91.69 745 ARG A N 1
ATOM 5846 C CA . ARG A 1 745 ? -30.558 14.119 -33.955 1.00 91.69 745 ARG A CA 1
ATOM 5847 C C . ARG A 1 745 ? -31.037 13.791 -35.374 1.00 91.69 745 ARG A C 1
ATOM 5849 O O . ARG A 1 745 ? -32.235 13.704 -35.588 1.00 91.69 745 ARG A O 1
ATOM 5856 N N . GLN A 1 746 ? -30.119 13.578 -36.319 1.00 91.44 746 GLN A N 1
ATOM 5857 C CA . GLN A 1 746 ? -30.445 13.231 -37.708 1.00 91.44 746 GLN A CA 1
ATOM 5858 C C . GLN A 1 746 ? -30.893 11.766 -37.898 1.00 91.44 746 GLN A C 1
ATOM 5860 O O . GLN A 1 746 ? -31.369 11.419 -38.978 1.00 91.44 746 GLN A O 1
ATOM 5865 N N . GLY A 1 747 ? -30.747 10.907 -36.881 1.00 95.12 747 GLY A N 1
ATOM 5866 C CA . GLY A 1 747 ? -31.202 9.516 -36.917 1.00 95.12 747 GLY A CA 1
ATOM 5867 C C . GLY A 1 747 ? -30.602 8.708 -38.072 1.00 95.12 747 GLY A C 1
ATOM 5868 O O . GLY A 1 747 ? -29.404 8.811 -38.369 1.00 95.12 747 GLY A O 1
ATOM 5869 N N . LYS A 1 748 ? -31.450 7.939 -38.758 1.00 95.50 748 LYS A N 1
ATOM 5870 C CA . LYS A 1 748 ? -31.129 7.072 -39.905 1.00 95.50 748 LYS A CA 1
ATOM 5871 C C . LYS A 1 748 ? -30.352 7.760 -41.031 1.00 95.50 748 LYS A C 1
ATOM 5873 O O . LYS A 1 748 ? -29.546 7.108 -41.688 1.00 95.50 748 LYS A O 1
ATOM 5878 N N . LYS A 1 749 ? -30.515 9.077 -41.217 1.00 94.75 749 LYS A N 1
ATOM 5879 C CA . LYS A 1 749 ? -29.806 9.859 -42.253 1.00 94.75 749 LYS A CA 1
ATOM 5880 C C . LYS A 1 749 ? -28.292 9.888 -42.028 1.00 94.75 749 LYS A C 1
ATOM 5882 O O . LYS A 1 749 ? -27.524 9.998 -42.973 1.00 94.75 749 LYS A O 1
ATOM 5887 N N . THR A 1 750 ? -27.833 9.686 -40.792 1.00 94.00 750 THR A N 1
ATOM 5888 C CA . THR A 1 750 ? -26.391 9.588 -40.501 1.00 94.00 750 THR A CA 1
ATOM 5889 C C . THR A 1 750 ? -25.710 8.348 -41.075 1.00 94.00 750 THR A C 1
ATOM 5891 O O . THR A 1 750 ? -24.485 8.271 -41.026 1.00 94.00 750 THR A O 1
ATOM 5894 N N . LEU A 1 751 ? -26.486 7.397 -41.602 1.00 95.38 751 LEU A N 1
ATOM 5895 C CA . LEU A 1 751 ? -25.994 6.162 -42.215 1.00 95.38 751 LEU A CA 1
ATOM 5896 C C . LEU A 1 751 ? -25.902 6.242 -43.740 1.00 95.38 751 LEU A C 1
ATOM 5898 O O . LEU A 1 751 ? -25.416 5.306 -44.378 1.00 95.38 751 LEU A O 1
ATOM 5902 N N . ALA A 1 752 ? -26.396 7.339 -44.307 1.00 93.69 752 ALA A N 1
ATOM 5903 C CA . ALA A 1 752 ? -26.608 7.542 -45.725 1.00 93.69 752 ALA A CA 1
ATOM 5904 C C . ALA A 1 752 ? -25.560 8.515 -46.280 1.00 93.69 752 ALA A C 1
ATOM 5906 O O . ALA A 1 752 ? -25.557 9.700 -45.943 1.00 93.69 752 ALA A O 1
ATOM 5907 N N . VAL A 1 753 ? -24.666 8.041 -47.150 1.00 91.31 753 VAL A N 1
ATOM 5908 C CA . VAL A 1 753 ? -23.658 8.898 -47.810 1.00 91.31 753 VAL A CA 1
ATOM 5909 C C . VAL A 1 753 ? -24.335 10.040 -48.570 1.00 91.31 753 VAL A C 1
ATOM 5911 O O . VAL A 1 753 ? -23.872 11.176 -48.525 1.00 91.31 753 VAL A O 1
ATOM 5914 N N . GLU A 1 754 ? -25.457 9.756 -49.226 1.00 90.19 754 GLU A N 1
ATOM 5915 C CA . GLU A 1 754 ? -26.249 10.728 -49.979 1.00 90.19 754 GLU A CA 1
ATOM 5916 C C . GLU A 1 754 ? -26.937 11.797 -49.108 1.00 90.19 754 GLU A C 1
ATOM 5918 O O . GLU A 1 754 ? -27.328 12.834 -49.635 1.00 90.19 754 GLU A O 1
ATOM 5923 N N . ASP A 1 755 ? -27.017 11.593 -47.788 1.00 89.06 755 ASP A N 1
ATOM 5924 C CA . ASP A 1 755 ? -27.485 12.596 -46.822 1.00 89.06 755 ASP A CA 1
ATOM 5925 C C . ASP A 1 755 ? -26.309 13.235 -46.046 1.00 89.06 755 ASP A C 1
ATOM 5927 O O . ASP A 1 755 ? -26.487 13.778 -44.956 1.00 89.06 755 ASP A O 1
ATOM 5931 N N . ASN A 1 756 ? -25.097 13.199 -46.618 1.00 86.56 756 ASN A N 1
ATOM 5932 C CA . ASN A 1 756 ? -23.850 13.716 -46.038 1.00 86.56 756 ASN A CA 1
ATOM 5933 C C . ASN A 1 756 ? -23.461 13.054 -44.705 1.00 86.56 756 ASN A C 1
ATOM 5935 O O . ASN A 1 756 ? -23.000 13.730 -43.777 1.00 86.56 756 ASN A O 1
ATOM 5939 N N . ALA A 1 757 ? -23.625 11.731 -44.602 1.00 86.25 757 ALA A N 1
ATOM 5940 C CA . ALA A 1 757 ? -23.110 10.971 -43.466 1.00 86.25 757 ALA A CA 1
ATOM 5941 C C . ALA A 1 757 ? -21.619 11.280 -43.197 1.00 86.25 757 ALA A C 1
ATOM 5943 O O . ALA A 1 757 ? -20.837 11.424 -44.144 1.00 86.25 757 ALA A O 1
ATOM 5944 N N . PRO A 1 758 ? -21.187 11.345 -41.920 1.00 83.25 758 PRO A N 1
ATOM 5945 C CA . PRO A 1 758 ? -19.776 11.505 -41.582 1.00 83.25 758 PRO A CA 1
ATOM 5946 C C . PRO A 1 758 ? -18.901 10.426 -42.232 1.00 83.25 758 PRO A C 1
ATOM 5948 O O . PRO A 1 758 ? -19.334 9.281 -42.396 1.00 83.25 758 PRO A O 1
ATOM 5951 N N . ALA A 1 759 ? -17.647 10.772 -42.538 1.00 78.69 759 ALA A N 1
ATOM 5952 C CA . ALA A 1 759 ? -16.677 9.822 -43.078 1.00 78.69 759 ALA A CA 1
ATOM 5953 C C . ALA A 1 759 ? -16.617 8.544 -42.215 1.00 78.69 759 ALA A C 1
ATOM 5955 O O . ALA A 1 759 ? -16.560 8.622 -40.985 1.00 78.69 759 ALA A O 1
ATOM 5956 N N . ASN A 1 760 ? -16.650 7.376 -42.867 1.00 82.31 760 ASN A N 1
ATOM 5957 C CA . ASN A 1 760 ? -16.701 6.037 -42.256 1.00 82.31 760 ASN A CA 1
ATOM 5958 C C . ASN A 1 760 ? -17.991 5.693 -41.480 1.00 82.31 760 ASN A C 1
ATOM 5960 O O . ASN A 1 760 ? -17.997 4.750 -40.690 1.00 82.31 760 ASN A O 1
ATOM 5964 N N . ARG A 1 761 ? -19.088 6.440 -41.666 1.00 87.44 761 ARG A N 1
ATOM 5965 C CA . ARG A 1 761 ? -20.396 6.135 -41.047 1.00 87.44 761 ARG A CA 1
ATOM 5966 C C . ARG A 1 761 ? -21.535 5.950 -42.050 1.00 87.44 761 ARG A C 1
ATOM 5968 O O . ARG A 1 761 ? -22.648 5.658 -41.638 1.00 87.44 761 ARG A O 1
ATOM 5975 N N . GLY A 1 762 ? -21.250 6.025 -43.349 1.00 93.81 762 GLY A N 1
ATOM 5976 C CA . GLY A 1 762 ? -22.204 5.818 -44.445 1.00 93.81 762 GLY A CA 1
ATOM 5977 C C . GLY A 1 762 ? -22.533 4.349 -44.745 1.00 93.81 762 GLY A C 1
ATOM 5978 O O . GLY A 1 762 ? -22.757 3.986 -45.902 1.00 93.81 762 GLY A O 1
ATOM 5979 N N . TYR A 1 763 ? -22.518 3.475 -43.734 1.00 95.12 763 TYR A N 1
ATOM 5980 C CA . TYR A 1 763 ? -22.538 2.027 -43.950 1.00 95.12 763 TYR A CA 1
ATOM 5981 C C . TYR A 1 763 ? -23.863 1.490 -44.502 1.00 95.12 763 TYR A C 1
ATOM 5983 O O . TYR A 1 763 ? -23.858 0.399 -45.067 1.00 95.12 763 TYR A O 1
ATOM 5991 N N . ALA A 1 764 ? -24.981 2.226 -44.425 1.00 96.56 764 ALA A N 1
ATOM 5992 C CA . ALA A 1 764 ? -26.210 1.786 -45.089 1.00 96.56 764 ALA A CA 1
ATOM 5993 C C . ALA A 1 764 ? -26.061 1.839 -46.619 1.00 96.56 764 ALA A C 1
ATOM 5995 O O . ALA A 1 764 ? -26.336 0.853 -47.306 1.00 96.56 764 ALA A O 1
ATOM 5996 N N . THR A 1 765 ? -25.529 2.948 -47.141 1.00 95.88 765 THR A N 1
ATOM 5997 C CA . THR A 1 765 ? -25.214 3.111 -48.568 1.00 95.88 765 THR A CA 1
ATOM 5998 C C . THR A 1 765 ? -24.130 2.126 -49.015 1.00 95.88 765 THR A C 1
ATOM 6000 O O . THR A 1 765 ? -24.242 1.502 -50.071 1.00 95.88 765 THR A O 1
ATOM 6003 N N . GLU A 1 766 ? -23.068 1.962 -48.223 1.00 95.25 766 GLU A N 1
ATOM 6004 C CA . GLU A 1 766 ? -21.946 1.082 -48.574 1.00 95.25 766 GLU A CA 1
ATOM 6005 C C . GLU A 1 766 ? -22.356 -0.394 -48.636 1.00 95.25 766 GLU A C 1
ATOM 6007 O O . GLU A 1 766 ? -21.925 -1.112 -49.539 1.00 95.25 766 GLU A O 1
ATOM 6012 N N . LEU A 1 767 ? -23.207 -0.855 -47.714 1.00 95.94 767 LEU A N 1
ATOM 6013 C CA . LEU A 1 767 ? -23.740 -2.218 -47.731 1.00 95.94 767 LEU A CA 1
ATOM 6014 C C . LEU A 1 767 ? -24.700 -2.434 -48.902 1.00 95.94 767 LEU A C 1
ATOM 6016 O O . LEU A 1 767 ? -24.623 -3.470 -49.562 1.00 95.94 767 LEU A O 1
ATOM 6020 N N . ALA A 1 768 ? -25.543 -1.452 -49.225 1.00 95.50 768 ALA A N 1
ATOM 6021 C CA . ALA A 1 768 ? -26.407 -1.530 -50.399 1.00 95.50 768 ALA A CA 1
ATOM 6022 C C . ALA A 1 768 ? -25.590 -1.711 -51.689 1.00 95.50 768 ALA A C 1
ATOM 6024 O O . ALA A 1 768 ? -25.861 -2.619 -52.470 1.00 95.50 768 ALA A O 1
ATOM 6025 N N . ARG A 1 769 ? -24.513 -0.934 -51.869 1.00 94.06 769 ARG A N 1
ATOM 6026 C CA . ARG A 1 769 ? -23.581 -1.079 -53.006 1.00 94.06 769 ARG A CA 1
ATOM 6027 C C . ARG A 1 769 ? -22.880 -2.436 -53.067 1.00 94.06 769 ARG A C 1
ATOM 6029 O O . ARG A 1 769 ? -22.468 -2.866 -54.135 1.00 94.06 769 ARG A O 1
ATOM 6036 N N . ARG A 1 770 ? -22.744 -3.123 -51.930 1.00 92.88 770 ARG A N 1
ATOM 6037 C CA . ARG A 1 770 ? -22.173 -4.478 -51.843 1.00 92.88 770 ARG A CA 1
ATOM 6038 C C . ARG A 1 770 ? -23.209 -5.588 -52.070 1.00 92.88 770 ARG A C 1
ATOM 6040 O O . ARG A 1 770 ? -22.867 -6.758 -51.920 1.00 92.88 770 ARG A O 1
ATOM 6047 N N . GLY A 1 771 ? -24.451 -5.244 -52.417 1.00 93.50 771 GLY A N 1
ATOM 6048 C CA . GLY A 1 771 ? -25.496 -6.208 -52.772 1.00 93.50 771 GLY A CA 1
ATOM 6049 C C . GLY A 1 771 ? -26.389 -6.663 -51.614 1.00 93.50 771 GLY A C 1
ATOM 6050 O O . GLY A 1 771 ? -27.102 -7.657 -51.757 1.00 93.50 771 GLY A O 1
ATOM 6051 N N . TYR A 1 772 ? -26.380 -5.964 -50.475 1.00 95.56 772 TYR A N 1
ATOM 6052 C CA . TYR A 1 772 ? -27.272 -6.261 -49.348 1.00 95.56 772 TYR A CA 1
ATOM 6053 C C . TYR A 1 772 ? -28.575 -5.466 -49.444 1.00 95.56 772 TYR A C 1
ATOM 6055 O O . TYR A 1 772 ? -28.569 -4.292 -49.811 1.00 95.56 772 TYR A O 1
ATOM 6063 N N . VAL A 1 773 ? -29.694 -6.075 -49.043 1.00 97.81 773 VAL A N 1
ATOM 6064 C CA . VAL A 1 773 ? -30.904 -5.307 -48.706 1.00 97.81 773 VAL A CA 1
ATOM 6065 C C . VAL A 1 773 ? -30.683 -4.673 -47.336 1.00 97.81 773 VAL A C 1
ATOM 6067 O O . VAL A 1 773 ? -30.430 -5.388 -46.368 1.00 97.81 773 VAL A O 1
ATOM 6070 N N . VAL A 1 774 ? -30.765 -3.349 -47.226 1.00 98.31 774 VAL A N 1
ATOM 6071 C CA . VAL A 1 774 ? -30.454 -2.655 -45.964 1.00 98.31 774 VAL A CA 1
ATOM 6072 C C . VAL A 1 774 ? -31.676 -1.922 -45.444 1.00 98.31 774 VAL A C 1
ATOM 6074 O O . VAL A 1 774 ? -32.247 -1.111 -46.165 1.00 98.31 774 VAL A O 1
ATOM 6077 N N . LEU A 1 775 ? -32.058 -2.174 -44.193 1.00 98.62 775 LEU A N 1
ATOM 6078 C CA . LEU A 1 775 ? -33.084 -1.407 -43.488 1.00 98.62 775 LEU A CA 1
ATOM 6079 C C . LEU A 1 775 ? -32.424 -0.584 -42.380 1.00 98.62 775 LEU A C 1
ATOM 6081 O O . LEU A 1 775 ? -31.779 -1.139 -41.497 1.00 98.62 775 LEU A O 1
ATOM 6085 N N . ALA A 1 776 ? -32.609 0.730 -42.416 1.00 98.25 776 ALA A N 1
ATOM 6086 C CA . ALA A 1 776 ? -32.071 1.685 -41.456 1.00 98.25 776 ALA A CA 1
ATOM 6087 C C . ALA A 1 776 ? -33.213 2.434 -40.746 1.00 98.25 776 ALA A C 1
ATOM 6089 O O . ALA A 1 776 ? -33.680 3.454 -41.264 1.00 98.25 776 ALA A O 1
ATOM 6090 N N . PRO A 1 777 ? -33.724 1.918 -39.612 1.00 98.12 777 PRO A N 1
ATOM 6091 C CA . PRO A 1 777 ? -34.791 2.560 -38.848 1.00 98.12 777 PRO A CA 1
ATOM 6092 C C . PRO A 1 777 ? -34.278 3.706 -37.966 1.00 98.12 777 PRO A C 1
ATOM 6094 O O . PRO A 1 777 ? -33.123 3.703 -37.542 1.00 98.12 777 PRO A O 1
ATOM 6097 N N . ASP A 1 778 ? -35.158 4.653 -37.643 1.00 97.88 778 ASP A N 1
ATOM 6098 C CA . ASP A 1 778 ? -34.932 5.600 -36.548 1.00 97.88 778 ASP A CA 1
ATOM 6099 C C . ASP A 1 778 ? -35.183 4.939 -35.183 1.00 97.88 778 ASP A C 1
ATOM 6101 O O . ASP A 1 778 ? -36.167 4.221 -34.984 1.00 97.88 778 ASP A O 1
ATOM 6105 N N . TYR A 1 779 ? -34.310 5.230 -34.222 1.00 96.25 779 TYR A N 1
ATOM 6106 C CA . TYR A 1 779 ? -34.502 4.909 -32.811 1.00 96.25 779 TYR A CA 1
ATOM 6107 C C . TYR A 1 779 ? -35.529 5.870 -32.178 1.00 96.25 779 TYR A C 1
ATOM 6109 O O . TYR A 1 779 ? -35.582 7.036 -32.582 1.00 96.25 779 TYR A O 1
ATOM 6117 N N . PRO A 1 780 ? -36.331 5.436 -31.180 1.00 93.75 780 PRO A N 1
ATOM 6118 C CA . PRO A 1 780 ? -37.249 6.314 -30.451 1.00 93.75 780 PRO A CA 1
ATOM 6119 C C . PRO A 1 780 ? -36.639 7.670 -30.057 1.00 93.75 780 PRO A C 1
ATOM 6121 O O . PRO A 1 780 ? -35.596 7.726 -29.405 1.00 93.75 780 PRO A O 1
ATOM 6124 N N . SER A 1 781 ? -37.310 8.759 -30.440 1.00 91.94 781 SER A N 1
ATOM 6125 C CA . SER A 1 781 ? -36.914 10.156 -30.182 1.00 91.94 781 SER A CA 1
ATOM 6126 C C . SER A 1 781 ? -35.706 10.669 -30.981 1.00 91.94 781 SER A C 1
ATOM 6128 O O . SER A 1 781 ? -35.138 11.708 -30.636 1.00 91.94 781 SER A O 1
ATOM 6130 N N . PHE A 1 782 ? -35.339 9.997 -32.076 1.00 95.00 782 PHE A N 1
ATOM 6131 C CA . PHE A 1 782 ? -34.333 10.458 -33.038 1.00 95.00 782 PHE A CA 1
ATOM 6132 C C . PHE A 1 782 ? -34.877 10.501 -34.468 1.00 95.00 782 PHE A C 1
ATOM 6134 O O . PHE A 1 782 ? -35.881 9.870 -34.796 1.00 95.00 782 PHE A O 1
ATOM 6141 N N . GLY A 1 783 ? -34.183 11.251 -35.329 1.00 94.44 783 GLY A N 1
ATOM 6142 C CA . GLY A 1 783 ? -34.552 11.396 -36.731 1.00 94.44 783 GLY A CA 1
ATOM 6143 C C . GLY A 1 783 ? -35.977 11.916 -36.874 1.00 94.44 783 GLY A C 1
ATOM 6144 O O . GLY A 1 783 ? -36.337 12.935 -36.286 1.00 94.44 783 GLY A O 1
ATOM 6145 N N . ASP A 1 784 ? -36.789 11.188 -37.632 1.00 93.88 784 ASP A N 1
ATOM 6146 C CA . ASP A 1 784 ? -38.179 11.553 -37.905 1.00 93.88 784 ASP A CA 1
ATOM 6147 C C . ASP A 1 784 ? -39.165 10.840 -36.955 1.00 93.88 784 ASP A C 1
ATOM 6149 O O . ASP A 1 784 ? -40.376 10.839 -37.196 1.00 93.88 784 ASP A O 1
ATOM 6153 N N . TYR A 1 785 ? -38.664 10.209 -35.885 1.00 93.00 785 TYR A N 1
ATOM 6154 C CA . TYR A 1 785 ? -39.455 9.417 -34.947 1.00 93.00 785 TYR A CA 1
ATOM 6155 C C . TYR A 1 785 ? -39.581 10.099 -33.583 1.00 93.00 785 TYR A C 1
ATOM 6157 O O . TYR A 1 785 ? -38.770 9.907 -32.677 1.00 93.00 785 TYR A O 1
ATOM 6165 N N . ALA A 1 786 ? -40.640 10.889 -33.420 1.00 85.31 786 ALA A N 1
ATOM 6166 C CA . ALA A 1 786 ? -41.010 11.439 -32.123 1.00 85.31 786 ALA A CA 1
ATOM 6167 C C . ALA A 1 786 ? -41.681 10.354 -31.266 1.00 85.31 786 ALA A C 1
ATOM 6169 O O . ALA A 1 786 ? -42.726 9.829 -31.646 1.00 85.31 786 ALA A O 1
ATOM 6170 N N . CYS A 1 787 ? -41.085 10.033 -30.117 1.00 82.44 787 CYS A N 1
ATOM 6171 C CA . CYS A 1 787 ? -41.634 9.086 -29.153 1.00 82.44 787 CYS A CA 1
ATOM 6172 C C . CYS A 1 787 ? -41.822 9.779 -27.798 1.00 82.44 787 CYS A C 1
ATOM 6174 O O . CYS A 1 787 ? -40.905 10.436 -27.300 1.00 82.44 787 CYS A O 1
ATOM 6176 N N . ASP A 1 788 ? -43.002 9.615 -27.201 1.00 75.69 788 ASP A N 1
ATOM 6177 C CA . ASP A 1 788 ? -43.288 10.039 -25.831 1.00 75.69 788 ASP A CA 1
ATOM 6178 C C . ASP A 1 788 ? -43.217 8.824 -24.899 1.00 75.69 788 ASP A C 1
ATOM 6180 O O . ASP A 1 788 ? -44.067 7.934 -24.939 1.00 75.69 788 ASP A O 1
ATOM 6184 N N . PHE A 1 789 ? -42.180 8.771 -24.062 1.00 72.38 789 PHE A N 1
ATOM 6185 C CA . PHE A 1 789 ? -41.999 7.684 -23.097 1.00 72.38 789 PHE A CA 1
ATOM 6186 C C . PHE A 1 789 ? -42.933 7.795 -21.880 1.00 72.38 789 PHE A C 1
ATOM 6188 O O . PHE A 1 789 ? -43.079 6.818 -21.149 1.00 72.38 789 PHE A O 1
ATOM 6195 N N . GLY A 1 790 ? -43.580 8.947 -21.657 1.00 57.47 790 GLY A N 1
ATOM 6196 C CA . GLY A 1 790 ? -44.479 9.182 -20.521 1.00 57.47 790 GLY A CA 1
ATOM 6197 C C . GLY A 1 790 ? -45.856 8.524 -20.654 1.00 57.47 790 GLY A C 1
ATOM 6198 O O . GLY A 1 790 ? -46.569 8.395 -19.662 1.00 57.47 790 GLY A O 1
ATOM 6199 N N . ALA A 1 791 ? -46.221 8.072 -21.856 1.00 59.06 791 ALA A N 1
ATOM 6200 C CA . ALA A 1 791 ? -47.525 7.482 -22.167 1.00 59.06 791 ALA A CA 1
ATOM 6201 C C . ALA A 1 791 ? -47.518 5.933 -22.260 1.00 59.06 791 ALA A C 1
ATOM 6203 O O . ALA A 1 791 ? -48.489 5.339 -22.727 1.00 59.06 791 ALA A O 1
ATOM 6204 N N . GLY A 1 792 ? -46.416 5.260 -21.896 1.00 60.31 792 GLY A N 1
ATOM 6205 C CA . GLY A 1 792 ? -46.022 4.000 -22.544 1.00 60.31 792 GLY A CA 1
ATOM 6206 C C . GLY A 1 792 ? -46.235 2.665 -21.810 1.00 60.31 792 GLY A C 1
ATOM 6207 O O . GLY A 1 792 ? -45.929 2.502 -20.635 1.00 60.31 792 GLY A O 1
ATOM 6208 N N . LYS A 1 793 ? -46.627 1.664 -22.616 1.00 72.31 793 LYS A N 1
ATOM 6209 C CA . LYS A 1 793 ? -46.691 0.195 -22.407 1.00 72.31 793 LYS A CA 1
ATOM 6210 C C . LYS A 1 793 ? -45.336 -0.487 -22.108 1.00 72.31 793 LYS A C 1
ATOM 6212 O O . LYS A 1 793 ? -45.310 -1.667 -21.765 1.00 72.31 793 LYS A O 1
ATOM 6217 N N . TYR A 1 794 ? -44.220 0.228 -22.256 1.00 85.06 794 TYR A N 1
ATOM 6218 C CA . TYR A 1 794 ? -42.853 -0.280 -22.088 1.00 85.06 794 TYR A CA 1
ATOM 6219 C C . TYR A 1 794 ? -42.200 0.345 -20.860 1.00 85.06 794 TYR A C 1
ATOM 6221 O O . TYR A 1 794 ? -42.305 1.551 -20.662 1.00 85.06 794 TYR A O 1
ATOM 6229 N N . ALA A 1 795 ? -41.460 -0.447 -20.081 1.00 85.19 795 ALA A N 1
ATOM 6230 C CA . ALA A 1 795 ? -40.774 0.068 -18.893 1.00 85.19 795 ALA A CA 1
ATOM 6231 C C . ALA A 1 795 ? -39.544 0.938 -19.222 1.00 85.19 795 ALA A C 1
ATOM 6233 O O . ALA A 1 795 ? -39.088 1.698 -18.374 1.00 85.19 795 ALA A O 1
ATOM 6234 N N . SER A 1 796 ? -38.993 0.835 -20.438 1.00 90.06 796 SER A N 1
ATOM 6235 C CA . SER A 1 796 ? -37.854 1.643 -20.878 1.00 90.06 796 SER A CA 1
ATOM 6236 C C . SER A 1 796 ? -37.872 1.913 -22.382 1.00 90.06 796 SER A C 1
ATOM 6238 O O . SER A 1 796 ? -38.390 1.121 -23.177 1.00 90.06 796 SER A O 1
ATOM 6240 N N . GLY A 1 797 ? -37.228 3.012 -22.786 1.00 88.88 797 GLY A N 1
ATOM 6241 C CA . GLY A 1 797 ? -36.985 3.302 -24.199 1.00 88.88 797 GLY A CA 1
ATOM 6242 C C . GLY A 1 797 ? -36.077 2.275 -24.877 1.00 88.88 797 GLY A C 1
ATOM 6243 O O . GLY A 1 797 ? -36.232 2.027 -26.069 1.00 88.88 797 GLY A O 1
ATOM 6244 N N . THR A 1 798 ? -35.199 1.619 -24.114 1.00 92.19 798 THR A N 1
ATOM 6245 C CA . THR A 1 798 ? -34.351 0.522 -24.597 1.00 92.19 798 THR A CA 1
ATOM 6246 C C . THR A 1 798 ? -35.184 -0.679 -25.025 1.00 92.19 798 THR A C 1
ATOM 6248 O O . THR A 1 798 ? -35.023 -1.160 -26.145 1.00 92.19 798 THR A O 1
ATOM 6251 N N . MET A 1 799 ? -36.129 -1.128 -24.191 1.00 94.44 799 MET A N 1
ATOM 6252 C CA . MET A 1 799 ? -36.997 -2.256 -24.550 1.00 94.44 799 MET A CA 1
ATOM 6253 C C . MET A 1 799 ? -37.917 -1.912 -25.729 1.00 94.44 799 MET A C 1
ATOM 6255 O O . MET A 1 799 ? -38.129 -2.739 -26.615 1.00 94.44 799 MET A O 1
ATOM 6259 N N . LYS A 1 800 ? -38.389 -0.661 -25.807 1.00 93.12 800 LYS A N 1
ATOM 6260 C CA . LYS A 1 800 ? -39.121 -0.162 -26.980 1.00 93.12 800 LYS A CA 1
ATOM 6261 C C . LYS A 1 800 ? -38.268 -0.211 -28.254 1.00 93.12 800 LYS A C 1
ATOM 6263 O O . LYS A 1 800 ? -38.738 -0.663 -29.297 1.00 93.12 800 LYS A O 1
ATOM 6268 N N . GLY A 1 801 ? -37.012 0.226 -28.169 1.00 94.81 801 GLY A N 1
ATOM 6269 C CA . GLY A 1 801 ? -36.048 0.155 -29.264 1.00 94.81 801 GLY A CA 1
ATOM 6270 C C . GLY A 1 801 ? -35.816 -1.280 -29.734 1.00 94.81 801 GLY A C 1
ATOM 6271 O O . GLY A 1 801 ? -35.961 -1.558 -30.922 1.00 94.81 801 GLY A O 1
ATOM 6272 N N . ILE A 1 802 ? -35.536 -2.206 -28.808 1.00 96.44 802 ILE A N 1
ATOM 6273 C CA . ILE A 1 802 ? -35.373 -3.643 -29.098 1.00 96.44 802 ILE A CA 1
ATOM 6274 C C . ILE A 1 802 ? -36.595 -4.179 -29.847 1.00 96.44 802 ILE A C 1
ATOM 6276 O O . ILE A 1 802 ? -36.439 -4.776 -30.912 1.00 96.44 802 ILE A O 1
ATOM 6280 N N . PHE A 1 803 ? -37.804 -3.910 -29.348 1.00 95.31 803 PHE A N 1
ATOM 6281 C CA . PHE A 1 803 ? -39.037 -4.349 -29.997 1.00 95.31 803 PHE A CA 1
ATOM 6282 C C . PHE A 1 803 ? -39.157 -3.811 -31.429 1.00 95.31 803 PHE A C 1
ATOM 6284 O O . PHE A 1 803 ? -39.379 -4.584 -32.361 1.00 95.31 803 PHE A O 1
ATOM 6291 N N . ASN A 1 804 ? -38.940 -2.510 -31.639 1.00 95.94 804 ASN A N 1
ATOM 6292 C CA . ASN A 1 804 ? -38.981 -1.906 -32.973 1.00 95.94 804 ASN A CA 1
ATOM 6293 C C . ASN A 1 804 ? -37.961 -2.546 -33.926 1.00 95.94 804 ASN A C 1
ATOM 6295 O O . ASN A 1 804 ? -38.302 -2.865 -35.065 1.00 95.94 804 ASN A O 1
ATOM 6299 N N . HIS A 1 805 ? -36.737 -2.808 -33.464 1.00 98.06 805 HIS A N 1
ATOM 6300 C CA . HIS A 1 805 ? -35.723 -3.492 -34.267 1.00 98.06 805 HIS A CA 1
ATOM 6301 C C . HIS A 1 805 ? -36.135 -4.928 -34.627 1.00 98.06 805 HIS A C 1
ATOM 6303 O O . HIS A 1 805 ? -35.975 -5.329 -35.781 1.00 98.06 805 HIS A O 1
ATOM 6309 N N . MET A 1 806 ? -36.734 -5.683 -33.697 1.00 97.38 806 MET A N 1
ATOM 6310 C CA . MET A 1 806 ? -37.280 -7.022 -33.975 1.00 97.38 806 MET A CA 1
ATOM 6311 C C . MET A 1 806 ? -38.409 -6.975 -35.012 1.00 97.38 806 MET A C 1
ATOM 6313 O O . MET A 1 806 ? -38.485 -7.841 -35.886 1.00 97.38 806 MET A O 1
ATOM 6317 N N . ARG A 1 807 ? -39.250 -5.933 -34.983 1.00 97.06 807 ARG A N 1
ATOM 6318 C CA . ARG A 1 807 ? -40.252 -5.680 -36.032 1.00 97.06 807 ARG A CA 1
ATOM 6319 C C . ARG A 1 807 ? -39.597 -5.316 -37.366 1.00 97.06 807 ARG A C 1
ATOM 6321 O O . ARG A 1 807 ? -40.060 -5.766 -38.407 1.00 97.06 807 ARG A O 1
ATOM 6328 N N . GLY A 1 808 ? -38.474 -4.601 -37.364 1.00 97.62 808 GLY A N 1
ATOM 6329 C CA . GLY A 1 808 ? -37.646 -4.400 -38.559 1.00 97.62 808 GLY A CA 1
ATOM 6330 C C . GLY A 1 808 ? -37.118 -5.716 -39.150 1.00 97.62 808 GLY A C 1
ATOM 6331 O O . GLY A 1 808 ? -37.140 -5.902 -40.368 1.00 97.62 808 GLY A O 1
ATOM 6332 N N . VAL A 1 809 ? -36.715 -6.670 -38.304 1.00 97.88 809 VAL A N 1
ATOM 6333 C CA . VAL A 1 809 ? -36.337 -8.029 -38.736 1.00 97.88 809 VAL A CA 1
ATOM 6334 C C . VAL A 1 809 ? -37.544 -8.793 -39.288 1.00 97.88 809 VAL A C 1
ATOM 6336 O O . VAL A 1 809 ? -37.404 -9.464 -40.309 1.00 97.88 809 VAL A O 1
ATOM 6339 N N . ASP A 1 810 ? -38.730 -8.666 -38.680 1.00 96.81 810 ASP A N 1
ATOM 6340 C CA . ASP A 1 810 ? -39.973 -9.246 -39.218 1.00 96.81 810 ASP A CA 1
ATOM 6341 C C . ASP A 1 810 ? -40.276 -8.713 -40.626 1.00 96.81 810 ASP A C 1
ATOM 6343 O O . ASP A 1 810 ? -40.619 -9.492 -41.516 1.00 96.81 810 ASP A O 1
ATOM 6347 N N . LEU A 1 811 ? -40.092 -7.406 -40.848 1.00 97.12 811 LEU A N 1
ATOM 6348 C CA . LEU A 1 811 ? -40.232 -6.795 -42.167 1.00 97.12 811 LEU A CA 1
ATOM 6349 C C . LEU A 1 811 ? -39.237 -7.398 -43.160 1.00 97.12 811 LEU A C 1
ATOM 6351 O O . LEU A 1 811 ? -39.652 -7.862 -44.217 1.00 97.12 811 LEU A O 1
ATOM 6355 N N . LEU A 1 812 ? -37.941 -7.413 -42.833 1.00 97.62 812 LEU A N 1
ATOM 6356 C CA . LEU A 1 812 ? -36.914 -7.971 -43.717 1.00 97.62 812 LEU A CA 1
ATOM 6357 C C . LEU A 1 812 ? -37.191 -9.442 -44.052 1.00 97.62 812 LEU A C 1
ATOM 6359 O O . LEU A 1 812 ? -37.119 -9.818 -45.217 1.00 97.62 812 LEU A O 1
ATOM 6363 N N . ALA A 1 813 ? -37.558 -10.257 -43.063 1.00 95.88 813 ALA A N 1
ATOM 6364 C CA . ALA A 1 813 ? -37.824 -11.682 -43.244 1.00 95.88 813 ALA A CA 1
ATOM 6365 C C . ALA A 1 813 ? -39.079 -11.975 -44.088 1.00 95.88 813 ALA A C 1
ATOM 6367 O O . ALA A 1 813 ? -39.148 -13.028 -44.722 1.00 95.88 813 ALA A O 1
ATOM 6368 N N . ALA A 1 814 ? -40.061 -11.069 -44.098 1.00 95.38 814 ALA A N 1
ATOM 6369 C CA . ALA A 1 814 ? -41.288 -11.205 -44.881 1.00 95.38 814 ALA A CA 1
ATOM 6370 C C . ALA A 1 814 ? -41.122 -10.811 -46.359 1.00 95.38 814 ALA A C 1
ATOM 6372 O O . ALA A 1 814 ? -41.996 -11.105 -47.175 1.00 95.38 814 ALA A O 1
ATOM 6373 N N . ARG A 1 815 ? -40.023 -10.141 -46.726 1.00 93.62 815 ARG A N 1
ATOM 6374 C CA . ARG A 1 815 ? -39.787 -9.713 -48.107 1.00 93.62 815 ARG A CA 1
ATOM 6375 C C . ARG A 1 815 ? -39.427 -10.888 -49.008 1.00 93.62 815 ARG A C 1
ATOM 6377 O O . ARG A 1 815 ? -38.576 -11.709 -48.683 1.00 93.62 815 ARG A O 1
ATOM 6384 N N . GLU A 1 816 ? -40.000 -10.903 -50.207 1.00 92.06 816 GLU A N 1
ATOM 6385 C CA . GLU A 1 816 ? -39.746 -11.957 -51.195 1.00 92.06 816 GLU A CA 1
ATOM 6386 C C . GLU A 1 816 ? -38.306 -11.962 -51.729 1.00 92.06 816 GLU A C 1
ATOM 6388 O O . GLU A 1 816 ? -37.811 -13.014 -52.138 1.00 92.06 816 GLU A O 1
ATOM 6393 N N . ASP A 1 817 ? -37.633 -10.806 -51.706 1.00 91.81 817 ASP A N 1
ATOM 6394 C CA . ASP A 1 817 ? -36.264 -10.615 -52.190 1.00 91.81 817 ASP A CA 1
ATOM 6395 C C . ASP A 1 817 ? -35.179 -10.797 -51.115 1.00 91.81 817 ASP A C 1
ATOM 6397 O O . ASP A 1 817 ? -33.996 -10.664 -51.429 1.00 91.81 817 ASP A O 1
ATOM 6401 N N . VAL A 1 818 ? -35.546 -11.158 -49.879 1.00 96.00 818 VAL A N 1
ATOM 6402 C CA . VAL A 1 818 ? -34.620 -11.383 -48.754 1.00 96.00 818 VAL A CA 1
ATOM 6403 C C . VAL A 1 818 ? -34.611 -12.854 -48.339 1.00 96.00 818 VAL A C 1
ATOM 6405 O O . VAL A 1 818 ? -35.646 -13.511 -48.261 1.00 96.00 818 VAL A O 1
ATOM 6408 N N . ASP A 1 819 ? -33.428 -13.401 -48.056 1.00 95.00 819 ASP A N 1
ATOM 6409 C CA . ASP A 1 819 ? -33.278 -14.725 -47.447 1.00 95.00 819 ASP A CA 1
ATOM 6410 C C . ASP A 1 819 ? -33.391 -14.591 -45.918 1.00 95.00 819 ASP A C 1
ATOM 6412 O O . ASP A 1 819 ? -32.460 -14.078 -45.290 1.00 95.00 819 ASP A O 1
ATOM 6416 N N . PRO A 1 820 ? -34.480 -15.072 -45.283 1.00 94.69 820 PRO A N 1
ATOM 6417 C CA . PRO A 1 820 ? -34.707 -14.879 -43.849 1.00 94.69 820 PRO A CA 1
ATOM 6418 C C . PRO A 1 820 ? -33.678 -15.600 -42.964 1.00 94.69 820 PRO A C 1
ATOM 6420 O O . PRO A 1 820 ? -33.628 -15.364 -41.760 1.00 94.69 820 PRO A O 1
ATOM 6423 N N . ARG A 1 821 ? -32.842 -16.477 -43.537 1.00 95.25 821 ARG A N 1
ATOM 6424 C CA . ARG A 1 821 ? -31.743 -17.152 -42.828 1.00 95.25 821 ARG A CA 1
ATOM 6425 C C . ARG A 1 821 ? -30.433 -16.364 -42.866 1.00 95.25 821 ARG A C 1
ATOM 6427 O O . ARG A 1 821 ? -29.469 -16.792 -42.238 1.00 95.25 821 ARG A O 1
ATOM 6434 N N . ARG A 1 822 ? -30.372 -15.254 -43.610 1.00 96.00 822 ARG A N 1
ATOM 6435 C CA . ARG A 1 822 ? -29.171 -14.430 -43.821 1.00 96.00 822 ARG A CA 1
ATOM 6436 C C . ARG A 1 822 ? -29.449 -12.962 -43.498 1.00 96.00 822 ARG A C 1
ATOM 6438 O O . ARG A 1 822 ? -29.309 -12.093 -44.357 1.00 96.00 822 ARG A O 1
ATOM 6445 N N . ILE A 1 823 ? -29.848 -12.707 -42.252 1.00 98.38 823 ILE A N 1
ATOM 6446 C CA . ILE A 1 823 ? -30.068 -11.361 -41.715 1.00 98.38 823 ILE A CA 1
ATOM 6447 C C . ILE A 1 823 ? -28.959 -11.042 -40.707 1.00 98.38 823 ILE A C 1
ATOM 6449 O O . ILE A 1 823 ? -28.710 -11.836 -39.803 1.00 98.38 823 ILE A O 1
ATOM 6453 N N . GLY A 1 824 ? -28.290 -9.902 -40.860 1.00 98.12 824 GLY A N 1
ATOM 6454 C CA . GLY A 1 824 ? -27.323 -9.362 -39.899 1.00 98.12 824 GLY A CA 1
ATOM 6455 C C . GLY A 1 824 ? -27.768 -8.019 -39.318 1.00 98.12 824 GLY A C 1
ATOM 6456 O O . GLY A 1 824 ? -28.738 -7.422 -39.786 1.00 98.12 824 GLY A O 1
ATOM 6457 N N . ALA A 1 825 ? -27.044 -7.527 -38.320 1.00 98.44 825 ALA A N 1
ATOM 6458 C CA . ALA A 1 825 ? -27.195 -6.183 -37.774 1.00 98.44 825 ALA A CA 1
ATOM 6459 C C . ALA A 1 825 ? -25.827 -5.500 -37.669 1.00 98.44 825 ALA A C 1
ATOM 6461 O O . ALA A 1 825 ? -24.823 -6.159 -37.410 1.00 98.44 825 ALA A O 1
ATOM 6462 N N . ILE A 1 826 ? -25.789 -4.187 -37.878 1.00 97.94 826 ILE A N 1
ATOM 6463 C CA . ILE A 1 826 ? -24.575 -3.375 -37.740 1.00 97.94 826 ILE A CA 1
ATOM 6464 C C . ILE A 1 826 ? -24.909 -2.052 -37.064 1.00 97.94 826 ILE A C 1
ATOM 6466 O O . ILE A 1 826 ? -25.972 -1.476 -37.323 1.00 97.94 826 ILE A O 1
ATOM 6470 N N . GLY A 1 827 ? -24.000 -1.529 -36.245 1.00 96.06 827 GLY A N 1
ATOM 6471 C CA . GLY A 1 827 ? -24.166 -0.178 -35.726 1.00 96.06 827 GLY A CA 1
ATOM 6472 C C . GLY A 1 827 ? -22.931 0.427 -35.070 1.00 96.06 827 GLY A C 1
ATOM 6473 O O . GLY A 1 827 ? -21.943 -0.232 -34.784 1.00 96.06 827 GLY A O 1
ATOM 6474 N N . HIS A 1 828 ? -23.004 1.729 -34.798 1.00 93.94 828 HIS A N 1
ATOM 6475 C CA . HIS A 1 828 ? -21.945 2.488 -34.123 1.00 93.94 828 HIS A CA 1
ATOM 6476 C C . HIS A 1 828 ? -22.518 3.241 -32.916 1.00 93.94 828 HIS A C 1
ATOM 6478 O O . HIS A 1 828 ? -23.587 3.841 -33.025 1.00 93.94 828 HIS A O 1
ATOM 6484 N N . SER A 1 829 ? -21.809 3.275 -31.778 1.00 93.62 829 SER A N 1
ATOM 6485 C CA . SER A 1 829 ? -22.268 3.932 -30.537 1.00 93.62 829 SER A CA 1
ATOM 6486 C C . SER A 1 829 ? -23.662 3.422 -30.115 1.00 93.62 829 SER A C 1
ATOM 6488 O O . SER A 1 829 ? -23.805 2.215 -29.934 1.00 93.62 829 SER A O 1
ATOM 6490 N N . LEU A 1 830 ? -24.694 4.274 -30.012 1.00 95.44 830 LEU A N 1
ATOM 6491 C CA . LEU A 1 830 ? -26.086 3.853 -29.765 1.00 95.44 830 LEU A CA 1
ATOM 6492 C C . LEU A 1 830 ? -26.538 2.725 -30.704 1.00 95.44 830 LEU A C 1
ATOM 6494 O O . LEU A 1 830 ? -27.201 1.786 -30.268 1.00 95.44 830 LEU A O 1
ATOM 6498 N N . GLY A 1 831 ? -26.150 2.784 -31.976 1.00 95.38 831 GLY A N 1
ATOM 6499 C CA . GLY A 1 831 ? -26.471 1.753 -32.952 1.00 95.38 831 GLY A CA 1
ATOM 6500 C C . GLY A 1 831 ? -25.785 0.424 -32.658 1.00 95.38 831 GLY A C 1
ATOM 6501 O O . GLY A 1 831 ? -26.413 -0.620 -32.775 1.00 95.38 831 GLY A O 1
ATOM 6502 N N . GLY A 1 832 ? -24.521 0.457 -32.223 1.00 95.94 832 GLY A N 1
ATOM 6503 C CA . GLY A 1 832 ? -23.763 -0.748 -31.861 1.00 95.94 832 GLY A CA 1
ATOM 6504 C C . GLY A 1 832 ? -24.323 -1.396 -30.595 1.00 95.94 832 GLY A C 1
ATOM 6505 O O . GLY A 1 832 ? -24.544 -2.602 -30.551 1.00 95.94 832 GLY A O 1
ATOM 6506 N N . HIS A 1 833 ? -24.675 -0.571 -29.605 1.00 95.56 833 HIS A N 1
ATOM 6507 C CA . HIS A 1 833 ? -25.404 -0.997 -28.411 1.00 95.56 833 HIS A CA 1
ATOM 6508 C C . HIS A 1 833 ? -26.716 -1.717 -28.770 1.00 95.56 833 HIS A C 1
ATOM 6510 O O . HIS A 1 833 ? -26.969 -2.828 -28.307 1.00 95.56 833 HIS A O 1
ATOM 6516 N N . ASN A 1 834 ? -27.521 -1.135 -29.662 1.00 96.50 834 ASN A N 1
ATOM 6517 C CA . ASN A 1 834 ? -28.776 -1.745 -30.096 1.00 96.50 834 ASN A CA 1
ATOM 6518 C C . ASN A 1 834 ? -28.587 -2.983 -30.983 1.00 96.50 834 ASN A C 1
ATOM 6520 O O . ASN A 1 834 ? -29.408 -3.895 -30.914 1.00 96.50 834 ASN A O 1
ATOM 6524 N N . ALA A 1 835 ? -27.519 -3.049 -31.781 1.00 97.62 835 ALA A N 1
ATOM 6525 C CA . ALA A 1 835 ? -27.217 -4.216 -32.606 1.00 97.62 835 ALA A CA 1
ATOM 6526 C C . ALA A 1 835 ? -26.878 -5.431 -31.725 1.00 97.62 835 ALA A C 1
ATOM 6528 O O . ALA A 1 835 ? -27.396 -6.524 -31.962 1.00 97.62 835 ALA A O 1
ATOM 6529 N N . MET A 1 836 ? -26.101 -5.221 -30.654 1.00 96.06 836 MET A N 1
ATOM 6530 C CA . MET A 1 836 ? -25.822 -6.252 -29.646 1.00 96.06 836 MET A CA 1
ATOM 6531 C C . MET A 1 836 ? -27.096 -6.718 -28.938 1.00 96.06 836 MET A C 1
ATOM 6533 O O . MET A 1 836 ? -27.321 -7.919 -28.800 1.00 96.06 836 MET A O 1
ATOM 6537 N N . PHE A 1 837 ? -27.965 -5.791 -28.526 1.00 96.19 837 PHE A N 1
ATOM 6538 C CA . PHE A 1 837 ? -29.202 -6.145 -27.824 1.00 96.19 837 PHE A CA 1
ATOM 6539 C C . PHE A 1 837 ? -30.200 -6.862 -28.727 1.00 96.19 837 PHE A C 1
ATOM 6541 O O . PHE A 1 837 ? -30.785 -7.861 -28.319 1.00 96.19 837 PHE A O 1
ATOM 6548 N N . LEU A 1 838 ? -30.349 -6.430 -29.978 1.00 97.00 838 LEU A N 1
ATOM 6549 C CA . LEU A 1 838 ? -31.145 -7.165 -30.954 1.00 97.00 838 LEU A CA 1
ATOM 6550 C C . LEU A 1 838 ? -30.613 -8.591 -31.141 1.00 97.00 838 LEU A C 1
ATOM 6552 O O . LEU A 1 838 ? -31.403 -9.530 -31.130 1.00 97.00 838 LEU A O 1
ATOM 6556 N N . GLY A 1 839 ? -29.293 -8.758 -31.272 1.00 95.44 839 GLY A N 1
ATOM 6557 C CA . GLY A 1 839 ? -28.667 -10.078 -31.382 1.00 95.44 839 GLY A CA 1
ATOM 6558 C C . GLY A 1 839 ? -28.909 -10.963 -30.156 1.00 95.44 839 GLY A C 1
ATOM 6559 O O . GLY A 1 839 ? -29.054 -12.177 -30.293 1.00 95.44 839 GLY A O 1
ATOM 6560 N N . ALA A 1 840 ? -29.025 -10.364 -28.967 1.00 93.50 840 ALA A N 1
ATOM 6561 C CA . ALA A 1 840 ? -29.423 -11.087 -27.767 1.00 93.50 840 ALA A CA 1
ATOM 6562 C C . ALA A 1 840 ? -30.878 -11.567 -27.857 1.00 93.50 840 ALA A C 1
ATOM 6564 O O . ALA A 1 840 ? -31.125 -12.737 -27.588 1.00 93.50 840 ALA A O 1
ATOM 6565 N N . PHE A 1 841 ? -31.831 -10.723 -28.267 1.00 95.00 841 PHE A N 1
ATOM 6566 C CA . PHE A 1 841 ? -33.270 -11.035 -28.239 1.00 95.00 841 PHE A CA 1
ATOM 6567 C C . PHE A 1 841 ? -33.810 -11.783 -29.475 1.00 95.00 841 PHE A C 1
ATOM 6569 O O . PHE A 1 841 ? -34.820 -12.481 -29.359 1.00 95.00 841 PHE A O 1
ATOM 6576 N N . ASP A 1 842 ? -33.163 -11.697 -30.641 1.00 94.62 842 ASP A N 1
ATOM 6577 C CA . ASP A 1 842 ? -33.659 -12.268 -31.901 1.00 94.62 842 ASP A CA 1
ATOM 6578 C C . ASP A 1 842 ? -32.644 -13.205 -32.575 1.00 94.62 842 ASP A C 1
ATOM 6580 O O . ASP A 1 842 ? -31.739 -12.785 -33.295 1.00 94.62 842 ASP A O 1
ATOM 6584 N N . GLU A 1 843 ? -32.843 -14.514 -32.405 1.00 92.19 843 GLU A N 1
ATOM 6585 C CA . GLU A 1 843 ? -31.948 -15.557 -32.934 1.00 92.19 843 GLU A CA 1
ATOM 6586 C C . GLU A 1 843 ? -31.915 -15.641 -34.476 1.00 92.19 843 GLU A C 1
ATOM 6588 O O . GLU A 1 843 ? -31.136 -16.413 -35.055 1.00 92.19 843 GLU A O 1
ATOM 6593 N N . ARG A 1 844 ? -32.755 -14.874 -35.187 1.00 95.38 844 ARG A N 1
ATOM 6594 C CA . ARG A 1 844 ? -32.702 -14.777 -36.656 1.00 95.38 844 ARG A CA 1
ATOM 6595 C C . ARG A 1 844 ? -31.521 -13.934 -37.132 1.00 95.38 844 ARG A C 1
ATOM 6597 O O . ARG A 1 844 ? -31.068 -14.153 -38.255 1.00 95.38 844 ARG A O 1
ATOM 6604 N N . VAL A 1 845 ? -30.995 -13.039 -36.293 1.00 97.25 845 VAL A N 1
ATOM 6605 C CA . VAL A 1 845 ? -29.793 -12.249 -36.591 1.00 97.25 845 VAL A CA 1
ATOM 6606 C C . VAL A 1 845 ? -28.559 -13.147 -36.491 1.00 97.25 845 VAL A C 1
ATOM 6608 O O . VAL A 1 845 ? -28.267 -13.713 -35.443 1.00 97.25 845 VAL A O 1
ATOM 6611 N N . LYS A 1 846 ? -27.846 -13.323 -37.607 1.00 96.44 846 LYS A N 1
ATOM 6612 C CA . LYS A 1 846 ? -26.722 -14.269 -37.740 1.00 96.44 846 LYS A CA 1
ATOM 6613 C C . LYS A 1 846 ? -25.347 -13.638 -37.569 1.00 96.44 846 LYS A C 1
ATOM 6615 O O . LYS A 1 846 ? -24.379 -14.361 -37.364 1.00 96.44 846 LYS A O 1
ATOM 6620 N N . ALA A 1 847 ? -25.264 -12.317 -37.661 1.00 95.94 847 ALA A N 1
ATOM 6621 C CA . ALA A 1 847 ? -24.046 -11.556 -37.434 1.00 95.94 847 ALA A CA 1
ATOM 6622 C C . ALA A 1 847 ? -24.402 -10.194 -36.837 1.00 95.94 847 ALA A C 1
ATOM 6624 O O . ALA A 1 847 ? -25.359 -9.562 -37.286 1.00 95.94 847 ALA A O 1
ATOM 6625 N N . VAL A 1 848 ? -23.622 -9.763 -35.848 1.00 96.50 848 VAL A N 1
ATOM 6626 C CA . VAL A 1 848 ? -23.674 -8.427 -35.250 1.00 96.50 848 VAL A CA 1
ATOM 6627 C C . VAL A 1 848 ? -22.294 -7.806 -35.431 1.00 96.50 848 VAL A C 1
ATOM 6629 O O . VAL A 1 848 ? -21.301 -8.456 -35.100 1.00 96.50 848 VAL A O 1
ATOM 6632 N N . VAL A 1 849 ? -22.245 -6.599 -35.997 1.00 90.88 849 VAL A N 1
ATOM 6633 C CA . VAL A 1 849 ? -21.008 -5.863 -36.308 1.00 90.88 849 VAL A CA 1
ATOM 6634 C C . VAL A 1 849 ? -20.986 -4.514 -35.610 1.00 90.88 849 VAL A C 1
ATOM 6636 O O . VAL A 1 849 ? -22.004 -3.783 -35.704 1.00 90.88 849 VAL A O 1
#

Secondary structure (DSSP, 8-state):
--EEEETTEEEEE---TTSS---EEEEEE--TT-EEESS----STTHHHHHHHHHHHTT----PPP-SS--S--EEE------TT------EEEEEE-------B---TTS---TTS--S--BGGGGT-SSHHHHHHHHHHHHHHHHHHHHHHHHHHHS--S-HHHHHHHHHHGGGGGSTTEEEBTTS-EEE-SEE-SSSEES-S--HHHHTT--SHHHH-HHHHHHHHHIIIIISB-TTS-B-SS--BS--S---S--BHHHHHHHHHHHHHHHHHH--HHHHHHHHHHHHHHHHHHHHHH-TT--SS--S-EE-TTSSEE-S-BHHHHHHHHHHHHHHHHHHHHHT---HHHHHHHHHHHHHHHHTSB-SSSB-B---SSSSSS------GGGS-GGGHHHHHHHHHH-SSSB-TT-EETTTTHHHHHHHHTT--S-SS-HHHHHHHHHHHHHHHEES-GGG---SS-GGGS-TT--EEBSEE-TTS---SSB-TTTT-B-HHHHHHHHHHHHHTT-HHHHHHHHHHHHGGGSSSSS-TT---BSBBS-GGGGGGGHHHHHHH--EEETTTTEEEE--SSSSEEEEEEETTEEEEEEEETTEEEEEEEEE----SEEEEPP-S-----S------SS-SS-TTEEE-TTS-EEE--SHHHHHHHHHHHHHHHHHHH-PPPP-TTPPSPPEEEEEEEE-SSEEEEEEEEEEETTEEEEEEEEEES---TTPPEEEEEEE--S-TTGGGGG-GGGTPPTT--HHHHHHHTT-EEEEEPPTTSTT----GGG-SSS-HHHHHHHHHHHHHHHHHH-TTEEEEEEEEEESTHHHHHHHHHHHH-TTEEEE-

Radius of gyration: 34.87 Å; chains: 1; bounding box: 96×73×98 Å

Foldseek 3Di:
DFWADDVQWIKDWDDDPVDQKTKIKIKGWPDPQKAKFRAFDDDPDCVSVVVVVVCVVVVHRHRDHGDPDDGPDMDIDRDDDADVVGDDDIDMDMDMDIQGDQDWDDDDDVRDDDPPDDRAFGAQCVLVAVGVNSVVVVCVVCVVVVVVVVVLVVCQFPQWPPDPLLSLLQVLLCVLVVDPQWGQGNVRAIFGALFCDPPGGFHAANQQQLLLLALPCCFPPLVNLVSVLVLQQPAQADPQLAGARGATPVRHHHHDPDGALNRLLSSLLVLLLSCQQVQDLVSLVVCLVSLVSNLVSSCCQQVVVLQLFGAAFHHHPLRGTAHGGAQLSLLSLLLNLLSSVVSCVSVVHDSPSSVSSLVSSQVCQAPPQQPPQAGFGDGAQDPHPDHFDADDLVVDDPVCSVVSVLLVVVHDFAGQGQKLFLSRNVSQLSSLSSPSPDDSYDLVRLLRSLVVQLVFFWDQACAVQDDPADCLLAHGNAIARFRIDNPVDDGRPHHRRRRRDHALLSLLSSLLSNLLSLNNVSSVVSSVRSQVCCPVPNHPSSWNDDSYTSRSSSSSSVSNQCSAWVFDAGSNQLETETEHSPAWMWRKGGGPFAIFIWTQDPQDIDTDTSDGDRRHPYYHYHPGPDDDDDPDDDDDDPDDPVDLQWAQDPVGDIDGNDDPVRNVRSLVVNLVVVCVVWNHQDDDPPPAQWDKDFDDWDDDPFWIKTFIWTDLDVVATWTKIKIAGPDDDPPDAFFAEEEFEAPDQQFLLLLDVVSVRPPPRVPQPVVSSVGHTYIGTGQDNHRPHDDDPVVDPTPHSLSVRLSSVVSVLSNQVPDPRHDLQRYAYEYDHVRLVSRVVNVSVPVSHPYYD

Sequence (849 aa):
GPIEPIAGGFVLQAADPEKTERGEFAVFADDQRTAVDHCWFRGGWWDPLTIAWHNVERGVPLNNPPEQGNAPGASLAVPFELKPGESKTIRLLACWHVPTTGIRQCKCAGGECPPDAPKTYVPWYTQQFADVRAVADHLRSNFAEYRRRSETFRDAFYDSTLPPEVIEAVAANLTILKSPTMLRQHDGRLWCWEGCCDSTGCCAGTCTHVWNYAQALCHLFPALERTLRQTEFHESQDAAGRQAFRANLPIQPGGLAFDASDGQLGGIMKVYREWRIFGDNDWLAEYWPLVKKSLDYSIAKWDPRHTGLLEESHHNTYDINYFGPDSHCGSFYLGALAAAVEMGNTIGDDVALYRQLLDKGRRRMESELFNGEYFIQIVMKDGLTQNFSPLNPKAQSEAYRSISEEVNRQGPKYQYGSGCLADGVLGLWIAAAAGIDRPLVDPAKVRSHLLAVYRHNLNRDLSAHANPQRPTFAMGDEGGLLLCTWPRGGKPLLPFVYSDEAWTGIEYQVASHLMMHGCVQEGLDIVRTARLRYDGVRRNPFNEYECGHWYARALASYGLLQGLTGLRYDAVSKTLYVDSRIGDFRGFLAAAGGFGVVELKDGRATLEVRHGEIPVEKTVVGPAAGQSHAEPAAQTDPIDHSNLMEYLSADGRLLPVRTAEDWSLRRRQIISGMESAMGRLPDRANLPAPETKLVVRTEHDDFTRLEIKYLAEPDEWVPALLYLPKDRPSGGRLPAVLALHPTSRQGKKTLAVEDNAPANRGYATELARRGYVVLAPDYPSFGDYACDFGAGKYASGTMKGIFNHMRGVDLLAAREDVDPRRIGAIGHSLGGHNAMFLGAFDERVKAVV